Protein 8ID0 (pdb70)

Radius of gyration: 25.56 Å; Cα contacts (8 Å, |Δi|>4): 1637; chains: 1; bounding box: 57×86×64 Å

Organism: Streptococcus dysgalactiae subsp. equisimilis (NCBI:txid119602)

Foldseek 3Di:
DADALDDDPFDPLLVVLLVQLPPDFEAADALLVVLLVVLLVVQPPHAQLQSLLSSLLSCLVDADADQDPSFLAGDALHPRFQYAYADVQLPLPQCVVCVPPQCPFQFNRHHYDPVNSVCCVPPPSVVSVCNHLLVLLVVPADDVLVVCVVLVQKFFPSSRFFLALAFFQLLVCQVFALQNLLVVLVVVCVVPVVQVLSVSQNSLSLSLLVSLQVQLVNLQVVLVVDPPVSSVSSPVSSVLSNCRSGGRDQALLSSLNSLVSLVSSLCSQGVDAFNAHAACCQSSVVRHVVVVVVPNDPVVSLVSVSSSQSSLNRRFYDDGSVVCLQAGFGLRRNEHEYWAAAQVRAIRHDPVSLSNLVSVSSNLDQPPQYEYEDDPRDDPVSLLSQLVSLLSFQFPHWYFFLVQLLVLVVVFVDDNSQSSRWDATGFFQIDRHLFEDASLERMEGELVSLLQVLLVVCLPPQPDDLVNSVVSSLVSLLVVLVSSQVSSLSSLVSCVRNRFRSNSQVRHPPCPVVSHTVSLQRGNAYEREYAYEQLQVVLLQSQLCCVCPPPPNVDHSNVVVVCQVVLCPDPRVVVLVCSQPVTAGQQQLDCNSLVSSQVVVVSSLVSQQVDAHPSRHGYAYEFFGNSNQQVSQQSAAGGSNNDHHSAGGAHQGLEHRQPNNDHFNVSNLNSQLSHPSSRNNRGGWYEDEAASVQLDDPVNSVVVSVVVVSSNVSNRGIYIYRHDDLVVLVVCQVCVVHQQSRWHDRYSTIRRLNSDRVSSSVRSSRHDHGHD

Solvent-accessible surface area: 25095 Å² total; per-residue (Å²): 214,36,96,10,40,122,45,186,128,18,28,107,44,0,34,62,8,21,92,43,7,81,82,105,115,50,42,3,17,4,46,6,0,54,18,2,5,83,8,16,89,133,6,117,80,59,52,59,17,15,30,4,0,71,0,0,51,46,0,0,68,68,2,123,25,35,9,28,108,10,9,3,0,0,0,8,5,7,67,67,20,17,1,0,12,2,13,0,11,5,8,0,68,33,0,51,88,17,31,107,64,0,42,103,7,96,11,7,81,3,40,8,38,128,67,30,34,65,66,0,72,80,56,1,36,77,28,7,87,56,112,0,0,37,33,39,1,80,81,79,19,77,125,65,2,62,98,2,49,97,46,78,0,4,61,16,11,11,14,23,25,5,12,4,16,6,6,2,40,0,65,17,2,3,101,54,0,0,36,88,11,6,71,42,0,43,96,60,36,113,78,77,80,123,31,85,6,0,68,0,0,60,45,0,1,54,2,1,38,54,0,0,57,65,1,0,73,45,0,77,112,57,7,137,121,29,94,92,90,32,18,127,43,2,89,92,0,0,129,6,0,87,59,0,4,66,94,105,1,83,30,0,9,25,0,0,0,0,0,1,0,0,1,1,0,0,4,2,0,10,11,0,10,4,1,0,0,0,12,0,0,47,22,0,50,78,32,10,126,54,6,76,72,104,66,42,54,105,76,35,0,59,34,0,1,0,1,2,0,6,5,0,2,2,3,2,12,15,12,8,64,74,14,0,91,4,18,0,8,20,15,4,3,1,0,0,0,0,0,2,21,36,115,160,16,110,49,8,25,19,74,0,0,23,42,0,0,56,0,0,47,21,0,14,6,11,5,0,2,0,0,0,2,0,4,104,90,18,43,108,159,0,1,55,45,0,0,54,0,0,64,62,1,0,0,0,0,0,0,0,0,4,49,0,0,15,42,0,2,75,79,50,62,4,55,79,98,8,0,55,47,0,0,1,0,3,9,0,4,1,2,1,14,0,42,3,4,1,0,1,6,0,0,0,0,1,3,0,39,0,0,14,36,0,0,58,76,29,56,158,77,131,163,19,58,32,67,66,0,54,59,31,1,48,56,30,0,49,112,21,0,65,6,0,9,41,0,1,23,31,0,1,46,0,2,89,86,70,5,6,14,0,3,2,0,9,4,1,26,41,0,32,85,80,10,99,0,2,3,62,16,0,4,102,24,18,8,1,0,0,0,0,0,2,2,0,0,1,0,0,0,0,18,0,0,47,56,0,7,52,63,96,139,87,33,73,6,39,88,0,0,66,0,4,103,35,32,0,102,61,175,30,88,126,26,33,43,46,0,51,137,88,14,63,10,0,0,10,54,41,85,88,0,1,77,10,0,28,42,1,15,99,40,0,0,78,13,0,45,133,54,104,6,57,24,62,9,102,0,0,0,0,0,1,0,5,0,0,0,9,13,6,0,62,21,1,22,1,0,0,0,1,0,71,37,145,57,22,0,3,2,0,3,5,2,8,0,15,30,29,11,143,116,24,13,57,11,2,0,90,0,0,30,60,15,49,7,71,20,6,1,0,0,0,0,0,13,8,4,0,48,39,98,12,0,134,46,154,132,1,25,57,68,0,0,76,10,0,43,42,0,0,59,57,81,0,1,1,0,0,0,3,6,23,32,114,73,38,0,80,38,1,48,70,81,60,93,67,15,73,15,6,0,0,0,0,0,0,3,0,1,24,0,38,67,6,30,129,87,0,15,53,0,0,20,49,17,42,55,11,113,54

Sequence (772 aa):
KNIANLLVFNGNPRIQLMKDNLFKEERQISLERALLYTESYQQTEGEPVIIRRAKAIQHILENVQISIREGELLAGNRTVRPRSGILSPEMDPYWIVKEIDTIATRPQDQFVFTEADKKIYMEKLYPYWEGRSMKDFINAQLTDDVQQAMTDEVFKLNQTDKGQGHIIMDFPAILEHGVQYYIDILSDKITEQPDNHFFKAGYLICQAMKDHFIRYADLAQEMSLTADACRRQELERIAQMCYKLSQEKPDSFYEALQLLWMTSIVAQYESNASSLSLGRTDQYLYPFYKASLEAGESEAFMYEALGDFYIKTNDVVLLRSQSSAKCFAGFPTGYTIALGGLDEYGHTAVNPLSYIMLDIYHEILLPQPNLSVRMNELIPRRFLLKTCETIRLGTGIPQLFNDEVCVPAFLSKGVSLDDARDYATVGCVETSIPGRTYGLHDIALFNLLRIMELSLYDLRYQTQVTYQDIWKDIEAKIDYYVNLVVKGSNIVDLGHRHYAPTPFLSLLIADCLKNGKDVTEGGARYNFSGVQGIGQANLSDSMYVVQKLVFEQHEMTLAELVDALEANYEGKYVNLQKHVIQDFDKYGNDNDDVDDIAVKLFRHYAKELEKYENVRGGRFIPGAYTVSAHIPLGEAVGATPDGRKAKEQLADGGLSPMVGRDHLGPTAVLKSVSKLDNYLTVNGSLLNVKFQPNTLKGIEGLTKFADFLMAYTKLKIQHIQFNVQSKATLLDAQKHPEKYTGLLVRVAGYSAFFVDLNKQIQDDIIARVEHQL

B-factor: mean 28.23, std 8.18, range [12.45, 70.57]

InterPro domains:
  IPR001150 Glycine radical domain [PF01228] (661-763)
  IPR001150 Glycine radical domain [PS51149] (661-781)
  IPR004184 Pyruvate formate lyase domain [PF02901] (21-642)
  IPR004184 Pyruvate formate lyase domain [PS51554] (21-653)
  IPR010098 Glycyl radical enzyme, PFL2/glycerol dehydratase family [TIGR01774] (22-781)
  IPR051215 Glycyl Radical Enzyme [PTHR43641] (20-780)

Secondary structure (DSSP, 8-state):
---TTPPSS--HHHHHHHHHHHSS--BEE-HHHHHHHHHHTT-TTS-HHHHHHHHHHHHHHHS-----TT-SS---S-SSTT-EE--TTT-SHHHHHTTTTTTT-SSS--B--HHHHHHIIIIIHHHHTTTSHHHHHHHHS-HHHHHHHHTTSEEE-SSSS--------HHHHHHH-HHHHHHHHHHHHHH-TT-HHHHHHHHHHHHHHHHHHHHHHHHHHHHHTS-HHHHHHHHHHHHHHHHHTTSPP-SHHHHHHHHHHHHHHHHHHH--S----BSHHHHHHHHHHHHHTTT--HHHHHHHHHHHHHHHTT------HHHHHHSTT-----EEEEE-B-TTSSB---HHHHHHHHTHHHH-SS-SEEEEEE-TT--HHHHHHHHHHHHTSS--SEEEEHHHHHHHHHHTT--HHHHHT-EEETTTEEE-TTTEE--TTSEEEEHHHHHHHHHHHTTT-TT--HHHHHHHHHHHHHHHHHHHHHHHHHHHHHHHHH---HHHHHTSTTHHHHT--GGGT-SSEEEEEEEEE-HHHHHHHHHHIIIIIIIS-SS-HHHHHHHHHTTT-GGGHHHHHHHHHSS--TTS--HHHHHHHHHHHHHHHHHHTT-B-TTS-EEEEEB--TTTHHHHHHT----TTSPPTTPPPPSTTTSPPTT---S-HHHHHHHHHHS-TTS-TT-B--EEEE-GGGG-HHHHHHHHHHHHHHHHHTT--EEEEEE--HHHHHHHHH-GGGGTT-EEE-SSSEEEGGGS-HHHHHHHHHS-EE--

Nearest PDB structures (foldseek):
  8id0-assembly1_A  TM=1.001E+00  e=0.000E+00  Streptococcus dysgalactiae subsp. equisimilis
  8yjo-assembly1_A  TM=9.978E-01  e=3.116E-99  Escherichia coli K-12
  5a0z-assembly1_A  TM=9.017E-01  e=7.878E-48  Klebsiella pneumoniae
  5a0z-assembly2_C  TM=9.041E-01  e=1.105E-45  Klebsiella pneumoniae
  7e7l-assembly1_A  TM=9.149E-01  e=7.296E-44  Tractidigestivibacter scatoligenes

Structure (mmCIF, N/CA/C/O backbone):
data_8ID0
#
_entry.id   8ID0
#
_cell.length_a   183.912
_cell.length_b   183.912
_cell.length_c   60.025
_cell.angle_alpha   90.00
_cell.angle_beta   90.00
_cell.angle_gamma   120.00
#
_symmetry.space_group_name_H-M   'P 62'
#
loop_
_entity.id
_entity.type
_entity.pdbx_description
1 polymer 'formate C-acetyltransferase'
2 non-polymer '[(2R,3S,4R,5R)-3,4,5-tris(oxidanyl)oxan-2-yl]methyl dihydrogen phosphate'
3 water water
#
loop_
_atom_site.group_PDB
_atom_site.id
_atom_site.type_symbol
_atom_site.label_atom_id
_atom_site.label_alt_id
_atom_site.label_comp_id
_atom_site.label_asym_id
_atom_site.label_entity_id
_atom_site.label_seq_id
_atom_site.pdbx_PDB_ins_code
_atom_site.Cartn_x
_atom_site.Cartn_y
_atom_site.Cartn_z
_atom_site.occupancy
_atom_site.B_iso_or_equiv
_atom_site.auth_seq_id
_atom_site.auth_comp_id
_atom_site.auth_asym_id
_atom_site.auth_atom_id
_atom_site.pdbx_PDB_model_num
ATOM 1 N N . LYS A 1 5 ? 47.535 15.453 31.749 1.00 39.68 5 LYS A N 1
ATOM 2 C CA . LYS A 1 5 ? 48.603 16.276 31.176 1.00 44.66 5 LYS A CA 1
ATOM 3 C C . LYS A 1 5 ? 50.003 15.687 31.396 1.00 43.99 5 LYS A C 1
ATOM 4 O O . LYS A 1 5 ? 50.221 14.829 32.267 1.00 39.28 5 LYS A O 1
ATOM 10 N N . ASN A 1 6 ? 50.952 16.196 30.614 1.00 38.84 6 ASN A N 1
ATOM 11 C CA . ASN A 1 6 ? 52.213 15.509 30.378 1.00 38.98 6 ASN A CA 1
ATOM 12 C C . ASN A 1 6 ? 53.195 15.717 31.521 1.00 33.38 6 ASN A C 1
ATOM 13 O O . ASN A 1 6 ? 53.405 16.849 31.966 1.00 39.79 6 ASN A O 1
ATOM 18 N N . ILE A 1 7 ? 53.816 14.625 31.975 1.00 33.09 7 ILE A N 1
ATOM 19 C CA . ILE A 1 7 ? 54.884 14.678 32.974 1.00 37.62 7 ILE A CA 1
ATOM 20 C C . ILE A 1 7 ? 56.227 14.223 32.426 1.00 38.91 7 ILE A C 1
ATOM 21 O O . ILE A 1 7 ? 57.208 14.181 33.195 1.00 36.25 7 ILE A O 1
ATOM 26 N N . ALA A 1 8 ? 56.317 13.873 31.135 1.00 32.66 8 ALA A N 1
ATOM 27 C CA . ALA A 1 8 ? 57.566 13.375 30.563 1.00 33.19 8 ALA A CA 1
ATOM 28 C C . ALA A 1 8 ? 58.394 14.514 29.980 1.00 29.61 8 ALA A C 1
ATOM 29 O O . ALA A 1 8 ? 57.876 15.393 29.293 1.00 28.47 8 ALA A O 1
ATOM 31 N N . ASN A 1 9 ? 59.691 14.489 30.266 1.00 31.05 9 ASN A N 1
ATOM 32 C CA . ASN A 1 9 ? 60.649 15.425 29.684 1.00 33.09 9 ASN A CA 1
ATOM 33 C C . ASN A 1 9 ? 60.251 16.881 29.941 1.00 34.82 9 ASN A C 1
ATOM 34 O O . ASN A 1 9 ? 60.425 17.756 29.087 1.00 29.08 9 ASN A O 1
ATOM 39 N N A LEU A 1 10 ? 59.722 17.153 31.134 1.00 36.93 10 LEU A N 1
ATOM 40 N N B LEU A 1 10 ? 59.715 17.148 31.131 0.00 34.70 10 LEU A N 1
ATOM 41 C CA A LEU A 1 10 ? 59.455 18.531 31.520 1.00 34.11 10 LEU A CA 1
ATOM 42 C CA B LEU A 1 10 ? 59.457 18.524 31.533 0.00 35.63 10 LEU A CA 1
ATOM 43 C C A LEU A 1 10 ? 60.778 19.263 31.676 1.00 34.58 10 LEU A C 1
ATOM 44 C C B LEU A 1 10 ? 60.781 19.259 31.684 0.00 34.69 10 LEU A C 1
ATOM 45 O O A LEU A 1 10 ? 61.689 18.780 32.349 1.00 39.31 10 LEU A O 1
ATOM 46 O O B LEU A 1 10 ? 61.692 18.783 32.364 0.00 38.75 10 LEU A O 1
ATOM 55 N N . VAL A 1 11 ? 60.895 20.413 31.043 1.00 30.42 11 VAL A N 1
ATOM 56 C CA . VAL A 1 11 ? 62.121 21.202 31.068 1.00 31.40 11 VAL A CA 1
ATOM 57 C C . VAL A 1 11 ? 62.006 22.258 32.159 1.00 37.09 11 VAL A C 1
ATOM 58 O O . VAL A 1 11 ? 60.983 22.945 32.268 1.00 36.47 11 VAL A O 1
ATOM 62 N N . PHE A 1 12 ? 63.046 22.389 32.974 1.00 36.85 12 PHE A N 1
ATOM 63 C CA . PHE A 1 12 ? 63.085 23.419 34.000 1.00 38.60 12 PHE A CA 1
ATOM 64 C C . PHE A 1 12 ? 63.955 24.584 33.552 1.00 33.54 12 PHE A C 1
ATOM 65 O O . PHE A 1 12 ? 65.123 24.398 33.194 1.00 33.36 12 PHE A O 1
ATOM 73 N N . ASN A 1 13 ? 63.392 25.788 33.611 1.00 39.68 13 ASN A N 1
ATOM 74 C CA . ASN A 1 13 ? 64.143 27.009 33.314 1.00 41.02 13 ASN A CA 1
ATOM 75 C C . ASN A 1 13 ? 64.748 26.968 31.912 1.00 32.93 13 ASN A C 1
ATOM 76 O O . ASN A 1 13 ? 65.889 27.379 31.694 1.00 35.77 13 ASN A O 1
ATOM 81 N N . GLY A 1 14 ? 63.983 26.461 30.953 1.00 35.79 14 GLY A N 1
ATOM 82 C CA . GLY A 1 14 ? 64.442 26.473 29.585 1.00 35.02 14 GLY A CA 1
ATOM 83 C C . GLY A 1 14 ? 64.497 27.878 29.026 1.00 33.61 14 GLY A C 1
ATOM 84 O O . GLY A 1 14 ? 63.868 28.808 29.524 1.00 43.55 14 GLY A O 1
ATOM 85 N N . ASN A 1 15 ? 65.280 28.043 27.977 1.00 36.63 15 ASN A N 1
ATOM 86 C CA . ASN A 1 15 ? 65.242 29.297 27.251 1.00 30.55 15 ASN A CA 1
ATOM 87 C C . ASN A 1 15 ? 63.818 29.543 26.743 1.00 32.50 15 ASN A C 1
ATOM 88 O O . ASN A 1 15 ? 63.205 28.637 26.157 1.00 32.95 15 ASN A O 1
ATOM 93 N N . PRO A 1 16 ? 63.252 30.733 26.964 1.00 37.16 16 PRO A N 1
ATOM 94 C CA . PRO A 1 16 ? 61.838 30.939 26.600 1.00 38.29 16 PRO A CA 1
ATOM 95 C C . PRO A 1 16 ? 61.600 30.881 25.103 1.00 31.45 16 PRO A C 1
ATOM 96 O O . PRO A 1 16 ? 60.579 30.345 24.657 1.00 28.93 16 PRO A O 1
ATOM 100 N N . ARG A 1 17 ? 62.523 31.427 24.316 1.00 28.15 17 ARG A N 1
ATOM 101 C CA . ARG A 1 17 ? 62.393 31.371 22.864 1.00 30.75 17 ARG A CA 1
ATOM 102 C C . ARG A 1 17 ? 62.498 29.938 22.340 1.00 28.52 17 ARG A C 1
ATOM 103 O O . ARG A 1 17 ? 61.707 29.523 21.477 1.00 26.52 17 ARG A O 1
ATOM 111 N N . ILE A 1 18 ? 63.471 29.169 22.838 1.00 28.66 18 ILE A N 1
ATOM 112 C CA . ILE A 1 18 ? 63.596 27.777 22.416 1.00 25.44 18 ILE A CA 1
ATOM 113 C C . ILE A 1 18 ? 62.318 27.015 22.743 1.00 25.89 18 ILE A C 1
ATOM 114 O O . ILE A 1 18 ? 61.775 26.298 21.897 1.00 24.89 18 ILE A O 1
ATOM 119 N N . GLN A 1 19 ? 61.791 27.194 23.966 1.00 28.75 19 GLN A N 1
ATOM 120 C CA . GLN A 1 19 ? 60.610 26.431 24.376 1.00 28.18 19 GLN A CA 1
ATOM 121 C C . GLN A 1 19 ? 59.366 26.849 23.604 1.00 28.11 19 GLN A C 1
ATOM 122 O O . GLN A 1 19 ? 58.488 26.016 23.348 1.00 31.02 19 GLN A O 1
ATOM 128 N N . LEU A 1 20 ? 59.255 28.130 23.251 1.00 23.98 20 LEU A N 1
ATOM 129 C CA . LEU A 1 20 ? 58.128 28.572 22.434 1.00 31.08 20 LEU A CA 1
ATOM 130 C C . LEU A 1 20 ? 58.174 27.943 21.036 1.00 30.26 20 LEU A C 1
ATOM 131 O O . LEU A 1 20 ? 57.168 27.407 20.550 1.00 26.95 20 LEU A O 1
ATOM 136 N N . MET A 1 21 ? 59.341 27.990 20.376 1.00 29.99 21 MET A N 1
ATOM 137 C CA . MET A 1 21 ? 59.463 27.374 19.052 1.00 30.78 21 MET A CA 1
ATOM 138 C C . MET A 1 21 ? 59.217 25.875 19.116 1.00 30.01 21 MET A C 1
ATOM 139 O O . MET A 1 21 ? 58.561 25.304 18.234 1.00 25.79 21 MET A O 1
ATOM 144 N N . LYS A 1 22 ? 59.730 25.219 20.157 1.00 29.28 22 LYS A N 1
ATOM 145 C CA . LYS A 1 22 ? 59.444 23.803 20.332 1.00 28.00 22 LYS A CA 1
ATOM 146 C C . LYS A 1 22 ? 57.941 23.570 20.419 1.00 31.77 22 LYS A C 1
ATOM 147 O O . LYS A 1 22 ? 57.381 22.743 19.688 1.00 28.13 22 LYS A O 1
ATOM 153 N N . ASP A 1 23 ? 57.265 24.314 21.299 1.00 28.75 23 ASP A N 1
ATOM 154 C CA . ASP A 1 23 ? 55.828 24.135 21.475 1.00 30.35 23 ASP A CA 1
ATOM 155 C C . ASP A 1 23 ? 55.068 24.383 20.177 1.00 28.84 23 ASP A C 1
ATOM 156 O O . ASP A 1 23 ? 54.132 23.652 19.851 1.00 26.40 23 ASP A O 1
ATOM 161 N N . ASN A 1 24 ? 55.454 25.405 19.417 1.00 24.79 24 ASN A N 1
ATOM 162 C CA . ASN A 1 24 ? 54.709 25.713 18.196 1.00 31.85 24 ASN A CA 1
ATOM 163 C C . ASN A 1 24 ? 54.704 24.545 17.213 1.00 33.22 24 ASN A C 1
ATOM 164 O O . ASN A 1 24 ? 53.728 24.376 16.477 1.00 31.46 24 ASN A O 1
ATOM 169 N N . LEU A 1 25 ? 55.759 23.715 17.191 1.00 28.44 25 LEU A N 1
ATOM 170 C CA . LEU A 1 25 ? 55.767 22.582 16.265 1.00 29.89 25 LEU A CA 1
ATOM 171 C C . LEU A 1 25 ? 54.599 21.647 16.521 1.00 27.52 25 LEU A C 1
ATOM 172 O O . LEU A 1 25 ? 54.136 20.969 15.599 1.00 30.02 25 LEU A O 1
ATOM 177 N N . PHE A 1 26 ? 54.107 21.582 17.755 1.00 25.49 26 PHE A N 1
ATOM 178 C CA . PHE A 1 26 ? 53.126 20.563 18.107 1.00 30.10 26 PHE A CA 1
ATOM 179 C C . PHE A 1 26 ? 51.734 21.110 18.397 1.00 34.21 26 PHE A C 1
ATOM 180 O O . PHE A 1 26 ? 50.853 20.324 18.770 1.00 36.81 26 PHE A O 1
ATOM 188 N N . LYS A 1 27 ? 51.492 22.415 18.179 1.00 31.75 27 LYS A N 1
ATOM 189 C CA . LYS A 1 27 ? 50.183 23.000 18.498 1.00 38.68 27 LYS A CA 1
ATOM 190 C C . LYS A 1 27 ? 49.053 22.368 17.681 1.00 37.91 27 LYS A C 1
ATOM 191 O O . LYS A 1 27 ? 47.970 22.103 18.212 1.00 40.61 27 LYS A O 1
ATOM 193 N N . GLU A 1 28 ? 49.283 22.107 16.397 1.00 44.00 28 GLU A N 1
ATOM 194 C CA . GLU A 1 28 ? 48.235 21.595 15.527 1.00 41.68 28 GLU A CA 1
ATOM 195 C C . GLU A 1 28 ? 48.612 20.248 14.933 1.00 39.06 28 GLU A C 1
ATOM 196 O O . GLU A 1 28 ? 49.788 19.907 14.798 1.00 39.54 28 GLU A O 1
ATOM 202 N N . GLU A 1 29 ? 47.592 19.509 14.519 1.00 28.72 29 GLU A N 1
ATOM 203 C CA . GLU A 1 29 ? 47.833 18.167 14.027 1.00 41.51 29 GLU A CA 1
ATOM 204 C C . GLU A 1 29 ? 48.536 18.210 12.672 1.00 43.21 29 GLU A C 1
ATOM 205 O O . GLU A 1 29 ? 48.605 19.249 11.998 1.00 32.32 29 GLU A O 1
ATOM 211 N N . ARG A 1 30 ? 49.083 17.057 12.291 1.00 33.03 30 ARG A N 1
ATOM 212 C CA . ARG A 1 30 ? 49.830 16.942 11.051 1.00 33.79 30 ARG A CA 1
ATOM 213 C C . ARG A 1 30 ? 48.870 16.798 9.878 1.00 32.97 30 ARG A C 1
ATOM 214 O O . ARG A 1 30 ? 47.894 16.044 9.945 1.00 34.75 30 ARG A O 1
ATOM 222 N N . GLN A 1 31 ? 49.145 17.525 8.805 1.00 28.86 31 GLN A N 1
ATOM 223 C CA . GLN A 1 31 ? 48.379 17.409 7.574 1.00 34.80 31 GLN A CA 1
ATOM 224 C C . GLN A 1 31 ? 49.283 16.980 6.433 1.00 32.40 31 GLN A C 1
ATOM 225 O O . GLN A 1 31 ? 50.462 17.346 6.376 1.00 29.41 31 GLN A O 1
ATOM 231 N N . ILE A 1 32 ? 48.706 16.216 5.509 1.00 32.77 32 ILE A N 1
ATOM 232 C CA . ILE A 1 32 ? 49.353 16.031 4.227 1.00 30.23 32 ILE A CA 1
ATOM 233 C C . ILE A 1 32 ? 49.451 17.387 3.542 1.00 29.22 32 ILE A C 1
ATOM 234 O O . ILE A 1 32 ? 48.581 18.252 3.702 1.00 30.25 32 ILE A O 1
ATOM 239 N N . SER A 1 33 ? 50.544 17.600 2.814 1.00 27.82 33 SER A N 1
ATOM 240 C CA . SER A 1 33 ? 50.730 18.818 2.030 1.00 27.33 33 SER A CA 1
ATOM 241 C C . SER A 1 33 ? 51.011 18.448 0.580 1.00 31.31 33 SER A C 1
ATOM 242 O O . SER A 1 33 ? 51.986 17.744 0.288 1.00 28.10 33 SER A O 1
ATOM 245 N N . LEU A 1 34 ? 50.173 18.943 -0.324 1.00 28.72 34 LEU A N 1
ATOM 246 C CA . LEU A 1 34 ? 50.368 18.749 -1.752 1.00 21.87 34 LEU A CA 1
ATOM 247 C C . LEU A 1 34 ? 51.131 19.892 -2.397 1.00 27.04 34 LEU A C 1
ATOM 248 O O . LEU A 1 34 ? 51.368 19.851 -3.612 1.00 31.33 34 LEU A O 1
ATOM 253 N N . GLU A 1 35 ? 51.514 20.910 -1.625 1.00 24.19 35 GLU A N 1
ATOM 254 C CA . GLU A 1 35 ? 52.070 22.117 -2.231 1.00 25.49 35 GLU A CA 1
ATOM 255 C C . GLU A 1 35 ? 53.276 21.792 -3.106 1.00 30.35 35 GLU A C 1
ATOM 256 O O . GLU A 1 35 ? 53.369 22.253 -4.249 1.00 31.76 35 GLU A O 1
ATOM 262 N N . ARG A 1 36 ? 54.213 20.985 -2.595 1.00 33.68 36 ARG A N 1
ATOM 263 C CA . ARG A 1 36 ? 55.366 20.608 -3.414 1.00 31.17 36 ARG A CA 1
ATOM 264 C C . ARG A 1 36 ? 54.935 19.841 -4.663 1.00 26.64 36 ARG A C 1
ATOM 265 O O . ARG A 1 36 ? 55.422 20.107 -5.767 1.00 27.82 36 ARG A O 1
ATOM 273 N N . ALA A 1 37 ? 54.052 18.855 -4.501 1.00 23.40 37 ALA A N 1
ATOM 274 C CA . ALA A 1 37 ? 53.615 18.066 -5.645 1.00 25.22 37 ALA A CA 1
ATOM 275 C C . ALA A 1 37 ? 52.985 18.963 -6.702 1.00 32.09 37 ALA A C 1
ATOM 276 O O . ALA A 1 37 ? 53.293 18.860 -7.899 1.00 30.10 37 ALA A O 1
ATOM 278 N N . LEU A 1 38 ? 52.101 19.861 -6.268 1.00 32.12 38 LEU A N 1
ATOM 279 C CA . LEU A 1 38 ? 51.444 20.762 -7.206 1.00 34.22 38 LEU A CA 1
ATOM 280 C C . LEU A 1 38 ? 52.468 21.568 -7.991 1.00 33.11 38 LEU A C 1
ATOM 281 O O . LEU A 1 38 ? 52.422 21.623 -9.228 1.00 28.67 38 LEU A O 1
ATOM 286 N N . LEU A 1 39 ? 53.413 22.193 -7.296 1.00 28.06 39 LEU A N 1
ATOM 287 C CA . LEU A 1 39 ? 54.393 22.992 -8.016 1.00 32.97 39 LEU A CA 1
ATOM 288 C C . LEU A 1 39 ? 55.243 22.100 -8.909 1.00 33.74 39 LEU A C 1
ATOM 289 O O . LEU A 1 39 ? 55.404 22.367 -10.105 1.00 36.86 39 LEU A O 1
ATOM 294 N N . TYR A 1 40 ? 55.771 21.013 -8.341 1.00 30.76 40 TYR A N 1
ATOM 295 C CA . TYR A 1 40 ? 56.529 20.038 -9.114 1.00 33.97 40 TYR A CA 1
ATOM 296 C C . TYR A 1 40 ? 55.802 19.671 -10.405 1.00 32.21 40 TYR A C 1
ATOM 297 O O . TYR A 1 40 ? 56.391 19.694 -11.491 1.00 27.04 40 TYR A O 1
ATOM 306 N N . THR A 1 41 ? 54.512 19.339 -10.296 1.00 29.79 41 THR A N 1
ATOM 307 C CA . THR A 1 41 ? 53.746 18.905 -11.459 1.00 29.84 41 THR A CA 1
ATOM 308 C C . THR A 1 41 ? 53.548 20.040 -12.461 1.00 36.37 41 THR A C 1
ATOM 309 O O . THR A 1 41 ? 53.625 19.817 -13.677 1.00 38.88 41 THR A O 1
ATOM 313 N N . GLU A 1 42 ? 53.287 21.260 -11.975 1.00 35.70 42 GLU A N 1
ATOM 314 C CA . GLU A 1 42 ? 53.201 22.416 -12.865 1.00 37.65 42 GLU A CA 1
ATOM 315 C C . GLU A 1 42 ? 54.450 22.529 -13.719 1.00 36.38 42 GLU A C 1
ATOM 316 O O . GLU A 1 42 ? 54.373 22.699 -14.941 1.00 33.69 42 GLU A O 1
ATOM 322 N N . SER A 1 43 ? 55.619 22.471 -13.079 1.00 31.80 43 SER A N 1
ATOM 323 C CA . SER A 1 43 ? 56.867 22.577 -13.825 1.00 32.03 43 SER A CA 1
ATOM 324 C C . SER A 1 43 ? 57.012 21.425 -14.810 1.00 27.85 43 SER A C 1
ATOM 325 O O . SER A 1 43 ? 57.352 21.626 -15.980 1.00 30.94 43 SER A O 1
ATOM 328 N N . TYR A 1 44 ? 56.747 20.204 -14.356 1.00 31.73 44 TYR A N 1
ATOM 329 C CA . TYR A 1 44 ? 56.987 19.061 -15.222 1.00 35.55 44 TYR A CA 1
ATOM 330 C C . TYR A 1 44 ? 56.099 19.116 -16.455 1.00 36.65 44 TYR A C 1
ATOM 331 O O . TYR A 1 44 ? 56.500 18.656 -17.533 1.00 32.05 44 TYR A O 1
ATOM 340 N N . GLN A 1 45 ? 54.917 19.723 -16.331 1.00 37.88 45 GLN A N 1
ATOM 341 C CA . GLN A 1 45 ? 54.022 19.831 -17.474 1.00 38.72 45 GLN A CA 1
ATOM 342 C C . GLN A 1 45 ? 54.534 20.787 -18.548 1.00 34.07 45 GLN A C 1
ATOM 343 O O . GLN A 1 45 ? 53.977 20.794 -19.647 1.00 38.17 45 GLN A O 1
ATOM 349 N N . GLN A 1 46 ? 55.595 21.554 -18.279 1.00 35.04 46 GLN A N 1
ATOM 350 C CA . GLN A 1 46 ? 56.189 22.446 -19.268 1.00 30.89 46 GLN A CA 1
ATOM 351 C C . GLN A 1 46 ? 57.519 21.947 -19.802 1.00 37.55 46 GLN A C 1
ATOM 352 O O . GLN A 1 46 ? 58.087 22.584 -20.696 1.00 43.42 46 GLN A O 1
ATOM 358 N N . THR A 1 47 ? 58.053 20.848 -19.278 1.00 38.47 47 THR A N 1
ATOM 359 C CA . THR A 1 47 ? 59.411 20.460 -19.637 1.00 35.36 47 THR A CA 1
ATOM 360 C C . THR A 1 47 ? 59.488 19.099 -20.315 1.00 28.67 47 THR A C 1
ATOM 361 O O . THR A 1 47 ? 60.588 18.552 -20.439 1.00 32.47 47 THR A O 1
ATOM 365 N N . GLU A 1 48 ? 58.361 18.540 -20.754 1.00 32.61 48 GLU A N 1
ATOM 366 C CA . GLU A 1 48 ? 58.369 17.341 -21.590 1.00 37.72 48 GLU A CA 1
ATOM 367 C C . GLU A 1 48 ? 59.467 17.411 -22.649 1.00 36.31 48 GLU A C 1
ATOM 368 O O . GLU A 1 48 ? 59.569 18.392 -23.392 1.00 35.81 48 GLU A O 1
ATOM 374 N N . GLY A 1 49 ? 60.307 16.373 -22.700 1.00 32.66 49 GLY A N 1
ATOM 375 C CA . GLY A 1 49 ? 61.328 16.255 -23.720 1.0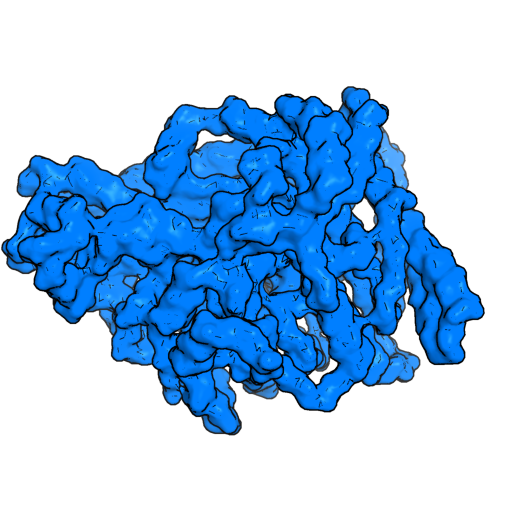0 30.48 49 GLY A CA 1
ATOM 376 C C . GLY A 1 49 ? 62.682 16.813 -23.339 1.00 36.96 49 GLY A C 1
ATOM 377 O O . GLY A 1 49 ? 63.666 16.585 -24.064 1.00 34.25 49 GLY A O 1
ATOM 378 N N . GLU A 1 50 ? 62.773 17.537 -22.241 1.00 32.00 50 GLU A N 1
ATOM 379 C CA . GLU A 1 50 ? 64.072 17.993 -21.797 1.00 31.04 50 GLU A CA 1
ATOM 380 C C . GLU A 1 50 ? 64.747 16.904 -20.971 1.00 30.36 50 GLU A C 1
ATOM 381 O O . GLU A 1 50 ? 64.077 15.996 -20.450 1.00 28.85 50 GLU A O 1
ATOM 387 N N . PRO A 1 51 ? 66.076 16.955 -20.863 1.00 29.15 51 PRO A N 1
ATOM 388 C CA . PRO A 1 51 ? 66.788 15.969 -20.040 1.00 30.95 51 PRO A CA 1
ATOM 389 C C . PRO A 1 51 ? 66.191 15.917 -18.641 1.00 28.93 51 PRO A C 1
ATOM 390 O O . PRO A 1 51 ? 65.814 16.947 -18.070 1.00 30.71 51 PRO A O 1
ATOM 394 N N . VAL A 1 52 ? 66.087 14.701 -18.094 1.00 25.46 52 VAL A N 1
ATOM 395 C CA . VAL A 1 52 ? 65.461 14.536 -16.781 1.00 27.97 52 VAL A CA 1
ATOM 396 C C . VAL A 1 52 ? 66.100 15.464 -15.756 1.00 24.05 52 VAL A C 1
ATOM 397 O O . VAL A 1 52 ? 65.405 16.094 -14.956 1.00 28.36 52 VAL A O 1
ATOM 401 N N . ILE A 1 53 ? 67.429 15.586 -15.777 1.00 24.34 53 ILE A N 1
ATOM 402 C CA . ILE A 1 53 ? 68.091 16.350 -14.724 1.00 27.01 53 ILE A CA 1
ATOM 403 C C . ILE A 1 53 ? 67.773 17.835 -14.851 1.00 27.07 53 ILE A C 1
ATOM 404 O O . ILE A 1 53 ? 67.773 18.565 -13.851 1.00 27.67 53 ILE A O 1
ATOM 409 N N . ILE A 1 54 ? 67.504 18.303 -16.069 1.00 26.88 54 ILE A N 1
ATOM 410 C CA . ILE A 1 54 ? 67.035 19.667 -16.268 1.00 26.91 54 ILE A CA 1
ATOM 411 C C . ILE A 1 54 ? 65.586 19.804 -15.810 1.00 25.60 54 ILE A C 1
ATOM 412 O O . ILE A 1 54 ? 65.209 20.805 -15.190 1.00 25.90 54 ILE A O 1
ATOM 417 N N . ARG A 1 55 ? 64.742 18.819 -16.137 1.00 24.41 55 ARG A N 1
ATOM 418 C CA . ARG A 1 55 ? 63.369 18.850 -15.646 1.00 25.23 55 ARG A CA 1
ATOM 419 C C . ARG A 1 55 ? 63.357 18.902 -14.128 1.00 32.40 55 ARG A C 1
ATOM 420 O O . ARG A 1 55 ? 62.568 19.643 -13.524 1.00 27.07 55 ARG A O 1
ATOM 428 N N . ARG A 1 56 ? 64.240 18.123 -13.493 1.00 25.73 56 ARG A N 1
ATOM 429 C CA . ARG A 1 56 ? 64.311 18.121 -12.042 1.00 29.73 56 ARG A CA 1
ATOM 430 C C . ARG A 1 56 ? 64.680 19.498 -11.535 1.00 27.26 56 ARG A C 1
ATOM 431 O O . ARG A 1 56 ? 63.971 20.072 -10.700 1.00 23.34 56 ARG A O 1
ATOM 439 N N . ALA A 1 57 ? 65.771 20.061 -12.066 1.00 21.44 57 ALA A N 1
ATOM 440 C CA . ALA A 1 57 ? 66.223 21.369 -11.617 1.00 23.77 57 ALA A CA 1
ATOM 441 C C . ALA A 1 57 ? 65.127 22.416 -11.794 1.00 32.08 57 ALA A C 1
ATOM 442 O O . ALA A 1 57 ? 64.855 23.207 -10.882 1.00 28.47 57 ALA A O 1
ATOM 444 N N . LYS A 1 58 ? 64.467 22.426 -12.961 1.00 26.60 58 LYS A N 1
ATOM 445 C CA . LYS A 1 58 ? 63.460 23.453 -13.194 1.00 28.13 58 LYS A CA 1
ATOM 446 C C . LYS A 1 58 ? 62.267 23.265 -12.275 1.00 31.41 58 LYS A C 1
ATOM 447 O O . LYS A 1 58 ? 61.665 24.254 -11.845 1.00 30.98 58 LYS A O 1
ATOM 453 N N . ALA A 1 59 ? 61.894 22.014 -11.974 1.00 24.98 59 ALA A N 1
ATOM 454 C CA . ALA A 1 59 ? 60.823 21.810 -11.003 1.00 26.33 59 ALA A CA 1
ATOM 455 C C . ALA A 1 59 ? 61.237 22.319 -9.625 1.00 30.93 59 ALA A C 1
ATOM 456 O O . ALA A 1 59 ? 60.438 22.952 -8.926 1.00 30.08 59 ALA A O 1
ATOM 458 N N . ILE A 1 60 ? 62.491 22.078 -9.231 1.00 28.48 60 ILE A N 1
ATOM 459 C CA . ILE A 1 60 ? 62.955 22.536 -7.927 1.00 27.40 60 ILE A CA 1
ATOM 460 C C . ILE A 1 60 ? 62.997 24.060 -7.892 1.00 31.56 60 ILE A C 1
ATOM 461 O O . ILE A 1 60 ? 62.622 24.682 -6.888 1.00 28.05 60 ILE A O 1
ATOM 466 N N . GLN A 1 61 ? 63.466 24.686 -8.978 1.00 33.44 61 GLN A N 1
ATOM 467 C CA . GLN A 1 61 ? 63.410 26.143 -9.079 1.00 30.16 61 GLN A CA 1
ATOM 468 C C . GLN A 1 61 ? 61.979 26.636 -8.920 1.00 26.23 61 GLN A C 1
ATOM 469 O O . GLN A 1 61 ? 61.701 27.558 -8.149 1.00 30.84 61 GLN A O 1
ATOM 475 N N . HIS A 1 62 ? 61.053 26.013 -9.635 1.00 29.40 62 HIS A N 1
ATOM 476 C CA . HIS A 1 62 ? 59.649 26.380 -9.523 1.00 33.74 62 HIS A CA 1
ATOM 477 C C . HIS A 1 62 ? 59.151 26.246 -8.088 1.00 28.90 62 HIS A C 1
ATOM 478 O O . HIS A 1 62 ? 58.379 27.086 -7.611 1.00 28.91 62 HIS A O 1
ATOM 485 N N . ILE A 1 63 ? 59.571 25.196 -7.382 1.00 31.81 63 ILE A N 1
ATOM 486 C CA . ILE A 1 63 ? 59.172 25.053 -5.982 1.00 30.72 63 ILE A CA 1
ATOM 487 C C . ILE A 1 63 ? 59.742 26.203 -5.152 1.00 28.86 63 ILE A C 1
ATOM 488 O O . ILE A 1 63 ? 59.019 26.878 -4.411 1.00 28.47 63 ILE A O 1
ATOM 493 N N . LEU A 1 64 ? 61.043 26.461 -5.296 1.00 25.62 64 LEU A N 1
ATOM 494 C CA . LEU A 1 64 ? 61.700 27.490 -4.500 1.00 30.84 64 LEU A CA 1
ATOM 495 C C . LEU A 1 64 ? 61.081 28.860 -4.738 1.00 34.70 64 LEU A C 1
ATOM 496 O O . LEU A 1 64 ? 60.958 29.662 -3.803 1.00 32.17 64 LEU A O 1
ATOM 501 N N . GLU A 1 65 ? 60.683 29.144 -5.980 1.00 31.74 65 GLU A N 1
ATOM 502 C CA . GLU A 1 65 ? 60.152 30.458 -6.328 1.00 32.38 65 GLU A CA 1
ATOM 503 C C . GLU A 1 65 ? 58.723 30.668 -5.841 1.00 32.37 65 GLU A C 1
ATOM 504 O O . GLU A 1 65 ? 58.331 31.809 -5.579 1.00 31.27 65 GLU A O 1
ATOM 510 N N . ASN A 1 66 ? 57.927 29.605 -5.711 1.00 26.97 66 ASN A N 1
ATOM 511 C CA . ASN A 1 66 ? 56.510 29.781 -5.443 1.00 28.26 66 ASN A CA 1
ATOM 512 C C . ASN A 1 66 ? 55.992 29.162 -4.149 1.00 33.61 66 ASN A C 1
ATOM 513 O O . ASN A 1 66 ? 54.822 29.380 -3.816 1.00 32.11 66 ASN A O 1
ATOM 518 N N . VAL A 1 67 ? 56.802 28.402 -3.408 1.00 34.01 67 VAL A N 1
ATOM 519 C CA . VAL A 1 67 ? 56.302 27.813 -2.172 1.00 28.67 67 VAL A CA 1
ATOM 520 C C . VAL A 1 67 ? 55.960 28.927 -1.183 1.00 26.54 67 VAL A C 1
ATOM 521 O O . VAL A 1 67 ? 56.657 29.949 -1.091 1.00 27.80 67 VAL A O 1
ATOM 525 N N . GLN A 1 68 ? 54.846 28.762 -0.479 1.00 28.33 68 GLN A N 1
ATOM 526 C CA . GLN A 1 68 ? 54.495 29.675 0.606 1.00 33.91 68 GLN A CA 1
ATOM 527 C C . GLN A 1 68 ? 55.499 29.543 1.750 1.00 34.40 68 GLN A C 1
ATOM 528 O O . GLN A 1 68 ? 55.787 28.433 2.211 1.00 31.76 68 GLN A O 1
ATOM 534 N N . ILE A 1 69 ? 56.031 30.675 2.211 1.00 28.74 69 ILE A N 1
ATOM 535 C CA . ILE A 1 69 ? 57.023 30.690 3.277 1.00 30.02 69 ILE A CA 1
ATOM 536 C C . ILE A 1 69 ? 56.559 31.627 4.376 1.00 36.65 69 ILE A C 1
ATOM 537 O O . ILE A 1 69 ? 55.811 32.578 4.129 1.00 38.24 69 ILE A O 1
ATOM 542 N N . SER A 1 70 ? 57.021 31.362 5.596 1.00 29.13 70 SER A N 1
ATOM 543 C CA . SER A 1 70 ? 56.839 32.295 6.693 1.00 30.14 70 SER A CA 1
ATOM 544 C C . SER A 1 70 ? 58.076 32.273 7.571 1.00 32.42 70 SER A C 1
ATOM 545 O O . SER A 1 70 ? 58.921 31.386 7.463 1.00 34.43 70 SER A O 1
ATOM 548 N N . ILE A 1 71 ? 58.202 33.294 8.404 1.00 35.48 71 ILE A N 1
ATOM 549 C CA . ILE A 1 71 ? 59.155 33.287 9.503 1.00 31.99 71 ILE A CA 1
ATOM 550 C C . ILE A 1 71 ? 58.329 33.078 10.761 1.00 29.48 71 ILE A C 1
ATOM 551 O O . ILE A 1 71 ? 57.541 33.950 11.145 1.00 35.19 71 ILE A O 1
ATOM 556 N N . ARG A 1 72 ? 58.458 31.900 11.374 1.00 31.58 72 ARG A N 1
ATOM 557 C CA . ARG A 1 72 ? 57.580 31.525 12.473 1.00 27.81 72 ARG A CA 1
ATOM 558 C C . ARG A 1 72 ? 57.955 32.284 13.740 1.00 27.75 72 ARG A C 1
ATOM 559 O O . ARG A 1 72 ? 59.039 32.863 13.859 1.00 22.22 72 ARG A O 1
ATOM 567 N N . GLU A 1 73 ? 57.033 32.266 14.699 1.00 28.77 73 GLU A N 1
ATOM 568 C CA . GLU A 1 73 ? 57.152 33.059 15.919 1.00 31.97 73 GLU A CA 1
ATOM 569 C C . GLU A 1 73 ? 58.479 32.796 16.633 1.00 29.94 73 GLU A C 1
ATOM 570 O O . GLU A 1 73 ? 58.799 31.656 16.972 1.00 33.87 73 GLU A O 1
ATOM 576 N N . GLY A 1 74 ? 59.246 33.858 16.866 1.00 28.45 74 GLY A N 1
ATOM 577 C CA . GLY A 1 74 ? 60.487 33.786 17.613 1.00 30.57 74 GLY A CA 1
ATOM 578 C C . GLY A 1 74 ? 61.705 33.323 16.839 1.00 29.17 74 GLY A C 1
ATOM 579 O O . GLY A 1 74 ? 62.808 33.318 17.402 1.00 30.06 74 GLY A O 1
ATOM 580 N N . GLU A 1 75 ? 61.558 32.955 15.570 1.00 27.52 75 GLU A N 1
ATOM 581 C CA . GLU A 1 75 ? 62.653 32.316 14.855 1.00 25.80 75 GLU A CA 1
ATOM 582 C C . GLU A 1 75 ? 63.803 33.284 14.620 1.00 21.47 75 GLU A C 1
ATOM 583 O O . GLU A 1 75 ? 63.605 34.438 14.242 1.00 29.03 75 GLU A O 1
ATOM 589 N N . LEU A 1 76 ? 65.014 32.800 14.847 1.00 23.79 76 LEU A N 1
ATOM 590 C CA . LEU A 1 76 ? 66.213 33.542 14.508 1.00 26.45 76 LEU A CA 1
ATOM 591 C C . LEU A 1 76 ? 66.779 33.135 13.157 1.00 28.36 76 LEU A C 1
ATOM 592 O O . LEU A 1 76 ? 67.606 33.870 12.598 1.00 23.89 76 LEU A O 1
ATOM 597 N N . LEU A 1 77 ? 66.356 31.986 12.629 1.00 25.05 77 LEU A N 1
ATOM 598 C CA . LEU A 1 77 ? 66.838 31.469 11.358 1.00 25.37 77 LEU A CA 1
ATOM 599 C C . LEU A 1 77 ? 65.653 31.283 10.427 1.00 24.70 77 LEU A C 1
ATOM 600 O O . LEU A 1 77 ? 64.617 30.734 10.826 1.00 23.14 77 LEU A O 1
ATOM 605 N N . ALA A 1 78 ? 65.816 31.728 9.189 1.00 21.66 78 ALA A N 1
ATOM 606 C CA . ALA A 1 78 ? 64.786 31.532 8.184 1.00 27.89 78 ALA A CA 1
ATOM 607 C C . ALA A 1 78 ? 64.879 30.124 7.615 1.00 24.29 78 ALA A C 1
ATOM 608 O O . ALA A 1 78 ? 65.976 29.594 7.430 1.00 20.64 78 ALA A O 1
ATOM 610 N N . GLY A 1 79 ? 63.725 29.526 7.319 1.00 24.33 79 GLY A N 1
ATOM 611 C CA . GLY A 1 79 ? 63.721 28.284 6.564 1.00 24.45 79 GLY A CA 1
ATOM 612 C C . GLY A 1 79 ? 62.870 27.159 7.113 1.00 24.16 79 GLY A C 1
ATOM 613 O O . GLY A 1 79 ? 63.154 26.608 8.183 1.00 26.68 79 GLY A O 1
ATOM 614 N N . ASN A 1 80 ? 61.816 26.811 6.383 1.00 21.19 80 ASN A N 1
ATOM 615 C CA . ASN A 1 80 ? 61.009 25.636 6.677 1.00 25.96 80 ASN A CA 1
ATOM 616 C C . ASN A 1 80 ? 60.415 25.149 5.369 1.00 27.35 80 ASN A C 1
ATOM 617 O O . ASN A 1 80 ? 60.124 25.948 4.478 1.00 24.02 80 ASN A O 1
ATOM 622 N N . ARG A 1 81 ? 60.242 23.831 5.256 1.00 27.63 81 ARG A N 1
ATOM 623 C CA . ARG A 1 81 ? 59.740 23.266 4.007 1.00 30.31 81 ARG A CA 1
ATOM 624 C C . ARG A 1 81 ? 58.331 23.735 3.726 1.00 31.54 81 ARG A C 1
ATOM 625 O O . ARG A 1 81 ? 57.895 23.756 2.564 1.00 31.19 81 ARG A O 1
ATOM 633 N N . THR A 1 82 ? 57.637 24.161 4.766 1.00 30.96 82 THR A N 1
ATOM 634 C CA . THR A 1 82 ? 56.192 24.181 4.778 1.00 27.46 82 THR A CA 1
ATOM 635 C C . THR A 1 82 ? 55.820 25.166 5.877 1.00 32.29 82 THR A C 1
ATOM 636 O O . THR A 1 82 ? 56.558 25.299 6.860 1.00 31.83 82 THR A O 1
ATOM 640 N N . VAL A 1 83 ? 54.721 25.897 5.692 1.00 32.31 83 VAL A N 1
ATOM 641 C CA . VAL A 1 83 ? 54.292 26.825 6.737 1.00 29.21 83 VAL A CA 1
ATOM 642 C C . VAL A 1 83 ? 53.647 26.065 7.890 1.00 28.99 83 VAL A C 1
ATOM 643 O O . VAL A 1 83 ? 53.871 26.381 9.063 1.00 28.26 83 VAL A O 1
ATOM 647 N N . ARG A 1 84 ? 52.832 25.069 7.585 1.00 27.21 84 ARG A N 1
ATOM 648 C CA . ARG A 1 84 ? 52.189 24.291 8.629 1.00 27.79 84 ARG A CA 1
ATOM 649 C C . ARG A 1 84 ? 53.182 23.273 9.189 1.00 32.49 84 ARG A C 1
ATOM 650 O O . ARG A 1 84 ? 53.736 22.482 8.423 1.00 30.39 84 ARG A O 1
ATOM 658 N N . PRO A 1 85 ? 53.445 23.260 10.494 1.00 36.41 85 PRO A N 1
ATOM 659 C CA . PRO A 1 85 ? 54.533 22.413 11.007 1.00 31.63 85 PRO A CA 1
ATOM 660 C C . PRO A 1 85 ? 54.285 20.924 10.792 1.00 27.74 85 PRO A C 1
ATOM 661 O O . PRO A 1 85 ? 53.148 20.444 10.798 1.00 24.66 85 PRO A O 1
ATOM 665 N N . ARG A 1 86 ? 55.385 20.199 10.582 1.00 28.54 86 ARG A N 1
ATOM 666 C CA . ARG A 1 86 ? 55.390 18.731 10.518 1.00 26.79 86 ARG A CA 1
ATOM 667 C C . ARG A 1 86 ? 54.358 18.210 9.522 1.00 23.99 86 ARG A C 1
ATOM 668 O O . ARG A 1 86 ? 53.557 17.320 9.812 1.00 26.99 86 ARG A O 1
ATOM 676 N N . SER A 1 87 ? 54.404 18.764 8.318 1.00 22.58 87 SER A N 1
ATOM 677 C CA . SER A 1 87 ? 53.551 18.304 7.235 1.00 29.52 87 SER A CA 1
ATOM 678 C C . SER A 1 87 ? 54.175 17.098 6.537 1.00 27.56 87 SER A C 1
ATOM 679 O O . SER A 1 87 ? 55.403 16.993 6.421 1.00 23.76 87 SER A O 1
ATOM 682 N N . GLY A 1 88 ? 53.318 16.176 6.107 1.00 25.92 88 GLY A N 1
ATOM 683 C CA . GLY A 1 88 ? 53.721 15.075 5.268 1.00 25.51 88 GLY A CA 1
ATOM 684 C C . GLY A 1 88 ? 53.643 15.498 3.816 1.00 30.44 88 GLY A C 1
ATOM 685 O O . GLY A 1 88 ? 52.556 15.562 3.234 1.00 30.37 88 GLY A O 1
ATOM 686 N N . ILE A 1 89 ? 54.795 15.812 3.231 1.00 26.69 89 ILE A N 1
ATOM 687 C CA . ILE A 1 89 ? 54.883 16.199 1.827 1.00 27.17 89 ILE A CA 1
ATOM 688 C C . ILE A 1 89 ? 54.776 14.953 0.950 1.00 28.46 89 ILE A C 1
ATOM 689 O O . ILE A 1 89 ? 55.672 14.106 0.941 1.00 29.44 89 ILE A O 1
ATOM 694 N N . LEU A 1 90 ? 53.691 14.857 0.193 1.00 23.13 90 LEU A N 1
ATOM 695 C CA . LEU A 1 90 ? 53.470 13.746 -0.717 1.00 26.70 90 LEU A CA 1
ATOM 696 C C . LEU A 1 90 ? 54.342 13.868 -1.962 1.00 25.89 90 LEU A C 1
ATOM 697 O O . LEU A 1 90 ? 54.579 14.971 -2.466 1.00 32.65 90 LEU A O 1
ATOM 702 N N . SER A 1 91 ? 54.821 12.725 -2.469 1.00 25.47 91 SER A N 1
ATOM 703 C CA . SER A 1 91 ? 55.607 12.665 -3.706 1.00 27.62 91 SER A CA 1
ATOM 704 C C . SER A 1 91 ? 54.927 11.722 -4.689 1.00 29.51 91 SER A C 1
ATOM 705 O O . SER A 1 91 ? 55.318 10.551 -4.805 1.00 28.17 91 SER A O 1
ATOM 708 N N . PRO A 1 92 ? 53.912 12.197 -5.423 1.00 28.05 92 PRO A N 1
ATOM 709 C CA . PRO A 1 92 ? 53.289 11.339 -6.451 1.00 24.44 92 PRO A CA 1
ATOM 710 C C . PRO A 1 92 ? 54.215 11.037 -7.615 1.00 28.15 92 PRO A C 1
ATOM 711 O O . PRO A 1 92 ? 54.007 10.028 -8.309 1.00 29.11 92 PRO A O 1
ATOM 715 N N . GLU A 1 93 ? 55.235 11.872 -7.847 1.00 26.03 93 GLU A N 1
ATOM 716 C CA . GLU A 1 93 ? 56.243 11.571 -8.858 1.00 24.83 93 GLU A CA 1
ATOM 717 C C . GLU A 1 93 ? 57.038 10.315 -8.515 1.00 29.54 93 GLU A C 1
ATOM 718 O O . GLU A 1 93 ? 57.608 9.685 -9.415 1.00 26.48 93 GLU A O 1
ATOM 724 N N . MET A 1 94 ? 57.098 9.936 -7.237 1.00 27.01 94 MET A N 1
ATOM 725 C CA . MET A 1 94 ? 57.728 8.666 -6.887 1.00 28.29 94 MET A CA 1
ATOM 726 C C . MET A 1 94 ? 56.718 7.522 -6.824 1.00 27.35 94 MET A C 1
ATOM 727 O O . MET A 1 94 ? 56.989 6.435 -7.342 1.00 29.17 94 MET A O 1
ATOM 732 N N . ASP A 1 95 ? 55.550 7.746 -6.204 1.00 23.05 95 ASP A N 1
ATOM 733 C CA . ASP A 1 95 ? 54.485 6.746 -6.122 1.00 29.22 95 ASP A CA 1
ATOM 734 C C . ASP A 1 95 ? 53.148 7.438 -5.894 1.00 28.20 95 ASP A C 1
ATOM 735 O O . ASP A 1 95 ? 52.913 7.983 -4.813 1.00 28.95 95 ASP A O 1
ATOM 740 N N . PRO A 1 96 ? 52.249 7.443 -6.883 1.00 35.84 96 PRO A N 1
ATOM 741 C CA . PRO A 1 96 ? 50.942 8.085 -6.699 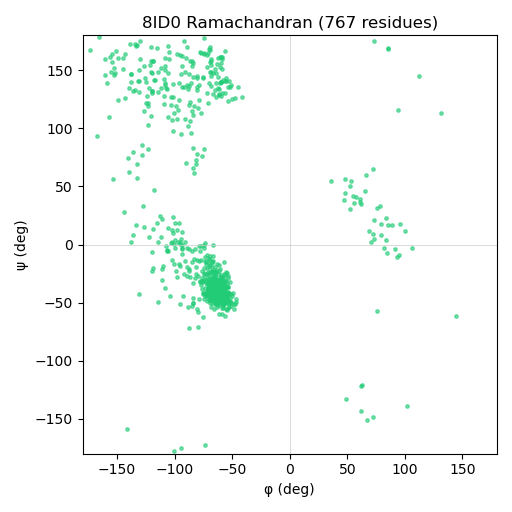1.00 30.03 96 PRO A CA 1
ATOM 742 C C . PRO A 1 96 ? 49.854 7.132 -6.231 1.00 34.56 96 PRO A C 1
ATOM 743 O O . PRO A 1 96 ? 48.733 7.588 -5.954 1.00 28.28 96 PRO A O 1
ATOM 747 N N . TYR A 1 97 ? 50.163 5.835 -6.119 1.00 27.81 97 TYR A N 1
ATOM 748 C CA . TYR A 1 97 ? 49.143 4.827 -5.851 1.00 31.80 97 TYR A CA 1
ATOM 749 C C . TYR A 1 97 ? 48.826 4.675 -4.369 1.00 34.29 97 TYR A C 1
ATOM 750 O O . TYR A 1 97 ? 47.654 4.586 -3.991 1.00 33.83 97 TYR A O 1
ATOM 759 N N . TRP A 1 98 ? 49.844 4.595 -3.511 1.00 34.08 98 TRP A N 1
ATOM 760 C CA . TRP A 1 98 ? 49.574 4.145 -2.148 1.00 30.10 98 TRP A CA 1
ATOM 761 C C . TRP A 1 98 ? 48.649 5.115 -1.417 1.00 29.09 98 TRP A C 1
ATOM 762 O O . TRP A 1 98 ? 47.782 4.690 -0.646 1.00 33.54 98 TRP A O 1
ATOM 773 N N . ILE A 1 99 ? 48.798 6.418 -1.661 1.00 24.02 99 ILE A N 1
ATOM 774 C CA . ILE A 1 99 ? 47.939 7.392 -0.996 1.00 29.93 99 ILE A CA 1
ATOM 775 C C . ILE A 1 99 ? 46.486 7.189 -1.407 1.00 35.46 99 ILE A C 1
ATOM 776 O O . ILE A 1 99 ? 45.568 7.362 -0.598 1.00 32.92 99 ILE A O 1
ATOM 781 N N . VAL A 1 100 ? 46.254 6.815 -2.669 1.00 34.58 100 VAL A N 1
ATOM 782 C CA . VAL A 1 100 ? 44.893 6.536 -3.123 1.00 36.34 100 VAL A CA 1
ATOM 783 C C . VAL A 1 100 ? 44.278 5.411 -2.297 1.00 35.98 100 VAL A C 1
ATOM 784 O O . VAL A 1 100 ? 43.140 5.517 -1.827 1.00 34.91 100 VAL A O 1
ATOM 788 N N . LYS A 1 101 ? 45.026 4.316 -2.097 1.00 39.17 101 LYS A N 1
ATOM 789 C CA . LYS A 1 101 ? 44.511 3.216 -1.285 1.00 35.59 101 LYS A CA 1
ATOM 790 C C . LYS A 1 101 ? 44.178 3.664 0.139 1.00 34.05 101 LYS A C 1
ATOM 791 O O . LYS A 1 101 ? 43.308 3.074 0.787 1.00 41.31 101 LYS A O 1
ATOM 793 N N . GLU A 1 102 ? 44.839 4.709 0.638 1.00 37.18 102 GLU A N 1
ATOM 794 C CA . GLU A 1 102 ? 44.715 5.125 2.032 1.00 38.62 102 GLU A CA 1
ATOM 795 C C . GLU A 1 102 ? 44.078 6.500 2.168 1.00 36.77 102 GLU A C 1
ATOM 796 O O . GLU A 1 102 ? 44.212 7.143 3.218 1.00 35.86 102 GLU A O 1
ATOM 802 N N . ILE A 1 103 ? 43.398 6.973 1.126 1.00 34.65 103 ILE A N 1
ATOM 803 C CA . ILE A 1 103 ? 42.928 8.352 1.135 1.00 36.69 103 ILE A CA 1
ATOM 804 C C . ILE A 1 103 ? 41.976 8.591 2.302 1.00 37.37 103 ILE A C 1
ATOM 805 O O . ILE A 1 103 ? 41.986 9.666 2.913 1.00 35.31 103 ILE A O 1
ATOM 810 N N . ASP A 1 104 ? 41.138 7.607 2.634 1.00 32.85 104 ASP A N 1
ATOM 811 C CA . ASP A 1 104 ? 40.187 7.785 3.728 1.00 42.34 104 ASP A CA 1
ATOM 812 C C . ASP A 1 104 ? 40.674 7.198 5.049 1.00 42.28 104 ASP A C 1
ATOM 813 O O . ASP A 1 104 ? 39.950 7.274 6.046 1.00 46.32 104 ASP A O 1
ATOM 818 N N . THR A 1 105 ? 41.881 6.636 5.091 1.00 40.04 105 THR A N 1
ATOM 819 C CA . THR A 1 105 ? 42.372 5.972 6.288 1.00 36.67 105 THR A CA 1
ATOM 820 C C . THR A 1 105 ? 43.624 6.589 6.886 1.00 34.66 105 THR A C 1
ATOM 821 O O . THR A 1 105 ? 43.897 6.342 8.061 1.00 36.49 105 THR A O 1
ATOM 825 N N . ILE A 1 106 ? 44.391 7.372 6.124 1.00 34.79 106 ILE A N 1
ATOM 826 C CA . ILE A 1 106 ? 45.661 7.878 6.636 1.00 37.63 106 ILE A CA 1
ATOM 827 C C . ILE A 1 106 ? 45.460 8.700 7.905 1.00 35.83 106 ILE A C 1
ATOM 828 O O . ILE A 1 106 ? 46.351 8.765 8.759 1.00 33.87 106 ILE A O 1
ATOM 833 N N . ALA A 1 107 ? 44.295 9.332 8.058 1.00 32.39 107 ALA A N 1
ATOM 834 C CA . ALA A 1 107 ? 44.056 10.141 9.245 1.00 34.94 107 ALA A CA 1
ATOM 835 C C . ALA A 1 107 ? 43.899 9.300 10.504 1.00 33.08 107 ALA A C 1
ATOM 836 O O . ALA A 1 107 ? 44.065 9.833 11.607 1.00 33.09 107 ALA A O 1
ATOM 838 N N . THR A 1 108 ? 43.607 7.999 10.366 1.00 29.15 108 THR A N 1
ATOM 839 C CA . THR A 1 108 ? 43.329 7.137 11.511 1.00 32.07 108 THR A CA 1
ATOM 840 C C . THR A 1 108 ? 44.066 5.803 11.450 1.00 33.79 108 THR A C 1
ATOM 841 O O . THR A 1 108 ? 43.689 4.870 12.169 1.00 25.56 108 THR A O 1
ATOM 845 N N . ARG A 1 109 ? 45.096 5.679 10.611 1.00 34.30 109 ARG A N 1
ATOM 846 C CA . ARG A 1 109 ? 45.811 4.414 10.489 1.00 31.98 109 ARG A CA 1
ATOM 847 C C . ARG A 1 109 ? 46.609 4.131 11.762 1.00 31.61 109 ARG A C 1
ATOM 848 O O . ARG A 1 109 ? 46.740 4.992 12.642 1.00 26.33 109 ARG A O 1
ATOM 856 N N . PRO A 1 110 ? 47.148 2.913 11.890 1.00 27.63 110 PRO A N 1
ATOM 857 C CA . PRO A 1 110 ? 47.802 2.525 13.150 1.00 31.89 110 PRO A CA 1
ATOM 858 C C . PRO A 1 110 ? 49.126 3.227 13.408 1.00 33.71 110 PRO A C 1
ATOM 859 O O . PRO A 1 110 ? 49.522 3.334 14.574 1.00 36.35 110 PRO A O 1
ATOM 863 N N . GLN A 1 111 ? 49.820 3.713 12.377 1.00 30.18 111 GLN A N 1
ATOM 864 C CA . GLN A 1 111 ? 51.124 4.340 12.561 1.00 25.52 111 GLN A CA 1
ATOM 865 C C . GLN A 1 111 ? 51.233 5.556 11.665 1.00 27.83 111 GLN A C 1
ATOM 866 O O . GLN A 1 111 ? 50.900 5.477 10.478 1.00 32.37 111 GLN A O 1
ATOM 872 N N . ASP A 1 112 ? 51.725 6.665 12.222 1.00 26.70 112 ASP A N 1
ATOM 873 C CA . ASP A 1 112 ? 52.059 7.836 11.417 1.00 28.42 112 ASP A CA 1
ATOM 874 C C . ASP A 1 112 ? 50.820 8.466 10.791 1.00 33.56 112 ASP A C 1
ATOM 875 O O . ASP A 1 112 ? 50.720 8.569 9.562 1.00 34.71 112 ASP A O 1
ATOM 880 N N . GLN A 1 113 ? 49.877 8.901 11.619 1.00 38.35 113 GLN A N 1
ATOM 881 C CA . GLN A 1 113 ? 48.651 9.483 11.095 1.00 31.50 113 GLN A CA 1
ATOM 882 C C . GLN A 1 113 ? 48.894 10.889 10.568 1.00 33.44 113 GLN A C 1
ATOM 883 O O . GLN A 1 113 ? 49.689 11.656 11.118 1.00 33.10 113 GLN A O 1
ATOM 889 N N . PHE A 1 114 ? 48.203 11.214 9.481 1.00 32.58 114 PHE A N 1
ATOM 890 C CA . PHE A 1 114 ? 48.199 12.539 8.887 1.00 31.22 114 PHE A CA 1
ATOM 891 C C . PHE A 1 114 ? 46.770 12.866 8.482 1.00 35.94 114 PHE A C 1
ATOM 892 O O . PHE A 1 114 ? 46.013 11.985 8.061 1.00 28.57 114 PHE A O 1
ATOM 900 N N . VAL A 1 115 ? 46.407 14.138 8.575 1.00 28.85 115 VAL A N 1
ATOM 901 C CA . VAL A 1 115 ? 45.115 14.580 8.073 1.00 36.86 115 VAL A CA 1
ATOM 902 C C . VAL A 1 115 ? 45.250 14.912 6.589 1.00 34.75 115 VAL A C 1
ATOM 903 O O . VAL A 1 115 ? 46.091 15.728 6.196 1.00 29.73 115 VAL A O 1
ATOM 907 N N . PHE A 1 116 ? 44.435 14.246 5.769 1.00 32.68 116 PHE A N 1
ATOM 908 C CA . PHE A 1 116 ? 44.263 14.551 4.347 1.00 32.99 116 PHE A CA 1
ATOM 909 C C . PHE A 1 116 ? 42.959 15.339 4.225 1.00 33.65 116 PHE A C 1
ATOM 910 O O . PHE A 1 116 ? 41.874 14.753 4.206 1.00 36.14 116 PHE A O 1
ATOM 918 N N . THR A 1 117 ? 43.054 16.665 4.171 1.00 26.92 117 THR A N 1
ATOM 919 C CA . THR A 1 117 ? 41.842 17.479 4.162 1.00 33.68 117 THR A CA 1
ATOM 920 C C . THR A 1 117 ? 40.953 17.138 2.967 1.00 38.26 117 THR A C 1
ATOM 921 O O . THR A 1 117 ? 41.387 16.565 1.961 1.00 35.22 117 THR A O 1
ATOM 925 N N . GLU A 1 118 ? 39.681 17.522 3.083 1.00 42.35 118 GLU A N 1
ATOM 926 C CA . GLU A 1 118 ? 38.723 17.186 2.038 1.00 39.71 118 GLU A CA 1
ATOM 927 C C . GLU A 1 118 ? 39.025 17.945 0.754 1.00 37.52 118 GLU A C 1
ATOM 928 O O . GLU A 1 118 ? 38.945 17.378 -0.342 1.00 36.57 118 GLU A O 1
ATOM 934 N N . ALA A 1 119 ? 39.384 19.224 0.866 1.00 37.38 119 ALA A N 1
ATOM 935 C CA . ALA A 1 119 ? 39.802 19.963 -0.317 1.00 33.40 119 ALA A CA 1
ATOM 936 C C . ALA A 1 119 ? 40.968 19.262 -1.006 1.00 41.78 119 ALA A C 1
ATOM 937 O O . ALA A 1 119 ? 40.978 19.098 -2.234 1.00 41.92 119 ALA A O 1
ATOM 939 N N . ASP A 1 120 ? 41.965 18.833 -0.222 1.00 39.59 120 ASP A N 1
ATOM 940 C CA . ASP A 1 120 ? 43.168 18.251 -0.810 1.00 39.01 120 ASP A CA 1
ATOM 941 C C . ASP A 1 120 ? 42.905 16.864 -1.390 1.00 35.63 120 ASP A C 1
ATOM 942 O O . ASP A 1 120 ? 43.508 16.495 -2.406 1.00 33.03 120 ASP A O 1
ATOM 947 N N . LYS A 1 121 ? 42.017 16.082 -0.772 1.00 31.06 121 LYS A N 1
ATOM 948 C CA . LYS A 1 121 ? 41.657 14.795 -1.357 1.00 35.08 121 LYS A CA 1
ATOM 949 C C . LYS A 1 121 ? 41.183 14.973 -2.796 1.00 43.22 121 LYS A C 1
ATOM 950 O O . LYS A 1 121 ? 41.605 14.247 -3.704 1.00 42.43 121 LYS A O 1
ATOM 956 N N . LYS A 1 122 ? 40.297 15.948 -3.019 1.00 39.90 122 LYS A N 1
ATOM 957 C CA . LYS A 1 122 ? 39.763 16.164 -4.357 1.00 42.16 122 LYS A CA 1
ATOM 958 C C . LYS A 1 122 ? 40.828 16.738 -5.285 1.00 39.71 122 LYS A C 1
ATOM 959 O O . LYS A 1 122 ? 40.929 16.327 -6.449 1.00 41.48 122 LYS A O 1
ATOM 961 N N . ILE A 1 123 ? 41.633 17.685 -4.793 1.00 39.03 123 ILE A N 1
ATOM 962 C CA . ILE A 1 123 ? 42.723 18.225 -5.607 1.00 39.00 123 ILE A CA 1
ATOM 963 C C . ILE A 1 123 ? 43.652 17.105 -6.061 1.00 41.66 123 ILE A C 1
ATOM 964 O O . ILE A 1 123 ? 44.040 17.030 -7.234 1.00 38.79 123 ILE A O 1
ATOM 969 N N . TYR A 1 124 ? 44.033 16.221 -5.137 1.00 36.85 124 TYR A N 1
ATOM 970 C CA . TYR A 1 124 ? 44.977 15.172 -5.498 1.00 38.47 124 TYR A CA 1
ATOM 971 C C . TYR A 1 124 ? 44.417 14.292 -6.607 1.00 38.02 124 TYR A C 1
ATOM 972 O O . TYR A 1 124 ? 45.107 13.997 -7.592 1.00 40.56 124 TYR A O 1
ATOM 981 N N . MET A 1 125 ? 43.170 13.843 -6.449 1.00 34.06 125 MET A N 1
ATOM 982 C CA . MET A 1 125 ? 42.588 12.923 -7.417 1.00 38.13 125 MET A CA 1
ATOM 983 C C . MET A 1 125 ? 42.274 13.608 -8.739 1.00 37.38 125 MET A C 1
ATOM 984 O O . MET A 1 125 ? 42.298 12.958 -9.789 1.00 39.90 125 MET A O 1
ATOM 989 N N . GLU A 1 126 ? 41.985 14.907 -8.716 1.00 38.13 126 GLU A N 1
ATOM 990 C CA . GLU A 1 126 ? 41.686 15.609 -9.957 1.00 37.85 126 GLU A CA 1
ATOM 991 C C . GLU A 1 126 ? 42.961 16.067 -10.660 1.00 40.39 126 GLU A C 1
ATOM 992 O O . GLU A 1 126 ? 43.150 15.798 -11.850 1.00 42.97 126 GLU A O 1
ATOM 994 N N . LYS A 1 127 ? 43.863 16.734 -9.939 1.00 38.67 127 LYS A N 1
ATOM 995 C CA . LYS A 1 127 ? 44.955 17.451 -10.589 1.00 38.71 127 LYS A CA 1
ATOM 996 C C . LYS A 1 127 ? 46.281 16.696 -10.610 1.00 44.66 127 LYS A C 1
ATOM 997 O O . LYS A 1 127 ? 47.123 16.990 -11.467 1.00 44.72 127 LYS A O 1
ATOM 999 N N . LEU A 1 128 ? 46.499 15.745 -9.703 1.00 40.95 128 LEU A N 1
ATOM 1000 C CA . LEU A 1 128 ? 47.808 15.123 -9.545 1.00 35.90 128 LEU A CA 1
ATOM 1001 C C . LEU A 1 128 ? 47.805 13.649 -9.920 1.00 32.25 128 LEU A C 1
ATOM 1002 O O . LEU A 1 128 ? 48.658 13.202 -10.697 1.00 31.39 128 LEU A O 1
ATOM 1007 N N . TYR A 1 129 ? 46.862 12.874 -9.397 1.00 31.55 129 TYR A N 1
ATOM 1008 C CA . TYR A 1 129 ? 46.902 11.442 -9.660 1.00 31.11 129 TYR A CA 1
ATOM 1009 C C . TYR A 1 129 ? 46.817 11.106 -11.139 1.00 36.91 129 TYR A C 1
ATOM 1010 O O . TYR A 1 129 ? 47.523 10.179 -11.574 1.00 39.45 129 TYR A O 1
ATOM 1019 N N . PRO A 1 130 ? 45.978 11.758 -11.948 1.00 38.88 130 PRO A N 1
ATOM 1020 C CA . PRO A 1 130 ? 45.914 11.371 -13.364 1.00 36.90 130 PRO A CA 1
ATOM 1021 C C . PRO A 1 130 ? 47.193 11.681 -14.110 1.00 35.65 130 PRO A C 1
ATOM 1022 O O . PRO A 1 130 ? 47.568 10.928 -15.019 1.00 39.39 130 PRO A O 1
ATOM 1026 N N . TYR A 1 131 ? 47.893 12.755 -13.743 1.00 33.81 131 TYR A N 1
ATOM 1027 C CA . TYR A 1 131 ? 49.151 13.038 -14.418 1.00 33.24 131 TYR A CA 1
ATOM 1028 C C . TYR A 1 131 ? 50.225 12.014 -14.057 1.00 34.20 131 TYR A C 1
ATOM 1029 O O . TYR A 1 131 ? 50.969 11.560 -14.934 1.00 34.83 131 TYR A O 1
ATOM 1038 N N . TRP A 1 132 ? 50.330 11.637 -12.774 1.00 35.23 132 TRP A N 1
ATOM 1039 C CA . TRP A 1 132 ? 51.442 10.790 -12.347 1.00 31.69 132 TRP A CA 1
ATOM 1040 C C . TRP A 1 132 ? 51.164 9.304 -12.507 1.00 32.60 132 TRP A C 1
ATOM 1041 O O . TRP A 1 132 ? 52.119 8.526 -12.612 1.00 33.95 132 TRP A O 1
ATOM 1052 N N . GLU A 1 133 ? 49.899 8.892 -12.544 1.00 32.79 133 GLU A N 1
ATOM 1053 C CA . GLU A 1 133 ? 49.583 7.510 -12.878 1.00 35.54 133 GLU A CA 1
ATOM 1054 C C . GLU A 1 133 ? 50.309 7.100 -14.152 1.00 35.92 133 GLU A C 1
ATOM 1055 O O . GLU A 1 133 ? 50.187 7.758 -15.186 1.00 33.88 133 GLU A O 1
ATOM 1061 N N . GLY A 1 134 ? 51.076 6.010 -14.066 1.00 33.52 134 GLY A N 1
ATOM 1062 C CA . GLY A 1 134 ? 51.830 5.500 -15.190 1.00 31.14 134 GLY A CA 1
ATOM 1063 C C . GLY A 1 134 ? 53.048 6.310 -15.569 1.00 33.00 134 GLY A C 1
ATOM 1064 O O . GLY A 1 134 ? 53.711 5.972 -16.550 1.00 37.12 134 GLY A O 1
ATOM 1065 N N . ARG A 1 135 ? 53.384 7.350 -14.812 1.00 31.63 135 ARG A N 1
ATOM 1066 C CA . ARG A 1 135 ? 54.474 8.257 -15.151 1.00 32.11 135 ARG A CA 1
ATOM 1067 C C . ARG A 1 135 ? 55.541 8.339 -14.057 1.00 34.28 135 ARG A C 1
ATOM 1068 O O . ARG A 1 135 ? 56.479 9.142 -14.179 1.00 29.34 135 ARG A O 1
ATOM 1076 N N . SER A 1 136 ? 55.439 7.505 -13.017 1.00 25.72 136 SER A N 1
ATOM 1077 C CA . SER A 1 136 ? 56.177 7.623 -11.767 1.00 29.10 136 SER A CA 1
ATOM 1078 C C . SER A 1 136 ? 57.301 6.600 -11.672 1.00 30.20 136 SER A C 1
ATOM 1079 O O . SER A 1 136 ? 57.279 5.547 -12.319 1.00 25.81 136 SER A O 1
ATOM 1082 N N . MET A 1 137 ? 58.267 6.902 -10.797 1.00 29.22 137 MET A N 1
ATOM 1083 C CA . MET A 1 137 ? 59.384 5.987 -10.598 1.00 26.99 137 MET A CA 1
ATOM 1084 C C . MET A 1 137 ? 58.889 4.609 -10.178 1.00 24.76 137 MET A C 1
ATOM 1085 O O . MET A 1 137 ? 59.442 3.584 -10.598 1.00 25.64 137 MET A O 1
ATOM 1090 N N . LYS A 1 138 ? 57.835 4.565 -9.363 1.00 21.92 138 LYS A N 1
ATOM 1091 C CA . LYS A 1 138 ? 57.260 3.285 -8.964 1.00 24.57 138 LYS A CA 1
ATOM 1092 C C . LYS A 1 138 ? 56.842 2.463 -10.182 1.00 26.54 138 LYS A C 1
ATOM 1093 O O . LYS A 1 138 ? 57.075 1.248 -10.231 1.00 29.30 138 LYS A O 1
ATOM 1099 N N . ASP A 1 139 ? 56.222 3.104 -11.179 1.00 24.73 139 ASP A N 1
ATOM 1100 C CA . ASP A 1 139 ? 55.832 2.379 -12.386 1.00 26.25 139 ASP A CA 1
ATOM 1101 C C . ASP A 1 139 ? 57.032 1.709 -13.036 1.00 28.42 139 ASP A C 1
ATOM 1102 O O . ASP A 1 139 ? 56.955 0.551 -13.466 1.00 26.83 139 ASP A O 1
ATOM 1107 N N . PHE A 1 140 ? 58.150 2.434 -13.134 1.00 22.62 140 PHE A N 1
ATOM 1108 C CA . PHE A 1 140 ? 59.370 1.861 -13.695 1.00 23.64 140 PHE A CA 1
ATOM 1109 C C . PHE A 1 140 ? 59.828 0.649 -12.890 1.00 27.22 140 PHE A C 1
ATOM 1110 O O . PHE A 1 140 ? 60.191 -0.388 -13.454 1.00 29.68 140 PHE A O 1
ATOM 1118 N N . ILE A 1 141 ? 59.833 0.765 -11.564 1.00 28.88 141 ILE A N 1
ATOM 1119 C CA . ILE A 1 141 ? 60.337 -0.333 -10.742 1.00 28.05 141 ILE A CA 1
ATOM 1120 C C . ILE A 1 141 ? 59.410 -1.541 -10.825 1.00 27.28 141 ILE A C 1
ATOM 1121 O O . ILE A 1 141 ? 59.869 -2.689 -10.895 1.00 30.12 141 ILE A O 1
ATOM 1126 N N . ASN A 1 142 ? 58.097 -1.315 -10.794 1.00 25.59 142 ASN A N 1
ATOM 1127 C CA . ASN A 1 142 ? 57.176 -2.427 -10.999 1.00 29.79 142 ASN A CA 1
ATOM 1128 C C . ASN A 1 142 ? 57.491 -3.163 -12.294 1.00 32.32 142 ASN A C 1
ATOM 1129 O O . ASN A 1 142 ? 57.476 -4.401 -12.335 1.00 34.74 142 ASN A O 1
ATOM 1134 N N . ALA A 1 143 ? 57.797 -2.413 -13.361 1.00 28.01 143 ALA A N 1
ATOM 1135 C CA . ALA A 1 143 ? 58.015 -3.019 -14.668 1.00 34.64 143 ALA A CA 1
ATOM 1136 C C . ALA A 1 143 ? 59.349 -3.736 -14.770 1.00 33.28 143 ALA A C 1
ATOM 1137 O O . ALA A 1 143 ? 59.479 -4.649 -15.592 1.00 38.05 143 ALA A O 1
ATOM 1139 N N . GLN A 1 144 ? 60.340 -3.353 -13.964 1.00 29.84 144 GLN A N 1
ATOM 1140 C CA . GLN A 1 144 ? 61.704 -3.833 -14.158 1.00 28.26 144 GLN A CA 1
ATOM 1141 C C . GLN A 1 144 ? 62.083 -5.005 -13.269 1.00 30.35 144 GLN A C 1
ATOM 1142 O O . GLN A 1 144 ? 62.959 -5.792 -13.644 1.00 36.54 144 GLN A O 1
ATOM 1148 N N . LEU A 1 145 ? 61.475 -5.137 -12.096 1.00 35.03 145 LEU A N 1
ATOM 1149 C CA . LEU A 1 145 ? 61.815 -6.252 -11.226 1.00 34.66 145 LEU A CA 1
ATOM 1150 C C . LEU A 1 145 ? 61.481 -7.565 -11.927 1.00 35.16 145 LEU A C 1
ATOM 1151 O O . LEU A 1 145 ? 60.380 -7.746 -12.449 1.00 32.90 145 LEU A O 1
ATOM 1156 N N . THR A 1 146 ? 62.452 -8.467 -11.970 1.00 35.32 146 THR A N 1
ATOM 1157 C CA . THR A 1 146 ? 62.253 -9.762 -12.593 1.00 32.93 146 THR A CA 1
ATOM 1158 C C . THR A 1 146 ? 61.391 -10.653 -11.701 1.00 39.07 146 THR A C 1
ATOM 1159 O O . THR A 1 146 ? 61.013 -10.290 -10.583 1.00 34.89 146 THR A O 1
ATOM 1163 N N . ASP A 1 147 ? 61.107 -11.859 -12.202 1.00 40.37 147 ASP A N 1
ATOM 1164 C CA . ASP A 1 147 ? 60.123 -12.726 -11.563 1.00 35.00 147 ASP A CA 1
ATOM 1165 C C . ASP A 1 147 ? 60.661 -13.342 -10.279 1.00 34.94 147 ASP A C 1
ATOM 1166 O O . ASP A 1 147 ? 59.924 -13.452 -9.291 1.00 33.59 147 ASP A O 1
ATOM 1171 N N . ASP A 1 148 ? 61.921 -13.797 -10.274 1.00 32.58 148 ASP A N 1
ATOM 1172 C CA . ASP A 1 148 ? 62.409 -14.420 -9.048 1.00 34.86 148 ASP A CA 1
ATOM 1173 C C . ASP A 1 148 ? 62.610 -13.383 -7.950 1.00 32.45 148 ASP A C 1
ATOM 1174 O O . ASP A 1 148 ? 62.392 -13.690 -6.776 1.00 31.58 148 ASP A O 1
ATOM 1179 N N . VAL A 1 149 ? 62.983 -12.149 -8.310 1.00 28.57 149 VAL A N 1
ATOM 1180 C CA . VAL A 1 149 ? 63.026 -11.074 -7.320 1.00 32.41 149 VAL A CA 1
ATOM 1181 C C . VAL A 1 149 ? 61.647 -10.871 -6.709 1.00 31.25 149 VAL A C 1
ATOM 1182 O O . VAL A 1 149 ? 61.495 -10.823 -5.483 1.00 33.26 149 VAL A O 1
ATOM 1186 N N . GLN A 1 150 ? 60.620 -10.754 -7.559 1.00 30.74 150 GLN A N 1
ATOM 1187 C CA . GLN A 1 150 ? 59.257 -10.550 -7.072 1.00 34.45 150 GLN A CA 1
ATOM 1188 C C . GLN A 1 150 ? 58.811 -11.703 -6.185 1.00 33.87 150 GLN A C 1
ATOM 1189 O O . GLN A 1 150 ? 58.110 -11.497 -5.187 1.00 31.68 150 GLN A O 1
ATOM 1195 N N . GLN A 1 151 ? 59.202 -12.927 -6.544 1.00 31.79 151 GLN A N 1
ATOM 1196 C CA . GLN A 1 151 ? 58.811 -14.090 -5.761 1.00 33.10 151 GLN A CA 1
ATOM 1197 C C . GLN A 1 151 ? 59.497 -14.094 -4.403 1.00 34.96 151 GLN A C 1
ATOM 1198 O O . GLN A 1 151 ? 58.886 -14.470 -3.391 1.00 32.59 151 GLN A O 1
ATOM 1204 N N . ALA A 1 152 ? 60.775 -13.706 -4.363 1.00 30.65 152 ALA A N 1
ATOM 1205 C CA . ALA A 1 152 ? 61.454 -13.565 -3.080 1.00 30.44 152 ALA A CA 1
ATOM 1206 C C . ALA A 1 152 ? 60.733 -12.556 -2.199 1.00 27.58 152 ALA A C 1
ATOM 1207 O O . ALA A 1 152 ? 60.609 -12.752 -0.985 1.00 27.77 152 ALA A O 1
ATOM 1209 N N . MET A 1 153 ? 60.230 -11.474 -2.797 1.00 29.03 153 MET A N 1
ATOM 1210 C CA . MET A 1 153 ? 59.535 -10.474 -2.007 1.00 25.27 153 MET A CA 1
ATOM 1211 C C . MET A 1 153 ? 58.163 -10.967 -1.565 1.00 33.79 153 MET A C 1
ATOM 1212 O O . MET A 1 153 ? 57.716 -10.631 -0.458 1.00 31.93 153 MET A O 1
ATOM 1217 N N . THR A 1 154 ? 57.486 -11.785 -2.383 1.00 29.11 154 THR A N 1
ATOM 1218 C CA . THR A 1 154 ? 56.214 -12.331 -1.914 1.00 33.03 154 THR A CA 1
ATOM 1219 C C . THR A 1 154 ? 56.441 -13.432 -0.882 1.00 32.28 154 THR A C 1
ATOM 1220 O O . THR A 1 154 ? 55.618 -13.602 0.022 1.00 30.61 154 THR A O 1
ATOM 1224 N N . ASP A 1 155 ? 57.553 -14.169 -0.981 1.00 30.98 155 ASP A N 1
ATOM 1225 C CA . ASP A 1 155 ? 57.932 -15.084 0.091 1.00 30.45 155 ASP A CA 1
ATOM 1226 C C . ASP A 1 155 ? 58.484 -14.349 1.307 1.00 35.35 155 ASP A C 1
ATOM 1227 O O . ASP A 1 155 ? 58.852 -15.004 2.295 1.00 27.18 155 ASP A O 1
ATOM 1232 N N . GLU A 1 156 ? 58.563 -13.014 1.234 1.00 30.00 156 GLU A N 1
ATOM 1233 C CA . GLU A 1 156 ? 58.935 -12.161 2.362 1.00 31.45 156 GLU A CA 1
ATOM 1234 C C . GLU A 1 156 ? 60.343 -12.463 2.873 1.00 29.48 156 GLU A C 1
ATOM 1235 O O . GLU A 1 156 ? 60.609 -12.439 4.079 1.00 27.43 156 GLU A O 1
ATOM 1241 N N . VAL A 1 157 ? 61.256 -12.729 1.935 1.00 27.31 157 VAL A N 1
ATOM 1242 C CA . VAL A 1 157 ? 62.655 -12.911 2.285 1.00 24.63 157 VAL A CA 1
ATOM 1243 C C . VAL A 1 157 ? 63.379 -11.571 2.382 1.00 25.70 157 VAL A C 1
ATOM 1244 O O . VAL A 1 157 ? 64.312 -11.424 3.173 1.00 23.16 157 VAL A O 1
ATOM 1248 N N . PHE A 1 158 ? 63.003 -10.586 1.572 1.00 22.74 158 PHE A N 1
ATOM 1249 C CA . PHE A 1 158 ? 63.620 -9.274 1.698 1.00 25.26 158 PHE A CA 1
ATOM 1250 C C . PHE A 1 158 ? 62.666 -8.211 1.189 1.00 23.24 158 PHE A C 1
ATOM 1251 O O . PHE A 1 158 ? 61.752 -8.487 0.408 1.00 26.33 158 PHE A O 1
ATOM 1259 N N . LYS A 1 159 ? 62.878 -6.989 1.663 1.00 24.73 159 LYS A N 1
ATOM 1260 C CA . LYS A 1 159 ? 62.143 -5.835 1.179 1.00 24.28 159 LYS A CA 1
ATOM 1261 C C . LYS A 1 159 ? 63.108 -4.899 0.471 1.00 23.15 159 LYS A C 1
ATOM 1262 O O . LYS A 1 159 ? 64.293 -4.826 0.812 1.00 24.17 159 LYS A O 1
ATOM 1268 N N . LEU A 1 160 ? 62.592 -4.196 -0.532 1.00 27.53 160 LEU A N 1
ATOM 1269 C CA . LEU A 1 160 ? 63.322 -3.146 -1.221 1.00 22.78 160 LEU A CA 1
ATOM 1270 C C . LEU A 1 160 ? 62.728 -1.821 -0.782 1.00 23.05 160 LEU A C 1
ATOM 1271 O O . LEU A 1 160 ? 61.502 -1.685 -0.743 1.00 24.51 160 LEU A O 1
ATOM 1276 N N . ASN A 1 161 ? 63.592 -0.859 -0.442 1.00 20.69 161 ASN A N 1
ATOM 1277 C CA . ASN A 1 161 ? 63.191 0.426 0.107 1.00 17.62 161 ASN A CA 1
ATOM 1278 C C . ASN A 1 161 ? 63.336 1.516 -0.951 1.00 23.35 161 ASN A C 1
ATOM 1279 O O . ASN A 1 161 ? 63.915 1.304 -2.021 1.00 20.02 161 ASN A O 1
ATOM 1284 N N . GLN A 1 162 ? 62.808 2.701 -0.622 1.00 18.99 162 GLN A N 1
ATOM 1285 C CA . GLN A 1 162 ? 62.804 3.866 -1.521 1.00 18.79 162 GLN A CA 1
ATOM 1286 C C . GLN A 1 162 ? 62.342 3.508 -2.939 1.00 23.52 162 GLN A C 1
ATOM 1287 O O . GLN A 1 162 ? 62.864 4.024 -3.936 1.00 23.26 162 GLN A O 1
ATOM 1293 N N . THR A 1 163 ? 61.349 2.620 -3.044 1.00 20.30 163 THR A N 1
ATOM 1294 C CA . THR A 1 163 ? 60.719 2.427 -4.345 1.00 27.24 163 THR A CA 1
ATOM 1295 C C . THR A 1 163 ? 59.624 3.446 -4.602 1.00 28.53 163 THR A C 1
ATOM 1296 O O . THR A 1 163 ? 59.086 3.487 -5.716 1.00 25.20 163 THR A O 1
ATOM 1300 N N . ASP A 1 164 ? 59.307 4.280 -3.603 1.00 25.99 164 ASP A N 1
ATOM 1301 C CA . ASP A 1 164 ? 58.118 5.121 -3.633 1.00 26.54 164 ASP A CA 1
ATOM 1302 C C . ASP A 1 164 ? 58.379 6.476 -2.989 1.00 27.63 164 ASP A C 1
ATOM 1303 O O . ASP A 1 164 ? 57.457 7.101 -2.449 1.00 25.46 164 ASP A O 1
ATOM 1308 N N . LYS A 1 165 ? 59.623 6.936 -3.022 1.00 23.41 165 LYS A N 1
ATOM 1309 C CA . LYS A 1 165 ? 60.006 8.158 -2.331 1.00 24.74 165 LYS A CA 1
ATOM 1310 C C . LYS A 1 165 ? 61.446 8.463 -2.710 1.00 24.27 165 LYS A C 1
ATOM 1311 O O . LYS A 1 165 ? 62.153 7.618 -3.270 1.00 22.13 165 LYS A O 1
ATOM 1317 N N . GLY A 1 166 ? 61.878 9.674 -2.374 1.00 21.02 166 GLY A N 1
ATOM 1318 C CA . GLY A 1 166 ? 63.250 10.058 -2.627 1.00 19.04 166 GLY A CA 1
ATOM 1319 C C . GLY A 1 166 ? 64.239 9.166 -1.901 1.00 23.70 166 GLY A C 1
ATOM 1320 O O . GLY A 1 166 ? 63.914 8.458 -0.941 1.00 22.53 166 GLY A O 1
ATOM 1321 N N . GLN A 1 167 ? 65.483 9.212 -2.377 1.00 21.42 167 GLN A N 1
ATOM 1322 C CA . GLN A 1 167 ? 66.509 8.311 -1.876 1.00 19.89 167 GLN A CA 1
ATOM 1323 C C . GLN A 1 167 ? 67.078 8.816 -0.550 1.00 20.02 167 GLN A C 1
ATOM 1324 O O . GLN A 1 167 ? 67.060 8.100 0.454 1.00 22.67 167 GLN A O 1
ATOM 1330 N N . GLY A 1 168 ? 67.567 10.054 -0.522 1.00 18.05 168 GLY A N 1
ATOM 1331 C CA . GLY A 1 168 ? 68.122 10.597 0.710 1.00 17.84 168 GLY A CA 1
ATOM 1332 C C . GLY A 1 168 ? 69.325 9.784 1.154 1.00 23.82 168 GLY A C 1
ATOM 1333 O O . GLY A 1 168 ? 70.104 9.285 0.334 1.00 21.32 168 GLY A O 1
ATOM 1334 N N . HIS A 1 169 ? 69.473 9.621 2.469 1.00 20.14 169 HIS A N 1
ATOM 1335 C CA . HIS A 1 169 ? 70.559 8.818 3.031 1.00 15.99 169 HIS A CA 1
ATOM 1336 C C . HIS A 1 169 ? 71.914 9.279 2.496 1.00 17.66 169 HIS A C 1
ATOM 1337 O O . HIS A 1 169 ? 72.705 8.503 1.960 1.00 19.18 169 HIS A O 1
ATOM 1344 N N . ILE A 1 170 ? 72.187 10.569 2.665 1.00 17.17 170 ILE A N 1
ATOM 1345 C CA . ILE A 1 170 ? 73.426 11.133 2.150 1.00 21.23 170 ILE A CA 1
ATOM 1346 C C . ILE A 1 170 ? 73.733 12.430 2.899 1.00 19.72 170 ILE A C 1
ATOM 1347 O O . ILE A 1 170 ? 72.840 13.229 3.186 1.00 18.96 170 ILE A O 1
ATOM 1352 N N . ILE A 1 171 ? 75.010 12.617 3.227 1.00 19.09 171 ILE A N 1
ATOM 1353 C CA . ILE A 1 171 ? 75.503 13.809 3.910 1.00 17.41 171 ILE A CA 1
ATOM 1354 C C . ILE A 1 171 ? 76.199 14.699 2.893 1.00 17.84 171 ILE A C 1
ATOM 1355 O O . ILE A 1 171 ? 77.199 14.302 2.277 1.00 19.93 171 ILE A O 1
ATOM 1360 N N . MET A 1 172 ? 75.694 15.912 2.737 1.00 20.97 172 MET A N 1
ATOM 1361 C CA . MET A 1 172 ? 76.350 16.858 1.854 1.00 20.05 172 MET A CA 1
ATOM 1362 C C . MET A 1 172 ? 77.654 17.357 2.461 1.00 18.29 172 MET A C 1
ATOM 1363 O O . MET A 1 172 ? 77.928 17.211 3.658 1.00 22.07 172 MET A O 1
ATOM 1368 N N . ASP A 1 173 ? 78.475 17.944 1.593 1.00 19.02 173 ASP A N 1
ATOM 1369 C CA . ASP A 1 173 ? 79.719 18.587 1.980 1.00 17.31 173 ASP A CA 1
ATOM 1370 C C . ASP A 1 173 ? 79.408 19.989 2.505 1.00 23.95 173 ASP A C 1
ATOM 1371 O O . ASP A 1 173 ? 79.655 21.012 1.865 1.00 27.32 173 ASP A O 1
ATOM 1376 N N . PHE A 1 174 ? 78.829 20.021 3.697 1.00 21.45 174 PHE A N 1
ATOM 1377 C CA . PHE A 1 174 ? 78.550 21.301 4.334 1.00 21.67 174 PHE A CA 1
ATOM 1378 C C . PHE A 1 174 ? 79.794 22.160 4.516 1.00 24.45 174 PHE A C 1
ATOM 1379 O O . PHE A 1 174 ? 79.702 23.381 4.312 1.00 25.52 174 PHE A O 1
ATOM 1387 N N . PRO A 1 175 ? 80.961 21.623 4.863 1.00 24.52 175 PRO A N 1
ATOM 1388 C CA . PRO A 1 175 ? 82.133 22.495 4.958 1.00 21.55 175 PRO A CA 1
ATOM 1389 C C . PRO A 1 175 ? 82.409 23.247 3.664 1.00 26.13 175 PRO A C 1
ATOM 1390 O O . PRO A 1 175 ? 82.939 24.367 3.712 1.00 25.95 175 PRO A O 1
ATOM 1394 N N . ALA A 1 176 ? 82.074 22.662 2.507 1.00 23.22 176 ALA A N 1
ATOM 1395 C CA . ALA A 1 176 ? 82.300 23.336 1.230 1.00 23.76 176 ALA A CA 1
ATOM 1396 C C . ALA A 1 176 ? 81.363 24.529 1.054 1.00 28.37 176 ALA A C 1
ATOM 1397 O O . ALA A 1 176 ? 81.798 25.628 0.695 1.00 21.65 176 ALA A O 1
ATOM 1399 N N . ILE A 1 177 ? 80.065 24.321 1.262 1.00 20.72 177 ILE A N 1
ATOM 1400 C CA . ILE A 1 177 ? 79.134 25.425 1.094 1.00 24.75 177 ILE A CA 1
ATOM 1401 C C . ILE A 1 177 ? 79.394 26.494 2.152 1.00 29.97 177 ILE A C 1
ATOM 1402 O O . ILE A 1 177 ? 79.304 27.697 1.875 1.00 27.29 177 ILE A O 1
ATOM 1407 N N . LEU A 1 178 ? 79.780 26.078 3.363 1.00 24.41 178 LEU A N 1
ATOM 1408 C CA . LEU A 1 178 ? 80.050 27.060 4.408 1.00 24.18 178 LEU A CA 1
ATOM 1409 C C . LEU A 1 178 ? 81.266 27.919 4.086 1.00 27.52 178 LEU A C 1
ATOM 1410 O O . LEU A 1 178 ? 81.324 29.085 4.488 1.00 29.92 178 LEU A O 1
ATOM 1415 N N . GLU A 1 179 ? 82.255 27.380 3.391 1.00 22.02 179 GLU A N 1
ATOM 1416 C CA . GLU A 1 179 ? 83.416 28.203 3.130 1.00 29.67 179 GLU A CA 1
ATOM 1417 C C . GLU A 1 179 ? 83.287 29.009 1.851 1.00 29.90 179 GLU A C 1
ATOM 1418 O O . GLU A 1 179 ? 83.990 30.013 1.703 1.00 31.05 179 GLU A O 1
ATOM 1424 N N . HIS A 1 180 ? 82.389 28.622 0.949 1.00 27.35 180 HIS A N 1
ATOM 1425 C CA . HIS A 1 180 ? 82.286 29.254 -0.361 1.00 29.09 180 HIS A CA 1
ATOM 1426 C C . HIS A 1 180 ? 81.101 30.197 -0.501 1.00 28.89 180 HIS A C 1
ATOM 1427 O O . HIS A 1 180 ? 81.257 31.291 -1.044 1.00 28.44 180 HIS A O 1
ATOM 1434 N N . GLY A 1 181 ? 79.920 29.813 -0.029 1.00 24.06 181 GLY A N 1
ATOM 1435 C CA . GLY A 1 181 ? 78.729 30.603 -0.241 1.00 20.89 181 GLY A CA 1
ATOM 1436 C C . GLY A 1 181 ? 78.090 30.292 -1.580 1.00 25.34 181 GLY A C 1
ATOM 1437 O O . GLY A 1 181 ? 78.671 29.654 -2.452 1.00 27.74 181 GLY A O 1
ATOM 1438 N N . VAL A 1 182 ? 76.863 30.783 -1.744 1.00 24.29 182 VAL A N 1
ATOM 1439 C CA . VAL A 1 182 ? 76.043 30.429 -2.898 1.00 24.47 182 VAL A CA 1
ATOM 1440 C C . VAL A 1 182 ? 76.628 31.000 -4.187 1.00 29.04 182 VAL A C 1
ATOM 1441 O O . VAL A 1 182 ? 76.702 30.312 -5.217 1.00 27.31 182 VAL A O 1
ATOM 1445 N N . GLN A 1 183 ? 77.035 32.269 -4.163 1.00 30.49 183 GLN A N 1
ATOM 1446 C CA . GLN A 1 183 ? 77.451 32.894 -5.415 1.00 29.85 183 GLN A CA 1
ATOM 1447 C C . GLN A 1 183 ? 78.701 32.235 -5.970 1.00 27.71 183 GLN A C 1
ATOM 1448 O O . GLN A 1 183 ? 78.898 32.205 -7.189 1.00 28.08 183 GLN A O 1
ATOM 1454 N N . TYR A 1 184 ? 79.565 31.714 -5.103 1.00 27.74 184 TYR A N 1
ATOM 1455 C CA . TYR A 1 184 ? 80.745 31.027 -5.609 1.00 29.13 184 TYR A CA 1
ATOM 1456 C C . TYR A 1 184 ? 80.338 29.872 -6.514 1.00 29.91 184 TYR A C 1
ATOM 1457 O O . TYR A 1 184 ? 80.932 29.672 -7.581 1.00 33.02 184 TYR A O 1
ATOM 1466 N N . TYR A 1 185 ? 79.310 29.113 -6.113 1.00 25.98 185 TYR A N 1
ATOM 1467 C CA . TYR A 1 185 ? 78.880 27.980 -6.925 1.00 27.85 185 TYR A CA 1
ATOM 1468 C C . TYR A 1 185 ? 78.258 28.449 -8.228 1.00 27.15 185 TYR A C 1
ATOM 1469 O O . TYR A 1 185 ? 78.502 27.857 -9.286 1.00 29.72 185 TYR A O 1
ATOM 1478 N N . ILE A 1 186 ? 77.471 29.525 -8.179 1.00 26.82 186 ILE A N 1
ATOM 1479 C CA . ILE A 1 186 ? 76.900 30.080 -9.403 1.00 27.31 186 ILE A CA 1
ATOM 1480 C C . ILE A 1 186 ? 78.006 30.392 -10.401 1.00 27.04 186 ILE A C 1
ATOM 1481 O O . ILE A 1 186 ? 77.931 30.012 -11.575 1.00 25.18 186 ILE A O 1
ATOM 1486 N N . ASP A 1 187 ? 79.078 31.031 -9.928 1.00 26.64 187 ASP A N 1
ATOM 1487 C CA . ASP A 1 187 ? 80.150 31.464 -10.822 1.00 25.89 187 ASP A CA 1
ATOM 1488 C C . ASP A 1 187 ? 80.935 30.284 -11.388 1.00 29.44 187 ASP A C 1
ATOM 1489 O O . ASP A 1 187 ? 81.232 30.257 -12.587 1.00 31.16 187 ASP A O 1
ATOM 1494 N N . ILE A 1 188 ? 81.310 29.307 -10.547 1.00 31.00 188 ILE A N 1
ATOM 1495 C CA . ILE A 1 188 ? 82.044 28.157 -11.085 1.00 30.49 188 ILE A CA 1
ATOM 1496 C C . ILE A 1 188 ? 81.168 27.364 -12.042 1.00 25.49 188 ILE A C 1
ATOM 1497 O O . ILE A 1 188 ? 81.652 26.826 -13.038 1.00 27.98 188 ILE A O 1
ATOM 1502 N N . LEU A 1 189 ? 79.875 27.257 -11.751 1.00 24.83 189 LEU A N 1
ATOM 1503 C CA . LEU A 1 189 ? 79.010 26.538 -12.676 1.00 29.74 189 LEU A CA 1
ATOM 1504 C C . LEU A 1 189 ? 78.861 27.299 -13.992 1.00 35.42 189 LEU A C 1
ATOM 1505 O O . LEU A 1 189 ? 78.788 26.675 -15.059 1.00 34.64 189 LEU A O 1
ATOM 1510 N N . SER A 1 190 ? 78.824 28.638 -13.939 1.00 32.35 190 SER A N 1
ATOM 1511 C CA . SER A 1 190 ? 78.927 29.432 -15.161 1.00 34.49 190 SER A CA 1
ATOM 1512 C C . SER A 1 190 ? 80.134 29.003 -15.978 1.00 34.26 190 SER A C 1
ATOM 1513 O O . SER A 1 190 ? 80.019 28.705 -17.169 1.00 32.02 190 SER A O 1
ATOM 1516 N N . ASP A 1 191 ? 81.308 28.980 -15.346 1.00 31.83 191 ASP A N 1
ATOM 1517 C CA . ASP A 1 191 ? 82.527 28.592 -16.044 1.00 31.83 191 ASP A CA 1
ATOM 1518 C C . ASP A 1 191 ? 82.477 27.142 -16.506 1.00 37.06 191 ASP A C 1
ATOM 1519 O O . ASP A 1 191 ? 83.010 26.817 -17.575 1.00 44.89 191 ASP A O 1
ATOM 1524 N N . LYS A 1 192 ? 81.860 26.255 -15.721 1.00 33.68 192 LYS A N 1
ATOM 1525 C CA . LYS A 1 192 ? 81.751 24.865 -16.151 1.00 34.35 192 LYS A CA 1
ATOM 1526 C C . LYS A 1 192 ? 80.839 24.748 -17.360 1.00 35.15 192 LYS A C 1
ATOM 1527 O O . LYS A 1 192 ? 81.123 23.985 -18.290 1.00 32.93 192 LYS A O 1
ATOM 1533 N N . ILE A 1 193 ? 79.729 25.484 -17.355 1.00 31.61 193 ILE A N 1
ATOM 1534 C CA . ILE A 1 193 ? 78.818 25.442 -18.490 1.00 37.34 193 ILE A CA 1
ATOM 1535 C C . ILE A 1 193 ? 79.525 25.943 -19.738 1.00 40.56 193 ILE A C 1
ATOM 1536 O O . ILE A 1 193 ? 79.413 25.351 -20.819 1.00 36.07 193 ILE A O 1
ATOM 1541 N N . THR A 1 194 ? 80.294 27.023 -19.594 1.00 36.58 194 THR A N 1
ATOM 1542 C CA . THR A 1 194 ? 81.088 27.531 -20.704 1.00 38.34 194 THR A CA 1
ATOM 1543 C C . THR A 1 194 ? 82.092 26.487 -21.187 1.00 43.74 194 THR A C 1
ATOM 1544 O O . THR A 1 194 ? 82.192 26.216 -22.388 1.00 43.66 194 THR A O 1
ATOM 1548 N N . GLU A 1 195 ? 82.839 25.874 -20.262 1.00 41.01 195 GLU A N 1
ATOM 1549 C CA . GLU A 1 195 ? 83.899 24.945 -20.648 1.00 40.66 195 GLU A CA 1
ATOM 1550 C C . GLU A 1 195 ? 83.360 23.598 -21.125 1.00 39.89 195 GLU A C 1
ATOM 1551 O O . GLU A 1 195 ? 84.069 22.884 -21.847 1.00 39.73 195 GLU A O 1
ATOM 1553 N N . GLN A 1 196 ? 82.125 23.253 -20.763 1.00 34.36 196 GLN A N 1
ATOM 1554 C CA . GLN A 1 196 ? 81.501 21.991 -21.163 1.00 31.28 196 GLN A CA 1
ATOM 1555 C C . GLN A 1 196 ? 80.043 22.252 -21.499 1.00 34.79 196 GLN A C 1
ATOM 1556 O O . GLN A 1 196 ? 79.135 21.896 -20.733 1.00 30.44 196 GLN A O 1
ATOM 1562 N N . PRO A 1 197 ? 79.775 22.871 -22.654 1.00 34.95 197 PRO A N 1
ATOM 1563 C CA . PRO A 1 197 ? 78.410 23.340 -22.944 1.00 31.12 197 PRO A CA 1
ATOM 1564 C C . PRO A 1 197 ? 77.394 22.234 -23.118 1.00 30.98 197 PRO A C 1
ATOM 1565 O O . PRO A 1 197 ? 76.199 22.528 -23.147 1.00 31.36 197 PRO A O 1
ATOM 1569 N N . ASP A 1 198 ? 77.805 20.978 -23.208 1.00 37.84 198 ASP A N 1
ATOM 1570 C CA . ASP A 1 198 ? 76.858 19.895 -23.416 1.00 34.09 198 ASP A CA 1
ATOM 1571 C C . ASP A 1 198 ? 76.506 19.161 -22.130 1.00 39.99 198 ASP A C 1
ATOM 1572 O O . ASP A 1 198 ? 75.653 18.261 -22.156 1.00 33.75 198 ASP A O 1
ATOM 1577 N N . ASN A 1 199 ? 77.123 19.536 -21.010 1.00 31.03 199 ASN A N 1
ATOM 1578 C CA . ASN A 1 199 ? 76.923 18.835 -19.748 1.00 28.58 199 ASN A CA 1
ATOM 1579 C C . ASN A 1 199 ? 75.668 19.360 -19.057 1.00 29.38 199 ASN A C 1
ATOM 1580 O O . ASN A 1 199 ? 75.631 20.502 -18.584 1.00 30.02 199 ASN A O 1
ATOM 1585 N N . HIS A 1 200 ? 74.639 18.521 -18.985 1.00 26.89 200 HIS A N 1
ATOM 1586 C CA . HIS A 1 200 ? 73.378 18.958 -18.407 1.00 24.86 200 HIS A CA 1
ATOM 1587 C C . HIS A 1 200 ? 73.472 19.094 -16.894 1.00 32.28 200 HIS A C 1
ATOM 1588 O O . HIS A 1 200 ? 72.775 19.923 -16.296 1.00 28.28 200 HIS A O 1
ATOM 1595 N N . PHE A 1 201 ? 74.309 18.278 -16.254 1.00 29.50 201 PHE A N 1
ATOM 1596 C CA . PHE A 1 201 ? 74.444 18.363 -14.808 1.00 28.32 201 PHE A CA 1
ATOM 1597 C C . PHE A 1 201 ? 74.796 19.786 -14.380 1.00 30.40 201 PHE A C 1
ATOM 1598 O O . PHE A 1 201 ? 74.148 20.362 -13.499 1.00 26.51 201 PHE A O 1
ATOM 1606 N N . PHE A 1 202 ? 75.811 20.383 -15.013 1.00 25.36 202 PHE A N 1
ATOM 1607 C CA . PHE A 1 202 ? 76.195 21.741 -14.639 1.00 26.96 202 PHE A CA 1
ATOM 1608 C C . PHE A 1 202 ? 75.038 22.717 -14.805 1.00 31.81 202 PHE A C 1
ATOM 1609 O O . PHE A 1 202 ? 74.842 23.607 -13.971 1.00 29.35 202 PHE A O 1
ATOM 1617 N N . LYS A 1 203 ? 74.259 22.576 -15.874 1.00 30.51 203 LYS A N 1
ATOM 1618 C CA . LYS A 1 203 ? 73.141 23.492 -16.053 1.00 29.45 203 LYS A CA 1
ATOM 1619 C C . LYS A 1 203 ? 72.096 23.290 -14.970 1.00 26.31 203 LYS A C 1
ATOM 1620 O O . LYS A 1 203 ? 71.520 24.259 -14.463 1.00 26.26 203 LYS A O 1
ATOM 1626 N N . ALA A 1 204 ? 71.826 22.034 -14.620 1.00 26.30 204 ALA A N 1
ATOM 1627 C CA . ALA A 1 204 ? 70.845 21.752 -13.580 1.00 26.68 204 ALA A CA 1
ATOM 1628 C C . ALA A 1 204 ? 71.263 22.396 -12.269 1.00 24.08 204 ALA A C 1
ATOM 1629 O O . ALA A 1 204 ? 70.473 23.087 -11.623 1.00 25.83 204 ALA A O 1
ATOM 1631 N N . GLY A 1 205 ? 72.527 22.227 -11.892 1.00 27.92 205 GLY A N 1
ATOM 1632 C CA . GLY A 1 205 ? 72.992 22.799 -10.643 1.00 26.70 205 GLY A CA 1
ATOM 1633 C C . GLY A 1 205 ? 72.966 24.312 -10.650 1.00 28.82 205 GLY A C 1
ATOM 1634 O O . GLY A 1 205 ? 72.651 24.941 -9.632 1.00 27.00 205 GLY A O 1
ATOM 1635 N N . TYR A 1 206 ? 73.317 24.915 -11.790 1.00 24.29 206 TYR A N 1
ATOM 1636 C CA . TYR A 1 206 ? 73.235 26.363 -11.941 1.00 28.52 206 TYR A CA 1
ATOM 1637 C C . TYR A 1 206 ? 71.830 26.861 -11.624 1.00 26.20 206 TYR A C 1
ATOM 1638 O O . TYR A 1 206 ? 71.637 27.728 -10.767 1.00 27.66 206 TYR A O 1
ATOM 1647 N N . LEU A 1 207 ? 70.834 26.312 -12.306 1.00 25.16 207 LEU A N 1
ATOM 1648 C CA . LEU A 1 207 ? 69.449 26.683 -12.038 1.00 25.98 207 LEU A CA 1
ATOM 1649 C C . LEU A 1 207 ? 69.137 26.650 -10.548 1.00 28.97 207 LEU A C 1
ATOM 1650 O O . LEU A 1 207 ? 68.601 27.616 -9.996 1.00 28.37 207 LEU A O 1
ATOM 1655 N N . ILE A 1 208 ? 69.461 25.547 -9.868 1.00 29.09 208 ILE A N 1
ATOM 1656 C CA . ILE A 1 208 ? 69.041 25.461 -8.470 1.00 25.83 208 ILE A CA 1
ATOM 1657 C C . ILE A 1 208 ? 69.796 26.469 -7.610 1.00 21.67 208 ILE A C 1
ATOM 1658 O O . ILE A 1 208 ? 69.210 27.118 -6.740 1.00 22.26 208 ILE A O 1
ATOM 1663 N N . CYS A 1 209 ? 71.098 26.632 -7.840 1.00 21.84 209 CYS A N 1
ATOM 1664 C CA . CYS A 1 209 ? 71.848 27.609 -7.056 1.00 25.44 209 CYS A CA 1
ATOM 1665 C C . CYS A 1 209 ? 71.278 29.013 -7.235 1.00 33.95 209 CYS A C 1
ATOM 1666 O O . CYS A 1 209 ? 71.139 29.769 -6.262 1.00 27.80 209 CYS A O 1
ATOM 1669 N N . GLN A 1 210 ? 70.940 29.375 -8.476 1.00 28.76 210 GLN A N 1
ATOM 1670 C CA . GLN A 1 210 ? 70.253 30.636 -8.721 1.00 29.15 210 GLN A CA 1
ATOM 1671 C C . GLN A 1 210 ? 68.950 30.707 -7.930 1.00 26.32 210 GLN A C 1
ATOM 1672 O O . GLN A 1 210 ? 68.677 31.700 -7.249 1.00 27.12 210 GLN A O 1
ATOM 1678 N N . ALA A 1 211 ? 68.140 29.649 -7.986 1.00 19.99 211 ALA A N 1
ATOM 1679 C CA . ALA A 1 211 ? 66.891 29.659 -7.231 1.00 24.78 211 ALA A CA 1
ATOM 1680 C C . ALA A 1 211 ? 67.129 29.692 -5.718 1.00 30.82 211 ALA A C 1
ATOM 1681 O O . ALA A 1 211 ? 66.267 30.172 -4.968 1.00 29.05 211 ALA A O 1
ATOM 1683 N N . MET A 1 212 ? 68.268 29.173 -5.241 1.00 26.84 212 MET A N 1
ATOM 1684 C CA . MET A 1 212 ? 68.573 29.284 -3.815 1.00 29.51 212 MET A CA 1
ATOM 1685 C C . MET A 1 212 ? 68.944 30.721 -3.447 1.00 29.04 212 MET A C 1
ATOM 1686 O O . MET A 1 212 ? 68.551 31.220 -2.386 1.00 27.72 212 MET A O 1
ATOM 1691 N N . LYS A 1 213 ? 69.709 31.395 -4.307 1.00 26.21 213 LYS A N 1
ATOM 1692 C CA . LYS A 1 213 ? 69.936 32.827 -4.146 1.00 29.98 213 LYS A CA 1
ATOM 1693 C C . LYS A 1 213 ? 68.610 33.569 -4.030 1.00 29.07 213 LYS A C 1
ATOM 1694 O O . LYS A 1 213 ? 68.368 34.288 -3.055 1.00 28.05 213 LYS A O 1
ATOM 1700 N N . ASP A 1 214 ? 67.715 33.356 -4.998 1.00 30.73 214 ASP A N 1
ATOM 1701 C CA . ASP A 1 214 ? 66.410 34.008 -4.964 1.00 34.12 214 ASP A CA 1
ATOM 1702 C C . ASP A 1 214 ? 65.597 33.599 -3.743 1.00 32.31 214 ASP A C 1
ATOM 1703 O O . ASP A 1 214 ? 64.774 34.385 -3.251 1.00 29.11 214 ASP A O 1
ATOM 1708 N N . HIS A 1 215 ? 65.770 32.366 -3.264 1.00 32.32 215 HIS A N 1
ATOM 1709 C CA . HIS A 1 215 ? 64.981 31.938 -2.114 1.00 28.14 215 HIS A CA 1
ATOM 1710 C C . HIS A 1 215 ? 65.439 32.667 -0.864 1.00 26.50 215 HIS A C 1
ATOM 1711 O O . HIS A 1 215 ? 64.611 33.087 -0.045 1.00 27.49 215 HIS A O 1
ATOM 1718 N N . PHE A 1 216 ? 66.752 32.866 -0.723 1.00 20.95 216 PHE A N 1
ATOM 1719 C CA . PHE A 1 216 ? 67.242 33.711 0.357 1.00 27.65 216 PHE A CA 1
ATOM 1720 C C . PHE A 1 216 ? 66.594 35.085 0.289 1.00 31.00 216 PHE A C 1
ATOM 1721 O O . PHE A 1 216 ? 66.123 35.610 1.303 1.00 32.70 216 PHE A O 1
ATOM 1729 N N . ILE A 1 217 ? 66.519 35.658 -0.913 1.00 32.06 217 ILE A N 1
ATOM 1730 C CA . ILE A 1 217 ? 65.964 36.992 -1.078 1.00 24.45 217 ILE A CA 1
ATOM 1731 C C . ILE A 1 217 ? 64.488 37.009 -0.713 1.00 28.29 217 ILE A C 1
ATOM 1732 O O . ILE A 1 217 ? 64.001 37.972 -0.109 1.00 27.21 217 ILE A O 1
ATOM 1737 N N . ARG A 1 218 ? 63.747 35.950 -1.054 1.00 24.42 218 ARG A N 1
ATOM 1738 C CA . ARG A 1 218 ? 62.349 35.913 -0.640 1.00 24.40 218 ARG A CA 1
ATOM 1739 C C . ARG A 1 218 ? 62.234 36.034 0.875 1.00 35.44 218 ARG A C 1
ATOM 1740 O O . ARG A 1 218 ? 61.414 36.809 1.382 1.00 32.79 218 ARG A O 1
ATOM 1748 N N . TYR A 1 219 ? 63.061 35.286 1.617 1.00 32.00 219 TYR A N 1
ATOM 1749 C CA . TYR A 1 219 ? 63.016 35.373 3.073 1.00 30.41 219 TYR A CA 1
ATOM 1750 C C . TYR A 1 219 ? 63.482 36.744 3.555 1.00 30.02 219 TYR A C 1
ATOM 1751 O O . TYR A 1 219 ? 62.891 37.311 4.483 1.00 28.01 219 TYR A O 1
ATOM 1760 N N . ALA A 1 220 ? 64.544 37.287 2.949 1.00 20.91 220 ALA A N 1
ATOM 1761 C CA . ALA A 1 220 ? 65.021 38.608 3.342 1.00 28.75 220 ALA A CA 1
ATOM 1762 C C . ALA A 1 220 ? 63.912 39.647 3.196 1.00 31.41 220 ALA A C 1
ATOM 1763 O O . ALA A 1 220 ? 63.609 40.382 4.144 1.00 29.79 220 ALA A O 1
ATOM 1765 N N . ASP A 1 221 ? 63.274 39.702 2.019 1.00 26.86 221 ASP A N 1
ATOM 1766 C CA . ASP A 1 221 ? 62.169 40.637 1.806 1.00 33.33 221 ASP A CA 1
ATOM 1767 C C . ASP A 1 221 ? 61.063 40.413 2.816 1.00 29.12 221 ASP A C 1
ATOM 1768 O O . ASP A 1 221 ? 60.387 41.367 3.216 1.00 33.79 221 ASP A O 1
ATOM 1773 N N . LEU A 1 222 ? 60.835 39.160 3.209 1.00 25.72 222 LEU A N 1
ATOM 1774 C CA . LEU A 1 222 ? 59.761 38.886 4.153 1.00 32.22 222 LEU A CA 1
ATOM 1775 C C . LEU A 1 222 ? 60.139 39.379 5.544 1.00 33.49 222 LEU A C 1
ATOM 1776 O O . LEU A 1 222 ? 59.345 40.047 6.216 1.00 33.45 222 LEU A O 1
ATOM 1781 N N . ALA A 1 223 ? 61.365 39.088 5.975 1.00 33.73 223 ALA A N 1
ATOM 1782 C CA . ALA A 1 223 ? 61.855 39.606 7.249 1.00 37.97 223 ALA A CA 1
ATOM 1783 C C . ALA A 1 223 ? 61.702 41.123 7.323 1.00 39.05 223 ALA A C 1
ATOM 1784 O O . ALA A 1 223 ? 61.212 41.664 8.324 1.00 35.67 223 ALA A O 1
ATOM 1786 N N . GLN A 1 224 ? 62.134 41.831 6.274 1.00 36.42 224 GLN A N 1
ATOM 1787 C CA . GLN A 1 224 ? 62.056 43.292 6.292 1.00 38.66 224 GLN A CA 1
ATOM 1788 C C . GLN A 1 224 ? 60.611 43.759 6.401 1.00 36.24 224 GLN A C 1
ATOM 1789 O O . GLN A 1 224 ? 60.266 44.561 7.277 1.00 40.16 224 GLN A O 1
ATOM 1795 N N . GLU A 1 225 ? 59.747 43.253 5.524 1.00 32.07 225 GLU A N 1
ATOM 1796 C CA . GLU A 1 225 ? 58.340 43.620 5.584 1.00 38.14 225 GLU A CA 1
ATOM 1797 C C . GLU A 1 225 ? 57.775 43.361 6.970 1.00 38.08 225 GLU A C 1
ATOM 1798 O O . GLU A 1 225 ? 57.058 44.201 7.528 1.00 38.59 225 GLU A O 1
ATOM 1804 N N . MET A 1 226 ? 58.091 42.198 7.540 1.00 35.78 226 MET A N 1
ATOM 1805 C CA . MET A 1 226 ? 57.574 41.851 8.858 1.00 32.07 226 MET A CA 1
ATOM 1806 C C . MET A 1 226 ? 58.093 42.801 9.931 1.00 34.12 226 MET A C 1
ATOM 1807 O O . MET A 1 226 ? 57.395 43.058 10.920 1.00 41.45 226 MET A O 1
ATOM 1812 N N . SER A 1 227 ? 59.305 43.337 9.757 1.00 32.00 227 SER A N 1
ATOM 1813 C CA . SER A 1 227 ? 59.872 44.173 10.808 1.00 35.87 227 SER A CA 1
ATOM 1814 C C . SER A 1 227 ? 59.075 45.458 10.990 1.00 45.29 227 SER A C 1
ATOM 1815 O O . SER A 1 227 ? 59.054 46.022 12.093 1.00 44.26 227 SER A O 1
ATOM 1818 N N . LEU A 1 228 ? 58.396 45.913 9.931 1.00 43.93 228 LEU A N 1
ATOM 1819 C CA . LEU A 1 228 ? 57.685 47.186 9.985 1.00 46.15 228 LEU A CA 1
ATOM 1820 C C . LEU A 1 228 ? 56.591 47.168 11.046 1.00 46.90 228 LEU A C 1
ATOM 1821 O O . LEU A 1 228 ? 56.326 48.190 11.688 1.00 46.52 228 LEU A O 1
ATOM 1826 N N . THR A 1 229 ? 55.955 46.016 11.255 1.00 41.58 229 THR A N 1
ATOM 1827 C CA . THR A 1 229 ? 54.819 45.891 12.156 1.00 38.31 229 THR A CA 1
ATOM 1828 C C . THR A 1 229 ? 55.137 45.077 13.415 1.00 46.54 229 THR A C 1
ATOM 1829 O O . THR A 1 229 ? 54.218 44.559 14.062 1.00 48.07 229 THR A O 1
ATOM 1833 N N . ALA A 1 230 ? 56.410 44.962 13.789 1.00 46.20 230 ALA A N 1
ATOM 1834 C CA . ALA A 1 230 ? 56.834 44.049 14.843 1.00 41.17 230 ALA A CA 1
ATOM 1835 C C . ALA A 1 230 ? 57.230 44.805 16.104 1.00 40.29 230 ALA A C 1
ATOM 1836 O O . ALA A 1 230 ? 57.676 45.954 16.047 1.00 37.07 230 ALA A O 1
ATOM 1838 N N . ASP A 1 231 ? 57.100 44.135 17.245 1.00 43.22 231 ASP A N 1
ATOM 1839 C CA . ASP A 1 231 ? 57.431 44.792 18.499 1.00 38.12 231 ASP A CA 1
ATOM 1840 C C . ASP A 1 231 ? 58.866 45.312 18.455 1.00 36.60 231 ASP A C 1
ATOM 1841 O O . ASP A 1 231 ? 59.654 44.972 17.575 1.00 43.59 231 ASP A O 1
ATOM 1846 N N . ALA A 1 232 ? 59.193 46.171 19.422 1.00 39.02 232 ALA A N 1
ATOM 1847 C CA . ALA A 1 232 ? 60.453 46.912 19.374 1.00 36.92 232 ALA A CA 1
ATOM 1848 C C . ALA A 1 232 ? 61.672 45.992 19.330 1.00 41.75 232 ALA A C 1
ATOM 1849 O O . ALA A 1 232 ? 62.696 46.352 18.738 1.00 41.69 232 ALA A O 1
ATOM 1851 N N . CYS A 1 233 ? 61.600 44.826 19.975 1.00 39.66 233 CYS A N 1
ATOM 1852 C CA . CYS A 1 233 ? 62.719 43.887 19.947 1.00 40.32 233 CYS A CA 1
ATOM 1853 C C . CYS A 1 233 ? 62.683 43.025 18.690 1.00 35.09 233 CYS A C 1
ATOM 1854 O O . CYS A 1 233 ? 63.691 42.876 17.994 1.00 29.20 233 CYS A O 1
ATOM 1857 N N . ARG A 1 234 ? 61.530 42.424 18.408 1.00 31.99 234 ARG A N 1
ATOM 1858 C CA . ARG A 1 234 ? 61.416 41.557 17.251 1.00 35.64 234 ARG A CA 1
ATOM 1859 C C . ARG A 1 234 ? 61.729 42.306 15.960 1.00 36.83 234 ARG A C 1
ATOM 1860 O O . ARG A 1 234 ? 62.220 41.704 14.999 1.00 31.97 234 ARG A O 1
ATOM 1868 N N . ARG A 1 235 ? 61.458 43.615 15.914 1.00 39.57 235 ARG A N 1
ATOM 1869 C CA . ARG A 1 235 ? 61.780 44.388 14.717 1.00 40.90 235 ARG A CA 1
ATOM 1870 C C . ARG A 1 235 ? 63.272 44.324 14.424 1.00 36.85 235 ARG A C 1
ATOM 1871 O O . ARG A 1 235 ? 63.685 44.063 13.288 1.00 36.65 235 ARG A O 1
ATOM 1873 N N . GLN A 1 236 ? 64.097 44.555 15.447 1.00 36.62 236 GLN A N 1
ATOM 1874 C CA . GLN A 1 236 ? 65.541 44.483 15.262 1.00 39.22 236 GLN A CA 1
ATOM 1875 C C . GLN A 1 236 ? 65.968 43.087 14.816 1.00 39.65 236 GLN A C 1
ATOM 1876 O O . GLN A 1 236 ? 66.878 42.943 13.989 1.00 33.90 236 GLN A O 1
ATOM 1882 N N . GLU A 1 237 ? 65.319 42.046 15.350 1.00 30.10 237 GLU A N 1
ATOM 1883 C CA . GLU A 1 237 ? 65.680 40.683 14.971 1.00 34.74 237 GLU A CA 1
ATOM 1884 C C . GLU A 1 237 ? 65.325 40.415 13.517 1.00 34.34 237 GLU A C 1
ATOM 1885 O O . GLU A 1 237 ? 66.131 39.848 12.764 1.00 26.04 237 GLU A O 1
ATOM 1891 N N . LEU A 1 238 ? 64.127 40.837 13.100 1.00 34.54 238 LEU A N 1
ATOM 1892 C CA . LEU A 1 238 ? 63.726 40.642 11.717 1.00 31.84 238 LEU A CA 1
ATOM 1893 C C . LEU A 1 238 ? 64.602 41.451 10.775 1.00 33.30 238 LEU A C 1
ATOM 1894 O O . LEU A 1 238 ? 64.890 41.003 9.660 1.00 34.09 238 LEU A O 1
ATOM 1899 N N . GLU A 1 239 ? 65.066 42.625 11.210 1.00 35.44 239 GLU A N 1
ATOM 1900 C CA . GLU A 1 239 ? 65.991 43.390 10.378 1.00 37.14 239 GLU A CA 1
ATOM 1901 C C . GLU A 1 239 ? 67.334 42.687 10.291 1.00 34.00 239 GLU A C 1
ATOM 1902 O O . GLU A 1 239 ? 68.004 42.730 9.249 1.00 32.89 239 GLU A O 1
ATOM 1908 N N . ARG A 1 240 ? 67.751 42.049 11.387 1.00 31.52 240 ARG A N 1
ATOM 1909 C CA . ARG A 1 240 ? 68.997 41.295 11.372 1.00 31.77 240 ARG A CA 1
ATOM 1910 C C . ARG A 1 240 ? 68.894 40.102 10.431 1.00 30.29 240 ARG A C 1
ATOM 1911 O O . ARG A 1 240 ? 69.828 39.809 9.674 1.00 28.75 240 ARG A O 1
ATOM 1919 N N . ILE A 1 241 ? 67.748 39.424 10.450 1.00 29.79 241 ILE A N 1
ATOM 1920 C CA . ILE A 1 241 ? 67.526 38.290 9.565 1.00 30.95 241 ILE A CA 1
ATOM 1921 C C . ILE A 1 241 ? 67.537 38.734 8.108 1.00 33.83 241 ILE A C 1
ATOM 1922 O O . ILE A 1 241 ? 68.186 38.110 7.257 1.00 31.63 241 ILE A O 1
ATOM 1927 N N . ALA A 1 242 ? 66.806 39.812 7.794 1.00 29.19 242 ALA A N 1
ATOM 1928 C CA . ALA A 1 242 ? 66.798 40.330 6.427 1.00 31.81 242 ALA A CA 1
ATOM 1929 C C . ALA A 1 242 ? 68.219 40.611 5.942 1.00 30.98 242 ALA A C 1
ATOM 1930 O O . ALA A 1 242 ? 68.630 40.159 4.865 1.00 31.38 242 ALA A O 1
ATOM 1932 N N . GLN A 1 243 ? 68.993 41.345 6.739 1.00 26.50 243 GLN A N 1
ATOM 1933 C CA . GLN A 1 243 ? 70.365 41.643 6.348 1.00 31.80 243 GLN A CA 1
ATOM 1934 C C . GLN A 1 243 ? 71.178 40.364 6.172 1.00 34.23 243 GLN A C 1
ATOM 1935 O O . GLN A 1 243 ? 72.019 40.272 5.268 1.00 28.88 243 GLN A O 1
ATOM 1941 N N . MET A 1 244 ? 70.930 39.359 7.020 1.00 35.77 244 MET A N 1
ATOM 1942 C CA . MET A 1 244 ? 71.651 38.092 6.915 1.00 34.69 244 MET A CA 1
ATOM 1943 C C . MET A 1 244 ? 71.289 37.360 5.630 1.00 28.28 244 MET A C 1
ATOM 1944 O O . MET A 1 244 ? 72.171 36.878 4.909 1.00 29.27 244 MET A O 1
ATOM 1949 N N . CYS A 1 245 ? 69.993 37.282 5.324 1.00 25.78 245 CYS A N 1
ATOM 1950 C CA . CYS A 1 245 ? 69.547 36.540 4.150 1.00 27.90 245 CYS A CA 1
ATOM 1951 C C . CYS A 1 245 ? 69.937 37.249 2.856 1.00 37.22 245 CYS A C 1
ATOM 1952 O O . CYS A 1 245 ? 70.269 36.588 1.862 1.00 33.67 245 CYS A O 1
ATOM 1955 N N . TYR A 1 246 ? 69.909 38.590 2.839 1.00 32.16 246 TYR A N 1
ATOM 1956 C CA . TYR A 1 246 ? 70.451 39.289 1.676 1.00 33.74 246 TYR A CA 1
ATOM 1957 C C . TYR A 1 246 ? 71.922 38.960 1.495 1.00 30.59 246 TYR A C 1
ATOM 1958 O O . TYR A 1 246 ? 72.387 38.746 0.367 1.00 32.29 246 TYR A O 1
ATOM 1967 N N . LYS A 1 247 ? 72.677 38.936 2.595 1.00 26.47 247 LYS A N 1
ATOM 1968 C CA . LYS A 1 247 ? 74.102 38.631 2.506 1.00 30.74 247 LYS A CA 1
ATOM 1969 C C . LYS A 1 247 ? 74.321 37.213 1.999 1.00 28.34 247 LYS A C 1
ATOM 1970 O O . LYS A 1 247 ? 75.069 36.987 1.042 1.00 29.42 247 LYS A O 1
ATOM 1976 N N . LEU A 1 248 ? 73.660 36.243 2.632 1.00 31.91 248 LEU A N 1
ATOM 1977 C CA . LEU A 1 248 ? 73.880 34.840 2.328 1.00 30.39 248 LEU A CA 1
ATOM 1978 C C . LEU A 1 248 ? 73.262 34.427 1.001 1.00 31.98 248 LEU A C 1
ATOM 1979 O O . LEU A 1 248 ? 73.612 33.359 0.484 1.00 27.16 248 LEU A O 1
ATOM 1984 N N . SER A 1 249 ? 72.384 35.250 0.416 1.00 27.76 249 SER A N 1
ATOM 1985 C CA . SER A 1 249 ? 71.951 34.952 -0.942 1.00 28.94 249 SER A CA 1
ATOM 1986 C C . SER A 1 249 ? 73.145 34.812 -1.872 1.00 27.96 249 SER A C 1
ATOM 1987 O O . SER A 1 249 ? 73.045 34.114 -2.883 1.00 27.08 249 SER A O 1
ATOM 1990 N N . GLN A 1 250 ? 74.287 35.431 -1.531 1.00 25.32 250 GLN A N 1
ATOM 1991 C CA . GLN A 1 250 ? 75.488 35.358 -2.354 1.00 30.77 250 GLN A CA 1
ATOM 1992 C C . GLN A 1 250 ? 76.747 34.999 -1.577 1.00 29.92 250 GLN A C 1
ATOM 1993 O O . GLN A 1 250 ? 77.551 34.189 -2.058 1.00 26.56 250 GLN A O 1
ATOM 1999 N N . GLU A 1 251 ? 76.943 35.577 -0.398 1.00 28.19 251 GLU A N 1
ATOM 2000 C CA . GLU A 1 251 ? 78.256 35.617 0.235 1.00 28.46 251 GLU A CA 1
ATOM 2001 C C . GLU A 1 251 ? 78.470 34.456 1.199 1.00 27.43 251 GLU A C 1
ATOM 2002 O O . GLU A 1 251 ? 77.525 33.919 1.782 1.00 27.27 251 GLU A O 1
ATOM 2008 N N . LYS A 1 252 ? 79.735 34.096 1.390 1.00 27.81 252 LYS A N 1
ATOM 2009 C CA . LYS A 1 252 ? 80.068 33.090 2.381 1.00 30.28 252 LYS A CA 1
ATOM 2010 C C . LYS A 1 252 ? 79.803 33.626 3.788 1.00 34.50 252 LYS A C 1
ATOM 2011 O O . LYS A 1 252 ? 79.989 34.816 4.052 1.00 35.58 252 LYS A O 1
ATOM 2017 N N . PRO A 1 253 ? 79.364 32.769 4.708 1.00 29.74 253 PRO A N 1
ATOM 2018 C CA . PRO A 1 253 ? 79.104 33.233 6.075 1.00 32.02 253 PRO A CA 1
ATOM 2019 C C . PRO A 1 253 ? 80.397 33.578 6.794 1.00 36.89 253 PRO A C 1
ATOM 2020 O O . PRO A 1 253 ? 81.452 32.973 6.563 1.00 29.91 253 PRO A O 1
ATOM 2024 N N . ASP A 1 254 ? 80.299 34.562 7.689 1.00 33.50 254 ASP A N 1
ATOM 2025 C CA . ASP A 1 254 ? 81.424 34.967 8.518 1.00 36.17 254 ASP A CA 1
ATOM 2026 C C . ASP A 1 254 ? 81.238 34.622 9.981 1.00 33.10 254 ASP A C 1
ATOM 2027 O O . ASP A 1 254 ? 82.222 34.333 10.662 1.00 35.74 254 ASP A O 1
ATOM 2032 N N . SER A 1 255 ? 80.004 34.607 10.462 1.00 25.31 255 SER A N 1
ATOM 2033 C CA . SER A 1 255 ? 79.693 34.336 11.850 1.00 26.74 255 SER A CA 1
ATOM 2034 C C . SER A 1 255 ? 79.037 32.970 12.008 1.00 27.27 255 SER A C 1
ATOM 2035 O O . SER A 1 255 ? 78.487 32.395 11.062 1.00 23.69 255 SER A O 1
ATOM 2038 N N . PHE A 1 256 ? 79.097 32.468 13.245 1.00 27.70 256 PHE A N 1
ATOM 2039 C CA . PHE A 1 256 ? 78.341 31.285 13.651 1.00 22.94 256 PHE A CA 1
ATOM 2040 C C . PHE A 1 256 ? 76.870 31.422 13.289 1.00 21.93 256 PHE A C 1
ATOM 2041 O O . PHE A 1 256 ? 76.261 30.510 12.718 1.00 23.78 256 PHE A O 1
ATOM 2049 N N . TYR A 1 257 ? 76.271 32.556 13.647 1.00 26.23 257 TYR A N 1
ATOM 2050 C CA . TYR A 1 257 ? 74.874 32.806 13.309 1.00 27.32 257 TYR A CA 1
ATOM 2051 C C . TYR A 1 257 ? 74.625 32.597 11.816 1.00 26.61 257 TYR A C 1
ATOM 2052 O O . TYR A 1 257 ? 73.694 31.888 11.418 1.00 30.02 257 TYR A O 1
ATOM 2061 N N . GLU A 1 258 ? 75.465 33.202 10.976 1.00 22.12 258 GLU A N 1
ATOM 2062 C CA . GLU A 1 258 ? 75.302 33.077 9.535 1.00 23.30 258 GLU A CA 1
ATOM 2063 C C . GLU A 1 258 ? 75.580 31.653 9.056 1.00 29.25 258 GLU A C 1
ATOM 2064 O O . GLU A 1 258 ? 74.904 31.155 8.142 1.00 25.44 258 GLU A O 1
ATOM 2070 N N . ALA A 1 259 ? 76.587 30.988 9.632 1.00 21.65 259 ALA A N 1
ATOM 2071 C CA . ALA A 1 259 ? 76.869 29.620 9.215 1.00 24.63 259 ALA A CA 1
ATOM 2072 C C . ALA A 1 259 ? 75.675 28.710 9.490 1.00 20.52 259 ALA A C 1
ATOM 2073 O O . ALA A 1 259 ? 75.324 27.857 8.664 1.00 23.57 259 ALA A O 1
ATOM 2075 N N . LEU A 1 260 ? 75.019 28.895 10.631 1.00 20.99 260 LEU A N 1
ATOM 2076 C CA . LEU A 1 260 ? 73.831 28.106 10.922 1.00 20.37 260 LEU A CA 1
ATOM 2077 C C . LEU A 1 260 ? 72.734 28.378 9.904 1.00 25.49 260 LEU A C 1
ATOM 2078 O O . LEU A 1 260 ? 72.012 27.459 9.497 1.00 26.52 260 LEU A O 1
ATOM 2083 N N . GLN A 1 261 ? 72.570 29.646 9.504 1.00 24.18 261 GLN A N 1
ATOM 2084 C CA . GLN A 1 261 ? 71.526 29.981 8.542 1.00 23.66 261 GLN A CA 1
ATOM 2085 C C . GLN A 1 261 ? 71.837 29.390 7.169 1.00 25.29 261 GLN A C 1
ATOM 2086 O O . GLN A 1 261 ? 70.953 28.821 6.520 1.00 24.47 261 GLN A O 1
ATOM 2092 N N . LEU A 1 262 ? 73.086 29.510 6.709 1.00 20.65 262 LEU A N 1
ATOM 2093 C CA . LEU A 1 262 ? 73.450 28.881 5.447 1.00 22.77 262 LEU A CA 1
ATOM 2094 C C . LEU A 1 262 ? 73.310 27.366 5.539 1.00 22.31 262 LEU A C 1
ATOM 2095 O O . LEU A 1 262 ? 72.828 26.723 4.598 1.00 23.43 262 LEU A O 1
ATOM 2100 N N . LEU A 1 263 ? 73.682 26.787 6.686 1.00 23.30 263 LEU A N 1
ATOM 2101 C CA . LEU A 1 263 ? 73.609 25.339 6.850 1.00 21.81 263 LEU A CA 1
ATOM 2102 C C . LEU A 1 263 ? 72.170 24.861 6.779 1.00 20.33 263 LEU A C 1
ATOM 2103 O O . LEU A 1 263 ? 71.866 23.875 6.094 1.00 20.42 263 LEU A O 1
ATOM 2108 N N . TRP A 1 264 ? 71.258 25.547 7.472 1.00 21.23 264 TRP A N 1
ATOM 2109 C CA . TRP A 1 264 ? 69.879 25.081 7.417 1.00 21.36 264 TRP A CA 1
ATOM 2110 C C . TRP A 1 264 ? 69.197 25.442 6.092 1.00 20.35 264 TRP A C 1
ATOM 2111 O O . TRP A 1 264 ? 68.341 24.684 5.625 1.00 21.78 264 TRP A O 1
ATOM 2122 N N . MET A 1 265 ? 69.558 26.557 5.449 1.00 21.96 265 MET A N 1
ATOM 2123 C CA . MET A 1 265 ? 68.932 26.833 4.155 1.00 25.71 265 MET A CA 1
ATOM 2124 C C . MET A 1 265 ? 69.371 25.810 3.106 1.00 23.31 265 MET A C 1
ATOM 2125 O O . MET A 1 265 ? 68.572 25.396 2.256 1.00 18.65 265 MET A O 1
ATOM 2130 N N . THR A 1 266 ? 70.641 25.401 3.147 1.00 19.58 266 THR A N 1
ATOM 2131 C CA . THR A 1 266 ? 71.080 24.305 2.293 1.00 20.71 266 THR A CA 1
ATOM 2132 C C . THR A 1 266 ? 70.247 23.056 2.544 1.00 18.43 266 THR A C 1
ATOM 2133 O O . THR A 1 266 ? 69.802 22.392 1.604 1.00 23.14 266 THR A O 1
ATOM 2137 N N . SER A 1 267 ? 70.019 22.725 3.817 1.00 18.13 267 SER A N 1
ATOM 2138 C CA . SER A 1 267 ? 69.173 21.582 4.139 1.00 21.74 267 SER A CA 1
ATOM 2139 C C . SER A 1 267 ? 67.776 21.745 3.555 1.00 21.56 267 SER A C 1
ATOM 2140 O O . SER A 1 267 ? 67.194 20.783 3.040 1.00 26.06 267 SER A O 1
ATOM 2143 N N . ILE A 1 268 ? 67.212 22.951 3.633 1.00 19.93 268 ILE A N 1
ATOM 2144 C CA . ILE A 1 268 ? 65.868 23.165 3.097 1.00 24.33 268 ILE A CA 1
ATOM 2145 C C . ILE A 1 268 ? 65.860 22.951 1.584 1.00 22.39 268 ILE A C 1
ATOM 2146 O O . ILE A 1 268 ? 64.982 22.279 1.033 1.00 22.76 268 ILE A O 1
ATOM 2151 N N . VAL A 1 269 ? 66.836 23.528 0.886 1.00 23.02 269 VAL A N 1
ATOM 2152 C CA . VAL A 1 269 ? 66.886 23.349 -0.560 1.00 24.96 269 VAL A CA 1
ATOM 2153 C C . VAL A 1 269 ? 67.040 21.873 -0.896 1.00 22.26 269 VAL A C 1
ATOM 2154 O O . VAL A 1 269 ? 66.357 21.349 -1.780 1.00 24.31 269 VAL A O 1
ATOM 2158 N N . ALA A 1 270 ? 67.934 21.179 -0.188 1.00 24.36 270 ALA A N 1
ATOM 2159 C CA . ALA A 1 270 ? 68.094 19.749 -0.406 1.00 22.85 270 ALA A CA 1
ATOM 2160 C C . ALA A 1 270 ? 66.773 19.010 -0.213 1.00 24.19 270 ALA A C 1
ATOM 2161 O O . ALA A 1 270 ? 66.455 18.089 -0.976 1.00 23.30 270 ALA A O 1
ATOM 2163 N N . GLN A 1 271 ? 65.979 19.408 0.788 1.00 19.49 271 GLN A N 1
ATOM 2164 C CA . GLN A 1 271 ? 64.715 18.716 1.020 1.00 22.51 271 GLN A CA 1
ATOM 2165 C C . GLN A 1 271 ? 63.717 18.992 -0.099 1.00 27.58 271 GLN A C 1
ATOM 2166 O O . GLN A 1 271 ? 62.969 18.090 -0.510 1.00 25.54 271 GLN A O 1
ATOM 2172 N N . TYR A 1 272 ? 63.681 20.230 -0.603 1.00 20.56 272 TYR A N 1
ATOM 2173 C CA . TYR A 1 272 ? 62.822 20.511 -1.756 1.00 31.22 272 TYR A CA 1
ATOM 2174 C C . TYR A 1 272 ? 63.224 19.644 -2.939 1.00 25.56 272 TYR A C 1
ATOM 2175 O O . TYR A 1 272 ? 62.363 19.136 -3.669 1.00 27.58 272 TYR A O 1
ATOM 2184 N N . GLU A 1 273 ? 64.534 19.434 -3.116 1.00 21.83 273 GLU A N 1
ATOM 2185 C CA . GLU A 1 273 ? 65.025 18.627 -4.228 1.00 28.35 273 GLU A CA 1
ATOM 2186 C C . GLU A 1 273 ? 64.601 17.169 -4.089 1.00 27.32 273 GLU A C 1
ATOM 2187 O O . GLU A 1 273 ? 63.951 16.614 -4.982 1.00 25.94 273 GLU A O 1
ATOM 2193 N N . SER A 1 274 ? 64.932 16.526 -2.964 1.00 25.25 274 SER A N 1
ATOM 2194 C CA . SER A 1 274 ? 64.706 15.084 -2.892 1.00 28.46 274 SER A CA 1
ATOM 2195 C C . SER A 1 274 ? 63.591 14.643 -1.957 1.00 22.42 274 SER A C 1
ATOM 2196 O O . SER A 1 274 ? 63.089 13.526 -2.124 1.00 24.79 274 SER A O 1
ATOM 2199 N N . ASN A 1 275 ? 63.153 15.484 -1.021 1.00 29.61 275 ASN A N 1
ATOM 2200 C CA . ASN A 1 275 ? 62.023 15.147 -0.150 1.00 22.81 275 ASN A CA 1
ATOM 2201 C C . ASN A 1 275 ? 62.204 13.739 0.433 1.00 25.95 275 ASN A C 1
ATOM 2202 O O . ASN A 1 275 ? 61.365 12.847 0.286 1.00 25.28 275 ASN A O 1
ATOM 2207 N N . ALA A 1 276 ? 63.340 13.543 1.099 1.00 24.65 276 ALA A N 1
ATOM 2208 C CA . ALA A 1 276 ? 63.748 12.215 1.524 1.00 22.65 276 ALA A CA 1
ATOM 2209 C C . ALA A 1 276 ? 64.203 12.232 2.976 1.00 19.94 276 ALA A C 1
ATOM 2210 O O . ALA A 1 276 ? 64.380 13.288 3.595 1.00 23.23 276 ALA A O 1
ATOM 2212 N N . SER A 1 277 ? 64.409 11.035 3.511 1.00 22.32 277 SER A N 1
ATOM 2213 C CA . SER A 1 277 ? 64.932 10.880 4.857 1.00 21.40 277 SER A CA 1
ATOM 2214 C C . SER A 1 277 ? 66.454 10.939 4.851 1.00 21.19 277 SER A C 1
ATOM 2215 O O . SER A 1 277 ? 67.113 10.631 3.851 1.00 19.76 277 SER A O 1
ATOM 2218 N N . SER A 1 278 ? 67.005 11.353 5.986 1.00 20.53 278 SER A N 1
ATOM 2219 C CA . SER A 1 278 ? 68.420 11.172 6.286 1.00 18.59 278 SER A CA 1
ATOM 2220 C C . SER A 1 278 ? 69.306 11.964 5.338 1.00 19.19 278 SER A C 1
ATOM 2221 O O . SER A 1 278 ? 70.299 11.463 4.801 1.00 21.93 278 SER A O 1
ATOM 2224 N N . LEU A 1 279 ? 68.932 13.223 5.132 1.00 21.52 279 LEU A N 1
ATOM 2225 C CA . LEU A 1 279 ? 69.860 14.210 4.596 1.00 18.97 279 LEU A CA 1
ATOM 2226 C C . LEU A 1 279 ? 70.649 14.736 5.792 1.00 20.14 279 LEU A C 1
ATOM 2227 O O . LEU A 1 279 ? 70.546 15.893 6.199 1.00 21.64 279 LEU A O 1
ATOM 2232 N N . SER A 1 280 ? 71.440 13.827 6.365 1.00 17.69 280 SER A N 1
ATOM 2233 C CA . SER A 1 280 ? 72.052 14.010 7.667 1.00 20.09 280 SER A CA 1
ATOM 2234 C C . SER A 1 280 ? 73.140 15.078 7.611 1.00 18.62 280 SER A C 1
ATOM 2235 O O . SER A 1 280 ? 73.592 15.496 6.540 1.00 20.87 280 SER A O 1
ATOM 2238 N N . LEU A 1 281 ? 73.589 15.497 8.792 1.00 15.96 281 LEU A N 1
ATOM 2239 C CA . LEU A 1 281 ? 74.392 16.703 8.906 1.00 16.09 281 LEU A CA 1
ATOM 2240 C C . LEU A 1 281 ? 75.880 16.446 9.074 1.00 19.68 281 LEU A C 1
ATOM 2241 O O . LEU A 1 281 ? 76.661 17.398 8.971 1.00 20.48 281 LEU A O 1
ATOM 2246 N N . GLY A 1 282 ? 76.298 15.210 9.364 1.00 18.98 282 GLY A N 1
ATOM 2247 C CA . GLY A 1 282 ? 77.729 14.980 9.457 1.00 13.96 282 GLY A CA 1
ATOM 2248 C C . GLY A 1 282 ? 78.327 15.592 10.715 1.00 18.82 282 GLY A C 1
ATOM 2249 O O . GLY A 1 282 ? 77.688 15.673 11.764 1.00 19.44 282 GLY A O 1
ATOM 2250 N N . ARG A 1 283 ? 79.587 16.019 10.613 1.00 15.31 283 ARG A N 1
ATOM 2251 C CA . ARG A 1 283 ? 80.378 16.374 11.794 1.00 18.90 283 ARG A CA 1
ATOM 2252 C C . ARG A 1 283 ? 80.194 17.863 12.124 1.00 18.53 283 ARG A C 1
ATOM 2253 O O . ARG A 1 283 ? 81.090 18.696 11.996 1.00 14.81 283 ARG A O 1
ATOM 2261 N N . THR A 1 284 ? 78.997 18.185 12.598 1.00 17.62 284 THR A N 1
ATOM 2262 C CA . THR A 1 284 ? 78.594 19.585 12.689 1.00 16.35 284 THR A CA 1
ATOM 2263 C C . THR A 1 284 ? 79.432 20.356 13.702 1.00 20.51 284 THR A C 1
ATOM 2264 O O . THR A 1 284 ? 79.726 21.536 13.492 1.00 21.65 284 THR A O 1
ATOM 2268 N N . ASP A 1 285 ? 79.835 19.717 14.803 1.00 17.72 285 ASP A N 1
ATOM 2269 C CA . ASP A 1 285 ? 80.714 20.404 15.744 1.00 18.06 285 ASP A CA 1
ATOM 2270 C C . ASP A 1 285 ? 82.068 20.712 15.120 1.00 22.40 285 ASP A C 1
ATOM 2271 O O . ASP A 1 285 ? 82.721 21.685 15.507 1.00 22.58 285 ASP A O 1
ATOM 2276 N N . GLN A 1 286 ? 82.497 19.910 14.144 1.00 20.16 286 GLN A N 1
ATOM 2277 C CA . GLN A 1 286 ? 83.797 20.128 13.521 1.00 22.04 286 GLN A CA 1
ATOM 2278 C C . GLN A 1 286 ? 83.770 21.330 12.586 1.00 25.19 286 GLN A C 1
ATOM 2279 O O . GLN A 1 286 ? 84.674 22.177 12.623 1.00 20.87 286 GLN A O 1
ATOM 2285 N N . TYR A 1 287 ? 82.747 21.421 11.729 1.00 20.00 287 TYR A N 1
ATOM 2286 C CA . TYR A 1 287 ? 82.750 22.471 10.719 1.00 23.10 287 TYR A CA 1
ATOM 2287 C C . TYR A 1 287 ? 82.069 23.759 11.175 1.00 26.01 287 TYR A C 1
ATOM 2288 O O . TYR A 1 287 ? 82.267 24.794 10.530 1.00 27.02 287 TYR A O 1
ATOM 2297 N N . LEU A 1 288 ? 81.310 23.744 12.280 1.00 24.75 288 LEU A N 1
ATOM 2298 C CA . LEU A 1 288 ? 80.794 24.997 12.828 1.00 24.29 288 LEU A CA 1
ATOM 2299 C C . LEU A 1 288 ? 81.716 25.615 13.876 1.00 22.85 288 LEU A C 1
ATOM 2300 O O . LEU A 1 288 ? 81.706 26.838 14.045 1.00 24.33 288 LEU A O 1
ATOM 2305 N N . TYR A 1 289 ? 82.538 24.818 14.561 1.00 23.50 289 TYR A N 1
ATOM 2306 C CA . TYR A 1 289 ? 83.400 25.387 15.596 1.00 24.21 289 TYR A CA 1
ATOM 2307 C C . TYR A 1 289 ? 84.270 26.547 15.117 1.00 21.43 289 TYR A C 1
ATOM 2308 O O . TYR A 1 289 ? 84.455 27.498 15.898 1.00 23.74 289 TYR A O 1
ATOM 2317 N N . PRO A 1 290 ? 84.869 26.528 13.929 1.00 25.20 290 PRO A N 1
ATOM 2318 C CA . PRO A 1 290 ? 85.633 27.716 13.500 1.00 26.17 290 PRO A CA 1
ATOM 2319 C C . PRO A 1 290 ? 84.794 28.977 13.473 1.00 28.72 290 PRO A C 1
ATOM 2320 O O . PRO A 1 290 ? 85.318 30.063 13.747 1.00 25.24 290 PRO A O 1
ATOM 2324 N N . PHE A 1 291 ? 83.505 28.864 13.150 1.00 23.16 291 PHE A N 1
ATOM 2325 C CA . PHE A 1 291 ? 82.621 30.023 13.150 1.00 28.79 291 PHE A CA 1
ATOM 2326 C C . PHE A 1 291 ? 82.207 30.404 14.559 1.00 30.96 291 PHE A C 1
ATOM 2327 O O . PHE A 1 291 ? 82.010 31.592 14.847 1.00 29.86 291 PHE A O 1
ATOM 2335 N N . TYR A 1 292 ? 82.040 29.415 15.435 1.00 27.50 292 TYR A N 1
ATOM 2336 C CA . TYR A 1 292 ? 81.751 29.724 16.825 1.00 27.03 292 TYR A CA 1
ATOM 2337 C C . TYR A 1 292 ? 82.923 30.460 17.443 1.00 30.25 292 TYR A C 1
ATOM 2338 O O . TYR A 1 292 ? 82.756 31.521 18.052 1.00 28.22 292 TYR A O 1
ATOM 2347 N N . LYS A 1 293 ? 84.130 29.929 17.248 1.00 31.43 293 LYS A N 1
ATOM 2348 C CA . LYS A 1 293 ? 85.321 30.578 17.775 1.00 27.16 293 LYS A CA 1
ATOM 2349 C C . LYS A 1 293 ? 85.445 31.997 17.236 1.00 31.64 293 LYS A C 1
ATOM 2350 O O . LYS A 1 293 ? 85.622 32.952 18.001 1.00 34.68 293 LYS A O 1
ATOM 2356 N N . ALA A 1 294 ? 85.342 32.154 15.916 1.00 29.02 294 ALA A N 1
ATOM 2357 C CA . ALA A 1 294 ? 85.536 33.469 15.314 1.00 33.53 294 ALA A CA 1
ATOM 2358 C C . ALA A 1 294 ? 84.523 34.479 15.831 1.00 34.53 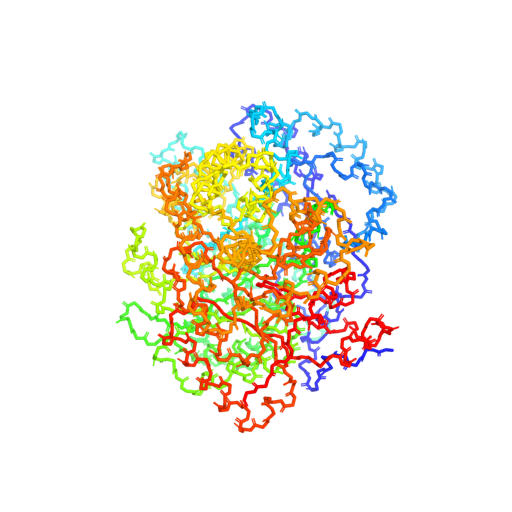294 ALA A C 1
ATOM 2359 O O . ALA A 1 294 ? 84.840 35.667 15.922 1.00 34.46 294 ALA A O 1
ATOM 2361 N N . SER A 1 295 ? 83.303 34.034 16.147 1.00 29.29 295 SER A N 1
ATOM 2362 C CA . SER A 1 295 ? 82.299 34.927 16.711 1.00 32.95 295 SER A CA 1
ATOM 2363 C C . SER A 1 295 ? 82.641 35.320 18.147 1.00 36.38 295 SER A C 1
ATOM 2364 O O . SER A 1 295 ? 82.441 36.476 18.539 1.00 36.81 295 SER A O 1
ATOM 2367 N N . LEU A 1 296 ? 83.139 34.373 18.949 1.00 33.75 296 LEU A N 1
ATOM 2368 C CA . LEU A 1 296 ? 83.508 34.669 20.333 1.00 34.81 296 LEU A CA 1
ATOM 2369 C C . LEU A 1 296 ? 84.511 35.811 20.392 1.00 40.24 296 LEU A C 1
ATOM 2370 O O . LEU A 1 296 ? 84.254 36.848 21.015 1.00 44.42 296 LEU A O 1
ATOM 2375 N N . GLU A 1 297 ? 85.687 35.620 19.792 1.00 34.92 297 GLU A N 1
ATOM 2376 C CA . GLU A 1 297 ? 86.452 36.767 19.340 1.00 38.94 297 GLU A CA 1
ATOM 2377 C C . GLU A 1 297 ? 85.519 37.585 18.468 1.00 40.76 297 GLU A C 1
ATOM 2378 O O . GLU A 1 297 ? 84.758 37.027 17.685 1.00 56.33 297 GLU A O 1
ATOM 2380 N N . ALA A 1 298 ? 85.501 38.890 18.642 1.00 41.37 298 ALA A N 1
ATOM 2381 C CA . ALA A 1 298 ? 84.523 39.757 17.984 1.00 37.20 298 ALA A CA 1
ATOM 2382 C C . ALA A 1 298 ? 83.290 39.959 18.859 1.00 41.81 298 ALA A C 1
ATOM 2383 O O . ALA A 1 298 ? 82.379 40.692 18.447 1.00 49.83 298 ALA A O 1
ATOM 2385 N N . GLY A 1 299 ? 83.208 39.307 20.018 1.00 34.04 299 GLY A N 1
ATOM 2386 C CA . GLY A 1 299 ? 82.260 39.673 21.054 1.00 32.30 299 GLY A CA 1
ATOM 2387 C C . GLY A 1 299 ? 80.811 39.291 20.844 1.00 37.70 299 GLY A C 1
ATOM 2388 O O . GLY A 1 299 ? 79.929 39.987 21.359 1.00 42.23 299 GLY A O 1
ATOM 2389 N N . GLU A 1 300 ? 80.528 38.177 20.159 1.00 35.79 300 GLU A N 1
ATOM 2390 C CA . GLU A 1 300 ? 79.155 37.943 19.733 1.00 34.37 300 GLU A CA 1
ATOM 2391 C C . GLU A 1 300 ? 78.217 37.559 20.871 1.00 39.62 300 GLU A C 1
ATOM 2392 O O . GLU A 1 300 ? 77.009 37.762 20.739 1.00 50.52 300 GLU A O 1
ATOM 2398 N N . SER A 1 301 ? 78.711 36.991 21.958 1.00 23.72 301 SER A N 1
ATOM 2399 C CA . SER A 1 301 ? 77.818 36.603 23.055 1.00 37.46 301 SER A CA 1
ATOM 2400 C C . SER A 1 301 ? 77.382 35.150 22.939 1.00 38.94 301 SER A C 1
ATOM 2401 O O . SER A 1 301 ? 76.656 34.765 22.012 1.00 33.79 301 SER A O 1
ATOM 2404 N N . GLU A 1 302 ? 77.802 34.356 23.922 1.00 34.24 302 GLU A N 1
ATOM 2405 C CA . GLU A 1 302 ? 77.485 32.940 23.931 1.00 33.31 302 GLU A CA 1
ATOM 2406 C C . GLU A 1 302 ? 75.993 32.705 24.069 1.00 33.07 302 GLU A C 1
ATOM 2407 O O . GLU A 1 302 ? 75.473 31.718 23.541 1.00 28.45 302 GLU A O 1
ATOM 2413 N N . ALA A 1 303 ? 75.287 33.593 24.775 1.00 35.10 303 ALA A N 1
ATOM 2414 C CA . ALA A 1 303 ? 73.856 33.386 24.978 1.00 31.66 303 ALA A CA 1
ATOM 2415 C C . ALA A 1 303 ? 73.086 33.487 23.663 1.00 29.09 303 ALA A C 1
ATOM 2416 O O . ALA A 1 303 ? 72.156 32.707 23.421 1.00 29.28 303 ALA A O 1
ATOM 2418 N N . PHE A 1 304 ? 73.457 34.437 22.797 1.00 25.34 304 PHE A N 1
ATOM 2419 C CA . PHE A 1 304 ? 72.764 34.551 21.517 1.00 26.41 304 PHE A CA 1
ATOM 2420 C C . PHE A 1 304 ? 73.067 33.351 20.617 1.00 32.14 304 PHE A C 1
ATOM 2421 O O . PHE A 1 304 ? 72.159 32.765 20.002 1.00 27.60 304 PHE A O 1
ATOM 2429 N N . MET A 1 305 ? 74.349 32.992 20.503 1.00 28.69 305 MET A N 1
ATOM 2430 C CA . MET A 1 305 ? 74.722 31.820 19.722 1.00 26.80 305 MET A CA 1
ATOM 2431 C C . MET A 1 305 ? 74.000 30.572 20.217 1.00 24.54 305 MET A C 1
ATOM 2432 O O . MET A 1 305 ? 73.524 29.760 19.416 1.00 29.18 305 MET A O 1
ATOM 2437 N N . TYR A 1 306 ? 73.865 30.425 21.532 1.00 27.13 306 TYR A N 1
ATOM 2438 C CA . TYR A 1 306 ? 73.068 29.333 22.087 1.00 25.19 306 TYR A CA 1
ATOM 2439 C C . TYR A 1 306 ? 71.644 29.334 21.529 1.00 26.78 306 TYR A C 1
ATOM 2440 O O . TYR A 1 306 ? 71.133 28.294 21.098 1.00 25.26 306 TYR A O 1
ATOM 2449 N N . GLU A 1 307 ? 70.980 30.497 21.542 1.00 24.73 307 GLU A N 1
ATOM 2450 C CA . GLU A 1 307 ? 69.601 30.567 21.058 1.00 27.52 307 GLU A CA 1
ATOM 2451 C C . GLU A 1 307 ? 69.512 30.245 19.570 1.00 24.28 307 GLU A C 1
ATOM 2452 O O . GLU A 1 307 ? 68.558 29.593 19.129 1.00 21.83 307 GLU A O 1
ATOM 2458 N N . ALA A 1 308 ? 70.470 30.733 18.776 1.00 18.98 308 ALA A N 1
ATOM 2459 C CA . ALA A 1 308 ? 70.469 30.433 17.346 1.00 23.31 308 ALA A CA 1
ATOM 2460 C C . ALA A 1 308 ? 70.683 28.942 17.096 1.00 24.59 308 ALA A C 1
ATOM 2461 O O . ALA A 1 308 ? 70.029 28.348 16.225 1.00 25.50 308 ALA A O 1
ATOM 2463 N N . LEU A 1 309 ? 71.585 28.314 17.863 1.00 24.41 309 LEU A N 1
ATOM 2464 C CA . LEU A 1 309 ? 71.727 26.864 17.792 1.00 21.37 309 LEU A CA 1
ATOM 2465 C C . LEU A 1 309 ? 70.423 26.174 18.175 1.00 19.59 309 LEU A C 1
ATOM 2466 O O . LEU A 1 309 ? 69.986 25.230 17.498 1.00 21.33 309 LEU A O 1
ATOM 2471 N N . GLY A 1 310 ? 69.769 26.650 19.241 1.00 20.96 310 GLY A N 1
ATOM 2472 C CA . GLY A 1 310 ? 68.496 26.064 19.642 1.00 19.32 310 GLY A CA 1
ATOM 2473 C C . GLY A 1 310 ? 67.439 26.180 18.560 1.00 23.67 310 GLY A C 1
ATOM 2474 O O . GLY A 1 310 ? 66.665 25.246 18.326 1.00 22.58 310 GLY A O 1
ATOM 2475 N N . ASP A 1 311 ? 67.397 27.332 17.883 1.00 24.98 311 ASP A N 1
ATOM 2476 C CA . ASP A 1 311 ? 66.540 27.484 16.714 1.00 24.36 311 ASP A CA 1
ATOM 2477 C C . ASP A 1 311 ? 66.825 26.381 15.703 1.00 22.81 311 ASP A C 1
ATOM 2478 O O . ASP A 1 311 ? 65.906 25.748 15.167 1.00 25.12 311 ASP A O 1
ATOM 2483 N N . PHE A 1 312 ? 68.108 26.157 15.420 1.00 20.98 312 PHE A N 1
ATOM 2484 C CA . PHE A 1 312 ? 68.504 25.141 14.454 1.00 21.22 312 PHE A CA 1
ATOM 2485 C C . PHE A 1 312 ? 68.020 23.758 14.883 1.00 23.96 312 PHE A C 1
ATOM 2486 O O . PHE A 1 312 ? 67.401 23.031 14.093 1.00 21.04 312 PHE A O 1
ATOM 2494 N N . TYR A 1 313 ? 68.251 23.394 16.149 1.00 20.19 313 TYR A N 1
ATOM 2495 C CA . TYR A 1 313 ? 67.746 22.114 16.644 1.00 21.34 313 TYR A CA 1
ATOM 2496 C C . TYR A 1 313 ? 66.238 21.983 16.442 1.00 19.53 313 TYR A C 1
ATOM 2497 O O . TYR A 1 313 ? 65.743 20.911 16.067 1.00 22.10 313 TYR A O 1
ATOM 2506 N N . ILE A 1 314 ? 65.481 23.040 16.729 1.00 25.77 314 ILE A N 1
ATOM 2507 C CA . ILE A 1 314 ? 64.031 22.951 16.562 1.00 22.36 314 ILE A CA 1
ATOM 2508 C C . ILE A 1 314 ? 63.676 22.790 15.091 1.00 19.82 314 ILE A C 1
ATOM 2509 O O . ILE A 1 314 ? 62.738 22.057 14.744 1.00 19.22 314 ILE A O 1
ATOM 2514 N N . LYS A 1 315 ? 64.408 23.483 14.210 1.00 18.11 315 LYS A N 1
ATOM 2515 C CA . LYS A 1 315 ? 64.188 23.364 12.771 1.00 21.62 315 LYS A CA 1
ATOM 2516 C C . LYS A 1 315 ? 64.174 21.912 12.333 1.00 22.69 315 LYS A C 1
ATOM 2517 O O . LYS A 1 315 ? 63.332 21.506 11.519 1.00 23.33 315 LYS A O 1
ATOM 2523 N N . THR A 1 316 ? 65.108 21.110 12.859 1.00 22.58 316 THR A N 1
ATOM 2524 C CA . THR A 1 316 ? 65.226 19.735 12.387 1.00 20.94 316 THR A CA 1
ATOM 2525 C C . THR A 1 316 ? 64.038 18.892 12.817 1.00 22.26 316 THR A C 1
ATOM 2526 O O . THR A 1 316 ? 63.795 17.841 12.222 1.00 23.19 316 THR A O 1
ATOM 2530 N N . ASN A 1 317 ? 63.271 19.337 13.810 1.00 20.76 317 ASN A N 1
ATOM 2531 C CA . ASN A 1 317 ? 62.080 18.596 14.199 1.00 20.91 317 ASN A CA 1
ATOM 2532 C C . ASN A 1 317 ? 60.831 19.045 13.463 1.00 24.00 317 ASN A C 1
ATOM 2533 O O . ASN A 1 317 ? 59.754 18.519 13.745 1.00 23.51 317 ASN A O 1
ATOM 2538 N N . ASP A 1 318 ? 60.932 20.002 12.538 1.00 26.54 318 ASP A N 1
ATOM 2539 C CA . ASP A 1 318 ? 59.763 20.289 11.718 1.00 27.57 318 ASP A CA 1
ATOM 2540 C C . ASP A 1 318 ? 59.630 19.336 10.548 1.00 25.60 318 ASP A C 1
ATOM 2541 O O . ASP A 1 318 ? 58.570 19.312 9.907 1.00 20.88 318 ASP A O 1
ATOM 2546 N N . VAL A 1 319 ? 60.671 18.555 10.262 1.00 22.55 319 VAL A N 1
ATOM 2547 C CA . VAL A 1 319 ? 60.715 17.691 9.090 1.00 18.98 319 VAL A CA 1
ATOM 2548 C C . VAL A 1 319 ? 60.301 16.284 9.504 1.00 24.45 319 VAL A C 1
ATOM 2549 O O . VAL A 1 319 ? 60.998 15.629 10.288 1.00 28.48 319 VAL A O 1
ATOM 2553 N N . VAL A 1 320 ? 59.174 15.815 8.968 1.00 21.22 320 VAL A N 1
ATOM 2554 C CA . VAL A 1 320 ? 58.739 14.428 9.100 1.00 22.27 320 VAL A CA 1
ATOM 2555 C C . VAL A 1 320 ? 58.372 13.928 7.711 1.00 28.32 320 VAL A C 1
ATOM 2556 O O . VAL A 1 320 ? 57.765 14.661 6.924 1.00 26.19 320 VAL A O 1
ATOM 2560 N N . LEU A 1 321 ? 58.721 12.684 7.407 1.00 23.52 321 LEU A N 1
ATOM 2561 C CA . LEU A 1 321 ? 58.515 12.173 6.067 1.00 24.10 321 LEU A CA 1
ATOM 2562 C C . LEU A 1 321 ? 57.273 11.299 6.013 1.00 27.70 321 LEU A C 1
ATOM 2563 O O . LEU A 1 321 ? 56.985 10.53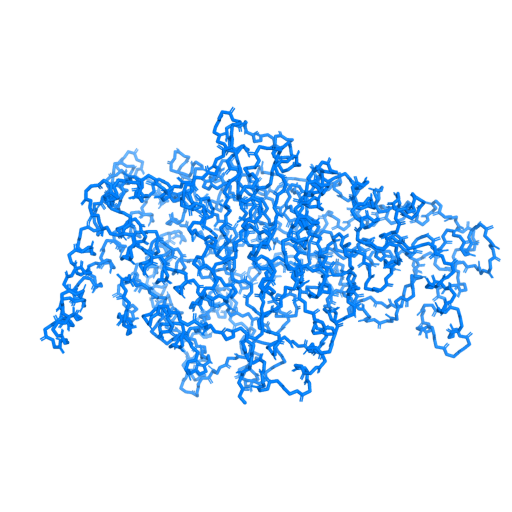3 6.940 1.00 24.84 321 LEU A O 1
ATOM 2568 N N . LEU A 1 322 ? 56.512 11.475 4.937 1.00 23.95 322 LEU A N 1
ATOM 2569 C CA . LEU A 1 322 ? 55.278 10.742 4.703 1.00 25.13 322 LEU A CA 1
ATOM 2570 C C . LEU A 1 322 ? 55.587 9.412 4.032 1.00 23.02 322 LEU A C 1
ATOM 2571 O O . LEU A 1 322 ? 56.437 9.332 3.141 1.00 29.70 322 LEU A O 1
ATOM 2576 N N . ARG A 1 323 ? 54.903 8.365 4.465 1.00 20.79 323 ARG A N 1
ATOM 2577 C CA . ARG A 1 323 ? 55.143 7.053 3.898 1.00 26.15 323 ARG A CA 1
ATOM 2578 C C . ARG A 1 323 ? 53.855 6.257 3.992 1.00 28.30 323 ARG A C 1
ATOM 2579 O O . ARG A 1 323 ? 52.912 6.639 4.694 1.00 27.93 323 ARG A O 1
ATOM 2587 N N . SER A 1 324 ? 53.832 5.141 3.268 1.00 28.00 324 SER A N 1
ATOM 2588 C CA . SER A 1 324 ? 52.659 4.290 3.203 1.00 25.59 324 SER A CA 1
ATOM 2589 C C . SER A 1 324 ? 52.506 3.502 4.496 1.00 29.45 324 SER A C 1
ATOM 2590 O O . SER A 1 324 ? 53.432 3.375 5.297 1.00 31.74 324 SER A O 1
ATOM 2593 N N . GLN A 1 325 ? 51.312 2.943 4.674 1.00 27.51 325 GLN A N 1
ATOM 2594 C CA . GLN A 1 325 ? 51.035 2.145 5.858 1.00 28.49 325 GLN A CA 1
ATOM 2595 C C . GLN A 1 325 ? 52.023 0.987 5.984 1.00 30.16 325 GLN A C 1
ATOM 2596 O O . GLN A 1 325 ? 52.553 0.730 7.074 1.00 32.26 325 GLN A O 1
ATOM 2602 N N . SER A 1 326 ? 52.289 0.278 4.885 1.00 25.24 326 SER A N 1
ATOM 2603 C CA . SER A 1 326 ? 53.225 -0.840 4.953 1.00 32.52 326 SER A CA 1
ATOM 2604 C C . SER A 1 326 ? 54.648 -0.352 5.188 1.00 27.74 326 SER A C 1
ATOM 2605 O O . SER A 1 326 ? 55.414 -0.996 5.912 1.00 25.42 326 SER A O 1
ATOM 2608 N N . SER A 1 327 ? 55.015 0.793 4.598 1.00 27.94 327 SER A N 1
ATOM 2609 C CA . SER A 1 327 ? 56.329 1.362 4.872 1.00 24.66 327 SER A CA 1
ATOM 2610 C C . SER A 1 327 ? 56.457 1.789 6.328 1.00 28.52 327 SER A C 1
ATOM 2611 O O . SER A 1 327 ? 57.542 1.675 6.908 1.00 27.72 327 SER A O 1
ATOM 2614 N N . ALA A 1 328 ? 55.365 2.272 6.937 1.00 25.79 328 ALA A N 1
ATOM 2615 C CA . ALA A 1 328 ? 55.440 2.737 8.316 1.00 26.13 328 ALA A CA 1
ATOM 2616 C C . ALA A 1 328 ? 55.625 1.591 9.301 1.00 29.53 328 ALA A C 1
ATOM 2617 O O . ALA A 1 328 ? 56.001 1.840 10.452 1.00 31.18 328 ALA A O 1
ATOM 2619 N N . LYS A 1 329 ? 55.372 0.347 8.883 1.00 25.50 329 LYS A N 1
ATOM 2620 C CA . LYS A 1 329 ? 55.665 -0.782 9.761 1.00 33.95 329 LYS A CA 1
ATOM 2621 C C . LYS A 1 329 ? 57.169 -0.958 9.946 1.00 30.33 329 LYS A C 1
ATOM 2622 O O . LYS A 1 329 ? 57.636 -1.227 11.060 1.00 26.97 329 LYS A O 1
ATOM 2628 N N . CYS A 1 330 ? 57.941 -0.806 8.864 1.00 27.65 330 CYS A N 1
ATOM 2629 C CA . CYS A 1 330 ? 59.397 -0.920 8.921 1.00 26.43 330 CYS A CA 1
ATOM 2630 C C . CYS A 1 330 ? 60.054 0.314 9.527 1.00 23.23 330 CYS A C 1
ATOM 2631 O O . CYS A 1 330 ? 61.101 0.201 10.173 1.00 23.86 330 CYS A O 1
ATOM 2634 N N . PHE A 1 331 ? 59.470 1.493 9.317 1.00 20.19 331 PHE A N 1
ATOM 2635 C CA . PHE A 1 331 ? 60.124 2.765 9.619 1.00 27.32 331 PHE A CA 1
ATOM 2636 C C . PHE A 1 331 ? 59.175 3.680 10.402 1.00 26.75 331 PHE A C 1
ATOM 2637 O O . PHE A 1 331 ? 58.870 4.807 9.996 1.00 26.56 331 PHE A O 1
ATOM 2645 N N . ALA A 1 332 ? 58.711 3.177 11.548 1.00 22.76 332 ALA A N 1
ATOM 2646 C CA . ALA A 1 332 ? 57.630 3.822 12.285 1.00 24.04 332 ALA A CA 1
ATOM 2647 C C . ALA A 1 332 ? 58.127 5.002 13.115 1.00 24.58 332 ALA A C 1
ATOM 2648 O O . ALA A 1 332 ? 59.243 4.989 13.646 1.00 22.49 332 ALA A O 1
ATOM 2650 N N . GLY A 1 333 ? 57.296 6.034 13.220 1.00 22.87 333 GLY A N 1
ATOM 2651 C CA . GLY A 1 333 ? 57.533 7.082 14.195 1.00 22.84 333 GLY A CA 1
ATOM 2652 C C . GLY A 1 333 ? 58.456 8.202 13.782 1.00 27.43 333 GLY A C 1
ATOM 2653 O O . GLY A 1 333 ? 58.940 8.934 14.656 1.00 24.65 333 GLY A O 1
ATOM 2654 N N . PHE A 1 334 ? 58.723 8.357 12.485 1.00 23.04 334 PHE A N 1
ATOM 2655 C CA . PHE A 1 334 ? 59.453 9.485 11.912 1.00 23.87 334 PHE A CA 1
ATOM 2656 C C . PHE A 1 334 ? 60.949 9.451 12.215 1.00 28.14 334 PHE A C 1
ATOM 2657 O O . PHE A 1 334 ? 61.472 10.343 12.900 1.00 29.67 334 PHE A O 1
ATOM 2665 N N . PRO A 1 335 ? 61.676 8.454 11.696 1.00 31.34 335 PRO A N 1
ATOM 2666 C CA . PRO A 1 335 ? 63.160 8.462 11.752 1.00 26.50 335 PRO A CA 1
ATOM 2667 C C . PRO A 1 335 ? 63.772 9.413 10.728 1.00 24.87 335 PRO A C 1
ATOM 2668 O O . PRO A 1 335 ? 64.325 9.015 9.693 1.00 23.85 335 PRO A O 1
ATOM 2672 N N . THR A 1 336 ? 63.703 10.713 11.022 1.00 22.91 336 THR A N 1
ATOM 2673 C CA . THR A 1 336 ? 64.019 11.719 10.008 1.00 24.66 336 THR A CA 1
ATOM 2674 C C . THR A 1 336 ? 65.506 11.746 9.646 1.00 25.03 336 THR A C 1
ATOM 2675 O O . THR A 1 336 ? 65.857 12.075 8.504 1.00 22.52 336 THR A O 1
ATOM 2679 N N . GLY A 1 337 ? 66.392 11.434 10.586 1.00 24.28 337 GLY A N 1
ATOM 2680 C CA . GLY A 1 337 ? 67.793 11.303 10.244 1.00 17.02 337 GLY A CA 1
ATOM 2681 C C . GLY A 1 337 ? 68.594 12.580 10.065 1.00 23.12 337 GLY A C 1
ATOM 2682 O O . GLY A 1 337 ? 69.532 12.593 9.254 1.00 17.51 337 GLY A O 1
ATOM 2683 N N . TYR A 1 338 ? 68.283 13.655 10.809 1.00 21.67 338 TYR A N 1
ATOM 2684 C CA . TYR A 1 338 ? 69.181 14.817 10.860 1.00 19.15 338 TYR A CA 1
ATOM 2685 C C . TYR A 1 338 ? 70.272 14.493 11.871 1.00 20.95 338 TYR A C 1
ATOM 2686 O O . TYR A 1 338 ? 70.362 15.060 12.960 1.00 23.77 338 TYR A O 1
ATOM 2695 N N . THR A 1 339 ? 71.110 13.543 11.480 1.00 19.88 339 THR A N 1
ATOM 2696 C CA . THR A 1 339 ? 72.035 12.900 12.393 1.00 19.34 339 THR A CA 1
ATOM 2697 C C . THR A 1 339 ? 73.329 13.690 12.434 1.00 17.88 339 THR A C 1
ATOM 2698 O O . THR A 1 339 ? 73.844 14.106 11.394 1.00 19.92 339 THR A O 1
ATOM 2702 N N . ILE A 1 340 ? 73.826 13.930 13.642 1.00 17.56 340 ILE A N 1
ATOM 2703 C CA . ILE A 1 340 ? 75.035 14.709 13.858 1.00 21.28 340 ILE A CA 1
ATOM 2704 C C . ILE A 1 340 ? 76.025 13.806 14.560 1.00 18.14 340 ILE A C 1
ATOM 2705 O O . ILE A 1 340 ? 75.668 13.150 15.543 1.00 19.12 340 ILE A O 1
ATOM 2710 N N . ALA A 1 341 ? 77.260 13.779 14.066 1.00 15.13 341 ALA A N 1
ATOM 2711 C CA . ALA A 1 341 ? 78.344 13.073 14.733 1.00 17.14 341 ALA A CA 1
ATOM 2712 C C . ALA A 1 341 ? 79.235 14.081 15.452 1.00 17.52 341 ALA A C 1
ATOM 2713 O O . ALA A 1 341 ? 79.719 15.035 14.838 1.00 21.99 341 ALA A O 1
ATOM 2715 N N . LEU A 1 342 ? 79.461 13.856 16.740 1.00 14.91 342 LEU A N 1
ATOM 2716 C CA . LEU A 1 342 ? 80.233 14.754 17.586 1.00 18.66 342 LEU A CA 1
ATOM 2717 C C . LEU A 1 342 ? 81.580 14.146 17.945 1.00 16.78 342 LEU A C 1
ATOM 2718 O O . LEU A 1 342 ? 81.709 12.932 18.101 1.00 17.94 342 LEU A O 1
ATOM 2723 N N . GLY A 1 343 ? 82.569 15.003 18.154 1.00 17.08 343 GLY A N 1
ATOM 2724 C CA . GLY A 1 343 ? 83.820 14.448 18.637 1.00 19.76 343 GLY A CA 1
ATOM 2725 C C . GLY A 1 343 ? 84.474 13.565 17.585 1.00 21.79 343 GLY A C 1
ATOM 2726 O O . GLY A 1 343 ? 84.314 13.766 16.377 1.00 25.16 343 GLY A O 1
ATOM 2727 N N . GLY A 1 344 ? 85.225 12.570 18.051 1.00 18.20 344 GLY A N 1
ATOM 2728 C CA . GLY A 1 344 ? 85.922 11.661 17.154 1.00 16.41 344 GLY A CA 1
ATOM 2729 C C . GLY A 1 344 ? 87.398 11.969 17.019 1.00 17.18 344 GLY A C 1
ATOM 2730 O O . GLY A 1 344 ? 88.052 12.288 18.015 1.00 17.73 344 GLY A O 1
ATOM 2731 N N . LEU A 1 345 ? 87.925 11.878 15.797 1.00 15.94 345 LEU A N 1
ATOM 2732 C CA . LEU A 1 345 ? 89.334 12.113 15.491 1.00 20.74 345 LEU A CA 1
ATOM 2733 C C . LEU A 1 345 ? 89.489 13.232 14.466 1.00 17.80 345 LEU A C 1
ATOM 2734 O O . LEU A 1 345 ? 88.598 13.473 13.650 1.00 18.73 345 LEU A O 1
ATOM 2739 N N . ASP A 1 346 ? 90.641 13.899 14.487 1.00 21.14 346 ASP A N 1
ATOM 2740 C CA . ASP A 1 346 ? 90.970 14.854 13.443 1.00 22.27 346 ASP A CA 1
ATOM 2741 C C . ASP A 1 346 ? 91.925 14.196 12.450 1.00 21.87 346 ASP A C 1
ATOM 2742 O O . ASP A 1 346 ? 92.266 13.025 12.572 1.00 22.60 346 ASP A O 1
ATOM 2747 N N . GLU A 1 347 ? 92.361 14.964 11.451 1.00 28.37 347 GLU A N 1
ATOM 2748 C CA . GLU A 1 347 ? 93.147 14.391 10.366 1.00 28.84 347 GLU A CA 1
ATOM 2749 C C . GLU A 1 347 ? 94.460 13.783 10.851 1.00 25.04 347 GLU A C 1
ATOM 2750 O O . GLU A 1 347 ? 95.063 12.990 10.125 1.00 27.71 347 GLU A O 1
ATOM 2756 N N . TYR A 1 348 ? 94.910 14.134 12.049 1.00 25.33 348 TYR A N 1
ATOM 2757 C CA . TYR A 1 348 ? 96.166 13.650 12.599 1.00 24.47 348 TYR A CA 1
ATOM 2758 C C . TYR A 1 348 ? 95.993 12.411 13.461 1.00 24.59 348 TYR A C 1
ATOM 2759 O O . TYR A 1 348 ? 96.986 11.870 13.964 1.00 24.10 348 TYR A O 1
ATOM 2768 N N . GLY A 1 349 ? 94.764 11.962 13.654 1.00 20.62 349 GLY A N 1
ATOM 2769 C CA . GLY A 1 349 ? 94.502 10.900 14.596 1.00 21.05 349 GLY A CA 1
ATOM 2770 C C . GLY A 1 349 ? 94.451 11.349 16.030 1.00 23.95 349 GLY A C 1
ATOM 2771 O O . GLY A 1 349 ? 94.580 10.511 16.923 1.00 19.10 349 GLY A O 1
ATOM 2772 N N . HIS A 1 350 ? 94.288 12.647 16.279 1.00 19.40 350 HIS A N 1
ATOM 2773 C CA . HIS A 1 350 ? 94.107 13.188 17.617 1.00 20.47 350 HIS A CA 1
ATOM 2774 C C . HIS A 1 350 ? 92.630 13.411 17.896 1.00 19.99 350 HIS A C 1
ATOM 2775 O O . HIS A 1 350 ? 91.799 13.443 16.983 1.00 18.58 350 HIS A O 1
ATOM 2782 N N . THR A 1 351 ? 92.301 13.580 19.176 1.00 18.01 351 THR A N 1
ATOM 2783 C CA . THR A 1 351 ? 90.907 13.830 19.506 1.00 16.22 351 THR A CA 1
ATOM 2784 C C . THR A 1 351 ? 90.431 15.101 18.809 1.00 22.05 351 THR A C 1
ATOM 2785 O O . THR A 1 351 ? 91.166 16.093 18.697 1.00 20.41 351 THR A O 1
ATOM 2789 N N . ALA A 1 352 ? 89.199 15.042 18.309 1.00 19.80 352 ALA A N 1
ATOM 2790 C CA . ALA A 1 352 ? 88.556 16.150 17.628 1.00 21.61 352 ALA A CA 1
ATOM 2791 C C . ALA A 1 352 ? 87.546 16.870 18.512 1.00 18.83 352 ALA A C 1
ATOM 2792 O O . ALA A 1 352 ? 86.874 17.788 18.034 1.00 20.09 352 ALA A O 1
ATOM 2794 N N . VAL A 1 353 ? 87.401 16.454 19.773 1.00 17.83 353 VAL A N 1
ATOM 2795 C CA . VAL A 1 353 ? 86.479 17.112 20.686 1.00 18.00 353 VAL A CA 1
ATOM 2796 C C . VAL A 1 353 ? 86.915 18.553 20.869 1.00 21.70 353 VAL A C 1
ATOM 2797 O O . VAL A 1 353 ? 88.094 18.836 21.123 1.00 23.60 353 VAL A O 1
ATOM 2801 N N . ASN A 1 354 ? 85.974 19.473 20.693 1.00 20.79 354 ASN A N 1
ATOM 2802 C CA . ASN A 1 354 ? 86.210 20.905 20.808 1.00 22.63 354 ASN A CA 1
ATOM 2803 C C . ASN A 1 354 ? 85.124 21.529 21.667 1.00 23.57 354 ASN A C 1
ATOM 2804 O O . ASN A 1 354 ? 84.151 20.863 22.044 1.00 21.34 354 ASN A O 1
ATOM 2809 N N . PRO A 1 355 ? 85.269 22.811 22.029 1.00 22.11 355 PRO A N 1
ATOM 2810 C CA . PRO A 1 355 ? 84.273 23.427 22.931 1.00 20.87 355 PRO A CA 1
ATOM 2811 C C . PRO A 1 355 ? 82.850 23.397 22.387 1.00 18.32 355 PRO A C 1
ATOM 2812 O O . PRO A 1 355 ? 81.899 23.309 23.170 1.00 23.06 355 PRO A O 1
ATOM 2816 N N . LEU A 1 356 ? 82.665 23.437 21.070 1.00 20.89 356 LEU A N 1
ATOM 2817 C CA . LEU A 1 356 ? 81.312 23.364 20.531 1.00 19.15 356 LEU A CA 1
ATOM 2818 C C . LEU A 1 356 ? 80.712 21.973 20.726 1.00 20.19 356 LEU A C 1
ATOM 2819 O O . LEU A 1 356 ? 79.491 21.846 20.885 1.00 21.13 356 LEU A O 1
ATOM 2824 N N . SER A 1 357 ? 81.551 20.929 20.739 1.00 21.68 357 SER A N 1
ATOM 2825 C CA . SER A 1 357 ? 81.071 19.575 21.016 1.00 18.98 357 SER A CA 1
ATOM 2826 C C . SER A 1 357 ? 80.310 19.515 22.337 1.00 20.60 357 SER A C 1
ATOM 2827 O O . SER A 1 357 ? 79.249 18.887 22.428 1.00 21.01 357 SER A O 1
ATOM 2830 N N . TYR A 1 358 ? 80.848 20.148 23.383 1.00 20.76 358 TYR A N 1
ATOM 2831 C CA . TYR A 1 358 ? 80.147 20.148 24.666 1.00 23.21 358 TYR A CA 1
ATOM 2832 C C . TYR A 1 358 ? 78.837 20.917 24.579 1.00 25.16 358 TYR A C 1
ATOM 2833 O O . TYR A 1 358 ? 77.802 20.468 25.093 1.00 22.60 358 TYR A O 1
ATOM 2842 N N . ILE A 1 359 ? 78.878 22.095 23.953 1.00 23.69 359 ILE A N 1
ATOM 2843 C CA . ILE A 1 359 ? 77.687 22.925 23.839 1.00 24.17 359 ILE A CA 1
ATOM 2844 C C . ILE A 1 359 ? 76.585 22.169 23.109 1.00 23.85 359 ILE A C 1
ATOM 2845 O O . ILE A 1 359 ? 75.411 22.216 23.499 1.00 21.70 359 ILE A O 1
ATOM 2850 N N . MET A 1 360 ? 76.948 21.421 22.069 1.00 22.55 360 MET A N 1
ATOM 2851 C CA . MET A 1 360 ? 75.923 20.745 21.293 1.00 21.97 360 MET A CA 1
ATOM 2852 C C . MET A 1 360 ? 75.255 19.615 22.059 1.00 21.68 360 MET A C 1
ATOM 2853 O O . MET A 1 360 ? 74.119 19.258 21.727 1.00 19.79 360 MET A O 1
ATOM 2858 N N . LEU A 1 361 ? 75.922 19.046 23.069 1.00 19.79 361 LEU A N 1
ATOM 2859 C CA . LEU A 1 361 ? 75.244 18.111 23.962 1.00 21.13 361 LEU A CA 1
ATOM 2860 C C . LEU A 1 361 ? 74.398 18.860 24.983 1.00 23.57 361 LEU A C 1
ATOM 2861 O O . LEU A 1 361 ? 73.227 18.523 25.197 1.00 24.93 361 LEU A O 1
ATOM 2866 N N . ASP A 1 362 ? 74.973 19.892 25.612 1.00 21.16 362 ASP A N 1
ATOM 2867 C CA . ASP A 1 362 ? 74.266 20.603 26.675 1.00 25.71 362 ASP A CA 1
ATOM 2868 C C . ASP A 1 362 ? 72.944 21.198 26.192 1.00 28.27 362 ASP A C 1
ATOM 2869 O O . ASP A 1 362 ? 71.926 21.111 26.898 1.00 25.95 362 ASP A O 1
ATOM 2874 N N . ILE A 1 363 ? 72.927 21.808 24.998 1.00 19.28 363 ILE A N 1
ATOM 2875 C CA . ILE A 1 363 ? 71.671 22.395 24.540 1.00 18.82 363 ILE A CA 1
ATOM 2876 C C . ILE A 1 363 ? 70.605 21.323 24.406 1.00 19.81 363 ILE A C 1
ATOM 2877 O O . ILE A 1 363 ? 69.421 21.582 24.646 1.00 20.69 363 ILE A O 1
ATOM 2882 N N . TYR A 1 364 ? 71.002 20.093 24.056 1.00 20.69 364 TYR A N 1
ATOM 2883 C CA . TYR A 1 364 ? 70.021 19.023 23.929 1.00 19.00 364 TYR A CA 1
ATOM 2884 C C . TYR A 1 364 ? 69.228 18.810 25.219 1.00 21.07 364 TYR A C 1
ATOM 2885 O O . TYR A 1 364 ? 68.095 18.319 25.156 1.00 19.93 364 TYR A O 1
ATOM 2894 N N . HIS A 1 365 ? 69.783 19.176 26.383 1.00 20.03 365 HIS A N 1
ATOM 2895 C CA . HIS A 1 365 ? 69.061 18.970 27.643 1.00 25.01 365 HIS A CA 1
ATOM 2896 C C . HIS A 1 365 ? 67.762 19.770 27.703 1.00 23.25 365 HIS A C 1
ATOM 2897 O O . HIS A 1 365 ? 66.841 19.393 28.427 1.00 27.11 365 HIS A O 1
ATOM 2904 N N . GLU A 1 366 ? 67.684 20.876 26.964 1.00 25.83 366 GLU A N 1
ATOM 2905 C CA . GLU A 1 366 ? 66.481 21.688 26.796 1.00 24.64 366 GLU A CA 1
ATOM 2906 C C . GLU A 1 366 ? 65.577 21.203 25.675 1.00 27.56 366 GLU A C 1
ATOM 2907 O O . GLU A 1 366 ? 64.373 21.491 25.682 1.00 25.59 366 GLU A O 1
ATOM 2913 N N . ILE A 1 367 ? 66.153 20.564 24.662 1.00 25.01 367 ILE A N 1
ATOM 2914 C CA . ILE A 1 367 ? 65.393 20.186 23.475 1.00 19.47 367 ILE A CA 1
ATOM 2915 C C . ILE A 1 367 ? 64.586 18.928 23.744 1.00 20.97 367 ILE A C 1
ATOM 2916 O O . ILE A 1 367 ? 63.354 18.925 23.630 1.00 21.88 367 ILE A O 1
ATOM 2921 N N . LEU A 1 368 ? 65.275 17.842 24.115 1.00 21.86 368 LEU A N 1
ATOM 2922 C CA . LEU A 1 368 ? 64.637 16.555 24.389 1.00 19.91 368 LEU A CA 1
ATOM 2923 C C . LEU A 1 368 ? 63.667 16.188 23.272 1.00 22.53 368 LEU A C 1
ATOM 2924 O O . LEU A 1 368 ? 62.540 15.756 23.512 1.00 28.30 368 LEU A O 1
ATOM 2929 N N . LEU A 1 369 ? 64.102 16.377 22.035 1.00 22.38 369 LEU A N 1
ATOM 2930 C CA . LEU A 1 369 ? 63.289 15.991 20.888 1.00 25.19 369 LEU A CA 1
ATOM 2931 C C . LEU A 1 369 ? 63.992 14.876 20.116 1.00 24.01 369 LEU A C 1
ATOM 2932 O O . LEU A 1 369 ? 65.160 14.570 20.388 1.00 25.08 369 LEU A O 1
ATOM 2937 N N . PRO A 1 370 ? 63.308 14.232 19.171 1.00 23.26 370 PRO A N 1
ATOM 2938 C CA . PRO A 1 370 ? 63.975 13.178 18.387 1.00 24.20 370 PRO A CA 1
ATOM 2939 C C . PRO A 1 370 ? 65.084 13.692 17.478 1.00 21.95 370 PRO A C 1
ATOM 2940 O O . PRO A 1 370 ? 65.998 12.921 17.161 1.00 25.45 370 PRO A O 1
ATOM 2944 N N . GLN A 1 371 ? 65.057 14.953 17.061 1.00 18.75 371 GLN A N 1
ATOM 2945 C CA . GLN A 1 371 ? 66.149 15.535 16.291 1.00 18.63 371 GLN A CA 1
ATOM 2946 C C . GLN A 1 371 ? 66.775 16.706 17.037 1.00 19.61 371 GLN A C 1
ATOM 2947 O O . GLN A 1 371 ? 66.153 17.296 17.928 1.00 19.94 371 GLN A O 1
ATOM 2953 N N . PRO A 1 372 ? 68.026 17.055 16.713 1.00 23.75 372 PRO A N 1
ATOM 2954 C CA . PRO A 1 372 ? 68.812 16.230 15.787 1.00 18.99 372 PRO A CA 1
ATOM 2955 C C . PRO A 1 372 ? 69.195 14.885 16.424 1.00 26.28 372 PRO A C 1
ATOM 2956 O O . PRO A 1 372 ? 69.198 14.758 17.654 1.00 23.39 372 PRO A O 1
ATOM 2960 N N . ASN A 1 373 ? 69.473 13.884 15.586 1.00 23.88 373 ASN A N 1
ATOM 2961 C CA . ASN A 1 373 ? 69.843 12.540 16.033 1.00 19.05 373 ASN A CA 1
ATOM 2962 C C . ASN A 1 373 ? 71.325 12.559 16.400 1.00 21.37 373 ASN A C 1
ATOM 2963 O O . ASN A 1 373 ? 72.193 12.094 15.658 1.00 19.29 373 ASN A O 1
ATOM 2968 N N . LEU A 1 374 ? 71.606 13.097 17.588 1.00 17.04 374 LEU A N 1
ATOM 2969 C CA . LEU A 1 374 ? 72.976 13.351 18.013 1.00 20.86 374 LEU A CA 1
ATOM 2970 C C . LEU A 1 374 ? 73.721 12.054 18.304 1.00 22.29 374 LEU A C 1
ATOM 2971 O O . LEU A 1 374 ? 73.191 11.134 18.933 1.00 20.74 374 LEU A O 1
ATOM 2976 N N . SER A 1 375 ? 74.980 12.014 17.885 1.00 19.05 375 SER A N 1
ATOM 2977 C CA . SER A 1 375 ? 75.806 10.823 17.979 1.00 20.13 375 SER A CA 1
ATOM 2978 C C . SER A 1 375 ? 77.197 11.223 18.430 1.00 20.34 375 SER A C 1
ATOM 2979 O O . SER A 1 375 ? 77.732 12.233 17.971 1.00 21.17 375 SER A O 1
ATOM 2982 N N . VAL A 1 376 ? 77.794 10.424 19.305 1.00 18.68 376 VAL A N 1
ATOM 2983 C CA . VAL A 1 376 ? 79.152 10.667 19.769 1.00 18.98 376 VAL A CA 1
ATOM 2984 C C . VAL A 1 376 ? 80.068 9.606 19.178 1.00 17.17 376 VAL A C 1
ATOM 2985 O O . VAL A 1 376 ? 79.791 8.403 19.276 1.00 18.14 376 VAL A O 1
ATOM 2989 N N . ARG A 1 377 ? 81.147 10.060 18.548 1.00 18.74 377 ARG A N 1
ATOM 2990 C CA . ARG A 1 377 ? 82.193 9.179 18.054 1.00 17.00 377 ARG A CA 1
ATOM 2991 C C . ARG A 1 377 ? 83.150 8.846 19.193 1.00 18.09 377 ARG A C 1
ATOM 2992 O O . ARG A 1 377 ? 83.785 9.742 19.757 1.00 18.21 377 ARG A O 1
ATOM 3000 N N . MET A 1 378 ? 83.261 7.563 19.517 1.00 18.17 378 MET A N 1
ATOM 3001 C CA . MET A 1 378 ? 84.087 7.070 20.611 1.00 19.38 378 MET A CA 1
ATOM 3002 C C . MET A 1 378 ? 85.467 6.644 20.120 1.00 17.36 378 MET A C 1
ATOM 3003 O O . MET A 1 378 ? 85.633 6.136 19.010 1.00 20.72 378 MET A O 1
ATOM 3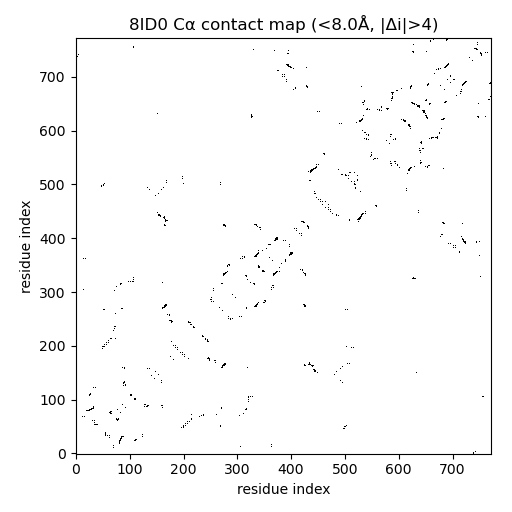008 N N . ASN A 1 379 ? 86.452 6.831 20.974 1.00 16.24 379 ASN A N 1
ATOM 3009 C CA . ASN A 1 379 ? 87.782 6.263 20.788 1.00 22.56 379 ASN A CA 1
ATOM 3010 C C . ASN A 1 379 ? 88.514 6.395 22.121 1.00 21.44 379 ASN A C 1
ATOM 3011 O O . ASN A 1 379 ? 87.961 6.897 23.106 1.00 24.16 379 ASN A O 1
ATOM 3016 N N . GLU A 1 380 ? 89.751 5.905 22.155 1.00 21.36 380 GLU A N 1
ATOM 3017 C CA . GLU A 1 380 ? 90.534 5.940 23.384 1.00 23.91 380 GLU A CA 1
ATOM 3018 C C . GLU A 1 380 ? 91.039 7.341 23.723 1.00 26.51 380 GLU A C 1
ATOM 3019 O O . GLU A 1 380 ? 91.541 7.555 24.829 1.00 24.92 380 GLU A O 1
ATOM 3025 N N . LEU A 1 381 ? 90.915 8.292 22.805 1.00 22.14 381 LEU A N 1
ATOM 3026 C CA . LEU A 1 381 ? 91.339 9.666 23.021 1.00 20.90 381 LEU A CA 1
ATOM 3027 C C . LEU A 1 381 ? 90.200 10.557 23.510 1.00 20.42 381 LEU A C 1
ATOM 3028 O O . LEU A 1 381 ? 90.395 11.765 23.648 1.00 20.84 381 LEU A O 1
ATOM 3033 N N . ILE A 1 382 ? 89.019 10.001 23.766 1.00 20.80 382 ILE A N 1
ATOM 3034 C CA . ILE A 1 382 ? 87.914 10.872 24.172 1.00 22.78 382 ILE A CA 1
ATOM 3035 C C . ILE A 1 382 ? 88.252 11.518 25.510 1.00 24.73 382 ILE A C 1
ATOM 3036 O O . ILE A 1 382 ? 88.624 10.809 26.467 1.00 25.88 382 ILE A O 1
ATOM 3041 N N . PRO A 1 383 ? 88.180 12.842 25.632 1.00 22.87 383 PRO A N 1
ATOM 3042 C CA . PRO A 1 383 ? 88.393 13.465 26.944 1.00 25.50 383 PRO A CA 1
ATOM 3043 C C . PRO A 1 383 ? 87.369 12.960 27.949 1.00 25.95 383 PRO A C 1
ATOM 3044 O O . PRO A 1 383 ? 86.193 12.764 27.628 1.00 22.76 383 PRO A O 1
ATOM 3048 N N . ARG A 1 384 ? 87.838 12.721 29.174 1.00 22.42 384 ARG A N 1
ATOM 3049 C CA . ARG A 1 384 ? 86.956 12.174 30.195 1.00 24.26 384 ARG A CA 1
ATOM 3050 C C . ARG A 1 384 ? 85.766 13.097 30.432 1.00 24.76 384 ARG A C 1
ATOM 3051 O O . ARG A 1 384 ? 84.621 12.637 30.539 1.00 22.92 384 ARG A O 1
ATOM 3059 N N . ARG A 1 385 ? 86.006 14.410 30.500 1.00 22.29 385 ARG A N 1
ATOM 3060 C CA . ARG A 1 385 ? 84.890 15.318 30.749 1.00 21.81 385 ARG A CA 1
ATOM 3061 C C . ARG A 1 385 ? 83.836 15.203 29.651 1.00 23.04 385 ARG A C 1
ATOM 3062 O O . ARG A 1 385 ? 82.628 15.249 29.932 1.00 22.12 385 ARG A O 1
ATOM 3070 N N . PHE A 1 386 ? 84.271 15.042 28.393 1.00 17.39 386 PHE A N 1
ATOM 3071 C CA . PHE A 1 386 ? 83.306 14.880 27.313 1.00 20.83 386 PHE A CA 1
ATOM 3072 C C . PHE A 1 386 ? 82.587 13.540 27.422 1.00 19.63 386 PHE A C 1
ATOM 3073 O O . PHE A 1 386 ? 81.370 13.460 27.191 1.00 16.64 386 PHE A O 1
ATOM 3081 N N . LEU A 1 387 ? 83.324 12.481 27.774 1.00 18.05 387 LEU A N 1
ATOM 3082 C CA . LEU A 1 387 ? 82.704 11.170 27.966 1.00 18.66 387 LEU A CA 1
ATOM 3083 C C . LEU A 1 387 ? 81.621 11.235 29.037 1.00 24.23 387 LEU A C 1
ATOM 3084 O O . LEU A 1 387 ? 80.515 10.697 28.861 1.00 20.51 387 LEU A O 1
ATOM 3089 N N . LEU A 1 388 ? 81.925 11.893 30.162 1.00 22.51 388 LEU A N 1
ATOM 3090 C CA . LEU A 1 388 ? 80.946 11.996 31.242 1.00 21.01 388 LEU A CA 1
ATOM 3091 C C . LEU A 1 388 ? 79.767 12.852 30.819 1.00 19.57 388 LEU A C 1
ATOM 3092 O O . LEU A 1 388 ? 78.624 12.579 31.203 1.00 20.85 388 LEU A O 1
ATOM 3097 N N . LYS A 1 389 ? 80.024 13.890 30.017 1.00 24.57 389 LYS A N 1
ATOM 3098 C CA . LYS A 1 389 ? 78.934 14.704 29.487 1.00 20.54 389 LYS A CA 1
ATOM 3099 C C . LYS A 1 389 ? 78.040 13.885 28.562 1.00 20.26 389 LYS A C 1
ATOM 3100 O O . LYS A 1 389 ? 76.812 14.045 28.563 1.00 17.10 389 LYS A O 1
ATOM 3106 N N . THR A 1 390 ? 78.641 13.011 27.754 1.00 18.73 390 THR A N 1
ATOM 3107 C CA . THR A 1 390 ? 77.852 12.106 26.919 1.00 19.95 390 THR A CA 1
ATOM 3108 C C . THR A 1 390 ? 76.960 11.221 27.777 1.00 18.68 390 THR A C 1
ATOM 3109 O O . THR A 1 390 ? 75.759 11.073 27.511 1.00 19.84 390 THR A O 1
ATOM 3113 N N . CYS A 1 391 ? 77.538 10.624 28.818 1.00 17.44 391 CYS A N 1
ATOM 3114 C CA . CYS A 1 391 ? 76.759 9.783 29.715 1.00 22.10 391 CYS A CA 1
ATOM 3115 C C . CYS A 1 391 ? 75.640 10.575 30.380 1.00 20.89 391 CYS A C 1
ATOM 3116 O O . CYS A 1 391 ? 74.501 10.104 30.463 1.00 21.62 391 CYS A O 1
ATOM 3119 N N . GLU A 1 392 ? 75.937 11.781 30.859 1.00 19.99 392 GLU A N 1
ATOM 3120 C CA . GLU A 1 392 ? 74.891 12.567 31.495 1.00 21.68 392 GLU A CA 1
ATOM 3121 C C . GLU A 1 392 ? 73.726 12.815 30.540 1.00 24.86 392 GLU A C 1
ATOM 3122 O O . GLU A 1 392 ? 72.559 12.711 30.933 1.00 18.96 392 GLU A O 1
ATOM 3128 N N . THR A 1 393 ? 74.025 13.119 29.274 1.00 21.43 393 THR A N 1
ATOM 3129 C CA . THR A 1 393 ? 72.970 13.370 28.302 1.00 19.33 393 THR A CA 1
ATOM 3130 C C . THR A 1 393 ? 72.160 12.113 28.004 1.00 23.20 393 THR A C 1
ATOM 3131 O O . THR A 1 393 ? 70.925 12.167 27.945 1.00 20.05 393 THR A O 1
ATOM 3135 N N . ILE A 1 394 ? 72.829 10.971 27.808 1.00 21.11 394 ILE A N 1
ATOM 3136 C CA . ILE A 1 394 ? 72.089 9.733 27.579 1.00 23.43 394 ILE A CA 1
ATOM 3137 C C . ILE A 1 394 ? 71.171 9.452 28.758 1.00 21.62 394 ILE A C 1
ATOM 3138 O O . ILE A 1 394 ? 70.070 8.909 28.601 1.00 20.95 394 ILE A O 1
ATOM 3143 N N . ARG A 1 395 ? 71.621 9.793 29.959 1.00 21.42 395 ARG A N 1
ATOM 3144 C CA . ARG A 1 395 ? 70.828 9.505 31.142 1.00 19.33 395 ARG A CA 1
ATOM 3145 C C . ARG A 1 395 ? 69.513 10.273 31.159 1.00 23.98 395 ARG A C 1
ATOM 3146 O O . ARG A 1 395 ? 68.597 9.878 31.896 1.00 16.94 395 ARG A O 1
ATOM 3154 N N . LEU A 1 396 ? 69.394 11.359 30.377 1.00 23.20 396 LEU A N 1
ATOM 3155 C CA . LEU A 1 396 ? 68.101 12.028 30.243 1.00 24.35 396 LEU A CA 1
ATOM 3156 C C . LEU A 1 396 ? 67.015 11.065 29.791 1.00 25.62 396 LEU A C 1
ATOM 3157 O O . LEU A 1 396 ? 65.830 11.302 30.066 1.00 26.00 396 LEU A O 1
ATOM 3162 N N . GLY A 1 397 ? 67.389 9.971 29.136 1.00 18.75 397 GLY A N 1
ATOM 3163 C CA . GLY A 1 397 ? 66.404 8.971 28.777 1.00 22.36 397 GLY A CA 1
ATOM 3164 C C . GLY A 1 397 ? 65.619 9.226 27.504 1.00 20.93 397 GLY A C 1
ATOM 3165 O O . GLY A 1 397 ? 64.520 8.685 27.360 1.00 23.97 397 GLY A O 1
ATOM 3166 N N . THR A 1 398 ? 66.136 10.026 26.568 1.00 18.45 398 THR A N 1
ATOM 3167 C CA . THR A 1 398 ? 65.516 10.112 25.244 1.00 24.77 398 THR A CA 1
ATOM 3168 C C . THR A 1 398 ? 66.140 9.161 24.227 1.00 21.61 398 THR A C 1
ATOM 3169 O O . THR A 1 398 ? 65.593 9.000 23.131 1.00 19.92 398 THR A O 1
ATOM 3173 N N . GLY A 1 399 ? 67.244 8.511 24.568 1.00 19.36 399 GLY A N 1
ATOM 3174 C CA . GLY A 1 399 ? 67.984 7.688 23.639 1.00 18.39 399 GLY A CA 1
ATOM 3175 C C . GLY A 1 399 ? 69.129 8.404 22.958 1.00 21.92 399 GLY A C 1
ATOM 3176 O O . GLY A 1 399 ? 69.937 7.747 22.286 1.00 21.88 399 GLY A O 1
ATOM 3177 N N . ILE A 1 400 ? 69.225 9.720 23.119 1.00 21.34 400 ILE A N 1
ATOM 3178 C CA . ILE A 1 400 ? 70.195 10.557 22.414 1.00 19.70 400 ILE A CA 1
ATOM 3179 C C . ILE A 1 400 ? 71.209 11.097 23.410 1.00 17.88 400 ILE A C 1
ATOM 3180 O O . ILE A 1 400 ? 70.815 11.595 24.474 1.00 21.96 400 ILE A O 1
ATOM 3185 N N . PRO A 1 401 ? 72.511 11.069 23.106 1.00 21.42 401 PRO A N 1
ATOM 3186 C CA . PRO A 1 401 ? 73.114 10.602 21.850 1.00 15.74 401 PRO A CA 1
ATOM 3187 C C . PRO A 1 401 ? 73.376 9.108 21.817 1.00 20.66 401 PRO A C 1
ATOM 3188 O O . PRO A 1 401 ? 73.492 8.471 22.875 1.00 17.12 401 PRO A O 1
ATOM 3192 N N . GLN A 1 402 ? 73.479 8.574 20.605 1.00 17.20 402 GLN A N 1
ATOM 3193 C CA . GLN A 1 402 ? 73.986 7.237 20.367 1.00 16.52 402 GLN A CA 1
ATOM 3194 C C . GLN A 1 402 ? 75.505 7.295 20.184 1.00 17.37 402 GLN A C 1
ATOM 3195 O O . GLN A 1 402 ? 76.099 8.374 20.067 1.00 19.47 402 GLN A O 1
ATOM 3201 N N . LEU A 1 403 ? 76.144 6.118 20.171 1.00 18.35 403 LEU A N 1
ATOM 3202 C CA . LEU A 1 403 ? 77.598 6.013 20.095 1.00 17.40 403 LEU A CA 1
ATOM 3203 C C . LEU A 1 403 ? 78.040 5.293 18.831 1.00 19.04 403 LEU A C 1
ATOM 3204 O O . LEU A 1 403 ? 77.428 4.297 18.426 1.00 16.82 403 LEU A O 1
ATOM 3209 N N . PHE A 1 404 ? 79.142 5.766 18.243 1.00 14.63 404 PHE A N 1
ATOM 3210 C CA . PHE A 1 404 ? 79.816 5.031 17.182 1.00 17.90 404 PHE A CA 1
ATOM 3211 C C . PHE A 1 404 ? 81.277 4.853 17.560 1.00 18.88 404 PHE A C 1
ATOM 3212 O O . PHE A 1 404 ? 81.883 5.734 18.179 1.00 16.79 404 PHE A O 1
ATOM 3220 N N . ASN A 1 405 ? 81.831 3.698 17.214 1.00 18.72 405 ASN A N 1
ATOM 3221 C CA . ASN A 1 405 ? 83.165 3.312 17.661 1.00 18.87 405 ASN A CA 1
ATOM 3222 C C . ASN A 1 405 ? 84.163 3.515 16.525 1.00 19.07 405 ASN A C 1
ATOM 3223 O O . ASN A 1 405 ? 84.171 2.752 15.550 1.00 18.07 405 ASN A O 1
ATOM 3228 N N . ASP A 1 406 ? 84.999 4.554 16.661 1.00 16.15 406 ASP A N 1
ATOM 3229 C CA . ASP A 1 406 ? 86.103 4.797 15.729 1.00 19.95 406 ASP A CA 1
ATOM 3230 C C . ASP A 1 406 ? 87.002 3.581 15.585 1.00 21.07 406 ASP A C 1
ATOM 3231 O O . ASP A 1 406 ? 87.667 3.415 14.552 1.00 20.42 406 ASP A O 1
ATOM 3236 N N . GLU A 1 407 ? 87.090 2.757 16.634 1.00 19.51 407 GLU A N 1
ATOM 3237 C CA . GLU A 1 407 ? 88.017 1.629 16.600 1.00 20.78 407 GLU A CA 1
ATOM 3238 C C . GLU A 1 407 ? 87.642 0.628 15.519 1.00 19.05 407 GLU A C 1
ATOM 3239 O O . GLU A 1 407 ? 88.528 -0.022 14.946 1.00 21.55 407 GLU A O 1
ATOM 3245 N N . VAL A 1 408 ? 86.344 0.491 15.244 1.00 16.77 408 VAL A N 1
ATOM 3246 C CA . VAL A 1 408 ? 85.808 -0.390 14.207 1.00 19.26 408 VAL A CA 1
ATOM 3247 C C . VAL A 1 408 ? 85.560 0.361 12.913 1.00 21.23 408 VAL A C 1
ATOM 3248 O O . VAL A 1 408 ? 85.956 -0.092 11.832 1.00 22.62 408 VAL A O 1
ATOM 3252 N N . CYS A 1 409 ? 84.847 1.492 13.017 1.00 18.41 409 CYS A N 1
ATOM 3253 C CA . CYS A 1 409 ? 84.343 2.176 11.829 1.00 18.02 409 CYS A CA 1
ATOM 3254 C C . CYS A 1 409 ? 85.475 2.674 10.931 1.00 17.49 409 CYS A C 1
ATOM 3255 O O . CYS A 1 409 ? 85.364 2.610 9.702 1.00 18.19 409 CYS A O 1
ATOM 3258 N N . VAL A 1 410 ? 86.554 3.201 11.508 1.00 13.10 410 VAL A N 1
ATOM 3259 C CA . VAL A 1 410 ? 87.647 3.691 10.668 1.00 16.84 410 VAL A CA 1
ATOM 3260 C C . VAL A 1 410 ? 88.217 2.530 9.850 1.00 16.40 410 VAL A C 1
ATOM 3261 O O . VAL A 1 410 ? 88.160 2.575 8.609 1.00 18.11 410 VAL A O 1
ATOM 3265 N N . PRO A 1 411 ? 88.737 1.461 10.485 1.00 16.88 411 PRO A N 1
ATOM 3266 C CA . PRO A 1 411 ? 89.285 0.336 9.697 1.00 14.68 411 PRO A CA 1
ATOM 3267 C C . PRO A 1 411 ? 88.285 -0.280 8.738 1.00 17.48 411 PRO A C 1
ATOM 3268 O O . PRO A 1 411 ? 88.668 -0.720 7.643 1.00 17.57 411 PRO A O 1
ATOM 3272 N N . ALA A 1 412 ? 87.011 -0.349 9.130 1.00 16.79 412 ALA A N 1
ATOM 3273 C CA . ALA A 1 412 ? 85.996 -0.874 8.222 1.00 17.82 412 ALA A CA 1
ATOM 3274 C C . ALA A 1 412 ? 85.982 -0.088 6.913 1.00 19.75 412 ALA A C 1
ATOM 3275 O O . ALA A 1 412 ? 85.987 -0.672 5.823 1.00 18.14 412 ALA A O 1
ATOM 3277 N N . PHE A 1 413 ? 86.000 1.247 7.001 1.00 19.78 413 PHE A N 1
ATOM 3278 C CA . PHE A 1 413 ? 86.066 2.054 5.784 1.00 19.66 413 PHE A CA 1
ATOM 3279 C C . PHE A 1 413 ? 87.383 1.839 5.043 1.00 18.53 413 PHE A C 1
ATOM 3280 O O . PHE A 1 413 ? 87.390 1.696 3.816 1.00 21.08 413 PHE A O 1
ATOM 3288 N N . LEU A 1 414 ? 88.510 1.811 5.764 1.00 19.26 414 LEU A N 1
ATOM 3289 C CA . LEU A 1 414 ? 89.786 1.513 5.112 1.00 18.06 414 LEU A CA 1
ATOM 3290 C C . LEU A 1 414 ? 89.707 0.210 4.328 1.00 19.39 414 LEU A C 1
ATOM 3291 O O . LEU A 1 414 ? 90.276 0.105 3.238 1.00 18.13 414 LEU A O 1
ATOM 3296 N N . SER A 1 415 ? 88.976 -0.780 4.861 1.00 18.82 415 SER A N 1
ATOM 3297 C CA . SER A 1 415 ? 88.750 -2.064 4.188 1.00 19.15 415 SER A CA 1
ATOM 3298 C C . SER A 1 415 ? 88.163 -1.925 2.793 1.00 18.76 415 SER A C 1
ATOM 3299 O O . SER A 1 415 ? 88.365 -2.797 1.947 1.00 27.57 415 SER A O 1
ATOM 3302 N N . LYS A 1 416 ? 87.327 -0.912 2.578 1.00 20.38 416 LYS A N 1
ATOM 3303 C CA . LYS A 1 416 ? 86.606 -0.736 1.328 1.00 19.77 416 LYS A CA 1
ATOM 3304 C C . LYS A 1 416 ? 87.249 0.315 0.436 1.00 21.29 416 LYS A C 1
ATOM 3305 O O . LYS A 1 416 ? 86.567 0.898 -0.409 1.00 24.39 416 LYS A O 1
ATOM 3311 N N . GLY A 1 417 ? 88.544 0.569 0.607 1.00 23.35 417 GLY A N 1
ATOM 3312 C CA . GLY A 1 417 ? 89.228 1.514 -0.250 1.00 24.31 417 GLY A CA 1
ATOM 3313 C C . GLY A 1 417 ? 89.104 2.975 0.132 1.00 19.50 417 GLY A C 1
ATOM 3314 O O . GLY A 1 417 ? 89.580 3.830 -0.615 1.00 23.55 417 GLY A O 1
ATOM 3315 N N . VAL A 1 418 ? 88.459 3.300 1.246 1.00 18.37 418 VAL A N 1
ATOM 3316 C CA . VAL A 1 418 ? 88.417 4.691 1.688 1.00 18.83 418 VAL A CA 1
ATOM 3317 C C . VAL A 1 418 ? 89.795 5.082 2.212 1.00 19.19 418 VAL A C 1
ATOM 3318 O O . VAL A 1 418 ? 90.403 4.356 3.012 1.00 23.14 418 VAL A O 1
ATOM 3322 N N . SER A 1 419 ? 90.309 6.210 1.739 1.00 13.28 419 SER A N 1
ATOM 3323 C CA . SER A 1 419 ? 91.594 6.721 2.208 1.00 18.31 419 SER A CA 1
ATOM 3324 C C . SER A 1 419 ? 91.555 7.038 3.702 1.00 19.09 419 SER A C 1
ATOM 3325 O O . SER A 1 419 ? 90.493 7.268 4.297 1.00 19.39 419 SER A O 1
ATOM 3328 N N . LEU A 1 420 ? 92.748 7.115 4.294 1.00 16.36 420 LEU A N 1
ATOM 3329 C CA . LEU A 1 420 ? 92.843 7.383 5.726 1.00 16.25 420 LEU A CA 1
ATOM 3330 C C . LEU A 1 420 ? 92.236 8.738 6.090 1.00 19.87 420 LEU A C 1
ATOM 3331 O O . LEU A 1 420 ? 91.488 8.838 7.073 1.00 19.76 420 LEU A O 1
ATOM 3336 N N . ASP A 1 421 ? 92.553 9.796 5.321 1.00 16.85 421 ASP A N 1
ATOM 3337 C CA . ASP A 1 421 ? 91.937 11.104 5.557 1.00 19.25 421 ASP A CA 1
ATOM 3338 C C . ASP A 1 421 ? 90.415 11.008 5.570 1.00 16.90 421 ASP A C 1
ATOM 3339 O O . ASP A 1 421 ? 89.759 11.523 6.478 1.00 23.55 421 ASP A O 1
ATOM 3344 N N . ASP A 1 422 ? 89.830 10.363 4.560 1.00 19.68 422 ASP A N 1
ATOM 3345 C CA . ASP A 1 422 ? 88.374 10.301 4.494 1.00 17.28 422 ASP A CA 1
ATOM 3346 C C . ASP A 1 422 ? 87.808 9.416 5.604 1.00 18.65 422 ASP A C 1
ATOM 3347 O O . ASP A 1 422 ? 86.775 9.741 6.199 1.00 14.38 422 ASP A O 1
ATOM 3352 N N . ALA A 1 423 ? 88.478 8.303 5.914 1.00 15.13 423 ALA A N 1
ATOM 3353 C CA . ALA A 1 423 ? 87.911 7.389 6.899 1.00 17.67 423 ALA A CA 1
ATOM 3354 C C . ALA A 1 423 ? 87.960 7.990 8.300 1.00 17.19 423 ALA A C 1
ATOM 3355 O O . ALA A 1 423 ? 87.029 7.816 9.086 1.00 19.36 423 ALA A O 1
ATOM 3357 N N . ARG A 1 424 ? 89.021 8.723 8.627 1.00 17.26 424 ARG A N 1
ATOM 3358 C CA . ARG A 1 424 ? 89.033 9.427 9.901 1.00 19.87 424 ARG A CA 1
ATOM 3359 C C . ARG A 1 424 ? 87.905 10.445 10.009 1.00 19.32 424 ARG A C 1
ATOM 3360 O O . ARG A 1 424 ? 87.520 10.804 11.123 1.00 17.35 424 ARG A O 1
ATOM 3368 N N . ASP A 1 425 ? 87.362 10.912 8.883 1.00 17.55 425 ASP A N 1
ATOM 3369 C CA . ASP A 1 425 ? 86.355 11.961 8.884 1.00 16.61 425 ASP A CA 1
ATOM 3370 C C . ASP A 1 425 ? 84.939 11.410 8.811 1.00 18.91 425 ASP A C 1
ATOM 3371 O O . ASP A 1 425 ? 84.018 12.154 8.468 1.00 16.23 425 ASP A O 1
ATOM 3376 N N . TYR A 1 426 ? 84.734 10.129 9.127 1.00 18.07 426 TYR A N 1
ATOM 3377 C CA . TYR A 1 426 ? 83.405 9.581 8.899 1.00 17.39 426 TYR A CA 1
ATOM 3378 C C . TYR A 1 426 ? 82.377 10.195 9.848 1.00 16.94 426 TYR A C 1
ATOM 3379 O O . TYR A 1 426 ? 82.694 10.708 10.924 1.00 13.73 426 TYR A O 1
ATOM 3388 N N . ALA A 1 427 ? 81.122 10.121 9.429 1.00 15.52 427 ALA A N 1
ATOM 3389 C CA . ALA A 1 427 ? 79.997 10.455 10.278 1.00 18.24 427 ALA A CA 1
ATOM 3390 C C . ALA A 1 427 ? 78.917 9.432 9.949 1.00 20.90 427 ALA A C 1
ATOM 3391 O O . ALA A 1 427 ? 79.210 8.352 9.424 1.00 19.17 427 ALA A O 1
ATOM 3393 N N . THR A 1 428 ? 77.661 9.759 10.244 1.00 15.88 428 THR A N 1
ATOM 3394 C CA . THR A 1 428 ? 76.575 8.781 10.230 1.00 18.82 428 THR A CA 1
ATOM 3395 C C . THR A 1 428 ? 75.382 9.304 9.445 1.00 17.34 428 THR A C 1
ATOM 3396 O O . THR A 1 428 ? 74.928 10.428 9.677 1.00 18.94 428 THR A O 1
ATOM 3400 N N . VAL A 1 429 ? 74.866 8.482 8.542 1.00 19.79 429 VAL A N 1
ATOM 3401 C CA . VAL A 1 429 ? 73.610 8.757 7.854 1.00 15.12 429 VAL A CA 1
ATOM 3402 C C . VAL A 1 429 ? 72.480 8.080 8.614 1.00 17.62 429 VAL A C 1
ATOM 3403 O O . VAL A 1 429 ? 72.596 6.917 9.026 1.00 19.58 429 VAL A O 1
ATOM 3407 N N . GLY A 1 430 ? 71.385 8.806 8.803 1.00 16.88 430 GLY A N 1
ATOM 3408 C CA . GLY A 1 430 ? 70.162 8.194 9.292 1.00 15.95 430 GLY A CA 1
ATOM 3409 C C . GLY A 1 430 ? 70.348 7.593 10.671 1.00 19.68 430 GLY A C 1
ATOM 3410 O O . GLY A 1 430 ? 70.718 8.284 11.628 1.00 19.08 430 GLY A O 1
ATOM 3411 N N . CYS A 1 431 ? 70.092 6.288 10.781 1.00 20.64 431 CYS A N 1
ATOM 3412 C CA . CYS A 1 431 ? 70.168 5.606 12.077 1.00 20.31 431 CYS A CA 1
ATOM 3413 C C . CYS A 1 431 ? 71.613 5.293 12.449 1.00 21.11 431 CYS A C 1
ATOM 3414 O O . CYS A 1 431 ? 72.182 5.917 13.349 1.00 20.67 431 CYS A O 1
ATOM 3417 N N . VAL A 1 432 ? 72.218 4.329 11.749 1.00 17.04 432 VAL A N 1
ATOM 3418 C CA . VAL A 1 432 ? 73.538 3.810 12.090 1.00 17.72 432 VAL A CA 1
ATOM 3419 C C . VAL A 1 432 ? 74.387 3.651 10.836 1.00 19.98 432 VAL A C 1
ATOM 3420 O O . VAL A 1 432 ? 75.480 3.088 10.893 1.00 20.17 432 VAL A O 1
ATOM 3424 N N . GLU A 1 433 ? 73.903 4.143 9.697 1.00 19.81 433 GLU A N 1
ATOM 3425 C CA . GLU A 1 433 ? 74.597 3.948 8.423 1.00 21.53 433 GLU A CA 1
ATOM 3426 C C . GLU A 1 433 ? 75.829 4.857 8.362 1.00 17.79 433 GLU A C 1
ATOM 3427 O O . GLU A 1 433 ? 75.837 5.933 7.762 1.00 19.39 433 GLU A O 1
ATOM 3433 N N . THR A 1 434 ? 76.910 4.390 8.977 1.00 17.92 434 THR A N 1
ATOM 3434 C CA . THR A 1 434 ? 78.187 5.084 8.889 1.00 16.53 434 THR A CA 1
ATOM 3435 C C . THR A 1 434 ? 78.557 5.386 7.437 1.00 22.24 434 THR A C 1
ATOM 3436 O O . THR A 1 434 ? 78.407 4.549 6.542 1.00 17.38 434 THR A O 1
ATOM 3440 N N . SER A 1 435 ? 79.058 6.593 7.207 1.00 17.93 435 SER A N 1
ATOM 3441 C CA . SER A 1 435 ? 79.259 7.071 5.849 1.00 20.32 435 SER A CA 1
ATOM 3442 C C . SER A 1 435 ? 80.374 8.107 5.875 1.00 22.67 435 SER A C 1
ATOM 3443 O O . SER A 1 435 ? 80.753 8.593 6.948 1.00 20.74 435 SER A O 1
ATOM 3446 N N . ILE A 1 436 ? 80.916 8.409 4.700 1.00 14.60 436 ILE A N 1
ATOM 3447 C CA . ILE A 1 436 ? 81.997 9.390 4.559 1.00 14.60 436 ILE A CA 1
ATOM 3448 C C . ILE A 1 436 ? 81.348 10.717 4.132 1.00 20.90 436 ILE A C 1
ATOM 3449 O O . ILE A 1 436 ? 80.896 10.818 2.983 1.00 21.33 436 ILE A O 1
ATOM 3454 N N . PRO A 1 437 ? 81.288 11.713 5.016 1.00 21.63 437 PRO A N 1
ATOM 3455 C CA . PRO A 1 437 ? 80.489 12.923 4.734 1.00 17.83 437 PRO A CA 1
ATOM 3456 C C . PRO A 1 437 ? 80.977 13.674 3.503 1.00 20.49 437 PRO A C 1
ATOM 3457 O O . PRO A 1 437 ? 82.178 13.933 3.342 1.00 20.63 437 PRO A O 1
ATOM 3461 N N . GLY A 1 438 ? 80.025 14.056 2.650 1.00 18.64 438 GLY A N 1
ATOM 3462 C CA . GLY A 1 438 ? 80.329 14.823 1.462 1.00 17.32 438 GLY A CA 1
ATOM 3463 C C . GLY A 1 438 ? 81.093 14.074 0.394 1.00 22.26 438 GLY A C 1
ATOM 3464 O O . GLY A 1 438 ? 81.564 14.700 -0.560 1.00 22.21 438 GLY A O 1
ATOM 3465 N N . ARG A 1 439 ? 81.218 12.749 0.510 1.00 22.56 439 ARG A N 1
ATOM 3466 C CA . ARG A 1 439 ? 82.040 11.974 -0.417 1.00 21.09 439 ARG A CA 1
ATOM 3467 C C . ARG A 1 439 ? 81.395 10.662 -0.844 1.00 18.51 439 ARG A C 1
ATOM 3468 O O . ARG A 1 439 ? 82.002 9.909 -1.616 1.00 19.29 439 ARG A O 1
ATOM 3476 N N . THR A 1 440 ? 80.187 10.374 -0.387 1.00 18.01 440 THR A N 1
ATOM 3477 C CA . THR A 1 440 ? 79.628 9.037 -0.459 1.00 19.46 440 THR A CA 1
ATOM 3478 C C . THR A 1 440 ? 78.226 9.108 -1.029 1.00 19.33 440 THR A C 1
ATOM 3479 O O . THR A 1 440 ? 77.455 10.015 -0.703 1.00 20.02 440 THR A O 1
ATOM 3483 N N . TYR A 1 441 ? 77.903 8.143 -1.872 1.00 18.43 441 TYR A N 1
ATOM 3484 C CA . TYR A 1 441 ? 76.526 7.829 -2.243 1.00 17.50 441 TYR A CA 1
ATOM 3485 C C . TYR A 1 441 ? 76.365 6.353 -1.888 1.00 18.09 441 TYR A C 1
ATOM 3486 O O . TYR A 1 441 ? 76.865 5.474 -2.600 1.00 17.67 441 TYR A O 1
ATOM 3495 N N . GLY A 1 442 ? 75.700 6.077 -0.773 1.00 19.11 442 GLY A N 1
ATOM 3496 C CA . GLY A 1 442 ? 75.806 4.753 -0.196 1.00 18.84 442 GLY A CA 1
ATOM 3497 C C . GLY A 1 442 ? 74.607 3.846 -0.337 1.00 19.96 442 GLY A C 1
ATOM 3498 O O . GLY A 1 442 ? 74.694 2.671 0.030 1.00 18.02 442 GLY A O 1
ATOM 3499 N N . LEU A 1 443 ? 73.501 4.353 -0.871 1.00 18.19 443 LEU A N 1
ATOM 3500 C CA . LEU A 1 443 ? 72.220 3.656 -0.818 1.00 18.39 443 LEU A CA 1
ATOM 3501 C C . LEU A 1 443 ? 72.096 2.906 0.511 1.00 21.51 443 LEU A C 1
ATOM 3502 O O . LEU A 1 443 ? 71.859 1.697 0.578 1.00 21.21 443 LEU A O 1
ATOM 3507 N N . HIS A 1 444 ? 72.268 3.678 1.587 1.00 20.89 444 HIS A N 1
ATOM 3508 C CA . HIS A 1 444 ? 72.551 3.148 2.918 1.00 19.81 444 HIS A CA 1
ATOM 3509 C C . HIS A 1 444 ? 71.409 2.371 3.547 1.00 18.64 444 HIS A C 1
ATOM 3510 O O . HIS A 1 444 ? 71.643 1.688 4.549 1.00 20.50 444 HIS A O 1
ATOM 3517 N N . ASP A 1 445 ? 70.189 2.456 3.025 1.00 17.17 445 ASP A N 1
ATOM 3518 C CA . ASP A 1 445 ? 69.143 1.538 3.461 1.00 20.86 445 ASP A CA 1
ATOM 3519 C C . ASP A 1 445 ? 68.315 1.087 2.257 1.00 18.76 445 ASP A C 1
ATOM 3520 O O . ASP A 1 445 ? 67.107 1.293 2.179 1.00 20.05 445 ASP A O 1
ATOM 3525 N N . ILE A 1 446 ? 68.971 0.413 1.311 1.00 17.24 446 ILE A N 1
ATOM 3526 C CA . ILE A 1 446 ? 68.282 0.061 0.075 1.00 18.89 446 ILE A CA 1
ATOM 3527 C C . ILE A 1 446 ? 67.430 -1.196 0.232 1.00 17.11 446 ILE A C 1
ATOM 3528 O O . ILE A 1 446 ? 66.446 -1.349 -0.501 1.00 21.13 446 ILE A O 1
ATOM 3533 N N . ALA A 1 447 ? 67.759 -2.093 1.168 1.00 17.53 447 ALA A N 1
ATOM 3534 C CA . ALA A 1 447 ? 67.002 -3.338 1.290 1.00 19.81 447 ALA A CA 1
ATOM 3535 C C . ALA A 1 447 ? 67.109 -3.883 2.704 1.00 22.17 447 ALA A C 1
ATOM 3536 O O . ALA A 1 447 ? 68.135 -3.709 3.376 1.00 17.93 447 ALA A O 1
ATOM 3538 N N . LEU A 1 448 ? 66.034 -4.551 3.133 1.00 20.16 448 LEU A N 1
ATOM 3539 C CA . LEU A 1 448 ? 65.998 -5.346 4.355 1.00 20.33 448 LEU A CA 1
ATOM 3540 C C . LEU A 1 448 ? 65.982 -6.833 4.004 1.00 22.67 448 LEU A C 1
ATOM 3541 O O . LEU A 1 448 ? 65.199 -7.265 3.149 1.00 25.98 448 LEU A O 1
ATOM 3546 N N . PHE A 1 449 ? 66.802 -7.613 4.711 1.00 19.57 449 PHE A N 1
ATOM 3547 C CA . PHE A 1 449 ? 67.106 -9.008 4.389 1.00 20.56 449 PHE A CA 1
ATOM 3548 C C . PHE A 1 449 ? 66.833 -9.858 5.629 1.00 22.19 449 PHE A C 1
ATOM 3549 O O . PHE A 1 449 ? 67.515 -9.714 6.651 1.00 20.70 449 PHE A O 1
ATOM 3557 N N . ASN A 1 450 ? 65.846 -10.748 5.537 1.00 21.17 450 ASN A N 1
ATOM 3558 C CA . ASN A 1 450 ? 65.302 -11.465 6.693 1.00 17.93 450 ASN A CA 1
ATOM 3559 C C . ASN A 1 450 ? 66.008 -12.808 6.832 1.00 23.06 450 ASN A C 1
ATOM 3560 O O . ASN A 1 450 ? 65.626 -13.807 6.218 1.00 24.02 450 ASN A O 1
ATOM 3565 N N . LEU A 1 451 ? 67.046 -12.847 7.663 1.00 26.02 451 LEU A N 1
ATOM 3566 C CA . LEU A 1 451 ? 67.814 -14.080 7.777 1.00 24.89 451 LEU A CA 1
ATOM 3567 C C . LEU A 1 451 ? 67.004 -15.189 8.439 1.00 22.26 451 LEU A C 1
ATOM 3568 O O . LEU A 1 451 ? 67.181 -16.361 8.105 1.00 24.78 451 LEU A O 1
ATOM 3573 N N . LEU A 1 452 ? 66.110 -14.859 9.366 1.00 24.70 452 LEU A N 1
ATOM 3574 C CA . LEU A 1 452 ? 65.380 -15.935 10.034 1.00 24.89 452 LEU A CA 1
ATOM 3575 C C . LEU A 1 452 ? 64.389 -16.587 9.082 1.00 27.08 452 LEU A C 1
ATOM 3576 O O . LEU A 1 452 ? 64.194 -17.807 9.122 1.00 26.23 452 LEU A O 1
ATOM 3581 N N . ARG A 1 453 ? 63.757 -15.787 8.218 1.00 21.76 453 ARG A N 1
ATOM 3582 C CA . ARG A 1 453 ? 62.887 -16.341 7.192 1.00 23.48 453 ARG A CA 1
ATOM 3583 C C . ARG A 1 453 ? 63.629 -17.353 6.324 1.00 26.11 453 ARG A C 1
ATOM 3584 O O . ARG A 1 453 ? 63.082 -18.406 5.978 1.00 27.12 453 ARG A O 1
ATOM 3592 N N . ILE A 1 454 ? 64.881 -17.061 5.974 1.00 27.88 454 ILE A N 1
ATOM 3593 C CA . ILE A 1 454 ? 65.664 -18.000 5.174 1.00 24.24 454 ILE A CA 1
ATOM 3594 C C . ILE A 1 454 ? 65.864 -19.302 5.937 1.00 26.89 454 ILE A C 1
ATOM 3595 O O . ILE A 1 454 ? 65.713 -20.395 5.384 1.00 26.38 454 ILE A O 1
ATOM 3600 N N . MET A 1 455 ? 66.233 -19.207 7.216 1.00 24.71 455 MET A N 1
ATOM 3601 C CA . MET A 1 455 ? 66.360 -20.422 8.012 1.00 27.29 455 MET A CA 1
ATOM 3602 C C . MET A 1 455 ? 65.043 -21.189 8.050 1.00 25.09 455 MET A C 1
ATOM 3603 O O . MET A 1 455 ? 65.030 -22.409 7.873 1.00 25.50 455 MET A O 1
ATOM 3608 N N . GLU A 1 456 ? 63.922 -20.489 8.256 1.00 26.94 456 GLU A N 1
ATOM 3609 C CA . GLU A 1 456 ? 62.621 -21.155 8.259 1.00 21.89 456 GLU A CA 1
ATOM 3610 C C . GLU A 1 456 ? 62.377 -21.890 6.949 1.00 29.04 456 GLU A C 1
ATOM 3611 O O . GLU A 1 456 ? 62.015 -23.071 6.945 1.00 30.86 456 GLU A O 1
ATOM 3617 N N . LEU A 1 457 ? 62.564 -21.201 5.819 1.00 29.00 457 LEU A N 1
ATOM 3618 C CA . LEU A 1 457 ? 62.419 -21.861 4.527 1.00 25.76 457 LEU A CA 1
ATOM 3619 C C . LEU A 1 457 ? 63.283 -23.115 4.440 1.00 29.34 457 LEU A C 1
ATOM 3620 O O . LEU A 1 457 ? 62.896 -24.110 3.813 1.00 29.73 457 LEU A O 1
ATOM 3625 N N . SER A 1 458 ? 64.469 -23.078 5.038 1.00 19.74 458 SER A N 1
ATOM 3626 C CA . SER A 1 458 ? 65.373 -24.210 4.929 1.00 26.01 458 SER A CA 1
ATOM 3627 C C . SER A 1 458 ? 64.884 -25.381 5.779 1.00 29.18 458 SER A C 1
ATOM 3628 O O . SER A 1 458 ? 64.889 -26.529 5.325 1.00 31.85 458 SER A O 1
ATOM 3631 N N . LEU A 1 459 ? 64.431 -25.110 7.003 1.00 24.69 459 LEU A N 1
ATOM 3632 C CA . LEU A 1 459 ? 63.941 -26.186 7.856 1.00 30.70 459 LEU A CA 1
ATOM 3633 C C . LEU A 1 459 ? 62.736 -26.877 7.224 1.00 32.11 459 LEU A C 1
ATOM 3634 O O . LEU A 1 459 ? 62.676 -28.111 7.168 1.00 32.92 459 LEU A O 1
ATOM 3639 N N . TYR A 1 460 ? 61.764 -26.098 6.739 1.00 26.32 460 TYR A N 1
ATOM 3640 C CA . TYR A 1 460 ? 60.610 -26.709 6.081 1.00 33.74 460 TYR A CA 1
ATOM 3641 C C . TYR A 1 460 ? 61.018 -27.489 4.831 1.00 30.87 460 TYR A C 1
ATOM 3642 O O . TYR A 1 460 ? 60.512 -28.589 4.599 1.00 36.48 460 TYR A O 1
ATOM 3651 N N . ASP A 1 461 ? 61.952 -26.959 4.032 1.00 31.51 461 ASP A N 1
ATOM 3652 C CA . ASP A 1 461 ? 62.415 -27.683 2.845 1.00 30.46 461 ASP A CA 1
ATOM 3653 C C . ASP A 1 461 ? 62.999 -29.047 3.205 1.00 35.64 461 ASP A C 1
ATOM 3654 O O . ASP A 1 461 ? 62.805 -30.023 2.475 1.00 33.62 461 ASP A O 1
ATOM 3659 N N . LEU A 1 462 ? 63.746 -29.132 4.299 1.00 33.76 462 LEU A N 1
ATOM 3660 C CA . LEU A 1 462 ? 64.404 -30.375 4.673 1.00 34.44 462 LEU A CA 1
ATOM 3661 C C . LEU A 1 462 ? 63.567 -31.216 5.637 1.00 34.80 462 LEU A C 1
ATOM 3662 O O . LEU A 1 462 ? 64.063 -32.217 6.166 1.00 33.68 462 LEU A O 1
ATOM 3667 N N . ARG A 1 463 ? 62.303 -30.851 5.848 1.00 35.02 463 ARG A N 1
ATOM 3668 C CA . ARG A 1 463 ? 61.531 -31.432 6.942 1.00 34.69 463 ARG A CA 1
ATOM 3669 C C . ARG A 1 463 ? 61.256 -32.921 6.742 1.00 39.37 463 ARG A C 1
ATOM 3670 O O . ARG A 1 463 ? 61.081 -33.647 7.729 1.00 38.97 463 ARG A O 1
ATOM 3678 N N . TYR A 1 464 ? 61.199 -33.399 5.495 1.00 35.63 464 TYR A N 1
ATOM 3679 C CA . TYR A 1 464 ? 60.867 -34.795 5.225 1.00 35.79 464 TYR A CA 1
ATOM 3680 C C . TYR A 1 464 ? 62.100 -35.650 4.949 1.00 36.42 464 TYR A C 1
ATOM 3681 O O . TYR A 1 464 ? 61.962 -36.833 4.623 1.00 44.46 464 TYR A O 1
ATOM 3690 N N . GLN A 1 465 ? 63.295 -35.078 5.067 1.00 33.54 465 GLN A N 1
ATOM 3691 C CA . GLN A 1 465 ? 64.557 -35.774 4.806 1.00 33.11 465 GLN A CA 1
ATOM 3692 C C . GLN A 1 465 ? 65.000 -36.520 6.063 1.00 47.85 465 GLN A C 1
ATOM 3693 O O . GLN A 1 465 ? 65.647 -35.941 6.943 1.00 45.11 465 GLN A O 1
ATOM 3699 N N . THR A 1 466 ? 64.681 -37.817 6.148 1.00 43.28 466 THR A N 1
ATOM 3700 C CA . THR A 1 466 ? 64.997 -38.570 7.361 1.00 36.08 466 THR A CA 1
ATOM 3701 C C . THR A 1 466 ? 66.495 -38.682 7.595 1.00 37.71 466 THR A C 1
ATOM 3702 O O . THR A 1 466 ? 66.922 -38.880 8.735 1.00 41.17 466 THR A O 1
ATOM 3706 N N . GLN A 1 467 ? 67.299 -38.563 6.550 1.00 40.94 467 GLN A N 1
ATOM 3707 C CA . GLN A 1 467 ? 68.739 -38.686 6.684 1.00 42.85 467 GLN A CA 1
ATOM 3708 C C . GLN A 1 467 ? 69.431 -37.341 6.843 1.00 39.96 467 GLN A C 1
ATOM 3709 O O . GLN A 1 467 ? 70.664 -37.303 6.916 1.00 36.57 467 GLN A O 1
ATOM 3715 N N . VAL A 1 468 ? 68.674 -36.241 6.884 1.00 40.31 468 VAL A N 1
ATOM 3716 C CA . VAL A 1 468 ? 69.291 -34.923 6.936 1.00 40.52 468 VAL A CA 1
ATOM 3717 C C . VAL A 1 468 ? 70.241 -34.841 8.120 1.00 38.58 468 VAL A C 1
ATOM 3718 O O . VAL A 1 468 ? 69.961 -35.357 9.212 1.00 39.33 468 VAL A O 1
ATOM 3722 N N . THR A 1 469 ? 71.374 -34.189 7.901 1.00 32.48 469 THR A N 1
ATOM 3723 C CA . THR A 1 469 ? 72.345 -33.919 8.943 1.00 34.81 469 THR A CA 1
ATOM 3724 C C . THR A 1 469 ? 72.267 -32.447 9.339 1.00 36.21 469 THR A C 1
ATOM 3725 O O . THR A 1 469 ? 71.642 -31.625 8.657 1.00 31.44 469 THR A O 1
ATOM 3729 N N . TYR A 1 470 ? 72.879 -32.116 10.476 1.00 34.90 470 TYR A N 1
ATOM 3730 C CA . TYR A 1 470 ? 72.958 -30.711 10.857 1.00 29.98 470 TYR A CA 1
ATOM 3731 C C . TYR A 1 470 ? 73.763 -29.913 9.834 1.00 30.10 470 TYR A C 1
ATOM 3732 O O . TYR A 1 470 ? 73.361 -28.813 9.435 1.00 29.30 470 TYR A O 1
ATOM 3741 N N . GLN A 1 471 ? 74.903 -30.458 9.398 1.00 28.93 471 GLN A N 1
ATOM 3742 C CA . GLN A 1 471 ? 75.694 -29.813 8.355 1.00 29.63 471 GLN A CA 1
ATOM 3743 C C . GLN A 1 471 ? 74.874 -29.589 7.087 1.00 34.07 471 GLN A C 1
ATOM 3744 O O . GLN A 1 471 ? 75.083 -28.591 6.385 1.00 27.31 471 GLN A O 1
ATOM 3746 N N . ASP A 1 472 ? 73.926 -30.491 6.786 1.00 32.30 472 ASP A N 1
ATOM 3747 C CA . ASP A 1 472 ? 73.068 -30.309 5.615 1.00 29.42 472 ASP A CA 1
ATOM 3748 C C . ASP A 1 472 ? 72.230 -29.049 5.750 1.00 28.08 472 ASP A C 1
ATOM 3749 O O . ASP A 1 472 ? 72.035 -28.314 4.775 1.00 29.65 472 ASP A O 1
ATOM 3754 N N . ILE A 1 473 ? 71.688 -28.807 6.940 1.00 26.16 473 ILE A N 1
ATOM 3755 C CA . ILE A 1 473 ? 70.890 -27.603 7.157 1.00 29.30 473 ILE A CA 1
ATOM 3756 C C . ILE A 1 473 ? 71.751 -26.362 6.955 1.00 27.15 473 ILE A C 1
ATOM 3757 O O . ILE A 1 473 ? 71.358 -25.412 6.267 1.00 26.88 473 ILE A O 1
ATOM 3762 N N . TRP A 1 474 ? 72.941 -26.362 7.555 1.00 25.33 474 TRP A N 1
ATOM 3763 C CA . TRP A 1 474 ? 73.883 -25.257 7.416 1.00 31.13 474 TRP A CA 1
ATOM 3764 C C . TRP A 1 474 ? 74.178 -24.952 5.949 1.00 31.85 474 TRP A C 1
ATOM 3765 O O . TRP A 1 474 ? 73.987 -23.821 5.483 1.00 30.56 474 TRP A O 1
ATOM 3776 N N . LYS A 1 475 ? 74.636 -25.964 5.201 1.00 28.95 475 LYS A N 1
ATOM 3777 C CA . LYS A 1 475 ? 74.884 -25.785 3.773 1.00 29.30 475 LYS A CA 1
ATOM 3778 C C . LYS A 1 475 ? 73.647 -25.249 3.068 1.00 29.90 475 LYS A C 1
ATOM 3779 O O . LYS A 1 475 ? 73.737 -24.341 2.235 1.00 29.98 475 LYS A O 1
ATOM 3781 N N . ASP A 1 476 ? 72.475 -25.778 3.405 1.00 25.03 476 ASP A N 1
ATOM 3782 C CA . ASP A 1 476 ? 71.265 -25.293 2.758 1.00 30.43 476 ASP A CA 1
ATOM 3783 C C . ASP A 1 476 ? 71.010 -23.825 3.087 1.00 27.91 476 ASP A C 1
ATOM 3784 O O . ASP A 1 476 ? 70.672 -23.030 2.200 1.00 26.69 476 ASP A O 1
ATOM 3789 N N . ILE A 1 477 ? 71.162 -23.444 4.355 1.00 26.65 477 ILE A N 1
ATOM 3790 C CA . ILE A 1 477 ? 71.012 -22.038 4.718 1.00 25.75 477 ILE A CA 1
ATOM 3791 C C . ILE A 1 477 ? 72.037 -21.183 3.966 1.00 27.01 477 ILE A C 1
ATOM 3792 O O . ILE A 1 477 ? 71.701 -20.139 3.397 1.00 27.04 477 ILE A O 1
ATOM 3797 N N . GLU A 1 478 ? 73.298 -21.627 3.925 1.00 26.20 478 GLU A N 1
ATOM 3798 C CA . GLU A 1 478 ? 74.307 -20.863 3.203 1.00 26.66 478 GLU A CA 1
ATOM 3799 C C . GLU A 1 478 ? 73.975 -20.785 1.719 1.00 27.36 478 GLU A C 1
ATOM 3800 O O . GLU A 1 478 ? 74.195 -19.748 1.084 1.00 28.39 478 GLU A O 1
ATOM 3806 N N . ALA A 1 479 ? 73.430 -21.864 1.150 1.00 30.29 479 ALA A N 1
ATOM 3807 C CA . ALA A 1 479 ? 73.082 -21.847 -0.268 1.00 29.27 479 ALA A CA 1
ATOM 3808 C C . ALA A 1 479 ? 71.895 -20.929 -0.531 1.00 25.21 479 ALA A C 1
ATOM 3809 O O . ALA A 1 479 ? 71.859 -20.225 -1.547 1.00 28.27 479 ALA A O 1
ATOM 3811 N N . LYS A 1 480 ? 70.907 -20.935 0.363 1.00 20.42 480 LYS A N 1
ATOM 3812 C CA . LYS A 1 480 ? 69.791 -20.013 0.223 1.00 23.73 480 LYS A CA 1
ATOM 3813 C C . LYS A 1 480 ? 70.236 -18.570 0.440 1.00 29.89 480 LYS A C 1
ATOM 3814 O O . LYS A 1 480 ? 69.700 -17.654 -0.198 1.00 25.78 480 LYS A O 1
ATOM 3820 N N . ILE A 1 481 ? 71.200 -18.341 1.342 1.00 26.16 481 ILE A N 1
ATOM 3821 C CA . ILE A 1 481 ? 71.714 -16.986 1.503 1.00 28.56 481 ILE A CA 1
ATOM 3822 C C . ILE A 1 481 ? 72.366 -16.521 0.210 1.00 24.92 481 ILE A C 1
ATOM 3823 O O . ILE A 1 481 ? 72.152 -15.383 -0.231 1.00 25.37 481 ILE A O 1
ATOM 3828 N N . ASP A 1 482 ? 73.155 -17.398 -0.425 1.00 24.27 482 ASP A N 1
ATOM 3829 C CA . ASP A 1 482 ? 73.754 -17.078 -1.720 1.00 27.34 482 ASP A CA 1
ATOM 3830 C C . ASP A 1 482 ? 72.682 -16.736 -2.739 1.00 22.97 482 ASP A C 1
ATOM 3831 O O . ASP A 1 482 ? 72.742 -15.693 -3.402 1.00 25.10 482 ASP A O 1
ATOM 3836 N N . TYR A 1 483 ? 71.693 -17.618 -2.880 1.00 23.95 483 TYR A N 1
ATOM 3837 C CA . TYR A 1 483 ? 70.614 -17.391 -3.831 1.00 25.20 483 TYR A CA 1
ATOM 3838 C C . TYR A 1 483 ? 69.941 -16.045 -3.578 1.00 24.77 483 TYR A C 1
ATOM 3839 O O . TYR A 1 483 ? 69.777 -15.238 -4.498 1.00 23.53 483 TYR A O 1
ATOM 3848 N N . TYR A 1 484 ? 69.586 -15.759 -2.327 1.00 21.97 484 TYR A N 1
ATOM 3849 C CA . TYR A 1 484 ? 68.800 -14.552 -2.078 1.00 23.56 484 TYR A CA 1
ATOM 3850 C C . TYR A 1 484 ? 69.636 -13.278 -2.049 1.00 21.39 484 TYR A C 1
ATOM 3851 O O . TYR A 1 484 ? 69.112 -12.203 -2.358 1.00 22.04 484 TYR A O 1
ATOM 3860 N N . VAL A 1 485 ? 70.922 -13.356 -1.700 1.00 21.01 485 VAL A N 1
ATOM 3861 C CA . VAL A 1 485 ? 71.768 -12.172 -1.857 1.00 23.41 485 VAL A CA 1
ATOM 3862 C C . VAL A 1 485 ? 71.824 -11.773 -3.324 1.00 24.41 485 VAL A C 1
ATOM 3863 O O . VAL A 1 485 ? 71.726 -10.589 -3.678 1.00 26.64 485 VAL A O 1
ATOM 3867 N N . ASN A 1 486 ? 71.972 -12.762 -4.198 1.00 24.33 486 ASN A N 1
ATOM 3868 C CA . ASN A 1 486 ? 71.919 -12.522 -5.634 1.00 23.55 486 ASN A CA 1
ATOM 3869 C C . ASN A 1 486 ? 70.657 -11.758 -6.022 1.00 20.13 486 ASN A C 1
ATOM 3870 O O . ASN A 1 486 ? 70.714 -10.787 -6.783 1.00 26.24 486 ASN A O 1
ATOM 3875 N N . LEU A 1 487 ? 69.505 -12.175 -5.498 1.00 22.56 487 LEU A N 1
ATOM 3876 C CA . LEU A 1 487 ? 68.256 -11.520 -5.881 1.00 18.86 487 LEU A CA 1
ATOM 3877 C C . LEU A 1 487 ? 68.131 -10.123 -5.275 1.00 23.83 487 LEU A C 1
ATOM 3878 O O . LEU A 1 487 ? 67.714 -9.184 -5.961 1.00 24.68 487 LEU A O 1
ATOM 3883 N N . VAL A 1 488 ? 68.480 -9.955 -3.994 1.00 23.92 488 VAL A N 1
ATOM 3884 C CA . VAL A 1 488 ? 68.352 -8.629 -3.395 1.00 21.79 488 VAL A CA 1
ATOM 3885 C C . VAL A 1 488 ? 69.306 -7.651 -4.069 1.00 20.24 488 VAL A C 1
ATOM 3886 O O . VAL A 1 488 ? 69.021 -6.445 -4.159 1.00 19.40 488 VAL A O 1
ATOM 3890 N N . VAL A 1 489 ? 70.434 -8.149 -4.573 1.00 20.87 489 VAL A N 1
ATOM 3891 C CA . VAL A 1 489 ? 71.337 -7.320 -5.369 1.00 19.59 489 VAL A CA 1
ATOM 3892 C C . VAL A 1 489 ? 70.658 -6.889 -6.665 1.00 23.19 489 VAL A C 1
ATOM 3893 O O . VAL A 1 489 ? 70.686 -5.709 -7.048 1.00 23.37 489 VAL A O 1
ATOM 3897 N N . LYS A 1 490 ? 70.030 -7.838 -7.360 1.00 24.54 490 LYS A N 1
ATOM 3898 C CA . LYS A 1 490 ? 69.370 -7.489 -8.614 1.00 27.81 490 LYS A CA 1
ATOM 3899 C C . LYS A 1 490 ? 68.230 -6.508 -8.367 1.00 21.47 490 LYS A C 1
ATOM 3900 O O . LYS A 1 490 ? 68.025 -5.577 -9.151 1.00 23.88 490 LYS A O 1
ATOM 3902 N N . GLY A 1 491 ? 67.486 -6.684 -7.277 1.00 18.93 491 GLY A N 1
ATOM 3903 C CA . GLY A 1 491 ? 66.387 -5.771 -7.005 1.00 20.14 491 GLY A CA 1
ATOM 3904 C C . GLY A 1 491 ? 66.866 -4.394 -6.567 1.00 22.04 491 GLY A C 1
ATOM 3905 O O . GLY A 1 491 ? 66.311 -3.370 -6.981 1.00 21.31 491 GLY A O 1
ATOM 3906 N N . SER A 1 492 ? 67.897 -4.350 -5.718 1.00 20.96 492 SER A N 1
ATOM 3907 C CA . SER A 1 492 ? 68.451 -3.067 -5.298 1.00 17.60 492 SER A CA 1
ATOM 3908 C C . SER A 1 492 ? 68.999 -2.303 -6.490 1.00 21.38 492 SER A C 1
ATOM 3909 O O . SER A 1 492 ? 68.826 -1.081 -6.587 1.00 20.38 492 SER A O 1
ATOM 3912 N N . ASN A 1 493 ? 69.650 -3.011 -7.421 1.00 23.92 493 ASN A N 1
ATOM 3913 C CA . ASN A 1 493 ? 70.174 -2.337 -8.600 1.00 22.72 493 ASN A CA 1
ATOM 3914 C C . ASN A 1 493 ? 69.056 -1.744 -9.451 1.00 22.63 493 ASN A C 1
ATOM 3915 O O . ASN A 1 493 ? 69.246 -0.692 -10.070 1.00 24.04 493 ASN A O 1
ATOM 3920 N N . ILE A 1 494 ? 67.882 -2.373 -9.472 1.00 23.04 494 ILE A N 1
ATOM 3921 C CA . ILE A 1 494 ? 66.755 -1.792 -10.204 1.00 25.97 494 ILE A CA 1
ATOM 3922 C C . ILE A 1 494 ? 66.321 -0.484 -9.559 1.00 25.47 494 ILE A C 1
ATOM 3923 O O . ILE A 1 494 ? 66.058 0.513 -10.249 1.00 26.91 494 ILE A O 1
ATOM 3928 N N . VAL A 1 495 ? 66.196 -0.477 -8.226 1.00 21.43 495 VAL A N 1
ATOM 3929 C CA . VAL A 1 495 ? 65.790 0.743 -7.526 1.00 19.12 495 VAL A CA 1
ATOM 3930 C C . VAL A 1 495 ? 66.840 1.828 -7.711 1.00 18.01 495 VAL A C 1
ATOM 3931 O O . VAL A 1 495 ? 66.519 3.004 -7.932 1.00 21.70 495 VAL A O 1
ATOM 3935 N N . ASP A 1 496 ? 68.110 1.447 -7.587 1.00 19.97 496 ASP A N 1
ATOM 3936 C CA . ASP A 1 496 ? 69.234 2.320 -7.915 1.00 18.01 496 ASP A CA 1
ATOM 3937 C C . ASP A 1 496 ? 69.032 2.984 -9.279 1.00 23.80 496 ASP A C 1
ATOM 3938 O O . ASP A 1 496 ? 69.126 4.213 -9.410 1.00 21.50 496 ASP A O 1
ATOM 3943 N N . LEU A 1 497 ? 68.723 2.183 -10.309 1.00 22.72 497 LEU A N 1
ATOM 3944 C CA . LEU A 1 497 ? 68.492 2.741 -11.642 1.00 23.70 497 LEU A CA 1
ATOM 3945 C C . LEU A 1 497 ? 67.245 3.608 -11.670 1.00 22.08 497 LEU A C 1
ATOM 3946 O O . LEU A 1 497 ? 67.198 4.619 -12.383 1.00 21.75 497 LEU A O 1
ATOM 3951 N N . GLY A 1 498 ? 66.220 3.229 -10.910 1.00 21.75 498 GLY A N 1
ATOM 3952 C CA . GLY A 1 498 ? 65.017 4.040 -10.878 1.00 22.02 498 GLY A CA 1
ATOM 3953 C C . GLY A 1 498 ? 65.289 5.467 -10.439 1.00 25.09 498 GLY A C 1
ATOM 3954 O O . GLY A 1 498 ? 64.754 6.420 -11.013 1.00 24.49 498 GLY A O 1
ATOM 3955 N N . HIS A 1 499 ? 66.125 5.635 -9.416 1.00 25.01 499 HIS A N 1
ATOM 3956 C CA . HIS A 1 499 ? 66.429 6.979 -8.940 1.00 23.01 499 HIS A CA 1
ATOM 3957 C C . HIS A 1 499 ? 67.255 7.751 -9.946 1.00 20.91 499 HIS A C 1
ATOM 3958 O O . HIS A 1 499 ? 67.068 8.961 -10.114 1.00 20.15 499 HIS A O 1
ATOM 3965 N N . ARG A 1 500 ? 68.172 7.058 -10.616 1.00 23.40 500 ARG A N 1
ATOM 3966 C CA . ARG A 1 500 ? 68.968 7.667 -11.672 1.00 25.98 500 ARG A CA 1
ATOM 3967 C C . ARG A 1 500 ? 68.096 8.149 -12.835 1.00 25.65 500 ARG A C 1
ATOM 3968 O O . ARG A 1 500 ? 68.307 9.252 -13.354 1.00 23.31 500 ARG A O 1
ATOM 3976 N N . HIS A 1 501 ? 67.099 7.355 -13.246 1.00 20.88 501 HIS A N 1
ATOM 3977 C CA . HIS A 1 501 ? 66.304 7.720 -14.422 1.00 24.87 501 HIS A CA 1
ATOM 3978 C C . HIS A 1 501 ? 65.124 8.621 -14.111 1.00 26.91 501 HIS A C 1
ATOM 3979 O O . HIS A 1 501 ? 64.635 9.299 -15.024 1.00 27.33 501 HIS A O 1
ATOM 3986 N N . TYR A 1 502 ? 64.652 8.650 -12.862 1.00 26.05 502 TYR A N 1
ATOM 3987 C CA . TYR A 1 502 ? 63.530 9.505 -12.501 1.00 26.48 502 TYR A CA 1
ATOM 3988 C C . TYR A 1 502 ? 63.882 10.665 -11.587 1.00 26.72 502 TYR A C 1
ATOM 3989 O O . TYR A 1 502 ? 63.134 11.644 -11.565 1.00 25.64 502 TYR A O 1
ATOM 3998 N N . ALA A 1 503 ? 64.996 10.598 -10.853 1.00 25.75 503 ALA A N 1
ATOM 3999 C CA . ALA A 1 503 ? 65.176 11.557 -9.772 1.00 21.31 503 ALA A CA 1
ATOM 4000 C C . ALA A 1 503 ? 66.640 11.826 -9.448 1.00 23.53 503 ALA A C 1
ATOM 4001 O O . ALA A 1 503 ? 67.064 11.656 -8.299 1.00 24.91 503 ALA A O 1
ATOM 4003 N N . PRO A 1 504 ? 67.444 12.255 -10.412 1.00 24.87 504 PRO A N 1
ATOM 4004 C CA . PRO A 1 504 ? 68.762 12.784 -10.059 1.00 24.60 504 PRO A CA 1
ATOM 4005 C C . PRO A 1 504 ? 68.572 13.959 -9.111 1.00 21.71 504 PRO A C 1
ATOM 4006 O O . PRO A 1 504 ? 67.495 14.551 -9.029 1.00 22.59 504 PRO A O 1
ATOM 4010 N N . THR A 1 505 ? 69.627 14.289 -8.378 1.00 22.69 505 THR A N 1
ATOM 4011 C CA . THR A 1 505 ? 69.595 15.369 -7.386 1.00 24.64 505 THR A CA 1
ATOM 4012 C C . THR A 1 505 ? 70.764 16.298 -7.670 1.00 22.28 505 THR A C 1
ATOM 4013 O O . THR A 1 505 ? 71.791 16.252 -6.978 1.00 26.44 505 THR A O 1
ATOM 4017 N N . PRO A 1 506 ? 70.651 17.150 -8.694 1.00 22.83 506 PRO A N 1
ATOM 4018 C CA . PRO A 1 506 ? 71.818 17.961 -9.097 1.00 24.49 506 PRO A CA 1
ATOM 4019 C C . PRO A 1 506 ? 72.315 18.910 -8.010 1.00 24.89 506 PRO A C 1
ATOM 4020 O O . PRO A 1 506 ? 73.536 19.034 -7.821 1.00 23.23 506 PRO A O 1
ATOM 4024 N N . PHE A 1 507 ? 71.424 19.583 -7.275 1.00 21.89 507 PHE A N 1
ATOM 4025 C CA . PHE A 1 507 ? 71.910 20.489 -6.235 1.00 24.20 507 PHE A CA 1
ATOM 4026 C C . PHE A 1 507 ? 72.762 19.740 -5.206 1.00 25.19 507 PHE A C 1
ATOM 4027 O O . PHE A 1 507 ? 73.940 20.052 -4.994 1.00 21.18 507 PHE A O 1
ATOM 4035 N N . LEU A 1 508 ? 72.170 18.752 -4.543 1.00 24.47 508 LEU A N 1
ATOM 4036 C CA . LEU A 1 508 ? 72.915 17.969 -3.569 1.00 22.79 508 LEU A CA 1
ATOM 4037 C C . LEU A 1 508 ? 74.237 17.471 -4.152 1.00 28.63 508 LEU A C 1
ATOM 4038 O O . LEU A 1 508 ? 75.295 17.567 -3.510 1.00 25.41 508 LEU A O 1
ATOM 4043 N N . SER A 1 509 ? 74.202 16.965 -5.389 1.00 22.16 509 SER A N 1
ATOM 4044 C CA . SER A 1 509 ? 75.412 16.412 -5.990 1.00 22.26 509 SER A CA 1
ATOM 4045 C C . SER A 1 509 ? 76.532 17.431 -6.046 1.00 24.28 509 SER A C 1
ATOM 4046 O O . SER A 1 509 ? 77.707 17.066 -5.899 1.00 22.66 509 SER A O 1
ATOM 4049 N N . LEU A 1 510 ? 76.195 18.707 -6.256 1.00 20.91 510 LEU A N 1
ATOM 4050 C CA . LEU A 1 510 ? 77.219 19.742 -6.220 1.00 20.97 510 LEU A CA 1
ATOM 4051 C C . LEU A 1 510 ? 78.038 19.661 -4.945 1.00 23.01 510 LEU A C 1
ATOM 4052 O O . LEU A 1 510 ? 79.229 20.004 -4.945 1.00 22.16 510 LEU A O 1
ATOM 4057 N N . LEU A 1 511 ? 77.413 19.238 -3.843 1.00 20.68 511 LEU A N 1
ATOM 4058 C CA . LEU A 1 511 ? 78.068 19.206 -2.545 1.00 22.82 511 LEU A CA 1
ATOM 4059 C C . LEU A 1 511 ? 78.559 17.810 -2.189 1.00 21.67 511 LEU A C 1
ATOM 4060 O O . LEU A 1 511 ? 78.816 17.527 -1.018 1.00 23.49 511 LEU A O 1
ATOM 4065 N N . ILE A 1 512 ? 78.696 16.938 -3.180 1.00 19.80 512 ILE A N 1
ATOM 4066 C CA . ILE A 1 512 ? 79.228 15.591 -3.011 1.00 19.53 512 ILE A CA 1
ATOM 4067 C C . ILE A 1 512 ? 80.459 15.479 -3.900 1.00 20.16 512 ILE A C 1
ATOM 4068 O O . ILE A 1 512 ? 80.349 15.510 -5.136 1.00 17.76 512 ILE A O 1
ATOM 4073 N N . ALA A 1 513 ? 81.634 15.396 -3.284 1.00 19.30 513 ALA A N 1
ATOM 4074 C CA . ALA A 1 513 ? 82.810 14.968 -4.029 1.00 23.01 513 ALA A CA 1
ATOM 4075 C C . ALA A 1 513 ? 82.590 13.549 -4.534 1.00 23.51 513 ALA A C 1
ATOM 4076 O O . ALA A 1 513 ? 82.140 12.679 -3.776 1.00 19.78 513 ALA A O 1
ATOM 4078 N N . ASP A 1 514 ? 82.919 13.304 -5.804 1.00 19.28 514 ASP A N 1
ATOM 4079 C CA . ASP A 1 514 ? 83.575 14.276 -6.675 1.00 24.18 514 ASP A CA 1
ATOM 4080 C C . ASP A 1 514 ? 82.701 14.641 -7.882 1.00 25.44 514 ASP A C 1
ATOM 4081 O O . ASP A 1 514 ? 83.194 14.660 -9.015 1.00 27.45 514 ASP A O 1
ATOM 4086 N N . CYS A 1 515 ? 81.418 14.932 -7.644 1.00 23.41 515 CYS A N 1
ATOM 4087 C CA . CYS A 1 515 ? 80.482 15.130 -8.746 1.00 22.65 515 CYS A CA 1
ATOM 4088 C C . CYS A 1 515 ? 80.897 16.300 -9.643 1.00 30.07 515 CYS A C 1
ATOM 4089 O O . CYS A 1 515 ? 80.864 16.186 -10.873 1.00 29.23 515 CYS A O 1
ATOM 4092 N N . LEU A 1 516 ? 81.321 17.421 -9.053 1.00 25.56 516 LEU A N 1
ATOM 4093 C CA . LEU A 1 516 ? 81.682 18.592 -9.857 1.00 29.31 516 LEU A CA 1
ATOM 4094 C C . LEU A 1 516 ? 82.877 18.322 -10.767 1.00 32.49 516 LEU A C 1
ATOM 4095 O O . LEU A 1 516 ? 82.883 18.738 -11.928 1.00 36.94 516 LEU A O 1
ATOM 4100 N N . LYS A 1 517 ? 83.928 17.684 -10.244 1.00 29.77 517 LYS A N 1
ATOM 4101 C CA . LYS A 1 517 ? 85.076 17.367 -11.090 1.00 30.33 517 LYS A CA 1
ATOM 4102 C C . LYS A 1 517 ? 84.716 16.321 -12.142 1.00 33.09 517 LYS A C 1
ATOM 4103 O O . LYS A 1 517 ? 85.193 16.392 -13.277 1.00 36.85 517 LYS A O 1
ATOM 4105 N N . ASN A 1 518 ? 83.885 15.338 -11.785 1.00 34.54 518 ASN A N 1
ATOM 4106 C CA . ASN A 1 518 ? 83.492 14.288 -12.721 1.00 29.75 518 ASN A CA 1
ATOM 4107 C C . ASN A 1 518 ? 82.373 14.718 -13.656 1.00 28.34 518 ASN A C 1
ATOM 4108 O O . ASN A 1 518 ? 82.158 14.063 -14.679 1.00 27.53 518 ASN A O 1
ATOM 4113 N N . GLY A 1 519 ? 81.630 15.767 -13.311 1.00 32.10 519 GLY A N 1
ATOM 4114 C CA . GLY A 1 519 ? 80.515 16.185 -14.137 1.00 27.55 519 GLY A CA 1
ATOM 4115 C C . GLY A 1 519 ? 79.307 15.280 -14.079 1.00 28.85 519 GLY A C 1
ATOM 4116 O O . GLY A 1 519 ? 78.474 15.323 -14.989 1.00 29.40 519 GLY A O 1
ATOM 4117 N N . LYS A 1 520 ? 79.174 14.478 -13.018 1.00 28.12 520 LYS A N 1
ATOM 4118 C CA . LYS A 1 520 ? 78.129 13.471 -12.875 1.00 26.71 520 LYS A CA 1
ATOM 4119 C C . LYS A 1 520 ? 77.352 13.679 -11.580 1.00 28.15 520 LYS A C 1
ATOM 4120 O O . LYS A 1 520 ? 77.939 13.932 -10.526 1.00 26.16 520 LYS A O 1
ATOM 4126 N N . ASP A 1 521 ? 76.036 13.498 -11.658 1.00 25.51 521 ASP A N 1
ATOM 4127 C CA . ASP A 1 521 ? 75.188 13.383 -10.481 1.00 25.45 521 ASP A CA 1
ATOM 4128 C C . ASP A 1 521 ? 75.621 12.201 -9.602 1.00 27.38 521 ASP A C 1
ATOM 4129 O O . ASP A 1 521 ? 76.314 11.280 -10.058 1.00 27.43 521 ASP A O 1
ATOM 4134 N N . VAL A 1 522 ? 75.185 12.207 -8.328 1.00 21.63 522 VAL A N 1
ATOM 4135 C CA . VAL A 1 522 ? 75.448 11.033 -7.484 1.00 21.25 522 VAL A CA 1
ATOM 4136 C C . VAL A 1 522 ? 74.783 9.806 -8.086 1.00 21.22 522 VAL A C 1
ATOM 4137 O O . VAL A 1 522 ? 75.325 8.694 -8.019 1.00 20.50 522 VAL A O 1
ATOM 4141 N N . THR A 1 523 ? 73.589 9.984 -8.667 1.00 20.32 523 THR A N 1
ATOM 4142 C CA . THR A 1 523 ? 72.855 8.857 -9.220 1.00 21.28 523 THR A CA 1
ATOM 4143 C C . THR A 1 523 ? 73.558 8.257 -10.421 1.00 21.31 523 THR A C 1
ATOM 4144 O O . THR A 1 523 ? 73.195 7.157 -10.842 1.00 22.71 523 THR A O 1
ATOM 4148 N N . GLU A 1 524 ? 74.534 8.954 -10.988 1.00 21.06 524 GLU A N 1
ATOM 4149 C CA . GLU A 1 524 ? 75.342 8.418 -12.069 1.00 25.49 524 GLU A CA 1
ATOM 4150 C C . GLU A 1 524 ? 76.694 7.942 -11.579 1.00 22.85 524 GLU A C 1
ATOM 4151 O O . GLU A 1 524 ? 77.574 7.655 -12.396 1.00 24.89 524 GLU A O 1
ATOM 4157 N N . GLY A 1 525 ? 76.887 7.882 -10.263 1.00 21.28 525 GLY A N 1
ATOM 4158 C CA . GLY A 1 525 ? 78.149 7.443 -9.710 1.00 20.75 525 GLY A CA 1
ATOM 4159 C C . GLY A 1 525 ? 79.178 8.526 -9.490 1.00 22.42 525 GLY A C 1
ATOM 4160 O O . GLY A 1 525 ? 80.354 8.204 -9.303 1.00 23.25 525 GLY A O 1
ATOM 4161 N N . GLY A 1 526 ? 78.778 9.805 -9.483 1.00 23.45 526 GLY A N 1
ATOM 4162 C CA . GLY A 1 526 ? 79.749 10.882 -9.339 1.00 20.32 526 GLY A CA 1
ATOM 4163 C C . GLY A 1 526 ? 80.441 10.939 -7.992 1.00 22.70 526 GLY A C 1
ATOM 4164 O O . GLY A 1 526 ? 81.537 11.505 -7.894 1.00 20.88 526 GLY A O 1
ATOM 4165 N N . ALA A 1 527 ? 79.833 10.371 -6.957 1.00 20.47 527 ALA A N 1
ATOM 4166 C CA . ALA A 1 527 ? 80.414 10.445 -5.627 1.00 20.13 527 ALA A CA 1
ATOM 4167 C C . ALA A 1 527 ? 81.732 9.689 -5.588 1.00 20.55 527 ALA A C 1
ATOM 4168 O O . ALA A 1 527 ? 81.938 8.724 -6.327 1.00 20.59 527 ALA A O 1
ATOM 4170 N N . ARG A 1 528 ? 82.632 10.138 -4.709 1.00 18.02 528 ARG A N 1
ATOM 4171 C CA . ARG A 1 528 ? 83.925 9.473 -4.599 1.00 22.21 528 ARG A CA 1
ATOM 4172 C C . ARG A 1 528 ? 83.764 8.015 -4.174 1.00 18.67 528 ARG A C 1
ATOM 4173 O O . ARG A 1 528 ? 84.474 7.140 -4.675 1.00 20.37 528 ARG A O 1
ATOM 4181 N N . TYR A 1 529 ? 82.831 7.733 -3.266 1.00 18.28 529 TYR A N 1
ATOM 4182 C CA . TYR A 1 529 ? 82.575 6.382 -2.785 1.00 20.60 529 TYR A CA 1
ATOM 4183 C C . TYR A 1 529 ? 81.137 6.000 -3.097 1.00 19.99 529 TYR A C 1
ATOM 4184 O O . TYR A 1 529 ? 80.205 6.755 -2.793 1.00 20.81 529 TYR A O 1
ATOM 4193 N N . ASN A 1 530 ? 80.956 4.828 -3.694 1.00 18.46 530 ASN A N 1
ATOM 4194 C CA . ASN A 1 530 ? 79.633 4.346 -4.061 1.00 21.35 530 ASN A CA 1
ATOM 4195 C C . ASN A 1 530 ? 79.403 2.998 -3.399 1.00 21.15 530 ASN A C 1
ATOM 4196 O O . ASN A 1 530 ? 80.165 2.052 -3.615 1.00 21.32 530 ASN A O 1
ATOM 4201 N N . PHE A 1 531 ? 78.352 2.910 -2.603 1.00 19.37 531 PHE A N 1
ATOM 4202 C CA . PHE A 1 531 ? 77.985 1.665 -1.969 1.00 18.80 531 PHE A CA 1
ATOM 4203 C C . PHE A 1 531 ? 76.507 1.415 -2.226 1.00 18.72 531 PHE A C 1
ATOM 4204 O O . PHE A 1 531 ? 75.810 2.234 -2.830 1.00 15.85 531 PHE A O 1
ATOM 4212 N N . SER A 1 532 ? 76.060 0.246 -1.779 1.00 17.98 532 SER A N 1
ATOM 4213 C CA . SER A 1 532 ? 74.656 -0.094 -1.618 1.00 18.21 532 SER A CA 1
ATOM 4214 C C . SER A 1 532 ? 74.575 -0.948 -0.364 1.00 17.37 532 SER A C 1
ATOM 4215 O O . SER A 1 532 ? 75.308 -1.936 -0.243 1.00 15.95 532 SER A O 1
ATOM 4218 N N . GLY A 1 533 ? 73.722 -0.549 0.578 1.00 20.02 533 GLY A N 1
ATOM 4219 C CA . GLY A 1 533 ? 73.726 -1.149 1.906 1.00 17.05 533 GLY A CA 1
ATOM 4220 C C . GLY A 1 533 ? 72.514 -2.014 2.169 1.00 17.67 533 GLY A C 1
ATOM 4221 O O . GLY A 1 533 ? 71.372 -1.539 2.089 1.00 19.18 533 GLY A O 1
ATOM 4222 N N . VAL A 1 534 ? 72.744 -3.290 2.465 1.00 16.97 534 VAL A N 1
ATOM 4223 C CA . VAL A 1 534 ? 71.672 -4.263 2.642 1.00 14.44 534 VAL A CA 1
ATOM 4224 C C . VAL A 1 534 ? 71.764 -4.811 4.056 1.00 18.73 534 VAL A C 1
ATOM 4225 O O . VAL A 1 534 ? 72.846 -5.218 4.498 1.00 19.17 534 VAL A O 1
ATOM 4229 N N . GLN A 1 535 ? 70.630 -4.851 4.748 1.00 17.53 535 GLN A N 1
ATOM 4230 C CA . GLN A 1 535 ? 70.588 -5.095 6.186 1.00 16.94 535 GLN A CA 1
ATOM 4231 C C . GLN A 1 535 ? 70.266 -6.559 6.473 1.00 20.30 535 GLN A C 1
ATOM 4232 O O . GLN A 1 535 ? 69.195 -7.054 6.098 1.00 22.36 535 GLN A O 1
ATOM 4238 N N . GLY A 1 536 ? 71.182 -7.246 7.149 1.00 21.35 536 GLY A N 1
ATOM 4239 C CA . GLY A 1 536 ? 70.884 -8.593 7.597 1.00 19.86 536 GLY A CA 1
ATOM 4240 C C . GLY A 1 536 ? 70.162 -8.543 8.924 1.00 21.69 536 GLY A C 1
ATOM 4241 O O . GLY A 1 536 ? 70.737 -8.092 9.917 1.00 23.53 536 GLY A O 1
ATOM 4242 N N . ILE A 1 537 ? 68.906 -8.983 8.960 1.00 22.37 537 ILE A N 1
ATOM 4243 C CA . ILE A 1 537 ? 68.055 -8.841 10.135 1.00 21.17 537 ILE A CA 1
ATOM 4244 C C . ILE A 1 537 ? 67.673 -10.219 10.669 1.00 26.89 537 ILE A C 1
ATOM 4245 O O . ILE A 1 537 ? 67.430 -11.157 9.898 1.00 23.81 537 ILE A O 1
ATOM 4250 N N . GLY A 1 538 ? 67.641 -10.341 11.992 1.00 22.51 538 GLY A N 1
ATOM 4251 C CA . GLY A 1 538 ? 67.211 -11.559 12.643 1.00 23.82 538 GLY A CA 1
ATOM 4252 C C . GLY A 1 538 ? 68.295 -12.540 13.065 1.00 30.59 538 GLY A C 1
ATOM 4253 O O . GLY A 1 538 ? 67.971 -13.703 13.344 1.00 28.36 538 GLY A O 1
ATOM 4254 N N . GLN A 1 539 ? 69.557 -12.116 13.155 1.00 28.08 539 GLN A N 1
ATOM 4255 C CA . GLN A 1 539 ? 70.615 -13.092 13.385 1.00 28.48 539 GLN A CA 1
ATOM 4256 C C . GLN A 1 539 ? 70.645 -13.616 14.819 1.00 29.45 539 GLN A C 1
ATOM 4257 O O . GLN A 1 539 ? 71.134 -14.728 15.050 1.00 26.50 539 GLN A O 1
ATOM 4263 N N . ALA A 1 540 ? 70.165 -12.852 15.800 1.00 28.54 540 ALA A N 1
ATOM 4264 C CA . ALA A 1 540 ? 70.068 -13.416 17.141 1.00 25.56 540 ALA A CA 1
ATOM 4265 C C . ALA A 1 540 ? 69.116 -14.605 17.138 1.00 28.24 540 ALA A C 1
ATOM 4266 O O . ALA A 1 540 ? 69.440 -15.681 17.657 1.00 26.09 540 ALA A O 1
ATOM 4268 N N . ASN A 1 541 ? 67.944 -14.436 16.525 1.00 23.59 541 ASN A N 1
ATOM 4269 C CA . ASN A 1 541 ? 67.013 -15.551 16.376 1.00 23.25 541 ASN A CA 1
ATOM 4270 C C . ASN A 1 541 ? 67.616 -16.681 15.552 1.00 26.58 541 ASN A C 1
ATOM 4271 O O . ASN A 1 541 ? 67.367 -17.860 15.828 1.00 28.06 541 ASN A O 1
ATOM 4276 N N . LEU A 1 542 ? 68.392 -16.351 14.522 1.00 25.02 542 LEU A N 1
ATOM 4277 C CA . LEU A 1 542 ? 68.951 -17.402 13.681 1.00 23.63 542 LEU A CA 1
ATOM 4278 C C . LEU A 1 542 ? 69.894 -18.295 14.476 1.00 25.36 542 LEU A C 1
ATOM 4279 O O . LEU A 1 542 ? 69.807 -19.526 14.407 1.00 26.80 542 LEU A O 1
ATOM 4284 N N . SER A 1 543 ? 70.817 -17.698 15.226 1.00 20.69 543 SER A N 1
ATOM 4285 C CA . SER A 1 543 ? 71.768 -18.514 15.964 1.00 25.26 543 SER A CA 1
ATOM 4286 C C . SER A 1 543 ? 71.090 -19.226 17.133 1.00 27.35 543 SER A C 1
ATOM 4287 O O . SER A 1 543 ? 71.403 -20.388 17.423 1.00 24.31 543 SER A O 1
ATOM 4290 N N . ASP A 1 544 ? 70.147 -18.555 17.799 1.00 22.74 544 ASP A N 1
ATOM 4291 C CA . ASP A 1 544 ? 69.389 -19.210 18.857 1.00 26.18 544 ASP A CA 1
ATOM 4292 C C . ASP A 1 544 ? 68.639 -20.427 18.319 1.00 26.96 544 ASP A C 1
ATOM 4293 O O . ASP A 1 544 ? 68.599 -21.477 18.970 1.00 27.37 544 ASP A O 1
ATOM 4298 N N . SER A 1 545 ? 68.026 -20.298 17.139 1.00 24.46 545 SER A N 1
ATOM 4299 C CA . SER A 1 545 ? 67.252 -21.398 16.570 1.00 24.20 545 SER A CA 1
ATOM 4300 C C . SER A 1 545 ? 68.162 -22.555 16.177 1.00 29.62 545 SER A C 1
ATOM 4301 O O . SER A 1 545 ? 67.897 -23.713 16.521 1.00 28.52 545 SER A O 1
ATOM 4304 N N . MET A 1 546 ? 69.251 -22.258 15.469 1.00 20.99 546 MET A N 1
ATOM 4305 C CA . MET A 1 546 ? 70.126 -23.313 14.994 1.00 23.80 546 MET A CA 1
ATOM 4306 C C . MET A 1 546 ? 70.875 -23.995 16.121 1.00 25.05 546 MET A C 1
ATOM 4307 O O . MET A 1 546 ? 71.309 -25.140 15.955 1.00 27.71 546 MET A O 1
ATOM 4312 N N . TYR A 1 547 ? 71.061 -23.316 17.250 1.00 21.45 547 TYR A N 1
ATOM 4313 C CA . TYR A 1 547 ? 71.662 -23.974 18.404 1.00 28.32 547 TYR A CA 1
ATOM 4314 C C . TYR A 1 547 ? 70.721 -25.026 18.974 1.00 26.00 547 TYR A C 1
ATOM 4315 O O . TYR A 1 547 ? 71.129 -26.161 19.242 1.00 24.25 547 TYR A O 1
ATOM 4324 N N . VAL A 1 548 ? 69.452 -24.663 19.159 1.00 26.68 548 VAL A N 1
ATOM 4325 C CA . VAL A 1 548 ? 68.441 -25.638 19.559 1.00 30.14 548 VAL A CA 1
ATOM 4326 C C . VAL A 1 548 ? 68.443 -26.824 18.604 1.00 31.85 548 VAL A C 1
ATOM 4327 O O . VAL A 1 548 ? 68.597 -27.977 19.023 1.00 29.34 548 VAL A O 1
ATOM 4331 N N . VAL A 1 549 ? 68.301 -26.551 17.300 1.00 31.20 549 VAL A N 1
ATOM 4332 C CA . VAL A 1 549 ? 68.283 -27.622 16.302 1.00 26.87 549 VAL A CA 1
ATOM 4333 C C . VAL A 1 549 ? 69.492 -28.524 16.481 1.00 33.51 549 VAL A C 1
ATOM 4334 O O . VAL A 1 549 ? 69.377 -29.754 16.544 1.00 34.15 549 VAL A O 1
ATOM 4338 N N . GLN A 1 550 ? 70.675 -27.921 16.554 1.00 31.11 550 GLN A N 1
ATOM 4339 C CA . GLN A 1 550 ? 71.891 -28.710 16.690 1.00 31.36 550 GLN A CA 1
ATOM 4340 C C . GLN A 1 550 ? 71.859 -29.570 17.948 1.00 34.44 550 GLN A C 1
ATOM 4341 O O . GLN A 1 550 ? 72.268 -30.736 17.923 1.00 31.09 550 GLN A O 1
ATOM 4347 N N . LYS A 1 551 ? 71.390 -29.008 19.062 1.00 29.89 551 LYS A N 1
ATOM 4348 C CA . LYS A 1 551 ? 71.423 -29.724 20.331 1.00 36.93 551 LYS A CA 1
ATOM 4349 C C . LYS A 1 551 ? 70.211 -30.631 20.473 1.00 36.55 551 LYS A C 1
ATOM 4350 O O . LYS A 1 551 ? 70.351 -31.829 20.738 1.00 37.86 551 LYS A O 1
ATOM 4356 N N . LEU A 1 552 ? 69.013 -30.070 20.292 1.00 34.76 552 LEU A N 1
ATOM 4357 C CA . LEU A 1 552 ? 67.792 -30.823 20.535 1.00 30.83 552 LEU A CA 1
ATOM 4358 C C . LEU A 1 552 ? 67.654 -31.979 19.559 1.00 39.73 552 LEU A C 1
ATOM 4359 O O . LEU A 1 552 ? 67.297 -33.093 19.956 1.00 41.02 552 LEU A O 1
ATOM 4364 N N . VAL A 1 553 ? 67.953 -31.743 18.286 1.00 36.68 553 VAL A N 1
ATOM 4365 C CA . VAL A 1 553 ? 67.760 -32.759 17.255 1.00 32.21 553 VAL A CA 1
ATOM 4366 C C . VAL A 1 553 ? 68.984 -33.650 17.102 1.00 35.55 553 VAL A C 1
ATOM 4367 O O . VAL A 1 553 ? 68.881 -34.874 17.181 1.00 37.60 553 VAL A O 1
ATOM 4371 N N . PHE A 1 554 ? 70.170 -33.080 16.892 1.00 35.54 554 PHE A N 1
ATOM 4372 C CA . PHE A 1 554 ? 71.267 -33.876 16.358 1.00 31.71 554 PHE A CA 1
ATOM 4373 C C . PHE A 1 554 ? 72.280 -34.348 17.389 1.00 35.02 554 PHE A C 1
ATOM 4374 O O . PHE A 1 554 ? 73.038 -35.278 17.098 1.00 38.56 554 PHE A O 1
ATOM 4382 N N . GLU A 1 555 ? 72.319 -33.761 18.573 1.00 36.32 555 GLU A N 1
ATOM 4383 C CA . GLU A 1 555 ? 73.229 -34.234 19.608 1.00 38.01 555 GLU A CA 1
ATOM 4384 C C . GLU A 1 555 ? 72.509 -34.943 20.747 1.00 43.64 555 GLU A C 1
ATOM 4385 O O . GLU A 1 555 ? 73.009 -35.943 21.258 1.00 43.85 555 GLU A O 1
ATOM 4387 N N . GLN A 1 556 ? 71.328 -34.456 21.133 1.00 39.24 556 GLN A N 1
ATOM 4388 C CA . GLN A 1 556 ? 70.519 -35.058 22.181 1.00 39.34 556 GLN A CA 1
ATOM 4389 C C . GLN A 1 556 ? 69.457 -36.014 21.642 1.00 45.67 556 GLN A C 1
ATOM 4390 O O . GLN A 1 556 ? 68.937 -36.840 22.401 1.00 50.80 556 GLN A O 1
ATOM 4396 N N . HIS A 1 557 ? 69.122 -35.929 20.357 1.00 43.02 557 HIS A N 1
ATOM 4397 C CA . HIS A 1 557 ? 68.167 -36.848 19.743 1.00 40.72 557 HIS A CA 1
ATOM 4398 C C . HIS A 1 557 ? 66.832 -36.858 20.487 1.00 47.79 557 HIS A C 1
ATOM 4399 O O . HIS A 1 557 ? 66.175 -37.894 20.605 1.00 50.18 557 HIS A O 1
ATOM 4406 N N . GLU A 1 558 ? 66.423 -35.689 20.991 1.00 39.68 558 GLU A N 1
ATOM 4407 C CA . GLU A 1 558 ? 65.113 -35.573 21.626 1.00 44.12 558 GLU A CA 1
ATOM 4408 C C . GLU A 1 558 ? 63.993 -35.704 20.603 1.00 46.04 558 GLU A C 1
ATOM 4409 O O . GLU A 1 558 ? 62.976 -36.351 20.870 1.00 42.77 558 GLU A O 1
ATOM 4415 N N . MET A 1 559 ? 64.146 -35.058 19.450 1.00 37.34 559 MET A N 1
ATOM 4416 C CA . MET A 1 559 ? 63.230 -35.161 18.329 1.00 37.53 559 MET A CA 1
ATOM 4417 C C . MET A 1 559 ? 64.036 -35.344 17.056 1.00 34.03 559 MET A C 1
ATOM 4418 O O . MET A 1 559 ? 65.265 -35.244 17.048 1.00 37.61 559 MET A O 1
ATOM 4423 N N . THR A 1 560 ? 63.316 -35.613 15.977 1.00 36.76 560 THR A N 1
ATOM 4424 C CA . THR A 1 560 ? 63.828 -35.545 14.619 1.00 35.31 560 THR A CA 1
ATOM 4425 C C . THR A 1 560 ? 63.527 -34.169 14.039 1.00 32.92 560 THR A C 1
ATOM 4426 O O . THR A 1 560 ? 62.668 -33.432 14.536 1.00 30.97 560 THR A O 1
ATOM 4430 N N . LEU A 1 561 ? 64.239 -33.825 12.964 1.00 32.82 561 LEU A N 1
ATOM 4431 C CA . LEU A 1 561 ? 63.946 -32.559 12.311 1.00 30.75 561 LEU A CA 1
ATOM 4432 C C . LEU A 1 561 ? 62.480 -32.490 11.928 1.00 31.12 561 LEU A C 1
ATOM 4433 O O . LEU A 1 561 ? 61.811 -31.481 12.180 1.00 33.47 561 LEU A O 1
ATOM 4438 N N . ALA A 1 562 ? 61.956 -33.579 11.351 1.00 37.88 562 ALA A N 1
ATOM 4439 C CA . ALA A 1 562 ? 60.563 -33.617 10.914 1.00 36.37 562 ALA A CA 1
ATOM 4440 C C . ALA A 1 562 ? 59.613 -33.402 12.080 1.00 32.26 562 ALA A C 1
ATOM 4441 O O . ALA A 1 562 ? 58.627 -32.666 11.955 1.00 31.54 562 ALA A O 1
ATOM 4443 N N . GLU A 1 563 ? 59.889 -34.044 13.222 1.00 37.83 563 GLU A N 1
ATOM 4444 C CA . GLU A 1 563 ? 59.031 -33.867 14.391 1.00 38.96 563 GLU A CA 1
ATOM 4445 C C . GLU A 1 563 ? 59.107 -32.439 14.914 1.00 39.21 563 GLU A C 1
ATOM 4446 O O . GLU A 1 563 ? 58.079 -31.841 15.261 1.00 37.26 563 GLU A O 1
ATOM 4452 N N . LEU A 1 564 ? 60.318 -31.876 14.972 1.00 32.56 564 LEU A N 1
ATOM 4453 C CA . LEU A 1 564 ? 60.469 -30.479 15.366 1.00 29.76 564 LEU A CA 1
ATOM 4454 C C . LEU A 1 564 ? 59.676 -29.563 14.443 1.00 32.15 564 LEU A C 1
ATOM 4455 O O . LEU A 1 564 ? 58.898 -28.714 14.906 1.00 31.77 564 LEU A O 1
ATOM 4460 N N . VAL A 1 565 ? 59.838 -29.732 13.123 1.00 30.99 565 VAL A N 1
ATOM 4461 C CA . VAL A 1 565 ? 59.130 -28.850 12.196 1.00 32.54 565 VAL A CA 1
ATOM 4462 C C . VAL A 1 565 ? 57.627 -28.986 12.385 1.00 33.91 565 VAL A C 1
ATOM 4463 O O . VAL A 1 565 ? 56.876 -28.007 12.274 1.00 36.42 565 VAL A O 1
ATOM 4467 N N . ASP A 1 566 ? 57.163 -30.197 12.685 1.00 32.14 566 ASP A N 1
ATOM 4468 C CA . ASP A 1 566 ? 55.755 -30.365 13.016 1.00 34.52 566 ASP A CA 1
ATOM 4469 C C . ASP A 1 566 ? 55.368 -29.467 14.180 1.00 31.31 566 ASP A C 1
ATOM 4470 O O . ASP A 1 566 ? 54.301 -28.847 14.166 1.00 33.94 566 ASP A O 1
ATOM 4475 N N . ALA A 1 567 ? 56.238 -29.363 15.188 1.00 34.08 567 ALA A N 1
ATOM 4476 C CA . ALA A 1 567 ? 55.936 -28.507 16.334 1.00 37.54 567 ALA A CA 1
ATOM 4477 C C . ALA A 1 567 ? 55.901 -27.037 15.928 1.00 39.02 567 ALA A C 1
ATOM 4478 O O . ALA A 1 567 ? 55.064 -26.269 16.421 1.00 30.83 567 ALA A O 1
ATOM 4480 N N . LEU A 1 568 ? 56.817 -26.625 15.044 1.00 35.49 568 LEU A N 1
ATOM 4481 C CA . LEU A 1 568 ? 56.797 -25.249 14.558 1.00 35.17 568 LEU A CA 1
ATOM 4482 C C . LEU A 1 568 ? 55.523 -24.989 13.779 1.00 35.62 568 LEU A C 1
ATOM 4483 O O . LEU A 1 568 ? 54.819 -24.001 14.025 1.00 35.00 568 LEU A O 1
ATOM 4488 N N . GLU A 1 569 ? 55.209 -25.877 12.831 1.00 33.31 569 GLU A N 1
ATOM 4489 C CA . GLU A 1 569 ? 53.975 -25.724 12.071 1.00 38.68 569 GLU A CA 1
ATOM 4490 C C . GLU A 1 569 ? 52.770 -25.615 12.996 1.00 38.02 569 GLU A C 1
ATOM 4491 O O . GLU A 1 569 ? 51.826 -24.869 12.713 1.00 41.52 569 GLU A O 1
ATOM 4497 N N . ALA A 1 570 ? 52.790 -26.343 14.118 1.00 34.70 570 ALA A N 1
ATOM 4498 C CA . ALA A 1 570 ? 51.714 -26.286 15.102 1.00 33.28 570 ALA A CA 1
ATOM 4499 C C . ALA A 1 570 ? 51.777 -25.041 15.971 1.00 41.00 570 ALA A C 1
ATOM 4500 O O . ALA A 1 570 ? 50.913 -24.870 16.842 1.00 37.64 570 ALA A O 1
ATOM 4502 N N . ASN A 1 571 ? 52.784 -24.186 15.767 1.00 35.08 571 ASN A N 1
ATOM 4503 C CA . ASN A 1 571 ? 52.948 -22.963 16.549 1.00 34.16 571 ASN A CA 1
ATOM 4504 C C . ASN A 1 571 ? 52.995 -23.265 18.047 1.00 32.40 571 ASN A C 1
ATOM 4505 O O . ASN A 1 571 ? 52.386 -22.567 18.862 1.00 32.51 571 ASN A O 1
ATOM 4510 N N . TYR A 1 572 ? 53.711 -24.330 18.409 1.00 31.51 572 TYR A N 1
ATOM 4511 C CA . TYR A 1 572 ? 53.906 -24.704 19.815 1.00 40.50 572 TYR A CA 1
ATOM 4512 C C . TYR A 1 572 ? 52.581 -24.811 20.561 1.00 42.47 572 TYR A C 1
ATOM 4513 O O . TYR A 1 572 ? 52.506 -24.531 21.759 1.00 46.06 572 TYR A O 1
ATOM 4522 N N . GLU A 1 573 ? 51.512 -25.188 19.873 1.00 42.61 573 GLU A N 1
ATOM 4523 C CA . GLU A 1 573 ? 50.237 -25.269 20.568 1.00 44.21 573 GLU A CA 1
ATOM 4524 C C . GLU A 1 573 ? 49.963 -26.698 21.036 1.00 42.47 573 GLU A C 1
ATOM 4525 O O . GLU A 1 573 ? 50.602 -27.661 20.602 1.00 42.69 573 GLU A O 1
ATOM 4531 N N . GLY A 1 574 ? 49.026 -26.817 21.966 1.00 51.72 574 GLY A N 1
ATOM 4532 C CA . GLY A 1 574 ? 48.568 -28.135 22.388 1.00 47.56 574 GLY A CA 1
ATOM 4533 C C . GLY A 1 574 ? 49.675 -28.946 23.033 1.00 43.88 574 GLY A C 1
ATOM 4534 O O . GLY A 1 574 ? 50.273 -28.543 24.039 1.00 51.22 574 GLY A O 1
ATOM 4535 N N . LYS A 1 575 ? 49.965 -30.113 22.458 1.00 48.85 575 LYS A N 1
ATOM 4536 C CA . LYS A 1 575 ? 50.955 -30.999 23.057 1.00 52.44 575 LYS A CA 1
ATOM 4537 C C . LYS A 1 575 ? 52.372 -30.435 23.021 1.00 51.26 575 LYS A C 1
ATOM 4538 O O . LYS A 1 575 ? 53.296 -31.101 23.508 1.00 51.21 575 LYS A O 1
ATOM 4544 N N . TYR A 1 576 ? 52.571 -29.241 22.465 1.00 45.40 576 TYR A N 1
ATOM 4545 C CA . TYR A 1 576 ? 53.902 -28.672 22.304 1.00 46.47 576 TYR A CA 1
ATOM 4546 C C . TYR A 1 576 ? 54.177 -27.520 23.253 1.00 48.67 576 TYR A C 1
ATOM 4547 O O . TYR A 1 576 ? 55.279 -26.958 23.217 1.00 47.69 576 TYR A O 1
ATOM 4556 N N . VAL A 1 577 ? 53.202 -27.139 24.082 1.00 43.25 577 VAL A N 1
ATOM 4557 C CA . VAL A 1 577 ? 53.374 -25.974 24.940 1.00 40.03 577 VAL A CA 1
ATOM 4558 C C . VAL A 1 577 ? 54.622 -26.129 25.792 1.00 41.49 577 VAL A C 1
ATOM 4559 O O . VAL A 1 577 ? 55.336 -25.155 26.059 1.00 41.80 577 VAL A O 1
ATOM 4563 N N . ASN A 1 578 ? 54.909 -27.354 26.227 1.00 46.36 578 ASN A N 1
ATOM 4564 C CA . ASN A 1 578 ? 56.069 -27.571 27.077 1.00 44.02 578 ASN A CA 1
ATOM 4565 C C . ASN A 1 578 ? 57.354 -27.585 26.267 1.00 38.38 578 ASN A C 1
ATOM 4566 O O . ASN A 1 578 ? 58.408 -27.175 26.768 1.00 42.62 578 ASN A O 1
ATOM 4571 N N . LEU A 1 579 ? 57.290 -28.046 25.023 1.00 34.42 579 LEU A N 1
ATOM 4572 C CA . LEU A 1 579 ? 58.462 -27.972 24.163 1.00 34.99 579 LEU A CA 1
ATOM 4573 C C . LEU A 1 579 ? 58.926 -26.529 23.995 1.00 33.14 579 LEU A C 1
ATOM 4574 O O . LEU A 1 579 ? 60.129 -26.256 23.981 1.00 32.93 579 LEU A O 1
ATOM 4579 N N . GLN A 1 580 ? 57.985 -25.587 23.887 1.00 32.32 580 GLN A N 1
ATOM 4580 C CA . GLN A 1 580 ? 58.367 -24.185 23.751 1.00 32.43 580 GLN A CA 1
ATOM 4581 C C . GLN A 1 580 ? 59.200 -23.729 24.939 1.00 34.42 580 GLN A C 1
ATOM 4582 O O . GLN A 1 580 ? 60.311 -23.218 24.768 1.00 34.10 580 GLN A O 1
ATOM 4588 N N . LYS A 1 581 ? 58.679 -23.909 26.157 1.00 35.45 581 LYS A N 1
ATOM 4589 C CA . LYS A 1 581 ? 59.440 -23.546 27.349 1.00 27.60 581 LYS A CA 1
ATOM 4590 C C . LYS A 1 581 ? 60.793 -24.240 27.378 1.00 33.61 581 LYS A C 1
ATOM 4591 O O . LYS A 1 581 ? 61.765 -23.682 27.899 1.00 34.59 581 LYS A O 1
ATOM 4593 N N . HIS A 1 582 ? 60.884 -25.444 26.808 1.00 32.13 582 HIS A N 1
ATOM 4594 C CA . HIS A 1 582 ? 62.141 -26.186 26.836 1.00 30.29 582 HIS A CA 1
ATOM 4595 C C . HIS A 1 582 ? 63.191 -25.533 25.931 1.00 30.48 582 HIS A C 1
ATOM 4596 O O . HIS A 1 582 ? 64.338 -25.323 26.345 1.00 28.39 582 HIS A O 1
ATOM 4603 N N . VAL A 1 583 ? 62.814 -25.195 24.691 1.00 27.98 583 VAL A N 1
ATOM 4604 C CA . VAL A 1 583 ? 63.778 -24.621 23.751 1.00 32.04 583 VAL A CA 1
ATOM 4605 C C . VAL A 1 583 ? 64.213 -23.231 24.201 1.00 29.97 583 VAL A C 1
ATOM 4606 O O . VAL A 1 583 ? 65.373 -22.849 24.016 1.00 27.67 583 VAL A O 1
ATOM 4610 N N . ILE A 1 584 ? 63.306 -22.463 24.810 1.00 26.96 584 ILE A N 1
ATOM 4611 C CA . ILE A 1 584 ? 63.661 -21.146 25.330 1.00 29.41 584 ILE A CA 1
ATOM 4612 C C . ILE A 1 584 ? 64.612 -21.266 26.519 1.00 33.39 584 ILE A C 1
ATOM 4613 O O . ILE A 1 584 ? 65.692 -20.659 26.537 1.00 30.26 584 ILE A O 1
ATOM 4618 N N . GLN A 1 585 ? 64.223 -22.041 27.533 1.00 32.32 585 GLN A N 1
ATOM 4619 C CA . GLN A 1 585 ? 64.902 -22.001 28.827 1.00 32.09 585 GLN A CA 1
ATOM 4620 C C . GLN A 1 585 ? 66.069 -22.966 28.956 1.00 27.25 585 GLN A C 1
ATOM 4621 O O . GLN A 1 585 ? 66.970 -22.715 29.758 1.00 33.17 585 GLN A O 1
ATOM 4627 N N . ASP A 1 586 ? 66.072 -24.081 28.234 1.00 28.59 586 ASP A N 1
ATOM 4628 C CA . ASP A 1 586 ? 67.061 -25.125 28.480 1.00 28.62 586 ASP A CA 1
ATOM 4629 C C . ASP A 1 586 ? 68.197 -25.137 27.465 1.00 27.67 586 ASP A C 1
ATOM 4630 O O . ASP A 1 586 ? 68.983 -26.088 27.439 1.00 29.90 586 ASP A O 1
ATOM 4635 N N . PHE A 1 587 ? 68.320 -24.098 26.645 1.00 30.66 587 PHE A N 1
ATOM 4636 C CA . PHE A 1 587 ? 69.411 -23.996 25.688 1.00 30.07 587 PHE A CA 1
ATOM 4637 C C . PHE A 1 587 ? 69.978 -22.587 25.710 1.00 31.32 587 PHE A C 1
ATOM 4638 O O . PHE A 1 587 ? 69.221 -21.611 25.652 1.00 31.79 587 PHE A O 1
ATOM 4646 N N . ASP A 1 588 ? 71.308 -22.500 25.793 1.00 32.12 588 ASP A N 1
ATOM 4647 C CA . ASP A 1 588 ? 72.019 -21.227 25.729 1.00 34.60 588 ASP A CA 1
ATOM 4648 C C . ASP A 1 588 ? 71.493 -20.334 24.615 1.00 30.65 588 ASP A C 1
ATOM 4649 O O . ASP A 1 588 ? 71.286 -20.777 23.481 1.00 30.96 588 ASP A O 1
ATOM 4654 N N . LYS A 1 589 ? 71.309 -19.059 24.935 1.00 27.82 589 LYS A N 1
ATOM 4655 C CA . LYS A 1 589 ? 70.890 -18.065 23.964 1.00 26.19 589 LYS A CA 1
ATOM 4656 C C . LYS A 1 589 ? 72.015 -17.067 23.706 1.00 25.56 589 LYS A C 1
ATOM 4657 O O . LYS A 1 589 ? 72.860 -16.808 24.568 1.00 20.75 589 LYS A O 1
ATOM 4663 N N . TYR A 1 590 ? 72.001 -16.514 22.498 1.00 25.14 590 TYR A N 1
ATOM 4664 C CA . TYR A 1 590 ? 72.896 -15.431 22.124 1.00 22.43 590 TYR A CA 1
ATOM 4665 C C . TYR A 1 590 ? 72.697 -14.215 23.024 1.00 24.82 590 TYR A C 1
ATOM 4666 O O . TYR A 1 590 ? 71.569 -13.840 23.364 1.00 24.77 590 TYR A O 1
ATOM 4675 N N . GLY A 1 591 ? 73.801 -13.575 23.387 1.00 20.09 591 GLY A N 1
ATOM 4676 C CA . GLY A 1 591 ? 73.758 -12.462 24.310 1.00 18.82 591 GLY A CA 1
ATOM 4677 C C . GLY A 1 591 ? 74.134 -12.814 25.732 1.00 23.35 591 GLY A C 1
ATOM 4678 O O . GLY A 1 591 ? 73.918 -11.992 26.633 1.00 22.01 591 GLY A O 1
ATOM 4679 N N . ASN A 1 592 ? 74.693 -14.006 25.960 1.00 20.27 592 ASN A N 1
ATOM 4680 C CA . ASN A 1 592 ? 75.069 -14.458 27.295 1.00 25.03 592 ASN A CA 1
ATOM 4681 C C . ASN A 1 592 ? 76.525 -14.903 27.349 1.00 22.87 592 ASN A C 1
ATOM 4682 O O . ASN A 1 592 ? 76.918 -15.583 28.304 1.00 30.18 592 ASN A O 1
ATOM 4687 N N . ASP A 1 593 ? 77.323 -14.553 26.341 1.00 19.17 593 ASP A N 1
ATOM 4688 C CA . ASP A 1 593 ? 78.748 -14.881 26.292 1.00 22.39 593 ASP A CA 1
ATOM 4689 C C . ASP A 1 593 ? 78.987 -16.391 26.295 1.00 27.91 593 ASP A C 1
ATOM 4690 O O . ASP A 1 593 ? 79.956 -16.878 26.887 1.00 24.98 593 ASP A O 1
ATOM 4695 N N . ASN A 1 594 ? 78.111 -17.141 25.619 1.00 23.26 594 ASN A N 1
ATOM 4696 C CA . ASN A 1 594 ? 78.314 -18.568 25.404 1.00 24.67 594 ASN A CA 1
ATOM 4697 C C . ASN A 1 594 ? 78.855 -18.735 23.986 1.00 24.30 594 ASN A C 1
ATOM 4698 O O . ASN A 1 594 ? 78.152 -18.454 23.010 1.00 18.34 594 ASN A O 1
ATOM 4703 N N . ASP A 1 595 ? 80.111 -19.187 23.873 1.00 22.40 595 ASP A N 1
ATOM 4704 C CA . ASP A 1 595 ? 80.750 -19.276 22.560 1.00 23.01 595 ASP A CA 1
ATOM 4705 C C . ASP A 1 595 ? 79.956 -20.144 21.592 1.00 25.99 595 ASP A C 1
ATOM 4706 O O . ASP A 1 595 ? 79.969 -19.890 20.382 1.00 27.23 595 ASP A O 1
ATOM 4711 N N . ASP A 1 596 ? 79.267 -21.177 22.090 1.00 26.74 596 ASP A N 1
ATOM 4712 C CA . ASP A 1 596 ? 78.663 -22.147 21.178 1.00 26.71 596 ASP A CA 1
ATOM 4713 C C . ASP A 1 596 ? 77.505 -21.525 20.413 1.00 23.48 596 ASP A C 1
ATOM 4714 O O . ASP A 1 596 ? 77.426 -21.654 19.189 1.00 30.98 596 ASP A O 1
ATOM 4719 N N . VAL A 1 597 ? 76.612 -20.813 21.101 1.00 22.39 597 VAL A N 1
ATOM 4720 C CA . VAL A 1 597 ? 75.581 -20.076 20.373 1.00 26.96 597 VAL A CA 1
ATOM 4721 C C . VAL A 1 597 ? 76.212 -18.936 19.586 1.00 23.97 597 VAL A C 1
ATOM 4722 O O . VAL A 1 597 ? 75.969 -18.776 18.384 1.00 26.72 597 VAL A O 1
ATOM 4726 N N . ASP A 1 598 ? 77.037 -18.127 20.258 1.00 21.36 598 ASP A N 1
ATOM 4727 C CA . ASP A 1 598 ? 77.525 -16.900 19.647 1.00 24.57 598 ASP A CA 1
ATOM 4728 C C . ASP A 1 598 ? 78.210 -17.192 18.320 1.00 25.94 598 ASP A C 1
ATOM 4729 O O . ASP A 1 598 ? 78.031 -16.454 17.341 1.00 24.44 598 ASP A O 1
ATOM 4734 N N . ASP A 1 599 ? 78.994 -18.272 18.265 1.00 25.30 599 ASP A N 1
ATOM 4735 C CA . ASP A 1 599 ? 79.760 -18.566 17.063 1.00 28.40 599 ASP A CA 1
ATOM 4736 C C . ASP A 1 599 ? 78.871 -18.882 15.873 1.00 29.67 599 ASP A C 1
ATOM 4737 O O . ASP A 1 599 ? 79.305 -18.702 14.730 1.00 28.20 599 ASP A O 1
ATOM 4742 N N . ILE A 1 600 ? 77.638 -19.326 16.106 1.00 24.98 600 ILE A N 1
ATOM 4743 C CA . ILE A 1 600 ? 76.729 -19.526 14.988 1.00 29.78 600 ILE A CA 1
ATOM 4744 C C . ILE A 1 600 ? 76.421 -18.183 14.340 1.00 30.25 600 ILE A C 1
ATOM 4745 O O . ILE A 1 600 ? 76.480 -18.041 13.114 1.00 29.50 600 ILE A O 1
ATOM 4750 N N . ALA A 1 601 ? 76.141 -17.165 15.166 1.00 29.89 601 ALA A N 1
ATOM 4751 C CA . ALA A 1 601 ? 75.926 -15.809 14.662 1.00 25.47 601 ALA A CA 1
ATOM 4752 C C . ALA A 1 601 ? 77.158 -15.291 13.930 1.00 25.66 601 ALA A C 1
ATOM 4753 O O . ALA A 1 601 ? 77.055 -14.741 12.828 1.00 29.46 601 ALA A O 1
ATOM 4755 N N . VAL A 1 602 ? 78.331 -15.422 14.554 1.00 25.29 602 VAL A N 1
ATOM 4756 C CA . VAL A 1 602 ? 79.590 -15.052 13.910 1.00 26.59 602 VAL A CA 1
ATOM 4757 C C . VAL A 1 602 ? 79.677 -15.653 12.508 1.00 26.40 602 VAL A C 1
ATOM 4758 O O . VAL A 1 602 ? 79.884 -14.947 11.513 1.00 25.91 602 VAL A O 1
ATOM 4762 N N . LYS A 1 603 ? 79.522 -16.971 12.406 1.00 24.99 603 LYS A N 1
ATOM 4763 C CA . LYS A 1 603 ? 79.832 -17.620 11.137 1.00 28.99 603 LYS A CA 1
ATOM 4764 C C . LYS A 1 603 ? 78.765 -17.325 10.088 1.00 26.80 603 LYS A C 1
ATOM 4765 O O . LYS A 1 603 ? 79.087 -17.126 8.911 1.00 28.85 603 LYS A O 1
ATOM 4767 N N . LEU A 1 604 ? 77.495 -17.261 10.485 1.00 22.53 604 LEU A N 1
ATOM 4768 C CA . LEU A 1 604 ? 76.467 -17.103 9.462 1.00 31.45 604 LEU A CA 1
ATOM 4769 C C . LEU A 1 604 ? 76.413 -15.673 8.940 1.00 31.39 604 LEU A C 1
ATOM 4770 O O . LEU A 1 604 ? 76.225 -15.465 7.740 1.00 28.01 604 LEU A O 1
ATOM 4775 N N . PHE A 1 605 ? 76.583 -14.675 9.812 1.00 28.07 605 PHE A N 1
ATOM 4776 C CA . PHE A 1 605 ? 76.621 -13.306 9.318 1.00 23.94 605 PHE A CA 1
ATOM 4777 C C . PHE A 1 605 ? 77.874 -13.066 8.494 1.00 26.59 605 PHE A C 1
ATOM 4778 O O . PHE A 1 605 ? 77.841 -12.353 7.486 1.00 26.21 605 PHE A O 1
ATOM 4786 N N . ARG A 1 606 ? 78.989 -13.665 8.898 1.00 24.60 606 ARG A N 1
ATOM 4787 C CA . ARG A 1 606 ? 80.181 -13.584 8.074 1.00 26.37 606 ARG A CA 1
ATOM 4788 C C . ARG A 1 606 ? 79.916 -14.141 6.684 1.00 26.54 606 ARG A C 1
ATOM 4789 O O . ARG A 1 606 ? 80.400 -13.598 5.684 1.00 26.97 606 ARG A O 1
ATOM 4797 N N . HIS A 1 607 ? 79.148 -15.226 6.591 1.00 24.19 607 HIS A N 1
ATOM 4798 C CA . HIS A 1 607 ? 78.841 -15.757 5.269 1.00 22.96 607 HIS A CA 1
ATOM 4799 C C . HIS A 1 607 ? 77.951 -14.799 4.494 1.00 23.02 607 HIS A C 1
ATOM 4800 O O . HIS A 1 607 ? 78.089 -14.671 3.276 1.00 22.39 607 HIS A O 1
ATOM 4807 N N . TYR A 1 608 ? 77.018 -14.133 5.179 1.00 21.94 608 TYR A N 1
ATOM 4808 C CA . TYR A 1 608 ? 76.168 -13.144 4.523 1.00 19.32 608 TYR A CA 1
ATOM 4809 C C . TYR A 1 608 ? 76.995 -11.964 4.034 1.00 24.65 608 TYR A C 1
ATOM 4810 O O . TYR A 1 608 ? 76.912 -11.577 2.863 1.00 22.17 608 TYR A O 1
ATOM 4819 N N . ALA A 1 609 ? 77.839 -11.414 4.910 1.00 22.81 609 ALA A N 1
ATOM 4820 C CA . ALA A 1 609 ? 78.697 -10.300 4.527 1.00 21.24 609 ALA A CA 1
ATOM 4821 C C . ALA A 1 609 ? 79.566 -10.662 3.335 1.00 24.69 609 ALA A C 1
ATOM 4822 O O . ALA A 1 609 ? 79.664 -9.901 2.367 1.00 25.90 609 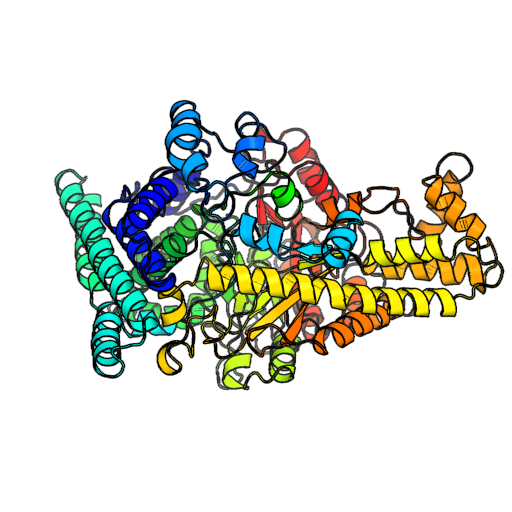ALA A O 1
ATOM 4824 N N . LYS A 1 610 ? 80.213 -11.823 3.389 1.00 28.68 610 LYS A N 1
ATOM 4825 C CA . LYS A 1 610 ? 81.184 -12.159 2.365 1.00 26.67 610 LYS A CA 1
ATOM 4826 C C . LYS A 1 610 ? 80.510 -12.469 1.046 1.00 28.88 610 LYS A C 1
ATOM 4827 O O . LYS A 1 610 ? 81.156 -12.404 -0.001 1.00 31.18 610 LYS A O 1
ATOM 4833 N N . GLU A 1 611 ? 79.229 -12.807 1.080 1.00 23.80 611 GLU A N 1
ATOM 4834 C CA . GLU A 1 611 ? 78.475 -12.973 -0.148 1.00 25.21 611 GLU A CA 1
ATOM 4835 C C . GLU A 1 611 ? 78.127 -11.622 -0.765 1.00 23.80 611 GLU A C 1
ATOM 4836 O O . GLU A 1 611 ? 78.234 -11.440 -1.984 1.00 21.48 611 GLU A O 1
ATOM 4842 N N . LEU A 1 612 ? 77.715 -10.660 0.069 1.00 25.47 612 LEU A N 1
ATOM 4843 C CA . LEU A 1 612 ? 77.335 -9.350 -0.447 1.00 23.69 612 LEU A CA 1
ATOM 4844 C C . LEU A 1 612 ? 78.512 -8.655 -1.115 1.00 26.50 612 LEU A C 1
ATOM 4845 O O . LEU A 1 612 ? 78.329 -7.929 -2.097 1.00 25.01 612 LEU A O 1
ATOM 4850 N N . GLU A 1 613 ? 79.731 -8.861 -0.602 1.00 23.03 613 GLU A N 1
ATOM 4851 C CA . GLU A 1 613 ? 80.865 -8.125 -1.152 1.00 27.14 613 GLU A CA 1
ATOM 4852 C C . GLU A 1 613 ? 81.368 -8.715 -2.459 1.00 33.42 613 GLU A C 1
ATOM 4853 O O . GLU A 1 613 ? 82.286 -8.151 -3.061 1.00 37.94 613 GLU A O 1
ATOM 4859 N N . LYS A 1 614 ? 80.768 -9.800 -2.939 1.00 29.18 614 LYS A N 1
ATOM 4860 C CA . LYS A 1 614 ? 81.079 -10.251 -4.287 1.00 30.28 614 LYS A CA 1
ATOM 4861 C C . LYS A 1 614 ? 80.389 -9.425 -5.362 1.00 29.98 614 LYS A C 1
ATOM 4862 O O . LYS A 1 614 ? 80.768 -9.529 -6.534 1.00 30.13 614 LYS A O 1
ATOM 4868 N N . TYR A 1 615 ? 79.411 -8.595 -5.002 1.00 29.13 615 TYR A N 1
ATOM 4869 C CA . TYR A 1 615 ? 78.531 -7.974 -5.982 1.00 31.61 615 TYR A CA 1
ATOM 4870 C C . TYR A 1 615 ? 78.802 -6.482 -6.157 1.00 27.71 615 TYR A C 1
ATOM 4871 O O . TYR A 1 615 ? 79.024 -5.759 -5.181 1.00 27.26 615 TYR A O 1
ATOM 4880 N N . GLU A 1 616 ? 78.759 -6.036 -7.412 1.00 32.09 616 GLU A N 1
ATOM 4881 C CA . GLU A 1 616 ? 78.827 -4.629 -7.781 1.00 30.38 616 GLU A CA 1
ATOM 4882 C C . GLU A 1 616 ? 77.435 -4.026 -7.858 1.00 25.50 616 GLU A C 1
ATOM 4883 O O . GLU A 1 616 ? 76.470 -4.696 -8.245 1.00 25.23 616 GLU A O 1
ATOM 4889 N N . ASN A 1 617 ? 77.341 -2.735 -7.535 1.00 22.49 617 ASN A N 1
ATOM 4890 C CA . ASN A 1 617 ? 76.146 -1.999 -7.919 1.00 22.84 617 ASN A CA 1
ATOM 4891 C C . ASN A 1 617 ? 76.360 -1.351 -9.286 1.00 20.64 617 ASN A C 1
ATOM 4892 O O . ASN A 1 617 ? 77.442 -1.414 -9.876 1.00 21.41 617 ASN A O 1
ATOM 4897 N N . VAL A 1 618 ? 75.291 -0.730 -9.797 1.00 21.77 618 VAL A N 1
ATOM 4898 C CA . VAL A 1 618 ? 75.279 -0.165 -11.144 1.00 25.67 618 VAL A CA 1
ATOM 4899 C C . VAL A 1 618 ? 76.096 1.109 -11.256 1.00 27.60 618 VAL A C 1
ATOM 4900 O O . VAL A 1 618 ? 76.150 1.706 -12.337 1.00 37.56 618 VAL A O 1
ATOM 4904 N N . ARG A 1 619 ? 76.734 1.541 -10.172 1.00 26.68 619 ARG A N 1
ATOM 4905 C CA . ARG A 1 619 ? 77.623 2.693 -10.167 1.00 21.16 619 ARG A CA 1
ATOM 4906 C C . ARG A 1 619 ? 79.086 2.287 -10.079 1.00 23.77 619 ARG A C 1
ATOM 4907 O O . ARG A 1 619 ? 79.933 3.128 -9.772 1.00 28.71 619 ARG A O 1
ATOM 4915 N N . GLY A 1 620 ? 79.402 1.014 -10.306 1.00 24.69 620 GLY A N 1
ATOM 4916 C CA . GLY A 1 620 ? 80.761 0.544 -10.138 1.00 23.01 620 GLY A CA 1
ATOM 4917 C C . GLY A 1 620 ? 81.225 0.445 -8.700 1.00 31.55 620 GLY A C 1
ATOM 4918 O O . GLY A 1 620 ? 82.414 0.233 -8.455 1.00 28.03 620 GLY A O 1
ATOM 4919 N N . GLY A 1 621 ? 80.329 0.614 -7.731 1.00 25.61 621 GLY A N 1
ATOM 4920 C CA . GLY A 1 621 ? 80.666 0.440 -6.339 1.00 25.47 621 GLY A CA 1
ATOM 4921 C C . GLY A 1 621 ? 80.346 -0.960 -5.853 1.00 24.45 621 GLY A C 1
ATOM 4922 O O . GLY A 1 621 ? 79.919 -1.833 -6.608 1.00 27.68 621 GLY A O 1
ATOM 4923 N N . ARG A 1 622 ? 80.531 -1.157 -4.555 1.00 26.20 622 ARG A N 1
ATOM 4924 C CA . ARG A 1 622 ? 80.348 -2.450 -3.916 1.00 23.69 622 ARG A CA 1
ATOM 4925 C C . ARG A 1 622 ? 79.106 -2.449 -3.039 1.00 26.49 622 ARG A C 1
ATOM 4926 O O . ARG A 1 622 ? 78.804 -1.454 -2.369 1.00 24.39 622 ARG A O 1
ATOM 4934 N N . PHE A 1 623 ? 78.393 -3.570 -3.031 1.00 25.75 623 PHE A N 1
ATOM 4935 C CA . PHE A 1 623 ? 77.446 -3.795 -1.958 1.00 20.23 623 PHE A CA 1
ATOM 4936 C C . PHE A 1 623 ? 78.199 -3.965 -0.652 1.00 20.06 623 PHE A C 1
ATOM 4937 O O . PHE A 1 623 ? 79.319 -4.468 -0.620 1.00 20.80 623 PHE A O 1
ATOM 4945 N N . ILE A 1 624 ? 77.570 -3.519 0.432 1.00 19.53 624 ILE A N 1
ATOM 4946 C CA . ILE A 1 624 ? 78.119 -3.667 1.777 1.00 18.84 624 ILE A CA 1
ATOM 4947 C C . ILE A 1 624 ? 77.006 -4.074 2.722 1.00 20.84 624 ILE A C 1
ATOM 4948 O O . ILE A 1 624 ? 75.845 -3.670 2.558 1.00 18.42 624 ILE A O 1
ATOM 4953 N N . PRO A 1 625 ? 77.328 -4.883 3.730 1.00 15.45 625 PRO A N 1
ATOM 4954 C CA . PRO A 1 625 ? 76.305 -5.290 4.698 1.00 17.65 625 PRO A CA 1
ATOM 4955 C C . PRO A 1 625 ? 76.157 -4.307 5.849 1.00 20.71 625 PRO A C 1
ATOM 4956 O O . PRO A 1 625 ? 77.114 -3.680 6.310 1.00 20.34 625 PRO A O 1
ATOM 4960 N N . GLY A 1 626 ? 74.919 -4.203 6.330 1.00 18.00 626 GLY A N 1
ATOM 4961 C CA . GLY A 1 626 ? 74.637 -3.630 7.621 1.00 16.19 626 GLY A CA 1
ATOM 4962 C C . GLY A 1 626 ? 73.941 -4.684 8.470 1.00 21.21 626 GLY A C 1
ATOM 4963 O O . GLY A 1 626 ? 73.539 -5.747 7.975 1.00 20.13 626 GLY A O 1
ATOM 4964 N N . ALA A 1 627 ? 73.800 -4.376 9.774 1.00 19.19 627 ALA A N 1
ATOM 4965 C CA . ALA A 1 627 ? 72.983 -5.188 10.689 1.00 18.64 627 ALA A CA 1
ATOM 4966 C C . ALA A 1 627 ? 72.152 -4.238 11.565 1.00 19.09 627 ALA A C 1
ATOM 4967 O O . ALA A 1 627 ? 72.491 -3.961 12.717 1.00 18.74 627 ALA A O 1
ATOM 4969 N N . TYR A 1 628 ? 71.062 -3.724 11.004 1.00 13.92 628 TYR A N 1
ATOM 4970 C CA . TYR A 1 628 ? 70.152 -2.865 11.746 1.00 18.03 628 TYR A CA 1
ATOM 4971 C C . TYR A 1 628 ? 68.745 -3.058 11.202 1.00 20.13 628 TYR A C 1
ATOM 4972 O O . TYR A 1 628 ? 68.547 -3.546 10.085 1.00 18.39 628 TYR A O 1
ATOM 4981 N N . THR A 1 629 ? 67.766 -2.663 12.012 1.00 20.27 629 THR A N 1
ATOM 4982 C CA . THR A 1 629 ? 66.374 -3.004 11.763 1.00 23.11 629 THR A CA 1
ATOM 4983 C C . THR A 1 629 ? 65.440 -1.815 11.577 1.00 19.69 629 THR A C 1
ATOM 4984 O O . THR A 1 629 ? 64.373 -1.993 10.987 1.00 20.06 629 THR A O 1
ATOM 4988 N N . VAL A 1 630 ? 65.786 -0.631 12.075 1.00 18.95 630 VAL A N 1
ATOM 4989 C CA . VAL A 1 630 ? 64.780 0.399 12.320 1.00 18.60 630 VAL A CA 1
ATOM 4990 C C . VAL A 1 630 ? 63.661 -0.300 13.094 1.00 22.54 630 VAL A C 1
ATOM 4991 O O . VAL A 1 630 ? 63.937 -1.055 14.036 1.00 22.92 630 VAL A O 1
ATOM 4995 N N . SER A 1 631 ? 62.402 -0.106 12.714 1.00 22.11 631 SER A N 1
ATOM 4996 C CA . SER A 1 631 ? 61.342 -0.847 13.383 1.00 23.09 631 SER A CA 1
ATOM 4997 C C . SER A 1 631 ? 60.921 -2.083 12.599 1.00 22.07 631 SER A C 1
ATOM 4998 O O . SER A 1 631 ? 59.900 -2.701 12.927 1.00 25.00 631 SER A O 1
ATOM 5001 N N . ALA A 1 632 ? 61.699 -2.477 11.591 1.00 24.44 632 ALA A N 1
ATOM 5002 C CA . ALA A 1 632 ? 61.285 -3.576 10.722 1.00 24.71 632 ALA A CA 1
ATOM 5003 C C . ALA A 1 632 ? 61.312 -4.935 11.410 1.00 22.62 632 ALA A C 1
ATOM 5004 O O . ALA A 1 632 ? 60.780 -5.898 10.844 1.00 28.38 632 ALA A O 1
ATOM 5006 N N . HIS A 1 633 ? 61.919 -5.058 12.593 1.00 23.93 633 HIS A N 1
ATOM 5007 C CA . HIS A 1 633 ? 61.886 -6.360 13.250 1.00 24.85 633 HIS A CA 1
ATOM 5008 C C . HIS A 1 633 ? 60.462 -6.764 13.599 1.00 24.71 633 HIS A C 1
ATOM 5009 O O . HIS A 1 633 ? 60.210 -7.941 13.855 1.00 23.97 633 HIS A O 1
ATOM 5016 N N . ILE A 1 634 ? 59.526 -5.822 13.598 1.00 22.51 634 ILE A N 1
ATOM 5017 C CA . ILE A 1 634 ? 58.117 -6.143 13.804 1.00 26.66 634 ILE A CA 1
ATOM 5018 C C . ILE A 1 634 ? 57.552 -6.773 12.532 1.00 24.91 634 ILE A C 1
ATOM 5019 O O . ILE A 1 634 ? 57.127 -7.935 12.566 1.00 24.99 634 ILE A O 1
ATOM 5024 N N . PRO A 1 635 ? 57.526 -6.069 11.393 1.00 28.40 635 PRO A N 1
ATOM 5025 C CA . PRO A 1 635 ? 56.972 -6.697 10.175 1.00 28.59 635 PRO A CA 1
ATOM 5026 C C . PRO A 1 635 ? 57.761 -7.911 9.717 1.00 27.02 635 PRO A C 1
ATOM 5027 O O . PRO A 1 635 ? 57.169 -8.898 9.258 1.00 27.43 635 PRO A O 1
ATOM 5031 N N . LEU A 1 636 ? 59.090 -7.878 9.826 1.00 28.66 636 LEU A N 1
ATOM 5032 C CA . LEU A 1 636 ? 59.850 -9.056 9.428 1.00 28.11 636 LEU A CA 1
ATOM 5033 C C . LEU A 1 636 ? 59.577 -10.229 10.358 1.00 27.08 636 LEU A C 1
ATOM 5034 O O . LEU A 1 636 ? 59.587 -11.384 9.916 1.00 26.39 636 LEU A O 1
ATOM 5039 N N . GLY A 1 637 ? 59.332 -9.954 11.643 1.00 23.96 637 GLY A N 1
ATOM 5040 C CA . GLY A 1 637 ? 58.906 -11.012 12.542 1.00 27.94 637 GLY A CA 1
ATOM 5041 C C . GLY A 1 637 ? 57.547 -11.571 12.168 1.00 32.01 637 GLY A C 1
ATOM 5042 O O . GLY A 1 637 ? 57.326 -12.788 12.211 1.00 28.26 637 GLY A O 1
ATOM 5043 N N . GLU A 1 638 ? 56.619 -10.690 11.787 1.00 29.49 638 GLU A N 1
ATOM 5044 C CA . GLU A 1 638 ? 55.286 -11.125 11.393 1.00 30.43 638 GLU A CA 1
ATOM 5045 C C . GLU A 1 638 ? 55.312 -12.066 10.198 1.00 31.25 638 GLU A C 1
ATOM 5046 O O . GLU A 1 638 ? 54.353 -12.812 10.000 1.00 31.33 638 GLU A O 1
ATOM 5052 N N . ALA A 1 639 ? 56.380 -12.056 9.400 1.00 28.61 639 ALA A N 1
ATOM 5053 C CA . ALA A 1 639 ? 56.455 -12.913 8.227 1.00 30.68 639 ALA A CA 1
ATOM 5054 C C . ALA A 1 639 ? 57.025 -14.295 8.533 1.00 30.58 639 ALA A C 1
ATOM 5055 O O . ALA A 1 639 ? 57.082 -15.140 7.634 1.00 29.52 639 ALA A O 1
ATOM 5057 N N . VAL A 1 640 ? 57.455 -14.554 9.762 1.00 25.06 640 VAL A N 1
ATOM 5058 C CA . VAL A 1 640 ? 58.072 -15.829 10.123 1.00 29.01 640 VAL A CA 1
ATOM 5059 C C . VAL A 1 640 ? 57.178 -16.552 11.124 1.00 30.46 640 VAL A C 1
ATOM 5060 O O . VAL A 1 640 ? 56.734 -15.959 12.119 1.00 29.48 640 VAL A O 1
ATOM 5064 N N . GLY A 1 641 ? 56.913 -17.827 10.862 1.00 28.60 641 GLY A N 1
ATOM 5065 C CA . GLY A 1 641 ? 56.216 -18.656 11.821 1.00 26.82 641 GLY A CA 1
ATOM 5066 C C . GLY A 1 641 ? 57.119 -19.012 12.992 1.00 36.13 641 GLY A C 1
ATOM 5067 O O . GLY A 1 641 ? 58.242 -18.524 13.139 1.00 33.37 641 GLY A O 1
ATOM 5068 N N . ALA A 1 642 ? 56.603 -19.902 13.841 1.00 31.99 642 ALA A N 1
ATOM 5069 C CA . ALA A 1 642 ? 57.352 -20.328 15.011 1.00 28.13 642 ALA A CA 1
ATOM 5070 C C . ALA A 1 642 ? 58.711 -20.871 14.595 1.00 30.39 642 ALA A C 1
ATOM 5071 O O . ALA A 1 642 ? 58.842 -21.527 13.560 1.00 28.54 642 ALA A O 1
ATOM 5073 N N . THR A 1 643 ? 59.728 -20.602 15.405 1.00 23.78 643 THR A N 1
ATOM 5074 C CA . THR A 1 643 ? 61.069 -21.073 15.102 1.00 23.67 643 THR A CA 1
ATOM 5075 C C . THR A 1 643 ? 61.673 -21.776 16.304 1.00 26.13 643 THR A C 1
ATOM 5076 O O . THR A 1 643 ? 61.236 -21.576 17.447 1.00 29.12 643 THR A O 1
ATOM 5080 N N . PRO A 1 644 ? 62.688 -22.616 16.081 1.00 24.68 644 PRO A N 1
ATOM 5081 C CA . PRO A 1 644 ? 63.215 -23.450 17.176 1.00 25.15 644 PRO A CA 1
ATOM 5082 C C . PRO A 1 644 ? 63.701 -22.670 18.389 1.00 30.30 644 PRO A C 1
ATOM 5083 O O . PRO A 1 644 ? 63.892 -23.283 19.450 1.00 27.26 644 PRO A O 1
ATOM 5087 N N . ASP A 1 645 ? 63.914 -21.351 18.275 1.00 21.54 645 ASP A N 1
ATOM 5088 C CA . ASP A 1 645 ? 64.372 -20.564 19.419 1.00 22.03 645 ASP A CA 1
ATOM 5089 C C . ASP A 1 645 ? 63.257 -20.251 20.401 1.00 25.92 645 ASP A C 1
ATOM 5090 O O . ASP A 1 645 ? 63.531 -19.672 21.459 1.00 34.38 645 ASP A O 1
ATOM 5095 N N . GLY A 1 646 ? 62.014 -20.601 20.076 1.00 26.48 646 GLY A N 1
ATOM 5096 C CA . GLY A 1 646 ? 60.890 -20.364 20.962 1.00 24.77 646 GLY A CA 1
ATOM 5097 C C . GLY A 1 646 ? 59.985 -19.239 20.530 1.00 26.82 646 GLY A C 1
ATOM 5098 O O . GLY A 1 646 ? 58.979 -18.976 21.203 1.00 26.52 646 GLY A O 1
ATOM 5099 N N . ARG A 1 647 ? 60.322 -18.547 19.450 1.00 26.40 647 ARG A N 1
ATOM 5100 C CA . ARG A 1 647 ? 59.391 -17.612 18.851 1.00 29.37 647 ARG A CA 1
ATOM 5101 C C . ARG A 1 647 ? 58.101 -18.337 18.500 1.00 25.58 647 ARG A C 1
ATOM 5102 O O . ARG A 1 647 ? 58.121 -19.406 17.879 1.00 29.80 647 ARG A O 1
ATOM 5110 N N . LYS A 1 648 ? 56.979 -17.762 18.907 1.00 29.63 648 LYS A N 1
ATOM 5111 C CA . LYS A 1 648 ? 55.730 -18.150 18.281 1.00 32.56 648 LYS A CA 1
ATOM 5112 C C . LYS A 1 648 ? 55.626 -17.491 16.910 1.00 33.31 648 LYS A C 1
ATOM 5113 O O . LYS A 1 648 ? 56.369 -16.562 16.575 1.00 34.06 648 LYS A O 1
ATOM 5119 N N . ALA A 1 649 ? 54.697 -17.992 16.109 1.00 32.56 649 ALA A N 1
ATOM 5120 C CA . ALA A 1 649 ? 54.478 -17.426 14.791 1.00 31.60 649 ALA A CA 1
ATOM 5121 C C . ALA A 1 649 ? 54.171 -15.937 14.901 1.00 31.37 649 ALA A C 1
ATOM 5122 O O . ALA A 1 649 ? 53.471 -15.492 15.817 1.00 32.55 649 ALA A O 1
ATOM 5124 N N . LYS A 1 650 ? 54.713 -15.162 13.962 1.00 28.93 650 LYS A N 1
ATOM 5125 C CA . LYS A 1 650 ? 54.501 -13.722 13.841 1.00 31.25 650 LYS A CA 1
ATOM 5126 C C . LYS A 1 650 ? 55.182 -12.924 14.950 1.00 33.60 650 LYS A C 1
ATOM 5127 O O . LYS A 1 650 ? 55.044 -11.691 14.985 1.00 28.94 650 LYS A O 1
ATOM 5133 N N . GLU A 1 651 ? 55.915 -13.575 15.852 1.00 33.33 651 GLU A N 1
ATOM 5134 C CA . GLU A 1 651 ? 56.590 -12.857 16.920 1.00 31.73 651 GLU A CA 1
ATOM 5135 C C . GLU A 1 651 ? 57.770 -12.057 16.372 1.00 30.04 651 GLU A C 1
ATOM 5136 O O . GLU A 1 651 ? 58.372 -12.407 15.352 1.00 26.88 651 GLU A O 1
ATOM 5142 N N . GLN A 1 652 ? 58.098 -10.976 17.072 1.00 28.03 652 GLN A N 1
ATOM 5143 C CA . GLN A 1 652 ? 59.145 -10.079 16.616 1.00 29.37 652 GLN A CA 1
ATOM 5144 C C . GLN A 1 652 ? 60.469 -10.814 16.460 1.00 26.36 652 GLN A C 1
ATOM 5145 O O . GLN A 1 652 ? 60.739 -11.824 17.117 1.00 23.11 652 GLN A O 1
ATOM 5151 N N . LEU A 1 653 ? 61.280 -10.317 15.539 1.00 23.49 653 LEU A N 1
ATOM 5152 C CA . LEU A 1 653 ? 62.685 -10.660 15.542 1.00 26.14 653 LEU A CA 1
ATOM 5153 C C . LEU A 1 653 ? 63.397 -9.837 16.612 1.00 24.86 653 LEU A C 1
ATOM 5154 O O . LEU A 1 653 ? 62.849 -8.871 17.155 1.00 24.00 653 LEU A O 1
ATOM 5159 N N . ALA A 1 654 ? 64.617 -10.250 16.940 1.00 20.83 654 ALA A N 1
ATOM 5160 C CA . ALA A 1 654 ? 65.451 -9.446 17.821 1.00 19.00 654 ALA A CA 1
ATOM 5161 C C . ALA A 1 654 ? 65.527 -8.006 17.309 1.00 25.74 654 ALA A C 1
ATOM 5162 O O . ALA A 1 654 ? 65.684 -7.760 16.110 1.00 20.68 654 ALA A O 1
ATOM 5164 N N . ASP A 1 655 ? 65.384 -7.047 18.226 1.00 25.18 655 ASP A N 1
ATOM 5165 C CA . ASP A 1 655 ? 65.373 -5.640 17.853 1.00 19.27 655 ASP A CA 1
ATOM 5166 C C . ASP A 1 655 ? 66.748 -5.195 17.377 1.00 24.65 655 ASP A C 1
ATOM 5167 O O . ASP A 1 655 ? 67.757 -5.874 17.575 1.00 26.24 655 ASP A O 1
ATOM 5172 N N . GLY A 1 656 ? 66.782 -4.013 16.764 1.00 24.92 656 GLY A N 1
ATOM 5173 C CA . GLY A 1 656 ? 68.031 -3.295 16.582 1.00 20.52 656 GLY A CA 1
ATOM 5174 C C . GLY A 1 656 ? 68.954 -3.818 15.504 1.00 22.74 656 GLY A C 1
ATOM 5175 O O . GLY A 1 656 ? 69.341 -3.059 14.607 1.00 25.50 656 GLY A O 1
ATOM 5176 N N . GLY A 1 657 ? 69.339 -5.091 15.591 1.00 18.17 657 GLY A N 1
ATOM 5177 C CA . GLY A 1 657 ? 70.262 -5.681 14.641 1.00 16.71 657 GLY A CA 1
ATOM 5178 C C . GLY A 1 657 ? 71.208 -6.692 15.264 1.00 27.81 657 GLY A C 1
ATOM 5179 O O . GLY A 1 657 ? 71.222 -7.870 14.890 1.00 28.83 657 GLY A O 1
ATOM 5180 N N . LEU A 1 658 ? 72.026 -6.236 16.201 1.00 22.80 658 LEU A N 1
ATOM 5181 C CA . LEU A 1 658 ? 72.931 -7.102 16.941 1.00 19.51 658 LEU A CA 1
ATOM 5182 C C . LEU A 1 658 ? 72.429 -7.386 18.347 1.00 20.71 658 LEU A C 1
ATOM 5183 O O . LEU A 1 658 ? 73.101 -8.094 19.101 1.00 23.43 658 LEU A O 1
ATOM 5188 N N . SER A 1 659 ? 71.263 -6.855 18.710 1.00 20.37 659 SER A N 1
ATOM 5189 C CA . SER A 1 659 ? 70.731 -7.050 20.046 1.00 20.40 659 SER A CA 1
ATOM 5190 C C . SER A 1 659 ? 70.341 -8.510 20.248 1.00 21.39 659 SER A C 1
ATOM 5191 O O . SER A 1 659 ? 69.930 -9.190 19.304 1.00 21.98 659 SER A O 1
ATOM 5194 N N . PRO A 1 660 ? 70.458 -9.016 21.467 1.00 20.48 660 PRO A N 1
ATOM 5195 C CA . PRO A 1 660 ? 69.841 -10.310 21.776 1.00 18.02 660 PRO A CA 1
ATOM 5196 C C . PRO A 1 660 ? 68.327 -10.235 21.643 1.00 21.71 660 PRO A C 1
ATOM 5197 O O . PRO A 1 660 ? 67.715 -9.171 21.748 1.00 19.57 660 PRO A O 1
ATOM 5201 N N . MET A 1 661 ? 67.716 -11.392 21.400 1.00 23.55 661 MET A N 1
ATOM 5202 C CA . MET A 1 661 ? 66.263 -11.465 21.402 1.00 24.45 661 MET A CA 1
ATOM 5203 C C . MET A 1 661 ? 65.717 -11.071 22.774 1.00 23.00 661 MET A C 1
ATOM 5204 O O . MET A 1 661 ? 66.272 -11.445 23.812 1.00 19.73 661 MET A O 1
ATOM 5209 N N . VAL A 1 662 ? 64.628 -10.294 22.772 1.00 24.69 662 VAL A N 1
ATOM 5210 C CA . VAL A 1 662 ? 64.085 -9.736 24.010 1.00 29.59 662 VAL A CA 1
ATOM 5211 C C . VAL A 1 662 ? 63.984 -10.816 25.078 1.00 29.09 662 VAL A C 1
ATOM 5212 O O . VAL A 1 662 ? 63.393 -11.877 24.855 1.00 26.61 662 VAL A O 1
ATOM 5216 N N . GLY A 1 663 ? 64.575 -10.545 26.249 1.00 28.90 663 GLY A N 1
ATOM 5217 C CA . GLY A 1 663 ? 64.465 -11.420 27.397 1.00 25.87 663 GLY A CA 1
ATOM 5218 C C . GLY A 1 663 ? 65.460 -12.561 27.439 1.00 29.32 663 GLY A C 1
ATOM 5219 O O . GLY A 1 663 ? 65.529 -13.262 28.452 1.00 28.25 663 GLY A O 1
ATOM 5220 N N . ARG A 1 664 ? 66.244 -12.763 26.386 1.00 27.44 664 ARG A N 1
ATOM 5221 C CA . ARG A 1 664 ? 67.169 -13.890 26.334 1.00 27.86 664 ARG A CA 1
ATOM 5222 C C . ARG A 1 664 ? 68.516 -13.619 27.006 1.00 28.01 664 ARG A C 1
ATOM 5223 O O . ARG A 1 664 ? 69.272 -14.571 27.246 1.00 25.49 664 ARG A O 1
ATOM 5231 N N . ASP A 1 665 ? 68.854 -12.358 27.288 1.00 25.86 665 ASP A N 1
ATOM 5232 C CA . ASP A 1 665 ? 70.130 -12.034 27.926 1.00 23.87 665 ASP A CA 1
ATOM 5233 C C . ASP A 1 665 ? 69.932 -12.029 29.438 1.00 24.06 665 ASP A C 1
ATOM 5234 O O . ASP A 1 665 ? 69.317 -11.110 29.991 1.00 23.57 665 ASP A O 1
ATOM 5239 N N . HIS A 1 666 ? 70.472 -13.054 30.099 1.00 21.31 666 HIS A N 1
ATOM 5240 C CA . HIS A 1 666 ? 70.282 -13.274 31.521 1.00 25.15 666 HIS A CA 1
ATOM 5241 C C . HIS A 1 666 ? 71.507 -12.940 32.361 1.00 28.38 666 HIS A C 1
ATOM 5242 O O . HIS A 1 666 ? 71.424 -13.020 33.589 1.00 29.13 666 HIS A O 1
ATOM 5249 N N . LEU A 1 667 ? 72.643 -12.595 31.750 1.00 24.65 667 LEU A N 1
ATOM 5250 C CA . LEU A 1 667 ? 73.891 -12.455 32.492 1.00 21.95 667 LEU A CA 1
ATOM 5251 C C . LEU A 1 667 ? 74.386 -11.018 32.539 1.00 25.00 667 LEU A C 1
ATOM 5252 O O . LEU A 1 667 ? 75.588 -10.790 32.713 1.00 24.55 667 LEU A O 1
ATOM 5257 N N . GLY A 1 668 ? 73.490 -10.040 32.398 1.00 23.55 668 GLY A N 1
ATOM 5258 C CA . GLY A 1 668 ? 73.884 -8.659 32.536 1.00 24.76 668 GLY A CA 1
ATOM 5259 C C . GLY A 1 668 ? 74.420 -8.068 31.244 1.00 26.30 668 GLY A C 1
ATOM 5260 O O . GLY A 1 668 ? 74.708 -8.779 30.273 1.00 19.92 668 GLY A O 1
ATOM 5261 N N . PRO A 1 669 ? 74.594 -6.742 31.233 1.00 24.20 669 PRO A N 1
ATOM 5262 C CA . PRO A 1 669 ? 74.922 -6.044 29.976 1.00 20.29 669 PRO A CA 1
ATOM 5263 C C . PRO A 1 669 ? 76.327 -6.303 29.466 1.00 19.97 669 PRO A C 1
ATOM 5264 O O . PRO A 1 669 ? 76.560 -6.176 28.256 1.00 19.91 669 PRO A O 1
ATOM 5268 N N . THR A 1 670 ? 77.276 -6.649 30.341 1.00 20.95 670 THR A N 1
ATOM 5269 C CA . THR A 1 670 ? 78.647 -6.874 29.894 1.00 19.09 670 THR A CA 1
ATOM 5270 C C . THR A 1 670 ? 78.789 -8.206 29.172 1.00 23.54 670 THR A C 1
ATOM 5271 O O . THR A 1 670 ? 79.619 -8.338 28.260 1.00 23.08 670 THR A O 1
ATOM 5275 N N . ALA A 1 671 ? 77.994 -9.198 29.563 1.00 19.65 671 ALA A N 1
ATOM 5276 C CA . ALA A 1 671 ? 77.960 -10.427 28.790 1.00 18.58 671 ALA A CA 1
ATOM 5277 C C . ALA A 1 671 ? 77.347 -10.191 27.417 1.00 18.49 671 ALA A C 1
ATOM 5278 O O . ALA A 1 671 ? 77.680 -10.902 26.466 1.00 21.53 671 ALA A O 1
ATOM 5280 N N . VAL A 1 672 ? 76.445 -9.215 27.290 1.00 20.17 672 VAL A N 1
ATOM 5281 C CA . VAL A 1 672 ? 75.953 -8.853 25.961 1.00 18.85 672 VAL A CA 1
ATOM 5282 C C . VAL A 1 672 ? 77.097 -8.318 25.113 1.00 19.62 672 VAL A C 1
ATOM 5283 O O . VAL A 1 672 ? 77.354 -8.806 24.004 1.00 18.49 672 VAL A O 1
ATOM 5287 N N . LEU A 1 673 ? 77.808 -7.308 25.630 1.00 17.37 673 LEU A N 1
ATOM 5288 C CA . LEU A 1 673 ? 78.964 -6.765 24.919 1.00 18.49 673 LEU A CA 1
ATOM 5289 C C . LEU A 1 673 ? 79.900 -7.870 24.474 1.00 20.21 673 LEU A C 1
ATOM 5290 O O . LEU A 1 673 ? 80.434 -7.830 23.363 1.00 22.46 673 LEU A O 1
ATOM 5295 N N . LYS A 1 674 ? 80.128 -8.865 25.337 1.00 21.94 674 LYS A N 1
ATOM 5296 C CA . LYS A 1 674 ? 81.091 -9.899 24.993 1.00 19.48 674 LYS A CA 1
ATOM 5297 C C . LYS A 1 674 ? 80.562 -10.789 23.875 1.00 23.50 674 LYS A C 1
ATOM 5298 O O . LYS A 1 674 ? 81.319 -11.172 22.975 1.00 20.77 674 LYS A O 1
ATOM 5304 N N . SER A 1 675 ? 79.268 -11.120 23.899 1.00 15.84 675 SER A N 1
ATOM 5305 C CA . SER A 1 675 ? 78.696 -11.825 22.760 1.00 20.26 675 SER A CA 1
ATOM 5306 C C . SER A 1 675 ? 78.888 -11.016 21.487 1.00 18.55 675 SER A C 1
ATOM 5307 O O . SER A 1 675 ? 79.421 -11.510 20.490 1.00 18.57 675 SER A O 1
ATOM 5310 N N . VAL A 1 676 ? 78.475 -9.750 21.518 1.00 20.42 676 VAL A N 1
ATOM 5311 C CA . VAL A 1 676 ? 78.471 -8.920 20.319 1.00 18.17 676 VAL A CA 1
ATOM 5312 C C . VAL A 1 676 ? 79.880 -8.733 19.786 1.00 18.65 676 VAL A C 1
ATOM 5313 O O . VAL A 1 676 ? 80.083 -8.592 18.572 1.00 17.51 676 VAL A O 1
ATOM 5317 N N . SER A 1 677 ? 80.876 -8.733 20.674 1.00 18.94 677 SER A N 1
ATOM 5318 C CA . SER A 1 677 ? 82.249 -8.488 20.262 1.00 19.13 677 SER A CA 1
ATOM 5319 C C . SER A 1 677 ? 82.851 -9.665 19.509 1.00 20.77 677 SER A C 1
ATOM 5320 O O . SER A 1 677 ? 83.891 -9.499 18.861 1.00 19.10 677 SER A O 1
ATOM 5323 N N . LYS A 1 678 ? 82.224 -10.842 19.572 1.00 19.19 678 LYS A N 1
ATOM 5324 C CA . LYS A 1 678 ? 82.713 -11.968 18.795 1.00 18.45 678 LYS A CA 1
ATOM 5325 C C . LYS A 1 678 ? 82.354 -11.850 17.325 1.00 20.67 678 LYS A C 1
ATOM 5326 O O . LYS A 1 678 ? 83.026 -12.470 16.494 1.00 18.89 678 LYS A O 1
ATOM 5332 N N . LEU A 1 679 ? 81.311 -11.084 16.984 1.00 16.41 679 LEU A N 1
ATOM 5333 C CA . LEU A 1 679 ? 81.003 -10.862 15.583 1.00 15.83 679 LEU A CA 1
ATOM 5334 C C . LEU A 1 679 ? 82.180 -10.182 14.908 1.00 18.89 679 LEU A C 1
ATOM 5335 O O . LEU A 1 679 ? 82.979 -9.492 15.553 1.00 21.57 679 LEU A O 1
ATOM 5340 N N . ASP A 1 680 ? 82.319 -10.400 13.602 1.00 19.78 680 ASP A N 1
ATOM 5341 C CA . ASP A 1 680 ? 83.347 -9.662 12.864 1.00 23.60 680 ASP A CA 1
ATOM 5342 C C . ASP A 1 680 ? 82.740 -8.313 12.498 1.00 22.85 680 ASP A C 1
ATOM 5343 O O . ASP A 1 680 ? 82.219 -8.099 11.397 1.00 20.21 680 ASP A O 1
ATOM 5348 N N . ASN A 1 681 ? 82.794 -7.391 13.465 1.00 17.77 681 ASN A N 1
ATOM 5349 C CA . ASN A 1 681 ? 82.121 -6.108 13.310 1.00 18.83 681 ASN A CA 1
ATOM 5350 C C . ASN A 1 681 ? 82.802 -5.202 12.300 1.00 18.38 681 ASN A C 1
ATOM 5351 O O . ASN A 1 681 ? 82.213 -4.193 11.914 1.00 18.05 681 ASN A O 1
ATOM 5356 N N . TYR A 1 682 ? 83.994 -5.561 11.822 1.00 20.22 682 TYR A N 1
ATOM 5357 C CA . TYR A 1 682 ? 84.586 -4.807 10.727 1.00 20.75 682 TYR A CA 1
ATOM 5358 C C .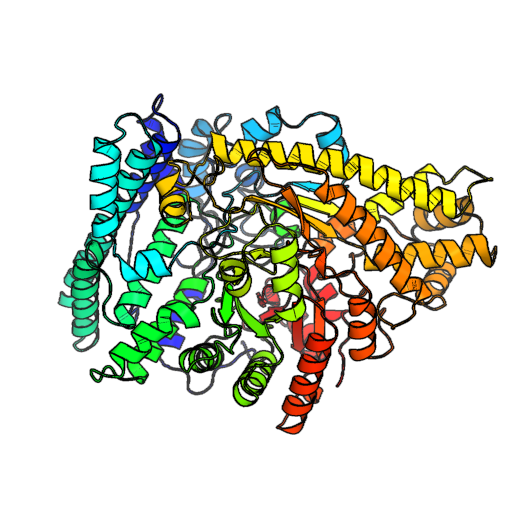 TYR A 1 682 ? 83.855 -5.022 9.410 1.00 19.87 682 TYR A C 1
ATOM 5359 O O . TYR A 1 682 ? 84.098 -4.275 8.457 1.00 19.80 682 TYR A O 1
ATOM 5368 N N . LEU A 1 683 ? 82.970 -6.014 9.329 1.00 18.50 683 LEU A N 1
ATOM 5369 C CA . LEU A 1 683 ? 82.312 -6.305 8.059 1.00 19.81 683 LEU A CA 1
ATOM 5370 C C . LEU A 1 683 ? 81.111 -5.401 7.796 1.00 22.46 683 LEU A C 1
ATOM 5371 O O . LEU A 1 683 ? 80.799 -5.125 6.630 1.00 19.50 683 LEU A O 1
ATOM 5376 N N . THR A 1 684 ? 80.431 -4.920 8.843 1.00 18.82 684 THR A N 1
ATOM 5377 C CA . THR A 1 684 ? 79.221 -4.114 8.657 1.00 18.51 684 THR A CA 1
ATOM 5378 C C . THR A 1 684 ? 79.576 -2.648 8.387 1.00 22.58 684 THR A C 1
ATOM 5379 O O . THR A 1 684 ? 79.234 -1.725 9.134 1.00 20.58 684 THR A O 1
ATOM 5383 N N . VAL A 1 685 ? 80.292 -2.448 7.275 1.00 22.94 685 VAL A N 1
ATOM 5384 C CA . VAL A 1 685 ? 80.656 -1.099 6.860 1.00 17.82 685 VAL A CA 1
ATOM 5385 C C . VAL A 1 685 ? 79.417 -0.224 6.706 1.00 20.47 685 VAL A C 1
ATOM 5386 O O . VAL A 1 685 ? 79.505 1.006 6.831 1.00 22.13 685 VAL A O 1
ATOM 5390 N N . ASN A 1 686 ? 78.248 -0.824 6.428 1.00 16.90 686 ASN A N 1
ATOM 5391 C CA . ASN A 1 686 ? 77.003 -0.058 6.322 1.00 16.45 686 ASN A CA 1
ATOM 5392 C C . ASN A 1 686 ? 76.367 0.222 7.671 1.00 20.90 686 ASN A C 1
ATOM 5393 O O . ASN A 1 686 ? 75.330 0.895 7.723 1.00 21.10 686 ASN A O 1
ATOM 5398 N N . GLY A 1 687 ? 76.933 -0.290 8.745 1.00 17.71 687 GLY A N 1
ATOM 5399 C CA . GLY A 1 687 ? 76.401 0.047 10.043 1.00 15.46 687 GLY A CA 1
ATOM 5400 C C . GLY A 1 687 ? 75.758 -1.144 10.710 1.00 16.95 687 GLY A C 1
ATOM 5401 O O . GLY A 1 687 ? 75.156 -2.013 10.066 1.00 21.42 687 GLY A O 1
ATOM 5402 N N . SER A 1 688 ? 75.899 -1.198 12.020 1.00 14.60 688 SER A N 1
ATOM 5403 C CA . SER A 1 688 ? 75.238 -2.210 12.816 1.00 17.42 688 SER A CA 1
ATOM 5404 C C . SER A 1 688 ? 74.730 -1.503 14.054 1.00 18.30 688 SER A C 1
ATOM 5405 O O . SER A 1 688 ? 75.046 -0.333 14.292 1.00 21.42 688 SER A O 1
ATOM 5408 N N . LEU A 1 689 ? 73.948 -2.215 14.853 1.00 17.77 689 LEU A N 1
ATOM 5409 C CA . LEU A 1 689 ? 73.115 -1.535 15.834 1.00 19.38 689 LEU A CA 1
ATOM 5410 C C . LEU A 1 689 ? 72.940 -2.431 17.042 1.00 21.89 689 LEU A C 1
ATOM 5411 O O . LEU A 1 689 ? 72.475 -3.568 16.908 1.00 19.80 689 LEU A O 1
ATOM 5416 N N . LEU A 1 690 ? 73.303 -1.905 18.211 1.00 19.05 690 LEU A N 1
ATOM 5417 C CA . LEU A 1 690 ? 73.128 -2.593 19.484 1.00 18.56 690 LEU A CA 1
ATOM 5418 C C . LEU A 1 690 ? 72.284 -1.712 20.397 1.00 20.01 690 LEU A C 1
ATOM 5419 O O . LEU A 1 690 ? 72.681 -0.585 20.719 1.00 18.54 690 LEU A O 1
ATOM 5424 N N . ASN A 1 691 ? 71.122 -2.227 20.801 1.00 21.31 691 ASN A N 1
ATOM 5425 C CA . ASN A 1 691 ? 70.252 -1.585 21.778 1.00 18.72 691 ASN A CA 1
ATOM 5426 C C . ASN A 1 691 ? 70.530 -2.180 23.154 1.00 23.24 691 ASN A C 1
ATOM 5427 O O . ASN A 1 691 ? 70.419 -3.399 23.328 1.00 18.07 691 ASN A O 1
ATOM 5432 N N . VAL A 1 692 ? 70.862 -1.327 24.128 1.00 17.45 692 VAL A N 1
ATOM 5433 C CA . VAL A 1 692 ? 70.834 -1.707 25.536 1.00 21.19 692 VAL A CA 1
ATOM 5434 C C . VAL A 1 692 ? 69.865 -0.777 26.269 1.00 22.53 692 VAL A C 1
ATOM 5435 O O . VAL A 1 692 ? 69.677 0.386 25.889 1.00 20.39 692 VAL A O 1
ATOM 5439 N N . LYS A 1 693 ? 69.215 -1.312 27.307 1.00 19.09 693 LYS A N 1
ATOM 5440 C CA . LYS A 1 693 ? 68.283 -0.548 28.129 1.00 20.78 693 LYS A CA 1
ATOM 5441 C C . LYS A 1 693 ? 68.716 -0.619 29.583 1.00 22.70 693 LYS A C 1
ATOM 5442 O O . LYS A 1 693 ? 68.904 -1.716 30.121 1.00 21.81 693 LYS A O 1
ATOM 5448 N N . PHE A 1 694 ? 68.848 0.546 30.219 1.00 18.83 694 PHE A N 1
ATOM 5449 C CA . PHE A 1 694 ? 69.264 0.629 31.613 1.00 22.98 694 PHE A CA 1
ATOM 5450 C C . PHE A 1 694 ? 68.105 1.038 32.513 1.00 22.77 694 PHE A C 1
ATOM 5451 O O . PHE A 1 694 ? 67.309 1.919 32.169 1.00 25.15 694 PHE A O 1
ATOM 5459 N N . GLN A 1 695 ? 68.012 0.372 33.653 1.00 22.00 695 GLN A N 1
ATOM 5460 C CA . GLN A 1 695 ? 67.146 0.825 34.721 1.00 21.41 695 GLN A CA 1
ATOM 5461 C C . GLN A 1 695 ? 67.592 2.224 35.134 1.00 24.19 695 GLN A C 1
ATOM 5462 O O . GLN A 1 695 ? 68.789 2.441 35.367 1.00 24.14 695 GLN A O 1
ATOM 5468 N N . PRO A 1 696 ? 66.686 3.205 35.185 1.00 21.96 696 PRO A N 1
ATOM 5469 C CA . PRO A 1 696 ? 67.135 4.582 35.451 1.00 21.72 696 PRO A CA 1
ATOM 5470 C C . PRO A 1 696 ? 67.919 4.717 36.745 1.00 30.05 696 PRO A C 1
ATOM 5471 O O . PRO A 1 696 ? 68.940 5.420 36.785 1.00 26.52 696 PRO A O 1
ATOM 5475 N N . ASN A 1 697 ? 67.477 4.044 37.808 1.00 21.49 697 ASN A N 1
ATOM 5476 C CA . ASN A 1 697 ? 68.172 4.164 39.079 1.00 25.60 697 ASN A CA 1
ATOM 5477 C C . ASN A 1 697 ? 69.636 3.755 38.970 1.00 23.94 697 ASN A C 1
ATOM 5478 O O . ASN A 1 697 ? 70.473 4.272 39.713 1.00 25.05 697 ASN A O 1
ATOM 5483 N N . THR A 1 698 ? 69.980 2.863 38.039 1.00 22.80 698 THR A N 1
ATOM 5484 C CA . THR A 1 698 ? 71.351 2.361 38.021 1.00 26.39 698 THR A CA 1
ATOM 5485 C C . THR A 1 698 ? 72.346 3.398 37.517 1.00 19.59 698 THR A C 1
ATOM 5486 O O . THR A 1 698 ? 73.544 3.246 37.766 1.00 20.93 698 THR A O 1
ATOM 5490 N N . LEU A 1 699 ? 71.888 4.456 36.851 1.00 20.01 699 LEU A N 1
ATOM 5491 C CA . LEU A 1 699 ? 72.783 5.495 36.347 1.00 25.20 699 LEU A CA 1
ATOM 5492 C C . LEU A 1 699 ? 72.822 6.750 37.218 1.00 23.14 699 LEU A C 1
ATOM 5493 O O . LEU A 1 699 ? 73.531 7.702 36.876 1.00 18.31 699 LEU A O 1
ATOM 5498 N N . LYS A 1 700 ? 72.077 6.794 38.316 1.00 23.12 700 LYS A N 1
ATOM 5499 C CA . LYS A 1 700 ? 71.970 8.050 39.055 1.00 26.23 700 LYS A CA 1
ATOM 5500 C C . LYS A 1 700 ? 73.297 8.426 39.722 1.00 23.80 700 LYS A C 1
ATOM 5501 O O . LYS A 1 700 ? 74.161 7.584 39.981 1.00 18.44 700 LYS A O 1
ATOM 5507 N N . GLY A 1 701 ? 73.470 9.730 39.947 1.00 24.66 701 GLY A N 1
ATOM 5508 C CA . GLY A 1 701 ? 74.620 10.237 40.680 1.00 20.14 701 GLY A CA 1
ATOM 5509 C C . GLY A 1 701 ? 75.929 10.184 39.908 1.00 23.68 701 GLY A C 1
ATOM 5510 O O . GLY A 1 701 ? 76.020 9.675 38.788 1.00 28.27 701 GLY A O 1
ATOM 5511 N N . ILE A 1 702 ? 76.967 10.748 40.541 1.00 30.39 702 ILE A N 1
ATOM 5512 C CA . ILE A 1 702 ? 78.337 10.655 40.025 1.00 29.68 702 ILE A CA 1
ATOM 5513 C C . ILE A 1 702 ? 78.750 9.196 39.851 1.00 24.58 702 ILE A C 1
ATOM 5514 O O . ILE A 1 702 ? 79.468 8.842 38.910 1.00 30.41 702 ILE A O 1
ATOM 5519 N N . GLU A 1 703 ? 78.329 8.335 40.769 1.00 25.68 703 GLU A N 1
ATOM 5520 C CA . GLU A 1 703 ? 78.663 6.923 40.670 1.00 28.18 703 GLU A CA 1
ATOM 5521 C C . GLU A 1 703 ? 78.097 6.310 39.392 1.00 27.69 703 GLU A C 1
ATOM 5522 O O . GLU A 1 703 ? 78.780 5.541 38.708 1.00 21.28 703 GLU A O 1
ATOM 5528 N N . GLY A 1 704 ? 76.845 6.639 39.058 1.00 22.01 704 GLY A N 1
ATOM 5529 C CA . GLY A 1 704 ? 76.236 6.071 37.869 1.00 21.89 704 GLY A CA 1
ATOM 5530 C C . GLY A 1 704 ? 76.937 6.506 36.597 1.00 24.63 704 GLY A C 1
ATOM 5531 O O . GLY A 1 704 ? 77.181 5.693 35.699 1.00 22.44 704 GLY A O 1
ATOM 5532 N N . LEU A 1 705 ? 77.293 7.790 36.516 1.00 25.23 705 LEU A N 1
ATOM 5533 C CA . LEU A 1 705 ? 78.028 8.285 35.356 1.00 27.25 705 LEU A CA 1
ATOM 5534 C C . LEU A 1 705 ? 79.388 7.606 35.230 1.00 21.08 705 LEU A C 1
ATOM 5535 O O . LEU A 1 705 ? 79.835 7.297 34.119 1.00 24.68 705 LEU A O 1
ATOM 5540 N N . THR A 1 706 ? 80.056 7.353 36.353 1.00 20.92 706 THR A N 1
ATOM 5541 C CA . THR A 1 706 ? 81.356 6.680 36.296 1.00 22.47 706 THR A CA 1
ATOM 5542 C C . THR A 1 706 ? 81.214 5.237 35.826 1.00 19.62 706 THR A C 1
ATOM 5543 O O . THR A 1 706 ? 81.972 4.787 34.963 1.00 23.79 706 THR A O 1
ATOM 5547 N N . LYS A 1 707 ? 80.255 4.492 36.387 1.00 19.53 707 LYS A N 1
ATOM 5548 C CA . LYS A 1 707 ? 79.990 3.143 35.888 1.00 24.30 707 LYS A CA 1
ATOM 5549 C C . LYS A 1 707 ? 79.628 3.186 34.411 1.00 25.75 707 LYS A C 1
ATOM 5550 O O . LYS A 1 707 ? 80.098 2.357 33.623 1.00 22.96 707 LYS A O 1
ATOM 5556 N N . PHE A 1 708 ? 78.789 4.155 34.026 1.00 20.96 708 PHE A N 1
ATOM 5557 C CA . PHE A 1 708 ? 78.373 4.306 32.638 1.00 21.06 708 PHE A CA 1
ATOM 5558 C C . PHE A 1 708 ? 79.576 4.568 31.738 1.00 18.63 708 PHE A C 1
ATOM 5559 O O . PHE A 1 708 ? 79.747 3.901 30.715 1.00 20.69 708 PHE A O 1
ATOM 5567 N N . ALA A 1 709 ? 80.441 5.524 32.117 1.00 21.76 709 ALA A N 1
ATOM 5568 C CA . ALA A 1 709 ? 81.635 5.810 31.317 1.00 21.91 709 ALA A CA 1
ATOM 5569 C C . ALA A 1 709 ? 82.529 4.579 31.189 1.00 21.24 709 ALA A C 1
ATOM 5570 O O . ALA A 1 709 ? 83.027 4.276 30.095 1.00 20.05 709 ALA A O 1
ATOM 5572 N N . ASP A 1 710 ? 82.748 3.854 32.292 1.00 19.15 710 ASP A N 1
ATOM 5573 C CA . ASP A 1 710 ? 83.587 2.658 32.219 1.00 20.09 710 ASP A CA 1
ATOM 5574 C C . ASP A 1 710 ? 82.987 1.636 31.268 1.00 23.21 710 ASP A C 1
ATOM 5575 O O . ASP A 1 710 ? 83.712 0.964 30.517 1.00 19.14 710 ASP A O 1
ATOM 5580 N N . PHE A 1 711 ? 81.656 1.508 31.291 1.00 19.65 711 PHE A N 1
ATOM 5581 C CA . PHE A 1 711 ? 80.977 0.605 30.374 1.00 18.18 711 PHE A CA 1
ATOM 5582 C C . PHE A 1 711 ? 81.229 1.010 28.924 1.00 21.55 711 PHE A C 1
ATOM 5583 O O . PHE A 1 711 ? 81.534 0.156 28.080 1.00 18.81 711 PHE A O 1
ATOM 5591 N N . LEU A 1 712 ? 81.151 2.315 28.618 1.00 16.33 712 LEU A N 1
ATOM 5592 C CA . LEU A 1 712 ? 81.395 2.746 27.241 1.00 17.14 712 LEU A CA 1
ATOM 5593 C C . LEU A 1 712 ? 82.849 2.534 26.825 1.00 20.91 712 LEU A C 1
ATOM 5594 O O . LEU A 1 712 ? 83.121 2.266 25.649 1.00 22.10 712 LEU A O 1
ATOM 5599 N N . MET A 1 713 ? 83.797 2.628 27.757 1.00 17.99 713 MET A N 1
ATOM 5600 C CA . MET A 1 713 ? 85.176 2.317 27.401 1.00 19.20 713 MET A CA 1
ATOM 5601 C C . MET A 1 713 ? 85.368 0.820 27.161 1.00 22.84 713 MET A C 1
ATOM 5602 O O . MET A 1 713 ? 86.182 0.429 26.318 1.00 20.01 713 MET A O 1
ATOM 5607 N N . ALA A 1 714 ? 84.631 -0.031 27.880 1.00 20.62 714 ALA A N 1
ATOM 5608 C CA . ALA A 1 714 ? 84.678 -1.458 27.588 1.00 20.00 714 ALA A CA 1
ATOM 5609 C C . ALA A 1 714 ? 84.063 -1.747 26.230 1.00 19.30 714 ALA A C 1
ATOM 5610 O O . ALA A 1 714 ? 84.611 -2.526 25.440 1.00 20.11 714 ALA A O 1
ATOM 5612 N N . TYR A 1 715 ? 82.925 -1.121 25.939 1.00 22.48 715 TYR A N 1
ATOM 5613 C CA . TYR A 1 715 ? 82.344 -1.224 24.609 1.00 19.98 715 TYR A CA 1
ATOM 5614 C C . TYR A 1 715 ? 83.356 -0.824 23.537 1.00 22.91 715 TYR A C 1
ATOM 5615 O O . TYR A 1 715 ? 83.487 -1.498 22.503 1.00 19.85 715 TYR A O 1
ATOM 5624 N N . THR A 1 716 ? 84.111 0.248 23.781 1.00 18.26 716 THR A N 1
ATOM 5625 C CA . THR A 1 716 ? 85.056 0.735 22.782 1.00 21.89 716 THR A CA 1
ATOM 5626 C C . THR A 1 716 ? 86.157 -0.289 22.532 1.00 23.71 716 THR A C 1
ATOM 5627 O O . THR A 1 716 ? 86.450 -0.635 21.376 1.00 21.87 716 THR A O 1
ATOM 5631 N N . LYS A 1 717 ? 86.799 -0.764 23.605 1.00 15.85 717 LYS A N 1
ATOM 5632 C CA . LYS A 1 717 ? 87.911 -1.697 23.440 1.00 19.31 717 LYS A CA 1
ATOM 5633 C C . LYS A 1 717 ? 87.451 -2.986 22.783 1.00 18.09 717 LYS A C 1
ATOM 5634 O O . LYS A 1 717 ? 88.218 -3.605 22.044 1.00 23.17 717 LYS A O 1
ATOM 5636 N N . LEU A 1 718 ? 86.204 -3.397 23.019 1.00 20.24 718 LEU A N 1
ATOM 5637 C CA . LEU A 1 718 ? 85.685 -4.630 22.436 1.00 22.58 718 LEU A CA 1
ATOM 5638 C C . LEU A 1 718 ? 85.373 -4.491 20.957 1.00 24.03 718 LEU A C 1
ATOM 5639 O O . LEU A 1 718 ? 84.978 -5.479 20.330 1.00 23.20 718 LEU A O 1
ATOM 5644 N N . LYS A 1 719 ? 85.542 -3.293 20.394 1.00 22.42 719 LYS A N 1
ATOM 5645 C CA . LYS A 1 719 ? 85.401 -3.062 18.960 1.00 20.81 719 LYS A CA 1
ATOM 5646 C C . LYS A 1 719 ? 83.996 -3.367 18.474 1.00 20.48 719 LYS A C 1
ATOM 5647 O O . LYS A 1 719 ? 83.809 -3.851 17.357 1.00 23.96 719 LYS A O 1
ATOM 5653 N N . ILE A 1 720 ? 83.005 -3.081 19.321 1.00 19.94 720 ILE A N 1
ATOM 5654 C CA . ILE A 1 720 ? 81.604 -3.062 18.916 1.00 19.93 720 ILE A CA 1
ATOM 5655 C C . ILE A 1 720 ? 81.324 -1.752 18.180 1.00 20.09 720 ILE A C 1
ATOM 5656 O O . ILE A 1 720 ? 81.765 -0.673 18.599 1.00 20.06 720 ILE A O 1
ATOM 5661 N N . GLN A 1 721 ? 80.575 -1.834 17.082 1.00 15.30 721 GLN A N 1
ATOM 5662 C CA . GLN A 1 721 ? 80.470 -0.691 16.180 1.00 17.58 721 GLN A CA 1
ATOM 5663 C C . GLN A 1 721 ? 79.595 0.423 16.754 1.00 21.98 721 GLN A C 1
ATOM 5664 O O . GLN A 1 721 ? 79.954 1.605 16.692 1.00 15.55 721 GLN A O 1
ATOM 5670 N N . HIS A 1 722 ? 78.457 0.069 17.328 1.00 21.05 722 HIS A N 1
ATOM 5671 C CA . HIS A 1 722 ? 77.482 1.049 17.763 1.00 20.45 722 HIS A CA 1
ATOM 5672 C C . HIS A 1 722 ? 76.824 0.543 19.031 1.00 18.24 722 HIS A C 1
ATOM 5673 O O . HIS A 1 722 ? 76.700 -0.664 19.246 1.00 18.31 722 HIS A O 1
ATOM 5680 N N . ILE A 1 723 ? 76.393 1.476 19.868 1.00 16.47 723 ILE A N 1
ATOM 5681 C CA . ILE A 1 723 ? 75.552 1.143 21.011 1.00 17.28 723 ILE A CA 1
ATOM 5682 C C . ILE A 1 723 ? 74.719 2.373 21.327 1.00 16.15 723 ILE A C 1
ATOM 5683 O O . ILE A 1 723 ? 75.118 3.503 21.034 1.00 20.40 723 ILE A O 1
ATOM 5688 N N . GLN A 1 724 ? 73.538 2.151 21.894 1.00 20.91 724 GLN A N 1
ATOM 5689 C CA . GLN A 1 724 ? 72.659 3.243 22.291 1.00 16.92 724 GLN A CA 1
ATOM 5690 C C . GLN A 1 724 ? 71.742 2.721 23.380 1.00 17.25 724 GLN A C 1
ATOM 5691 O O . GLN A 1 724 ? 71.557 1.511 23.519 1.00 19.89 724 GLN A O 1
ATOM 5697 N N . PHE A 1 725 ? 71.136 3.638 24.132 1.00 17.91 725 PHE A N 1
ATOM 5698 C CA . PHE A 1 725 ? 70.524 3.247 25.398 1.00 19.94 725 PHE A CA 1
ATOM 5699 C C . PHE A 1 725 ? 69.138 3.837 25.585 1.00 21.93 725 PHE A C 1
ATOM 5700 O O . PHE A 1 725 ? 68.932 5.037 25.384 1.00 21.48 725 PHE A O 1
ATOM 5708 N N . ASN A 1 726 ? 68.203 2.984 25.994 1.00 19.82 726 ASN A N 1
ATOM 5709 C CA . ASN A 1 726 ? 66.983 3.423 26.644 1.00 16.91 726 ASN A CA 1
ATOM 5710 C C . ASN A 1 726 ? 67.222 3.484 28.147 1.00 22.64 726 ASN A C 1
ATOM 5711 O O . ASN A 1 726 ? 67.835 2.586 28.731 1.00 23.69 726 ASN A O 1
ATOM 5716 N N . VAL A 1 727 ? 66.739 4.544 28.780 1.00 21.81 727 VAL A N 1
ATOM 5717 C CA . VAL A 1 727 ? 66.791 4.673 30.236 1.00 20.58 727 VAL A CA 1
ATOM 5718 C C . VAL A 1 727 ? 65.381 5.004 30.699 1.00 20.93 727 VAL A C 1
ATOM 5719 O O . VAL A 1 727 ? 65.002 6.174 30.834 1.00 24.65 727 VAL A O 1
ATOM 5723 N N . GLN A 1 728 ? 64.563 3.974 30.904 1.00 20.88 728 GLN A N 1
ATOM 5724 C CA . GLN A 1 728 ? 63.196 4.129 31.376 1.00 26.52 728 GLN A CA 1
ATOM 5725 C C . GLN A 1 728 ? 62.835 2.847 32.106 1.00 27.71 728 GLN A C 1
ATOM 5726 O O . GLN A 1 728 ? 63.296 1.763 31.737 1.00 29.54 728 GLN A O 1
ATOM 5732 N N . SER A 1 729 ? 62.021 2.976 33.152 1.00 28.31 729 SER A N 1
ATOM 5733 C CA . SER A 1 729 ? 61.599 1.808 33.915 1.00 27.61 729 SER A CA 1
ATOM 5734 C C . SER A 1 729 ? 60.409 1.136 33.250 1.00 27.62 729 SER A C 1
ATOM 5735 O O . SER A 1 729 ? 59.641 1.764 32.511 1.00 30.26 729 SER A O 1
ATOM 5738 N N . LYS A 1 730 ? 60.251 -0.159 33.534 1.00 29.10 730 LYS A N 1
ATOM 5739 C CA . LYS A 1 730 ? 59.062 -0.855 33.060 1.00 29.77 730 LYS A CA 1
ATOM 5740 C C . LYS A 1 730 ? 57.801 -0.132 33.509 1.00 30.76 730 LYS A C 1
ATOM 5741 O O . LYS A 1 730 ? 56.868 0.060 32.719 1.00 39.03 730 LYS A O 1
ATOM 5747 N N . ALA A 1 731 ? 57.761 0.295 34.772 1.00 28.79 731 ALA A N 1
ATOM 5748 C CA . ALA A 1 731 ? 56.567 0.955 35.290 1.00 32.62 731 ALA A CA 1
ATOM 5749 C C . ALA A 1 731 ? 56.207 2.181 34.453 1.00 32.01 731 ALA A C 1
ATOM 5750 O O . ALA A 1 731 ? 55.047 2.352 34.055 1.00 34.43 731 ALA A O 1
ATOM 5752 N N . THR A 1 732 ? 57.190 3.045 34.167 1.00 29.18 732 THR A N 1
ATOM 5753 C CA . THR A 1 732 ? 56.910 4.215 33.337 1.00 31.04 732 THR A CA 1
ATOM 5754 C C . THR A 1 732 ? 56.354 3.811 31.978 1.00 32.98 732 THR A C 1
ATOM 5755 O O . THR A 1 732 ? 55.401 4.423 31.484 1.00 32.33 732 THR A O 1
ATOM 5759 N N . LEU A 1 733 ? 56.940 2.788 31.349 1.00 32.82 733 LEU A N 1
ATOM 5760 C CA . LEU A 1 733 ? 56.491 2.426 30.009 1.00 32.67 733 LEU A CA 1
ATOM 5761 C C . LEU A 1 733 ? 55.109 1.788 30.047 1.00 33.09 733 LEU A C 1
ATOM 5762 O O . LEU A 1 733 ? 54.273 2.059 29.177 1.00 30.21 733 LEU A O 1
ATOM 5767 N N . LEU A 1 734 ? 54.842 0.950 31.053 1.00 36.33 734 LEU A N 1
ATOM 5768 C CA . LEU A 1 734 ? 53.491 0.425 31.223 1.00 35.43 734 LEU A CA 1
ATOM 5769 C C . LEU A 1 734 ? 52.501 1.548 31.505 1.00 32.96 734 LEU A C 1
ATOM 5770 O O . LEU A 1 734 ? 51.400 1.578 30.941 1.00 34.05 734 LEU A O 1
ATOM 5775 N N . ASP A 1 735 ? 52.878 2.494 32.365 1.00 35.05 735 ASP A N 1
ATOM 5776 C CA . ASP A 1 735 ? 51.995 3.624 32.618 1.00 30.35 735 ASP A CA 1
ATOM 5777 C C . ASP A 1 735 ? 51.726 4.402 31.337 1.00 37.04 735 ASP A C 1
ATOM 5778 O O . ASP A 1 735 ? 50.593 4.836 31.090 1.00 38.56 735 ASP A O 1
ATOM 5783 N N . ALA A 1 736 ? 52.752 4.578 30.500 1.00 33.00 736 ALA A N 1
ATOM 5784 C CA . ALA A 1 736 ? 52.579 5.348 29.275 1.00 29.48 736 ALA A CA 1
ATOM 5785 C C . ALA A 1 736 ? 51.642 4.643 28.302 1.00 33.03 736 ALA A C 1
ATOM 5786 O O . ALA A 1 736 ? 50.960 5.303 27.512 1.00 34.21 736 ALA A O 1
ATOM 5788 N N . GLN A 1 737 ? 51.592 3.311 28.336 1.00 31.87 737 GLN A N 1
ATOM 5789 C CA . GLN A 1 737 ? 50.592 2.600 27.545 1.00 35.37 737 GLN A CA 1
ATOM 5790 C C . GLN A 1 737 ? 49.186 2.845 28.087 1.00 41.70 737 GLN A C 1
ATOM 5791 O O . GLN A 1 737 ? 48.243 3.053 27.313 1.00 41.92 737 GLN A O 1
ATOM 5797 N N . LYS A 1 738 ? 49.025 2.816 29.417 1.00 42.81 738 LYS A N 1
ATOM 5798 C CA . LYS A 1 738 ? 47.703 2.918 30.027 1.00 37.59 738 LYS A CA 1
ATOM 5799 C C . LYS A 1 738 ? 47.189 4.355 30.056 1.00 39.03 738 LYS A C 1
ATOM 5800 O O . LYS A 1 738 ? 45.977 4.572 29.947 1.00 38.26 738 LYS A O 1
ATOM 5802 N N . HIS A 1 739 ? 48.072 5.346 30.180 1.00 36.53 739 HIS A N 1
ATOM 5803 C CA . HIS A 1 739 ? 47.672 6.754 30.238 1.00 39.08 739 HIS A CA 1
ATOM 5804 C C . HIS A 1 739 ? 48.545 7.563 29.302 1.00 34.05 739 HIS A C 1
ATOM 5805 O O . HIS A 1 739 ? 49.350 8.390 29.745 1.00 36.08 739 HIS A O 1
ATOM 5812 N N . PRO A 1 740 ? 48.387 7.378 27.996 1.00 33.38 740 PRO A N 1
ATOM 5813 C CA . PRO A 1 740 ? 49.243 8.113 27.054 1.00 32.59 740 PRO A CA 1
ATOM 5814 C C . PRO A 1 740 ? 49.231 9.613 27.270 1.00 30.32 740 PRO A C 1
ATOM 5815 O O . PRO A 1 740 ? 50.225 10.275 26.958 1.00 32.37 740 PRO A O 1
ATOM 5819 N N . GLU A 1 741 ? 48.150 10.175 27.812 1.00 30.38 741 GLU A N 1
ATOM 5820 C CA . GLU A 1 741 ? 48.063 11.628 27.928 1.00 30.63 741 GLU A CA 1
ATOM 5821 C C . GLU A 1 741 ? 49.078 12.197 28.916 1.00 36.92 741 GLU A C 1
ATOM 5822 O O . GLU A 1 741 ? 49.412 13.387 28.828 1.00 37.47 741 GLU A O 1
ATOM 5828 N N . LYS A 1 742 ? 49.571 11.386 29.855 1.00 29.21 742 LYS A N 1
ATOM 5829 C CA . LYS A 1 742 ? 50.592 11.849 30.785 1.00 35.00 742 LYS A CA 1
ATOM 5830 C C . LYS A 1 742 ? 51.990 11.834 30.181 1.00 38.43 742 LYS A C 1
ATOM 5831 O O . LYS A 1 742 ? 52.901 12.444 30.757 1.00 35.97 742 LYS A O 1
ATOM 5837 N N . TYR A 1 743 ? 52.173 11.166 29.035 1.00 33.02 743 TYR A N 1
ATOM 5838 C CA . TYR A 1 743 ? 53.492 10.871 28.490 1.00 33.92 743 TYR A CA 1
ATOM 5839 C C . TYR A 1 743 ? 53.621 11.327 27.040 1.00 34.97 743 TYR A C 1
ATOM 5840 O O . TYR A 1 743 ? 54.325 10.698 26.249 1.00 30.26 743 TYR A O 1
ATOM 5849 N N . THR A 1 744 ? 52.955 12.425 26.671 1.00 34.66 744 THR A N 1
ATOM 5850 C CA . THR A 1 744 ? 53.083 12.914 25.305 1.00 27.83 744 THR A CA 1
ATOM 5851 C C . THR A 1 744 ? 54.482 13.439 25.019 1.00 33.22 744 THR A C 1
ATOM 5852 O O . THR A 1 744 ? 54.838 13.611 23.849 1.00 30.74 744 THR A O 1
ATOM 5856 N N . GLY A 1 745 ? 55.280 13.696 26.056 1.00 31.77 745 GLY A N 1
ATOM 5857 C CA . GLY A 1 745 ? 56.647 14.134 25.881 1.00 32.39 745 GLY A CA 1
ATOM 5858 C C . GLY A 1 745 ? 57.685 13.033 25.933 1.00 29.37 745 GLY A C 1
ATOM 5859 O O . GLY A 1 745 ? 58.880 13.312 25.780 1.00 30.30 745 GLY A O 1
ATOM 5860 N N . LEU A 1 746 ? 57.257 11.787 26.123 1.00 26.86 746 LEU A N 1
ATOM 5861 C CA . LEU A 1 746 ? 58.167 10.688 26.424 1.00 29.78 746 LEU A CA 1
ATOM 5862 C C . LEU A 1 746 ? 58.834 10.184 25.146 1.00 30.50 746 LEU A C 1
ATOM 5863 O O . LEU A 1 746 ? 58.156 9.690 24.233 1.00 29.66 746 LEU A O 1
ATOM 5868 N N . LEU A 1 747 ? 60.158 10.312 25.081 1.00 26.21 747 LEU A N 1
ATOM 5869 C CA . LEU A 1 747 ? 60.942 9.782 23.975 1.00 27.75 747 LEU A CA 1
ATOM 5870 C C . LEU A 1 747 ? 61.498 8.419 24.351 1.00 28.01 747 LEU A C 1
ATOM 5871 O O . LEU A 1 747 ? 61.944 8.202 25.485 1.00 26.06 747 LEU A O 1
ATOM 5876 N N . VAL A 1 748 ? 61.470 7.503 23.395 1.00 24.20 748 VAL A N 1
ATOM 5877 C CA . VAL A 1 748 ? 62.088 6.199 23.568 1.00 24.40 748 VAL A CA 1
ATOM 5878 C C . VAL A 1 748 ? 62.967 5.915 22.349 1.00 25.52 748 VAL A C 1
ATOM 5879 O O . VAL A 1 748 ? 62.712 6.416 21.244 1.00 21.07 748 VAL A O 1
ATOM 5883 N N . ARG A 1 749 ? 64.038 5.142 22.560 1.00 20.41 749 ARG A N 1
ATOM 5884 C CA . ARG A 1 749 ? 64.922 4.738 21.465 1.00 19.86 749 ARG A CA 1
ATOM 5885 C C . ARG A 1 749 ? 64.394 3.454 20.827 1.00 22.18 749 ARG A C 1
ATOM 5886 O O . ARG A 1 749 ? 64.279 2.429 21.500 1.00 22.02 749 ARG A O 1
ATOM 5894 N N . VAL A 1 750 ? 64.088 3.505 19.533 1.00 19.62 750 VAL A N 1
ATOM 5895 C CA . VAL A 1 750 ? 63.646 2.320 18.800 1.00 21.41 750 VAL A CA 1
ATOM 5896 C C . VAL A 1 750 ? 64.866 1.575 18.272 1.00 21.45 750 VAL A C 1
ATOM 5897 O O . VAL A 1 750 ? 65.228 0.504 18.776 1.00 23.21 750 VAL A O 1
ATOM 5901 N N . ALA A 1 751 ? 65.526 2.147 17.266 1.00 22.47 751 ALA A N 1
ATOM 5902 C CA . ALA A 1 751 ? 66.720 1.537 16.683 1.00 23.33 751 ALA A CA 1
ATOM 5903 C C . ALA A 1 751 ? 67.435 2.545 15.792 1.00 24.78 751 ALA A C 1
ATOM 5904 O O . ALA A 1 751 ? 67.119 2.683 14.598 1.00 20.74 751 ALA A O 1
ATOM 5906 N N . GLY A 1 752 ? 68.401 3.259 16.363 1.00 20.37 752 GLY A N 1
ATOM 5907 C CA . GLY A 1 752 ? 69.082 4.286 15.612 1.00 17.34 752 GLY A CA 1
ATOM 5908 C C . GLY A 1 752 ? 68.314 5.579 15.506 1.00 21.59 752 GLY A C 1
ATOM 5909 O O . GLY A 1 752 ? 68.730 6.475 14.757 1.00 22.81 752 GLY A O 1
ATOM 5910 N N . TYR A 1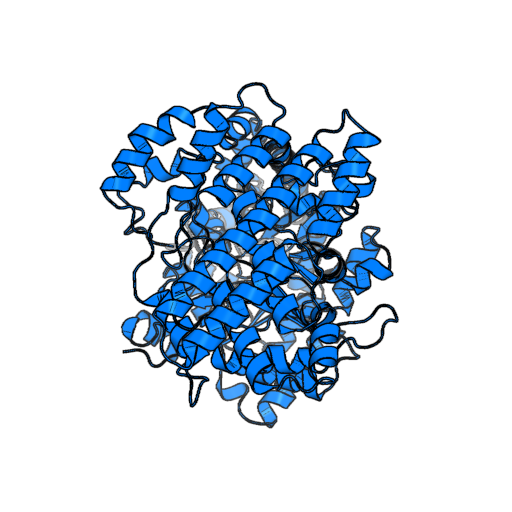 753 ? 67.206 5.701 16.234 1.00 19.41 753 TYR A N 1
ATOM 5911 C CA . TYR A 1 753 ? 66.461 6.941 16.289 1.00 20.89 753 TYR A CA 1
ATOM 5912 C C . TYR A 1 753 ? 65.580 6.913 17.522 1.00 21.40 753 TYR A C 1
ATOM 5913 O O . TYR A 1 753 ? 65.295 5.851 18.079 1.00 20.72 753 TYR A O 1
ATOM 5922 N N . SER A 1 754 ? 65.170 8.101 17.949 1.00 17.90 754 SER A N 1
ATOM 5923 C CA . SER A 1 754 ? 64.224 8.265 19.038 1.00 20.72 754 SER A CA 1
ATOM 5924 C C . SER A 1 754 ? 62.863 8.682 18.490 1.00 26.34 754 SER A C 1
ATOM 5925 O O . SER A 1 754 ? 62.770 9.381 17.471 1.00 22.23 754 SER A O 1
ATOM 5928 N N . ALA A 1 755 ? 61.804 8.247 19.175 1.00 20.19 755 ALA A N 1
ATOM 5929 C CA . ALA A 1 755 ? 60.436 8.569 18.777 1.00 23.14 755 ALA A CA 1
ATOM 5930 C C . ALA A 1 755 ? 59.579 8.749 20.022 1.00 25.90 755 ALA A C 1
ATOM 5931 O O . ALA A 1 755 ? 59.928 8.276 21.108 1.00 24.64 755 ALA A O 1
ATOM 5933 N N . PHE A 1 756 ? 58.440 9.433 19.856 1.00 23.55 756 PHE A N 1
ATOM 5934 C CA . PHE A 1 756 ? 57.492 9.594 20.958 1.00 23.52 756 PHE A CA 1
ATOM 5935 C C . PHE A 1 756 ? 56.810 8.261 21.237 1.00 26.00 756 PHE A C 1
ATOM 5936 O O . PHE A 1 756 ? 56.164 7.688 20.352 1.00 24.58 756 PHE A O 1
ATOM 5944 N N . PHE A 1 757 ? 56.941 7.777 22.476 1.00 26.11 757 PHE A N 1
ATOM 5945 C CA . PHE A 1 757 ? 56.436 6.450 22.817 1.00 28.23 757 PHE A CA 1
ATOM 5946 C C . PHE A 1 757 ? 54.954 6.316 22.482 1.00 30.06 757 PHE A C 1
ATOM 5947 O O . PHE A 1 757 ? 54.528 5.310 21.902 1.00 30.46 757 PHE A O 1
ATOM 5955 N N . VAL A 1 758 ? 54.151 7.324 22.830 1.00 31.11 758 VAL A N 1
ATOM 5956 C CA . VAL A 1 758 ? 52.709 7.187 22.656 1.00 29.28 758 VAL A CA 1
ATOM 5957 C C . VAL A 1 758 ? 52.312 7.140 21.186 1.00 32.15 758 VAL A C 1
ATOM 5958 O O . VAL A 1 758 ? 51.218 6.653 20.867 1.00 36.84 758 VAL A O 1
ATOM 5962 N N . ASP A 1 759 ? 53.173 7.606 20.274 1.00 32.06 759 ASP A N 1
ATOM 5963 C CA . ASP A 1 759 ? 52.889 7.543 18.839 1.00 31.21 759 ASP A CA 1
ATOM 5964 C C . ASP A 1 759 ? 53.361 6.250 18.187 1.00 32.83 759 ASP A C 1
ATOM 5965 O O . ASP A 1 759 ? 53.114 6.050 16.990 1.00 30.96 759 ASP A O 1
ATOM 5970 N N . LEU A 1 760 ? 54.022 5.369 18.940 1.00 28.48 760 LEU A N 1
ATOM 5971 C CA . LEU A 1 760 ? 54.475 4.084 18.421 1.00 32.08 760 LEU A CA 1
ATOM 5972 C C . LEU A 1 760 ? 53.370 3.046 18.578 1.00 31.64 760 LEU A C 1
ATOM 5973 O O . LEU A 1 760 ? 52.716 2.975 19.622 1.00 26.69 760 LEU A O 1
ATOM 5978 N N . ASN A 1 761 ? 53.159 2.243 17.535 1.00 29.19 761 ASN A N 1
ATOM 5979 C CA . ASN A 1 761 ? 52.155 1.195 17.634 1.00 27.43 761 ASN A CA 1
ATOM 5980 C C . ASN A 1 761 ? 52.517 0.245 18.776 1.00 31.64 761 ASN A C 1
ATOM 5981 O O . ASN A 1 761 ? 53.673 0.149 19.194 1.00 30.20 761 ASN A O 1
ATOM 5986 N N . LYS A 1 762 ? 51.504 -0.448 19.304 1.00 29.84 762 LYS A N 1
ATOM 5987 C CA . LYS A 1 762 ? 51.708 -1.240 20.515 1.00 28.44 762 LYS A CA 1
ATOM 5988 C C . LYS A 1 762 ? 52.760 -2.327 20.327 1.00 31.99 762 LYS A C 1
ATOM 5989 O O . LYS A 1 762 ? 53.421 -2.716 21.298 1.00 32.54 762 LYS A O 1
ATOM 5995 N N . GLN A 1 763 ? 52.931 -2.843 19.105 1.00 28.91 763 GLN A N 1
ATOM 5996 C CA . GLN A 1 763 ? 53.921 -3.903 18.924 1.00 32.25 763 GLN A CA 1
ATOM 5997 C C . GLN A 1 763 ? 55.328 -3.384 19.162 1.00 28.86 763 GLN A C 1
ATOM 5998 O O . GLN A 1 763 ? 56.171 -4.102 19.712 1.00 31.21 763 GLN A O 1
ATOM 6004 N N . ILE A 1 764 ? 55.597 -2.138 18.765 1.00 25.58 764 ILE A N 1
ATOM 6005 C CA . ILE A 1 764 ? 56.896 -1.533 19.041 1.00 24.31 764 ILE A CA 1
ATOM 6006 C C . ILE A 1 764 ? 57.021 -1.202 20.524 1.00 28.49 764 ILE A C 1
ATOM 6007 O O . ILE A 1 764 ? 58.026 -1.525 21.166 1.00 25.80 764 ILE A O 1
ATOM 6012 N N . GLN A 1 765 ? 56.006 -0.543 21.087 1.00 23.30 765 GLN A N 1
ATOM 6013 C CA . GLN A 1 765 ? 55.976 -0.329 22.529 1.00 27.07 765 GLN A CA 1
ATOM 6014 C C . GLN A 1 765 ? 56.294 -1.615 23.285 1.00 26.39 765 GLN A C 1
ATOM 6015 O O . GLN A 1 765 ? 57.102 -1.610 24.216 1.00 24.57 765 GLN A O 1
ATOM 6021 N N . ASP A 1 766 ? 55.665 -2.733 22.889 1.00 26.70 766 ASP A N 1
ATOM 6022 C CA . ASP A 1 766 ? 55.846 -3.998 23.606 1.00 30.97 766 ASP A CA 1
ATOM 6023 C C . ASP A 1 766 ? 57.245 -4.583 23.414 1.00 27.91 766 ASP A C 1
ATOM 6024 O O . ASP A 1 766 ? 57.765 -5.238 24.327 1.00 28.86 766 ASP A O 1
ATOM 6029 N N . ASP A 1 767 ? 57.847 -4.398 22.236 1.00 28.94 767 ASP A N 1
ATOM 6030 C CA . ASP A 1 767 ? 59.252 -4.751 22.043 1.00 21.92 767 ASP A CA 1
ATOM 6031 C C . ASP A 1 767 ? 60.126 -3.996 23.037 1.00 24.49 767 ASP A C 1
ATOM 6032 O O . ASP A 1 767 ? 60.889 -4.593 23.811 1.00 23.77 767 ASP A O 1
ATOM 6037 N N . ILE A 1 768 ? 60.001 -2.669 23.045 1.00 21.08 768 ILE A N 1
ATOM 6038 C CA . ILE A 1 768 ? 60.816 -1.842 23.927 1.00 24.04 768 ILE A CA 1
ATOM 6039 C C . ILE A 1 768 ? 60.612 -2.244 25.381 1.00 24.90 768 ILE A C 1
ATOM 6040 O O . ILE A 1 768 ? 61.566 -2.301 26.167 1.00 24.10 768 ILE A O 1
ATOM 6045 N N . ILE A 1 769 ? 59.377 -2.585 25.749 1.00 23.48 769 ILE A N 1
ATOM 6046 C CA . ILE A 1 769 ? 59.106 -2.993 27.123 1.00 28.37 769 ILE A CA 1
ATOM 6047 C C . ILE A 1 769 ? 59.794 -4.315 27.439 1.00 25.39 769 ILE A C 1
ATOM 6048 O O . ILE A 1 769 ? 60.350 -4.494 28.525 1.00 27.71 769 ILE A O 1
ATOM 6053 N N . ALA A 1 770 ? 59.781 -5.254 26.501 1.00 25.80 770 ALA A N 1
ATOM 6054 C CA . ALA A 1 770 ? 60.300 -6.586 26.776 1.00 23.00 770 ALA A CA 1
ATOM 6055 C C . ALA A 1 770 ? 61.818 -6.658 26.721 1.00 27.38 770 ALA A C 1
ATOM 6056 O O . ALA A 1 770 ? 62.383 -7.666 27.149 1.00 26.43 770 ALA A O 1
ATOM 6058 N N . ARG A 1 771 ? 62.490 -5.651 26.169 1.00 27.44 771 ARG A N 1
ATOM 6059 C CA . ARG A 1 771 ? 63.939 -5.611 26.262 1.00 21.14 771 ARG A CA 1
ATOM 6060 C C . ARG A 1 771 ? 64.338 -5.631 27.728 1.00 25.27 771 ARG A C 1
ATOM 6061 O O . ARG A 1 771 ? 63.681 -5.011 28.571 1.00 21.41 771 ARG A O 1
ATOM 6069 N N . VAL A 1 772 ? 65.416 -6.354 28.032 1.00 22.85 772 VAL A N 1
ATOM 6070 C CA . VAL A 1 772 ? 65.836 -6.504 29.418 1.00 20.93 772 VAL A CA 1
ATOM 6071 C C . VAL A 1 772 ? 66.267 -5.151 29.969 1.00 22.00 772 VAL A C 1
ATOM 6072 O O . VAL A 1 772 ? 66.984 -4.384 29.315 1.00 23.09 772 VAL A O 1
ATOM 6076 N N . GLU A 1 773 ? 65.789 -4.833 31.160 1.00 25.00 773 GLU A N 1
ATOM 6077 C CA . GLU A 1 773 ? 66.195 -3.628 31.870 1.00 24.84 773 GLU A CA 1
ATOM 6078 C C . GLU A 1 773 ? 67.458 -3.967 32.659 1.00 25.62 773 GLU A C 1
ATOM 6079 O O . GLU A 1 773 ? 67.387 -4.665 33.671 1.00 27.02 773 GLU A O 1
ATOM 6085 N N . HIS A 1 774 ? 68.611 -3.486 32.194 1.00 22.42 774 HIS A N 1
ATOM 6086 C CA . HIS A 1 774 ? 69.884 -3.870 32.788 1.00 23.99 774 HIS A CA 1
ATOM 6087 C C . HIS A 1 774 ? 70.286 -2.938 33.919 1.00 24.98 774 HIS A C 1
ATOM 6088 O O . HIS A 1 774 ? 69.823 -1.800 34.024 1.00 23.44 774 HIS A O 1
ATOM 6095 N N . GLN A 1 775 ? 71.182 -3.444 34.756 1.00 19.23 775 GLN A N 1
ATOM 6096 C CA . GLN A 1 775 ? 71.867 -2.662 35.769 1.00 25.23 775 GLN A CA 1
ATOM 6097 C C . GLN A 1 775 ? 73.361 -2.695 35.504 1.00 22.05 775 GLN A C 1
ATOM 6098 O O . GLN A 1 775 ? 73.876 -3.615 34.862 1.00 24.50 775 GLN A O 1
ATOM 6104 N N . LEU A 1 776 ? 74.056 -1.703 36.040 1.00 24.66 776 LEU A N 1
ATOM 6105 C CA . LEU A 1 776 ? 75.500 -1.614 35.880 1.00 25.38 776 LEU A CA 1
ATOM 6106 C C . LEU A 1 776 ? 76.213 -2.061 37.146 1.00 20.31 776 LEU A C 1
ATOM 6107 O O . LEU A 1 776 ? 76.000 -1.473 38.198 1.00 30.81 776 LEU A O 1
#